Protein AF-A0A6V7THY8-F1 (afdb_monomer_lite)

Radius of gyration: 32.08 Å; chains: 1; bounding box: 74×116×94 Å

Organism: Meloidogyne enterolobii (NCBI:txid390850)

Foldseek 3Di:
DDPPPLQFEAEDEDAFPAAALLFEFEAEAFHKYWYAYDPRCPQFFKWKDKPPDPDIDTFDHPPDPPPPDPPPPGRTDMDHRHFFDKIKMFMFSDSDPDPPGDTRYIYIYGHAFWFQFAPNRDIDGQLLAEEAEDALLQQFAQVQNCLQCVLCLLLVGQEYEYQQQAAAAPLLFSQAHQALQHGHVRRVDGLVVLLVVQSCCRHVRNHFYAYADDQFWHFLNRPVCVVVLLQFLFCVVQLVCLLLQLVLQLQQLVLVCQLVVVCVVLVAHLADADVSNLVSVLCCLVPPRVVVSPSLQLQAAPLVVQLVVLLVVLVVCVVPVDPPPDDPPVQDLVVWAWAGDPNSDGNHIHTDSVSLSVHLVVVPDPDPVVSSVVNSVSSVVNSVVSVVVVVVLSVLQSVLLSVQLCQQQHDPNHVNDGGRDPVHTSDQRQWNFFPPDDDNHSVCCSVPASPDPVRRSRTGGFAADADCDVALLDQCSDPPHCCSSSVRGPGDNGITTTDCDPDCVSRVVSLVSLLVSLLSSLQSGQEYEHEPVSNDNLVSLLVSLVSSCVNPRSYAYEYADDPVDSSSVSSSCSSNVHQAYEAELLVDLFPVVSLVVQVLQAFAAVPPDDDDSYYHRDRHRRAYAYEPDDLPDWQCCVQWRLFQLLLSLLSQLNGSRHYYYYPCSQQSNNGRCRSRPHNHHRDGNVPDDCPDRCSVVSSLSSVSSSCLVVVAQRHWDWDDPDRFWIWIWRARPPPGDIDIDIGRGTRDDDDPDDPDDDDDDDPDDDDDDPDDDGDDDDDDPPPPPPPDDD

pLDDT: mean 88.6, std 13.25, range [24.89, 98.69]

InterPro domains:
  IPR010401 Glycogen debranching enzyme [PTHR10569] (7-777)
  IPR017853 Glycoside hydrolase superfamily [SSF51445] (124-683)
  IPR032788 Glycogen debranching enzyme, central domain [PF14702] (694-776)
  IPR032792 Glycogen debranching enzyme, glucanotransferase domain [PF14701] (123-556)
  IPR032792 Glycogen debranching enzyme, glucanotransferase domain [cd11327] (106-588)

Secondary structure (DSSP, 8-state):
--------EEEEEE-TT-EETT-B-EE-TT-EEEEEE-GGGTTS--EEEETTSS-EEEPPPTT-S---S------EEEEE--S-EEEEEEEES--S--TTSPPSEEEEEEEPPEEEETTTTEEEEGGG-EEEEE-GGGS-SGGGHHHHHHHHHHTT--EEEE---EEE-TT--SS-EEEEEEE-GGG-S-HHHHHHHHHHIIIII--EEEEEE--SEEETT-HHHHH-GGGB-BTTT-GGGHHHHHHHHHHHHHHHHHHTTTTGGGT--SS--SHHHHHHHHHHIIIIIGGGG-GGGGT-B-HHHHHHHHHHHHHHHHHHT-----------GGG---B--TT--TTBBB--HHHHHHHHHHT--S-HHHHHHHHHHHHHHHHHHHHHHHHHHHHHHHHHHHHHHIIIII-TTS----S-BTTB-SS--SEEPPTT----SHHHHIIIIIT-TTTGGG-EEEEEE-TT-S-TTS-TTSTT--TTTTT--EEEEEEEEB---SSTTTSHHHHHHHHHHHHHHHHH-SEEEETTGGGS-HHHHHHHHHHHHHH-TT-EEEE----S-HHHHHHHHHHHT-SEEEEEGGG-SSHHHHHHHHHHTS-EETTPPPPPSEEE---BPPPEEEESS-TTSPPHHHHS-GGGHHHHHHHHHTSSSEEEEETTTTTT--S---TTT--PPPPPGGG--TTSTTHHHHHHHHHHHHHHHHTT--EEEEEE-SSSEEEEEEE-TTT--EEEEEEE--SSS--SS-S-------SS--------------------------

Sequence (790 aa):
MSIYVNTTTLVIELNIGEFLETKVFRLEQGWKIHFKLGESLIGKAIRLNILDTDFDQIFPTFCDDAIKSLDSNENFLVFECNVFGAYKYQFYADTSSSTKSTPLGSGYFTILPQWRIGKEQKLLSVNGLCTITFLTKLLGPLNEWEERLQVANKCCFNVIHLTPVQQLGISNSSYSIAEHDKLNPLFESDFDELERLIRKIETDWNILTIQDVVWNHAAKNASWLQTHPECAYNLSNSPHLRPAYILDRALQQFSREISQGKWEMKGIPSLINSEIHLNSIYSVLKEEIIPKLKLEEFYQIDREEALKCFETKVEDIYSNNEPLSSQNSGKTLNDIVIIQDKEYRRLKSTVDIDTAIEWAVNNKSSDLSESINLFNAHLTHLNEQAKQTIDGHISAAIGAIMGHISYERVASHGPRKGLISDCSPLVTSYFLQPPHFSSQTWQEDESTLAFNPSLSPYIMAFNGWVMDCSNPLNNFAEFPSQIYLRRELICWGDSVKLNYGNSKEDCPFLWNYMENYTIKCAKIFNGLRIDNCHSTPIYVAEHLLKIARKVRKDLYVVAELFTGNEHLDNIFVNRLGISSLIREAQNAHNCHEQGRFVYRYGGDPVGAFHPKSVRPAPWDVAHALFYDQTHDNPSPIQKRTVYDSLPTAAMCAATCCATGTVRGYDEFYPKHIDVVNETRLYRKWTENNFEEAMFKARRIINELHYNLWNDGYTQTFVDQINEDITAITRHNPTNNESILLIANTCFSTFKWTPTNYKAILIDGKIEKILFELKTVEKVFFYFFKISKKI

Structure (mmCIF, N/CA/C/O backbone):
data_AF-A0A6V7THY8-F1
#
_entry.id   AF-A0A6V7THY8-F1
#
loop_
_atom_site.group_PDB
_atom_site.id
_atom_site.type_symbol
_atom_site.label_atom_id
_atom_site.label_alt_id
_atom_site.label_comp_id
_atom_site.label_asym_id
_atom_site.label_entity_id
_atom_site.label_seq_id
_atom_site.pdbx_PDB_ins_code
_atom_site.Cartn_x
_atom_site.Cartn_y
_atom_site.Cartn_z
_atom_site.occupancy
_atom_site.B_iso_or_equiv
_atom_site.auth_seq_id
_atom_site.auth_comp_id
_atom_site.auth_asym_id
_atom_site.auth_atom_id
_atom_site.pdbx_PDB_model_num
ATOM 1 N N . MET A 1 1 ? 14.273 -15.684 -36.080 1.00 38.56 1 MET A N 1
ATOM 2 C CA . MET A 1 1 ? 14.506 -17.123 -36.364 1.00 38.56 1 MET A CA 1
ATOM 3 C C . MET A 1 1 ? 15.888 -17.446 -35.806 1.00 38.56 1 MET A C 1
ATOM 5 O O . MET A 1 1 ? 16.804 -16.766 -36.229 1.00 38.56 1 MET A O 1
ATOM 9 N N . SER A 1 2 ? 16.136 -18.336 -34.842 1.00 24.89 2 SER A N 1
ATOM 10 C CA . SER A 1 2 ? 15.401 -19.491 -34.309 1.00 24.89 2 SER A CA 1
ATOM 11 C C . SER A 1 2 ? 14.853 -19.274 -32.893 1.00 24.89 2 SER A C 1
ATOM 13 O O . SER A 1 2 ? 15.573 -18.855 -31.994 1.00 24.89 2 SER A O 1
ATOM 15 N N . ILE A 1 3 ? 13.588 -19.636 -32.702 1.00 31.80 3 ILE A N 1
ATOM 16 C CA . ILE A 1 3 ? 12.950 -19.809 -31.400 1.00 31.80 3 ILE A CA 1
ATOM 17 C C . ILE A 1 3 ? 13.517 -21.112 -30.814 1.00 31.80 3 ILE A C 1
ATOM 19 O O . ILE A 1 3 ? 12.978 -22.186 -31.063 1.00 31.80 3 ILE A O 1
ATOM 23 N N . TYR A 1 4 ? 14.624 -21.044 -30.075 1.00 33.59 4 TYR A N 1
ATOM 24 C CA . TYR A 1 4 ? 14.852 -22.046 -29.038 1.00 33.59 4 TYR A CA 1
ATOM 25 C C . TYR A 1 4 ? 13.881 -21.680 -27.918 1.00 33.59 4 TYR A C 1
ATOM 27 O O . TYR A 1 4 ? 14.177 -20.820 -27.092 1.00 33.59 4 TYR A O 1
ATOM 35 N N . VAL A 1 5 ? 12.686 -22.280 -27.919 1.00 42.34 5 VAL A N 1
ATOM 36 C CA . VAL A 1 5 ? 11.927 -22.397 -26.672 1.00 42.34 5 VAL A CA 1
ATOM 37 C C . VAL A 1 5 ? 12.810 -23.273 -25.800 1.00 42.34 5 VAL A C 1
ATOM 39 O O . VAL A 1 5 ? 12.836 -24.490 -25.963 1.00 42.34 5 VAL A O 1
ATOM 42 N N . ASN A 1 6 ? 13.640 -22.651 -24.966 1.00 50.47 6 ASN A N 1
ATOM 43 C CA . ASN A 1 6 ? 14.367 -23.363 -23.933 1.00 50.47 6 ASN A CA 1
ATOM 44 C C . ASN A 1 6 ? 13.284 -23.942 -23.021 1.00 50.47 6 ASN A C 1
ATOM 46 O O . ASN A 1 6 ? 12.713 -23.226 -22.200 1.00 50.47 6 ASN A O 1
ATOM 50 N N . THR A 1 7 ? 12.924 -25.209 -23.224 1.00 66.44 7 THR A N 1
ATOM 51 C CA . THR A 1 7 ? 11.981 -25.921 -22.364 1.00 66.44 7 THR A CA 1
ATOM 52 C C . THR A 1 7 ? 12.693 -26.198 -21.047 1.00 66.44 7 THR A C 1
ATOM 54 O O . THR A 1 7 ? 13.232 -27.283 -20.826 1.00 66.44 7 THR A O 1
ATOM 57 N N . THR A 1 8 ? 12.786 -25.161 -20.217 1.00 87.31 8 THR A N 1
ATOM 58 C CA . THR A 1 8 ? 13.294 -25.255 -18.855 1.00 87.31 8 THR A CA 1
ATOM 59 C C . THR A 1 8 ? 12.282 -26.034 -18.035 1.00 87.31 8 THR A C 1
ATOM 61 O O . THR A 1 8 ? 11.085 -25.742 -18.043 1.00 87.31 8 THR A O 1
ATOM 64 N N . THR A 1 9 ? 12.786 -27.022 -17.315 1.00 90.81 9 THR A N 1
ATOM 65 C CA . THR A 1 9 ? 12.021 -27.886 -16.437 1.00 90.81 9 THR A CA 1
ATOM 66 C C . THR A 1 9 ? 12.539 -27.714 -15.020 1.00 90.81 9 THR A C 1
ATOM 68 O O . THR A 1 9 ? 13.699 -28.016 -14.723 1.00 90.81 9 THR A O 1
ATOM 71 N N . LEU A 1 10 ? 11.672 -27.236 -14.135 1.00 93.06 10 LEU A N 1
ATOM 72 C CA . LEU A 1 10 ? 11.971 -27.118 -12.718 1.00 93.06 10 LEU A CA 1
ATOM 73 C C . LEU A 1 10 ? 11.437 -28.330 -11.960 1.00 93.06 10 LEU A C 1
ATOM 75 O O . LEU A 1 10 ? 10.308 -28.758 -12.170 1.00 93.06 10 LEU A O 1
ATOM 79 N N . VAL A 1 11 ? 12.245 -28.884 -11.065 1.00 93.06 11 VAL A N 1
ATOM 80 C CA . VAL A 1 11 ? 11.870 -30.023 -10.225 1.00 93.06 11 VAL A CA 1
ATOM 81 C C . VAL A 1 11 ? 11.447 -29.507 -8.856 1.00 93.06 11 VAL A C 1
ATOM 83 O O . VAL A 1 11 ? 12.230 -28.830 -8.188 1.00 93.06 11 VAL A O 1
ATOM 86 N N . ILE A 1 12 ? 10.225 -29.837 -8.439 1.00 93.56 12 ILE A N 1
ATOM 87 C CA . ILE A 1 12 ? 9.730 -29.602 -7.080 1.00 93.56 12 ILE A CA 1
ATOM 88 C C . ILE A 1 12 ? 9.644 -30.958 -6.385 1.00 93.56 12 ILE A C 1
ATOM 90 O O . ILE A 1 12 ? 8.882 -31.834 -6.794 1.00 93.56 12 ILE A O 1
ATOM 94 N N . GLU A 1 13 ? 10.458 -31.135 -5.352 1.00 93.12 13 GLU A N 1
ATOM 95 C CA . GLU A 1 13 ? 10.439 -32.332 -4.518 1.00 93.12 13 GLU A CA 1
ATOM 96 C C . GLU A 1 13 ? 9.394 -32.175 -3.407 1.00 93.12 13 GLU A C 1
ATOM 98 O O . GLU A 1 13 ? 9.304 -31.122 -2.782 1.00 93.12 13 GLU A O 1
ATOM 103 N N . LEU A 1 14 ? 8.574 -33.205 -3.202 1.00 92.56 14 LEU A N 1
ATOM 104 C CA . LEU A 1 14 ? 7.492 -33.215 -2.220 1.00 92.56 14 LEU A CA 1
ATOM 105 C C . LEU A 1 14 ? 7.930 -33.988 -0.972 1.00 92.56 14 LEU A C 1
ATOM 107 O O . LEU A 1 14 ? 8.219 -35.182 -1.077 1.00 92.56 14 LEU A O 1
ATOM 111 N N . ASN A 1 15 ? 7.914 -33.356 0.207 1.00 92.94 15 ASN A N 1
ATOM 112 C CA . ASN A 1 15 ? 8.159 -34.041 1.481 1.00 92.94 15 ASN A CA 1
ATOM 113 C C . ASN A 1 15 ? 7.073 -33.785 2.529 1.00 92.94 15 ASN A C 1
ATOM 115 O O . ASN A 1 15 ? 6.497 -32.703 2.621 1.00 92.94 15 ASN A O 1
ATOM 119 N N . ILE A 1 16 ? 6.811 -34.792 3.366 1.00 91.94 16 ILE A N 1
ATOM 120 C CA . ILE A 1 16 ? 5.845 -34.689 4.468 1.00 91.94 16 ILE A CA 1
ATOM 121 C C . ILE A 1 16 ? 6.255 -33.570 5.427 1.00 91.94 16 ILE A C 1
ATOM 123 O O . ILE A 1 16 ? 7.393 -33.527 5.886 1.00 91.94 16 ILE A O 1
ATOM 127 N N . GLY A 1 17 ? 5.296 -32.717 5.783 1.00 91.75 17 GLY A N 1
ATOM 128 C CA . GLY A 1 17 ? 5.489 -31.609 6.714 1.00 91.75 17 GLY A CA 1
ATOM 129 C C . GLY A 1 17 ? 6.031 -30.334 6.066 1.00 91.75 17 GLY A C 1
ATOM 130 O O . GLY A 1 17 ? 6.183 -29.333 6.764 1.00 91.75 17 GLY A O 1
ATOM 131 N N . GLU A 1 18 ? 6.291 -30.325 4.755 1.00 92.19 18 GLU A N 1
ATOM 132 C CA . GLU A 1 18 ? 6.730 -29.119 4.051 1.00 92.19 18 GLU A CA 1
ATOM 133 C C . GLU A 1 18 ? 5.539 -28.242 3.645 1.00 92.19 18 GLU A C 1
ATOM 135 O O . GLU A 1 18 ? 4.796 -28.540 2.707 1.00 92.19 18 GLU A O 1
ATOM 140 N N . PHE A 1 19 ? 5.376 -27.123 4.355 1.00 92.94 19 PHE A N 1
ATOM 141 C CA . PHE A 1 19 ? 4.416 -26.061 4.046 1.00 92.94 19 PHE A CA 1
ATOM 142 C C . PHE A 1 19 ? 5.172 -24.797 3.620 1.00 92.94 19 PHE A C 1
ATOM 144 O O . PHE A 1 19 ? 5.582 -23.975 4.438 1.00 92.94 19 PHE A O 1
ATOM 151 N N . LEU A 1 20 ? 5.394 -24.653 2.315 1.00 92.44 20 LEU A N 1
ATOM 152 C CA . LEU A 1 20 ? 6.287 -23.655 1.719 1.00 92.44 20 LEU A CA 1
ATOM 153 C C . LEU A 1 20 ? 5.583 -22.321 1.414 1.00 92.44 20 LEU A C 1
ATOM 155 O O . LEU A 1 20 ? 5.788 -21.729 0.357 1.00 92.44 20 LEU A O 1
ATOM 159 N N . GLU A 1 21 ? 4.749 -21.821 2.328 1.00 89.75 21 GLU A N 1
ATOM 160 C CA . GLU A 1 21 ? 3.950 -20.602 2.096 1.00 89.75 21 GLU A CA 1
ATOM 161 C C . GLU A 1 21 ? 4.799 -19.324 1.998 1.00 89.75 21 GLU A C 1
ATOM 163 O O . GLU A 1 21 ? 4.410 -18.364 1.336 1.00 89.75 21 GLU A O 1
ATOM 168 N N . THR A 1 22 ? 5.982 -19.323 2.616 1.00 90.75 22 THR A N 1
ATOM 169 C CA . THR A 1 22 ? 6.921 -18.188 2.650 1.00 90.75 22 THR A CA 1
ATOM 170 C C . THR A 1 22 ? 7.981 -18.242 1.548 1.00 90.75 22 THR A C 1
ATOM 172 O O . THR A 1 22 ? 8.873 -17.388 1.506 1.00 90.75 22 THR A O 1
ATOM 175 N N . LYS A 1 23 ? 7.934 -19.256 0.674 1.00 91.88 23 LYS A N 1
ATOM 176 C CA . LYS A 1 23 ? 8.887 -19.450 -0.424 1.00 91.88 23 LYS A CA 1
ATOM 177 C C . LYS A 1 23 ? 8.230 -19.073 -1.741 1.00 91.88 23 LYS A C 1
ATOM 179 O O . LYS A 1 23 ? 7.163 -19.586 -2.060 1.00 91.88 23 LYS A O 1
ATOM 184 N N . VAL A 1 24 ? 8.866 -18.188 -2.499 1.00 91.56 24 VAL A N 1
ATOM 185 C CA . VAL A 1 24 ? 8.371 -17.765 -3.811 1.00 91.56 24 VAL A CA 1
ATOM 186 C C . VAL A 1 24 ? 9.108 -18.554 -4.881 1.00 91.56 24 VAL A C 1
ATOM 188 O O . VAL A 1 24 ? 10.338 -18.553 -4.933 1.00 91.56 24 VAL A O 1
ATOM 191 N N . PHE A 1 25 ? 8.344 -19.222 -5.739 1.00 92.38 25 PHE A N 1
ATOM 192 C CA . PHE A 1 25 ? 8.850 -19.886 -6.933 1.00 92.38 25 PHE A CA 1
ATOM 193 C C . PHE A 1 25 ? 8.282 -19.168 -8.153 1.00 92.38 25 PHE A C 1
ATOM 195 O O . PHE A 1 25 ? 7.062 -19.091 -8.311 1.00 92.38 25 PHE A O 1
ATOM 202 N N . ARG A 1 26 ? 9.158 -18.631 -9.005 1.00 90.44 26 ARG A N 1
ATOM 203 C CA . ARG A 1 26 ? 8.773 -17.919 -10.229 1.00 90.44 26 ARG A CA 1
ATOM 204 C C . ARG A 1 26 ? 9.093 -18.768 -11.448 1.00 90.44 26 ARG A C 1
ATOM 206 O O . ARG A 1 26 ? 10.175 -19.345 -11.535 1.00 90.44 26 ARG A O 1
ATOM 213 N N . LEU A 1 27 ? 8.158 -18.821 -12.386 1.00 90.94 27 LEU A N 1
ATOM 214 C CA . LEU A 1 27 ? 8.309 -19.529 -13.651 1.00 90.94 27 LEU A CA 1
ATOM 215 C C . LEU A 1 27 ? 7.903 -18.629 -14.808 1.00 90.94 27 LEU A C 1
ATOM 217 O O . LEU A 1 27 ? 7.045 -17.758 -14.662 1.00 90.94 27 LEU A O 1
ATOM 221 N N . GLU A 1 28 ? 8.494 -18.863 -15.970 1.00 87.94 28 GLU A N 1
ATOM 222 C CA . GLU A 1 28 ? 8.056 -18.226 -17.206 1.00 87.94 28 GLU A CA 1
ATOM 223 C C . GLU A 1 28 ? 7.037 -19.101 -17.936 1.00 87.94 28 GLU A C 1
ATOM 225 O O . GLU A 1 28 ? 6.996 -20.327 -17.785 1.00 87.94 28 GLU A O 1
ATOM 230 N N . GLN A 1 29 ? 6.211 -18.459 -18.756 1.00 87.00 29 GLN A N 1
ATOM 231 C CA . GLN A 1 29 ? 5.264 -19.162 -19.605 1.00 87.00 29 GLN A CA 1
ATOM 232 C C . GLN A 1 29 ? 6.005 -20.087 -20.590 1.00 87.00 29 GLN A C 1
ATOM 234 O O . GLN A 1 29 ? 6.966 -19.682 -21.242 1.00 87.00 29 GLN A O 1
ATOM 239 N N . GLY A 1 30 ? 5.553 -21.337 -20.699 1.00 86.00 30 GLY A N 1
ATOM 240 C CA . GLY A 1 30 ? 6.170 -22.379 -21.528 1.00 86.00 30 GLY A CA 1
ATOM 241 C C . GLY A 1 30 ? 7.208 -23.251 -20.810 1.00 86.00 30 GLY A C 1
ATOM 242 O O . GLY A 1 30 ? 7.709 -24.206 -21.408 1.00 86.00 30 GLY A O 1
ATOM 243 N N . TRP A 1 31 ? 7.528 -22.968 -19.542 1.00 91.62 31 TRP A N 1
ATOM 244 C CA . TRP A 1 31 ? 8.326 -23.873 -18.704 1.00 91.62 31 TRP A CA 1
ATOM 245 C C . TRP A 1 31 ? 7.500 -25.082 -18.236 1.00 91.62 31 TRP A C 1
ATOM 247 O O . TRP A 1 31 ? 6.274 -25.122 -18.376 1.00 91.62 31 TRP A O 1
ATOM 257 N N . LYS A 1 32 ? 8.175 -26.088 -17.673 1.00 93.00 32 LYS A N 1
ATOM 258 C CA . LYS A 1 32 ? 7.543 -27.273 -17.076 1.00 93.00 32 LYS A CA 1
ATOM 259 C C . LYS A 1 32 ? 7.929 -27.422 -15.611 1.00 93.00 32 LYS A C 1
ATOM 261 O O . LYS A 1 32 ? 9.049 -27.093 -15.225 1.00 93.00 32 LYS A O 1
ATOM 266 N N . ILE A 1 33 ? 7.021 -27.969 -14.811 1.00 93.81 33 ILE A N 1
ATOM 267 C CA . ILE A 1 33 ? 7.302 -28.413 -13.445 1.00 93.81 33 ILE A CA 1
ATOM 268 C C . ILE A 1 33 ? 7.242 -29.933 -13.408 1.00 93.81 33 ILE A C 1
ATOM 270 O O . ILE A 1 33 ? 6.241 -30.521 -13.808 1.00 93.81 33 ILE A O 1
ATOM 274 N N . HIS A 1 34 ? 8.300 -30.565 -12.909 1.00 93.19 34 HIS A N 1
ATOM 275 C CA . HIS A 1 34 ? 8.313 -31.977 -12.550 1.00 93.19 34 HIS A CA 1
ATOM 276 C C . HIS A 1 34 ? 8.151 -32.093 -11.035 1.00 93.19 34 HIS A C 1
ATOM 278 O O . HIS A 1 34 ? 9.072 -31.786 -10.277 1.00 93.19 34 HIS A O 1
ATOM 284 N N . PHE A 1 35 ? 6.985 -32.543 -10.587 1.00 92.19 35 PHE A N 1
ATOM 285 C CA . PHE A 1 35 ? 6.763 -32.880 -9.188 1.00 92.19 35 PHE A CA 1
ATOM 286 C C . PHE A 1 35 ? 7.299 -34.275 -8.912 1.00 92.19 35 PHE A C 1
ATOM 288 O O . PHE A 1 35 ? 6.857 -35.239 -9.535 1.00 92.19 35 PHE A O 1
ATOM 295 N N . LYS A 1 36 ? 8.236 -34.393 -7.975 1.00 91.62 36 LYS A N 1
ATOM 296 C CA . LYS A 1 36 ? 8.888 -35.653 -7.614 1.00 91.62 36 LYS A CA 1
ATOM 297 C C . LYS A 1 36 ? 8.614 -35.982 -6.150 1.00 91.62 36 LYS A C 1
ATOM 299 O O . LYS A 1 36 ? 8.664 -35.100 -5.300 1.00 91.62 36 LYS A O 1
ATOM 304 N N . LEU A 1 37 ? 8.363 -37.253 -5.845 1.00 89.62 37 LEU A N 1
ATOM 305 C CA . LEU A 1 37 ? 8.283 -37.710 -4.456 1.00 89.62 37 LEU A CA 1
ATOM 306 C C . LEU A 1 37 ? 9.672 -37.676 -3.815 1.00 89.62 37 LEU A C 1
ATOM 308 O O . LEU A 1 37 ? 10.607 -38.285 -4.343 1.00 89.62 37 LEU A O 1
ATOM 312 N N . GLY A 1 38 ? 9.790 -36.979 -2.687 1.00 88.50 38 GLY A N 1
ATOM 313 C CA . GLY A 1 38 ? 10.984 -37.020 -1.856 1.00 88.50 38 GLY A CA 1
ATOM 314 C C . GLY A 1 38 ? 11.039 -38.262 -0.972 1.00 88.50 38 GLY A C 1
ATOM 315 O O . GLY A 1 38 ? 10.109 -39.075 -0.938 1.00 88.50 38 GLY A O 1
ATOM 316 N N . GLU A 1 39 ? 12.139 -38.416 -0.234 1.00 87.25 39 GLU A N 1
ATOM 317 C CA . GLU A 1 39 ? 12.438 -39.627 0.548 1.00 87.25 39 GLU A CA 1
ATOM 318 C C . GLU A 1 39 ? 11.319 -40.005 1.532 1.00 87.25 39 GLU A C 1
ATOM 320 O O . GLU A 1 39 ? 10.984 -41.178 1.697 1.00 87.25 39 GLU A O 1
ATOM 325 N N . SER A 1 40 ? 10.668 -39.004 2.128 1.00 87.38 40 SER A N 1
ATOM 326 C CA . SER A 1 40 ? 9.582 -39.187 3.105 1.00 87.38 40 SER A CA 1
ATOM 327 C C . SER A 1 40 ? 8.282 -39.784 2.530 1.00 87.38 40 SER A C 1
ATOM 329 O O . SER A 1 40 ? 7.419 -40.264 3.285 1.00 87.38 40 SER A O 1
ATOM 331 N N . LEU A 1 41 ? 8.131 -39.758 1.202 1.00 84.38 41 LEU A N 1
ATOM 332 C CA . LEU A 1 41 ? 6.946 -40.207 0.467 1.00 84.38 41 LEU A CA 1
ATOM 333 C C . LEU A 1 41 ? 7.179 -41.493 -0.340 1.00 84.38 41 LEU A C 1
ATOM 335 O O . LEU A 1 41 ? 6.242 -41.996 -0.961 1.00 84.38 41 LEU A O 1
ATOM 339 N N . ILE A 1 42 ? 8.393 -42.054 -0.318 1.00 80.00 42 ILE A N 1
ATOM 340 C CA . ILE A 1 42 ? 8.716 -43.284 -1.051 1.00 80.00 42 ILE A CA 1
ATOM 341 C C . ILE A 1 42 ? 7.791 -44.428 -0.608 1.00 80.00 42 ILE A C 1
ATOM 343 O O . ILE A 1 42 ? 7.595 -44.676 0.582 1.00 80.00 42 ILE A O 1
ATOM 347 N N . GLY A 1 43 ? 7.216 -45.131 -1.587 1.00 74.25 43 GLY A N 1
ATOM 348 C CA . GLY A 1 43 ? 6.334 -46.281 -1.364 1.00 74.25 43 GLY A CA 1
ATOM 349 C C . GLY A 1 43 ? 4.908 -45.932 -0.927 1.00 74.25 43 GLY A C 1
ATOM 350 O O . GLY A 1 43 ? 4.119 -46.843 -0.685 1.00 74.25 43 GLY A O 1
ATOM 351 N N . LYS A 1 44 ? 4.551 -44.645 -0.836 1.00 79.75 44 LYS A N 1
ATOM 352 C CA . LYS A 1 44 ? 3.187 -44.199 -0.522 1.00 79.75 44 LYS A CA 1
ATOM 353 C C . LYS A 1 44 ? 2.429 -43.870 -1.806 1.00 79.75 44 LYS A C 1
ATOM 355 O O . LYS A 1 44 ? 2.993 -43.297 -2.733 1.00 79.75 44 LYS A O 1
ATOM 360 N N . ALA A 1 45 ? 1.141 -44.200 -1.843 1.00 84.69 45 ALA A N 1
ATOM 361 C CA . ALA A 1 45 ? 0.247 -43.711 -2.885 1.00 84.69 45 ALA A CA 1
ATOM 362 C C . ALA A 1 45 ? -0.080 -42.245 -2.581 1.00 84.69 45 ALA A C 1
ATOM 364 O O . ALA A 1 45 ? -0.692 -41.954 -1.555 1.00 84.69 45 ALA A O 1
ATOM 365 N N . ILE A 1 46 ? 0.383 -41.328 -3.429 1.00 88.69 46 ILE A N 1
ATOM 366 C CA . ILE A 1 46 ? 0.246 -39.887 -3.208 1.00 88.69 46 ILE A CA 1
ATOM 367 C C . ILE A 1 46 ? -0.596 -39.280 -4.314 1.00 88.69 46 ILE A C 1
ATOM 369 O O . ILE A 1 46 ? -0.327 -39.494 -5.493 1.00 88.69 46 ILE A O 1
ATOM 373 N N . ARG A 1 47 ? -1.590 -38.488 -3.924 1.00 89.81 47 ARG A N 1
ATOM 374 C CA . ARG A 1 47 ? -2.371 -37.637 -4.820 1.00 89.81 47 ARG A CA 1
ATOM 375 C C . ARG A 1 47 ? -1.855 -36.208 -4.733 1.00 89.81 47 ARG A C 1
ATOM 377 O O . ARG A 1 47 ? -1.690 -35.699 -3.628 1.00 89.81 47 ARG A O 1
ATOM 384 N N . LEU A 1 48 ? -1.618 -35.571 -5.872 1.00 90.75 48 LEU A N 1
ATOM 385 C CA . LEU A 1 48 ? -1.220 -34.175 -6.012 1.00 90.75 48 LEU A CA 1
ATOM 386 C C . LEU A 1 48 ? -2.340 -33.404 -6.708 1.00 90.75 48 LEU A C 1
ATOM 388 O O . LEU A 1 48 ? -2.719 -33.733 -7.829 1.00 90.75 48 LEU A O 1
ATOM 392 N N . ASN A 1 49 ? -2.809 -32.349 -6.055 1.00 92.69 49 ASN A N 1
ATOM 393 C CA . ASN A 1 49 ? -3.807 -31.430 -6.575 1.00 92.69 49 ASN A CA 1
ATOM 394 C C . ASN A 1 49 ? -3.190 -30.030 -6.693 1.00 92.69 49 ASN A C 1
ATOM 396 O O . ASN A 1 49 ? -2.528 -29.558 -5.764 1.00 92.69 49 ASN A O 1
ATOM 400 N N . ILE A 1 50 ? -3.403 -29.371 -7.830 1.00 92.38 50 ILE A N 1
ATOM 401 C CA . ILE A 1 50 ? -3.111 -27.948 -8.011 1.00 92.38 50 ILE A CA 1
ATOM 402 C C . ILE A 1 50 ? -4.445 -27.203 -8.036 1.00 92.38 50 ILE A C 1
ATOM 404 O O . ILE A 1 50 ? -5.229 -27.331 -8.979 1.00 92.38 50 ILE A O 1
ATOM 408 N N . LEU A 1 51 ? -4.690 -26.412 -6.992 1.00 89.00 51 LEU A N 1
ATOM 409 C CA . LEU A 1 51 ? -5.959 -25.723 -6.785 1.00 89.00 51 LEU A CA 1
ATOM 410 C C . LEU A 1 51 ? -6.275 -24.764 -7.936 1.00 89.00 51 LEU A C 1
ATOM 412 O O . LEU A 1 51 ? -5.375 -24.211 -8.570 1.00 89.00 51 LEU A O 1
ATOM 416 N N . ASP A 1 52 ? -7.572 -24.543 -8.164 1.00 81.62 52 ASP A N 1
ATOM 417 C CA . ASP A 1 52 ? -8.102 -23.690 -9.235 1.00 81.62 52 ASP A CA 1
ATOM 418 C C . ASP A 1 52 ? -7.677 -24.146 -10.659 1.00 81.62 52 ASP A C 1
ATOM 420 O O . ASP A 1 52 ? -7.721 -23.365 -11.613 1.00 81.62 52 ASP A O 1
ATOM 424 N N . THR A 1 53 ? -7.303 -25.427 -10.818 1.00 83.94 53 THR A N 1
ATOM 425 C CA . THR A 1 53 ? -7.020 -26.095 -12.103 1.00 83.94 53 THR A CA 1
ATOM 426 C C . THR A 1 53 ? -7.654 -27.487 -12.170 1.00 83.94 53 THR A C 1
ATOM 428 O O . THR A 1 53 ? -8.079 -28.030 -11.154 1.00 83.94 53 THR A O 1
ATOM 431 N N . ASP A 1 54 ? -7.657 -28.097 -13.359 1.00 82.38 54 ASP A N 1
ATOM 432 C CA . ASP A 1 54 ? -8.084 -29.493 -13.555 1.00 82.38 54 ASP A CA 1
ATOM 433 C C . ASP A 1 54 ? -6.982 -30.516 -13.194 1.00 82.38 54 ASP A C 1
ATOM 435 O O . ASP A 1 54 ? -7.123 -31.714 -13.450 1.00 82.38 54 ASP A O 1
ATOM 439 N N . PHE A 1 55 ? -5.849 -30.066 -12.639 1.00 85.69 55 PHE A N 1
ATOM 440 C CA . PHE A 1 55 ? -4.721 -30.932 -12.321 1.00 85.69 55 PHE A CA 1
ATOM 441 C C . PHE A 1 55 ? -4.914 -31.613 -10.965 1.00 85.69 55 PHE A C 1
ATOM 443 O O . PHE A 1 55 ? -4.636 -31.044 -9.907 1.00 85.69 55 PHE A O 1
ATOM 450 N N . ASP A 1 56 ? -5.353 -32.867 -11.016 1.00 86.50 56 ASP A N 1
ATOM 451 C CA . ASP A 1 56 ? -5.507 -33.722 -9.847 1.00 86.50 56 ASP A CA 1
ATOM 452 C C . ASP A 1 56 ? -5.104 -35.162 -10.189 1.00 86.50 56 ASP A C 1
ATOM 454 O O . ASP A 1 56 ? -5.830 -35.890 -10.870 1.00 86.50 56 ASP A O 1
ATOM 458 N N . GLN A 1 57 ? -3.886 -35.540 -9.807 1.00 85.12 57 GLN A N 1
ATOM 459 C CA . GLN A 1 57 ? -3.218 -36.741 -10.307 1.00 85.12 57 GLN A CA 1
ATOM 460 C C . GLN A 1 57 ? -2.630 -37.577 -9.173 1.00 85.12 57 GLN A C 1
ATOM 462 O O . GLN A 1 57 ? -2.180 -37.055 -8.156 1.00 85.12 57 GLN A O 1
ATOM 467 N N . ILE A 1 58 ? -2.610 -38.896 -9.358 1.00 85.06 58 ILE A N 1
ATOM 468 C CA . ILE A 1 58 ? -2.010 -39.847 -8.418 1.00 85.06 58 ILE A CA 1
ATOM 469 C C . ILE A 1 58 ? -0.651 -40.274 -8.974 1.00 85.06 58 ILE A C 1
ATOM 471 O O . ILE A 1 58 ? -0.534 -40.601 -10.154 1.00 85.06 58 ILE A O 1
ATOM 475 N N . PHE A 1 59 ? 0.378 -40.267 -8.130 1.00 83.19 59 PHE A N 1
ATOM 476 C CA . PHE A 1 59 ? 1.699 -40.761 -8.501 1.00 83.19 59 PHE A CA 1
ATOM 477 C C . PHE A 1 59 ? 1.645 -42.262 -8.830 1.00 83.19 59 PHE A C 1
ATOM 479 O O . PHE A 1 59 ? 1.008 -43.012 -8.086 1.00 83.19 59 PHE A O 1
ATOM 486 N N . PRO A 1 60 ? 2.340 -42.726 -9.886 1.00 68.25 60 PRO A N 1
ATOM 487 C CA . PRO A 1 60 ? 2.394 -44.146 -10.220 1.00 68.25 60 PRO A CA 1
ATOM 488 C C . PRO A 1 60 ? 2.942 -44.964 -9.041 1.00 68.25 60 PRO A C 1
ATOM 490 O O . PRO A 1 60 ? 4.063 -44.735 -8.583 1.00 68.25 60 PRO A O 1
ATOM 493 N N . THR A 1 61 ? 2.167 -45.920 -8.528 1.00 61.31 61 THR A N 1
ATOM 494 C CA . THR A 1 61 ? 2.644 -46.872 -7.515 1.00 61.31 61 THR A CA 1
ATOM 495 C C . THR A 1 61 ? 3.393 -48.021 -8.182 1.00 61.31 61 THR A C 1
ATOM 497 O O . THR A 1 61 ? 2.914 -48.593 -9.153 1.00 61.31 61 THR A O 1
ATOM 500 N N . PHE A 1 62 ? 4.537 -48.421 -7.618 1.00 54.38 62 PHE A N 1
ATOM 501 C CA . PHE A 1 62 ? 5.399 -49.523 -8.091 1.00 54.38 62 PHE A CA 1
ATOM 502 C C . PHE A 1 62 ? 4.740 -50.927 -8.132 1.00 54.38 62 PHE A C 1
ATOM 504 O O . PHE A 1 62 ? 5.437 -51.915 -8.339 1.00 54.38 62 PHE A O 1
ATOM 511 N N . CYS A 1 63 ? 3.427 -51.040 -7.918 1.00 44.31 63 CYS A N 1
ATOM 512 C CA . CYS A 1 63 ? 2.707 -52.297 -7.704 1.00 44.31 63 CYS A CA 1
ATOM 513 C C . CYS A 1 63 ? 1.603 -52.559 -8.747 1.00 44.31 63 CYS A C 1
ATOM 515 O O . CYS A 1 63 ? 0.614 -53.209 -8.426 1.00 44.31 63 CYS A O 1
ATOM 517 N N . ASP A 1 64 ? 1.754 -52.056 -9.975 1.00 41.22 64 ASP A N 1
ATOM 518 C CA . ASP A 1 64 ? 0.959 -52.534 -11.111 1.00 41.22 64 ASP A CA 1
ATOM 519 C C . ASP A 1 64 ? 1.814 -53.495 -11.955 1.00 41.22 64 ASP A C 1
ATOM 521 O O . ASP A 1 64 ? 2.853 -53.117 -12.498 1.00 41.22 64 ASP A O 1
ATOM 525 N N . ASP A 1 65 ? 1.363 -54.749 -12.079 1.00 37.19 65 ASP A N 1
ATOM 526 C CA . ASP A 1 65 ? 2.002 -55.888 -12.775 1.00 37.19 65 ASP A CA 1
ATOM 527 C C . ASP A 1 65 ? 2.156 -55.719 -14.310 1.00 37.19 65 ASP A C 1
ATOM 529 O O . ASP A 1 65 ? 2.299 -56.685 -15.064 1.00 37.19 65 ASP A O 1
ATOM 533 N N . ALA A 1 66 ? 2.163 -54.488 -14.818 1.00 35.75 66 ALA A N 1
ATOM 534 C CA . ALA A 1 66 ? 2.268 -54.168 -16.237 1.00 35.75 66 ALA A CA 1
ATOM 535 C C . ALA A 1 66 ? 3.580 -53.442 -16.585 1.00 35.75 66 ALA A C 1
ATOM 537 O O . ALA A 1 66 ? 3.594 -52.498 -17.370 1.00 35.75 66 ALA A O 1
ATOM 538 N N . ILE A 1 67 ? 4.719 -53.917 -16.072 1.00 44.34 67 ILE A N 1
ATOM 539 C CA . ILE A 1 67 ? 6.039 -53.520 -16.590 1.00 44.34 67 ILE A CA 1
ATOM 540 C C . ILE A 1 67 ? 6.342 -54.352 -17.847 1.00 44.34 67 ILE A C 1
ATOM 542 O O . ILE A 1 67 ? 7.088 -55.329 -17.816 1.00 44.34 67 ILE A O 1
ATOM 546 N N . LYS A 1 68 ? 5.732 -53.981 -18.979 1.00 35.84 68 LYS A N 1
ATOM 547 C CA . LYS A 1 68 ? 6.100 -54.482 -20.318 1.00 35.84 68 LYS A CA 1
ATOM 548 C C . LYS A 1 68 ? 6.051 -53.379 -21.379 1.00 35.84 68 LYS A C 1
ATOM 550 O O . LYS A 1 68 ? 5.325 -53.494 -22.354 1.00 35.84 68 LYS A O 1
ATOM 555 N N . SER A 1 69 ? 6.871 -52.349 -21.196 1.00 34.41 69 SER A N 1
ATOM 556 C CA . SER A 1 69 ? 7.622 -51.662 -22.264 1.00 34.41 69 SER A CA 1
ATOM 557 C C . SER A 1 69 ? 8.354 -50.476 -21.639 1.00 34.41 69 SER A C 1
ATOM 559 O O . SER A 1 69 ? 7.770 -49.415 -21.429 1.00 34.41 69 SER A O 1
ATOM 561 N N . LEU A 1 70 ? 9.623 -50.673 -21.282 1.00 36.16 70 LEU A N 1
ATOM 562 C CA . LEU A 1 70 ? 10.475 -49.591 -20.806 1.00 36.16 70 LEU A CA 1
ATOM 563 C C . LEU A 1 70 ? 10.754 -48.606 -21.946 1.00 36.16 70 LEU A C 1
ATOM 565 O O . LEU A 1 70 ? 11.531 -48.913 -22.842 1.00 36.16 70 LEU A O 1
ATOM 569 N N . ASP A 1 71 ? 10.122 -47.441 -21.842 1.00 39.12 71 ASP A N 1
ATOM 570 C CA . ASP A 1 71 ? 10.805 -46.138 -21.889 1.00 39.12 71 ASP A CA 1
ATOM 571 C C . ASP A 1 71 ? 10.300 -45.176 -20.777 1.00 39.12 71 ASP A C 1
ATOM 573 O O . ASP A 1 71 ? 10.658 -44.004 -20.742 1.00 39.12 71 ASP A O 1
ATOM 577 N N . SER A 1 72 ? 9.500 -45.648 -19.807 1.00 44.66 72 SER A N 1
ATOM 578 C CA . SER A 1 72 ? 8.892 -44.824 -18.747 1.00 44.66 72 SER A CA 1
ATOM 579 C C . SER A 1 72 ? 9.611 -44.992 -17.399 1.00 44.66 72 SER A C 1
ATOM 581 O O . SER A 1 72 ? 9.148 -45.713 -16.516 1.00 44.66 72 SER A O 1
ATOM 583 N N . ASN A 1 73 ? 10.767 -44.347 -17.249 1.00 46.41 73 ASN A N 1
ATOM 584 C CA . ASN A 1 73 ? 11.605 -44.377 -16.039 1.00 46.41 73 ASN A CA 1
ATOM 585 C C . ASN A 1 73 ? 11.412 -43.130 -15.146 1.00 46.41 73 ASN A C 1
ATOM 587 O O . ASN A 1 73 ? 12.329 -42.702 -14.445 1.00 46.41 73 ASN A O 1
ATOM 591 N N . GLU A 1 74 ? 10.241 -42.497 -15.196 1.00 57.12 74 GLU A N 1
ATOM 592 C CA . GLU A 1 74 ? 10.040 -41.155 -14.648 1.00 57.12 74 GLU A CA 1
ATOM 593 C C . GLU A 1 74 ? 9.014 -41.158 -13.503 1.00 57.12 74 GLU A C 1
ATOM 595 O O . GLU A 1 74 ? 7.809 -41.073 -13.708 1.00 57.12 74 GLU A O 1
ATOM 600 N N . ASN A 1 75 ? 9.514 -41.254 -12.261 1.00 73.81 75 ASN A N 1
ATOM 601 C CA . ASN A 1 75 ? 8.750 -41.129 -11.005 1.00 73.81 75 ASN A CA 1
ATOM 602 C C . ASN A 1 75 ? 8.324 -39.672 -10.720 1.00 73.81 75 ASN A C 1
ATOM 604 O O . ASN A 1 75 ? 8.579 -39.141 -9.633 1.00 73.81 75 ASN A O 1
ATOM 608 N N . PHE A 1 76 ? 7.744 -38.983 -11.697 1.00 83.75 76 PHE A N 1
ATOM 609 C CA . PHE A 1 76 ? 7.308 -37.603 -11.527 1.00 83.75 76 PHE A CA 1
ATOM 610 C C . PHE A 1 76 ? 6.026 -37.295 -12.294 1.00 83.75 76 PHE A C 1
ATOM 612 O O . PHE A 1 76 ? 5.705 -37.939 -13.288 1.00 83.75 76 PHE A O 1
ATOM 619 N N . LEU A 1 77 ? 5.305 -36.279 -11.828 1.00 88.50 77 LEU A N 1
ATOM 620 C CA . LEU A 1 77 ? 4.144 -35.719 -12.514 1.00 88.50 77 LEU A CA 1
ATOM 621 C C . LEU A 1 77 ? 4.533 -34.395 -13.171 1.00 88.50 77 LEU A C 1
ATOM 623 O O . LEU A 1 77 ? 5.261 -33.597 -12.577 1.00 88.50 77 LEU A O 1
ATOM 627 N N . VAL A 1 78 ? 4.053 -34.162 -14.391 1.00 90.69 78 VAL A N 1
ATOM 628 C CA . VAL A 1 78 ? 4.413 -32.982 -15.186 1.00 90.69 78 VAL A CA 1
ATOM 629 C C . VAL A 1 78 ? 3.266 -31.985 -15.199 1.00 90.69 78 VAL A C 1
ATOM 631 O O . VAL A 1 78 ? 2.168 -32.315 -15.636 1.00 90.69 78 VAL A O 1
ATOM 634 N N . PHE A 1 79 ? 3.543 -30.750 -14.794 1.00 91.69 79 PHE A N 1
ATOM 635 C CA . PHE A 1 79 ? 2.646 -29.615 -14.987 1.00 91.69 79 PHE A CA 1
ATOM 636 C C . PHE A 1 79 ? 3.239 -28.649 -16.014 1.00 91.69 79 PHE A C 1
ATOM 638 O O . PHE A 1 79 ? 4.391 -28.229 -15.891 1.00 91.69 79 PHE A O 1
ATOM 645 N N . GLU A 1 80 ? 2.461 -28.294 -17.035 1.00 91.69 80 GLU A N 1
ATOM 646 C CA . GLU A 1 80 ? 2.883 -27.342 -18.064 1.00 91.69 80 GLU A CA 1
ATOM 647 C C . GLU A 1 80 ? 2.472 -25.913 -17.700 1.00 91.69 80 GLU A C 1
ATOM 649 O O . GLU A 1 80 ? 1.293 -25.613 -17.500 1.00 91.69 80 GLU A O 1
ATOM 654 N N . CYS A 1 81 ? 3.444 -25.001 -17.654 1.00 90.19 81 CYS A N 1
ATOM 655 C CA . CYS A 1 81 ? 3.234 -23.618 -17.242 1.00 90.19 81 CYS A CA 1
ATOM 656 C C . CYS A 1 81 ? 2.711 -22.754 -18.396 1.00 90.19 81 CYS A C 1
ATOM 658 O O . CYS A 1 81 ? 3.398 -21.862 -18.890 1.00 90.19 81 CYS A O 1
ATOM 660 N N . ASN A 1 82 ? 1.487 -23.027 -18.847 1.00 86.12 82 ASN A N 1
ATOM 661 C CA . ASN A 1 82 ? 0.921 -22.396 -20.043 1.00 86.12 82 ASN A CA 1
ATOM 662 C C . ASN A 1 82 ? 0.094 -21.135 -19.756 1.00 86.12 82 ASN A C 1
ATOM 664 O O . ASN A 1 82 ? -0.096 -20.319 -20.658 1.00 86.12 82 ASN A O 1
ATOM 668 N N . VAL A 1 83 ? -0.414 -20.971 -18.534 1.00 85.88 83 VAL A N 1
ATOM 669 C CA . VAL A 1 83 ? -1.330 -19.882 -18.164 1.00 85.88 83 VAL A CA 1
ATOM 670 C C . VAL A 1 83 ? -0.717 -19.065 -17.031 1.00 85.88 83 VAL A C 1
ATOM 672 O O . VAL A 1 83 ? -0.179 -19.626 -16.082 1.00 85.88 83 VAL A O 1
ATOM 675 N N . PHE A 1 84 ? -0.783 -17.736 -17.147 1.00 86.88 84 PHE A N 1
ATOM 676 C CA . PHE A 1 84 ? -0.396 -16.831 -16.067 1.00 86.88 84 PHE A CA 1
ATOM 677 C C . PHE A 1 84 ? -1.259 -17.078 -14.825 1.00 86.88 84 PHE A C 1
ATOM 679 O O . PHE A 1 84 ? -2.482 -17.197 -14.914 1.00 86.88 84 PHE A O 1
ATOM 686 N N . GLY A 1 85 ? -0.626 -17.086 -13.656 1.00 86.12 85 GLY A N 1
ATOM 687 C CA . GLY A 1 85 ? -1.332 -17.191 -12.391 1.00 86.12 85 GLY A CA 1
ATOM 688 C C . GLY A 1 85 ? -0.414 -17.578 -11.245 1.00 86.12 85 GLY A C 1
ATOM 689 O O . GLY A 1 85 ? 0.721 -18.009 -11.449 1.00 86.12 85 GLY A O 1
ATOM 690 N N . ALA A 1 86 ? -0.938 -17.430 -10.033 1.00 89.12 86 ALA A N 1
ATOM 691 C CA . ALA A 1 86 ? -0.375 -18.060 -8.852 1.00 89.12 86 ALA A CA 1
ATOM 692 C C . ALA A 1 86 ? -1.201 -19.293 -8.516 1.00 89.12 86 ALA A C 1
ATOM 694 O O . ALA A 1 86 ? -2.429 -19.228 -8.447 1.00 89.12 86 ALA A O 1
ATOM 695 N N . TYR A 1 87 ? -0.504 -20.400 -8.324 1.00 91.88 87 TYR A N 1
ATOM 696 C CA . TYR A 1 87 ? -1.087 -21.712 -8.136 1.00 91.88 87 TYR A CA 1
ATOM 697 C C . TYR A 1 87 ? -0.636 -22.263 -6.795 1.00 91.88 87 TYR A C 1
ATOM 699 O O . TYR A 1 87 ? 0.544 -22.182 -6.447 1.00 91.88 87 TYR A O 1
ATOM 707 N N . LYS A 1 88 ? -1.577 -22.843 -6.052 1.00 94.31 88 LYS A N 1
ATOM 708 C CA . LYS A 1 88 ? -1.291 -23.587 -4.828 1.00 94.31 88 LYS A CA 1
ATOM 709 C C . LYS A 1 88 ? -1.329 -25.070 -5.148 1.00 94.31 88 LYS A C 1
ATOM 711 O O . LYS A 1 88 ? -2.337 -25.548 -5.658 1.00 94.31 88 LYS A O 1
ATOM 716 N N . TYR A 1 89 ? -0.274 -25.798 -4.811 1.00 94.50 89 TYR A N 1
ATOM 717 C CA . TYR A 1 89 ? -0.284 -27.256 -4.872 1.00 94.50 89 TYR A CA 1
ATOM 718 C C . TYR A 1 89 ? -0.399 -27.849 -3.471 1.00 94.50 89 TYR A C 1
ATOM 720 O O . TYR A 1 89 ? 0.159 -27.323 -2.504 1.00 94.50 89 TYR A O 1
ATOM 728 N N . GLN A 1 90 ? -1.131 -28.951 -3.361 1.00 95.12 90 GLN A N 1
ATOM 729 C CA . GLN A 1 90 ? -1.328 -29.715 -2.134 1.00 95.12 90 GLN A CA 1
ATOM 730 C C . GLN A 1 90 ? -1.262 -31.202 -2.460 1.00 95.12 90 GLN A C 1
ATOM 732 O O . GLN A 1 90 ? -1.723 -31.628 -3.518 1.00 95.12 90 GLN A O 1
ATOM 737 N N . PHE A 1 91 ? -0.700 -32.001 -1.558 1.00 92.69 91 PHE A N 1
ATOM 738 C CA . PHE A 1 91 ? -0.626 -33.445 -1.757 1.00 92.69 91 PHE A CA 1
ATOM 739 C C . PHE A 1 91 ? -1.050 -34.228 -0.517 1.00 92.69 91 PHE A C 1
ATOM 741 O O . PHE A 1 91 ? -0.911 -33.763 0.615 1.00 92.69 91 PHE A O 1
ATOM 748 N N . TYR A 1 92 ? -1.587 -35.425 -0.748 1.00 91.25 92 TYR A N 1
ATOM 749 C CA . TYR A 1 92 ? -2.324 -36.218 0.235 1.00 91.25 92 TYR A CA 1
ATOM 750 C C . TYR A 1 92 ? -1.915 -37.693 0.166 1.00 91.25 92 TYR A C 1
ATOM 752 O O . TYR A 1 92 ? -1.569 -38.191 -0.904 1.00 91.25 92 TYR A O 1
ATOM 760 N N . ALA A 1 93 ? -1.983 -38.396 1.304 1.00 85.62 93 ALA A N 1
ATOM 761 C CA . ALA A 1 93 ? -1.866 -39.862 1.350 1.00 85.62 93 ALA A CA 1
ATOM 762 C C . ALA A 1 93 ? -3.159 -40.570 0.919 1.00 85.62 93 ALA A C 1
ATOM 764 O O . ALA A 1 93 ? -3.115 -41.715 0.477 1.00 85.62 93 ALA A O 1
ATOM 765 N N . ASP A 1 94 ? -4.311 -39.918 1.090 1.00 79.62 94 ASP A N 1
ATOM 766 C CA . ASP A 1 94 ? -5.582 -40.444 0.606 1.00 79.62 94 ASP A CA 1
ATOM 767 C C . ASP A 1 94 ? -5.694 -40.172 -0.899 1.00 79.62 94 ASP A C 1
ATOM 769 O O . ASP A 1 94 ? -5.589 -39.032 -1.354 1.00 79.62 94 ASP A O 1
ATOM 773 N N . THR A 1 95 ? -5.873 -41.236 -1.679 1.00 74.62 95 THR A N 1
ATOM 774 C CA . THR A 1 95 ? -6.056 -41.151 -3.131 1.00 74.62 95 THR A CA 1
ATOM 775 C C . THR A 1 95 ? -7.509 -40.873 -3.517 1.00 74.62 95 THR A C 1
ATOM 777 O O . THR A 1 95 ? -7.777 -40.476 -4.655 1.00 74.62 95 THR A O 1
ATOM 780 N N . SER A 1 96 ? -8.454 -41.011 -2.581 1.00 70.94 96 SER A N 1
ATOM 781 C CA . SER A 1 96 ? -9.854 -40.662 -2.798 1.00 70.94 96 SER A CA 1
ATOM 782 C C . SER A 1 96 ? -10.027 -39.146 -2.951 1.00 70.94 96 SER A C 1
ATOM 784 O O . SER A 1 96 ? -9.297 -38.350 -2.371 1.00 70.94 96 SER A O 1
ATOM 786 N N . SER A 1 97 ? -11.005 -38.711 -3.751 1.00 63.62 97 SER A N 1
ATOM 787 C CA . SER A 1 97 ? -11.293 -37.281 -3.988 1.00 63.62 97 SER A CA 1
ATOM 788 C C . SER A 1 97 ? -12.022 -36.603 -2.834 1.00 63.62 97 SER A C 1
ATOM 790 O O . SER A 1 97 ? -12.674 -35.578 -3.028 1.00 63.62 97 SER A O 1
ATOM 792 N N . SER A 1 98 ? -11.971 -37.189 -1.639 1.00 59.41 98 SER A N 1
ATOM 793 C CA . SER A 1 98 ? -12.649 -36.633 -0.482 1.00 59.41 98 SER A CA 1
ATOM 794 C C . SER A 1 98 ? -11.880 -35.402 0.008 1.00 59.41 98 SER A C 1
ATOM 796 O O . SER A 1 98 ? -10.738 -35.478 0.450 1.00 59.41 98 SER A O 1
ATOM 798 N N . THR A 1 99 ? -12.529 -34.240 -0.028 1.00 54.44 99 THR A N 1
ATOM 799 C CA . THR A 1 99 ? -11.984 -32.949 0.430 1.00 54.44 99 THR A CA 1
ATOM 800 C C . THR A 1 99 ? -11.776 -32.864 1.950 1.00 54.44 99 THR A C 1
ATOM 802 O O . THR A 1 99 ? -11.456 -31.800 2.471 1.00 54.44 99 THR A O 1
ATOM 805 N N . LYS A 1 100 ? -11.968 -33.970 2.686 1.00 60.59 100 LYS A N 1
ATOM 806 C CA . LYS A 1 100 ? -11.842 -34.034 4.149 1.00 60.59 100 LYS A CA 1
ATOM 807 C C . LYS A 1 100 ? -10.455 -34.466 4.631 1.00 60.59 100 LYS A C 1
ATOM 809 O O . LYS A 1 100 ? -10.195 -34.371 5.829 1.00 60.59 100 LYS A O 1
ATOM 814 N N . SER A 1 101 ? -9.573 -34.946 3.752 1.00 73.31 101 SER A N 1
ATOM 815 C CA . SER A 1 101 ? -8.215 -35.334 4.146 1.00 73.31 101 SER A CA 1
ATOM 816 C C . SER A 1 101 ? -7.321 -34.109 4.337 1.00 73.31 101 SER A C 1
ATOM 818 O O . SER A 1 101 ? -7.276 -33.227 3.481 1.00 73.31 101 SER A O 1
ATOM 820 N N . THR A 1 102 ? -6.562 -34.064 5.430 1.00 84.81 102 THR A N 1
ATOM 821 C CA . THR A 1 102 ? -5.551 -33.023 5.662 1.00 84.81 102 THR A CA 1
ATOM 822 C C . THR A 1 102 ? -4.367 -33.191 4.701 1.00 84.81 102 THR A C 1
ATOM 824 O O . THR A 1 102 ? -3.885 -34.318 4.549 1.00 84.81 102 THR A O 1
ATOM 827 N N . PRO A 1 103 ? -3.864 -32.112 4.073 1.00 91.06 103 PRO A N 1
ATOM 828 C CA . PRO A 1 103 ? -2.697 -32.194 3.197 1.00 91.06 103 PRO A CA 1
ATOM 829 C C . PRO A 1 103 ? -1.442 -32.593 3.983 1.00 91.06 103 PRO A C 1
ATOM 831 O O . PRO A 1 103 ? -1.231 -32.133 5.104 1.00 91.06 103 PRO A O 1
ATOM 834 N N . LEU A 1 104 ? -0.597 -33.432 3.382 1.00 92.44 104 LEU A N 1
ATOM 835 C CA . LEU A 1 104 ? 0.710 -33.822 3.927 1.00 92.44 104 LEU A CA 1
ATOM 836 C C . LEU A 1 104 ? 1.762 -32.714 3.784 1.00 92.44 104 LEU A C 1
ATOM 838 O O . LEU A 1 104 ? 2.757 -32.722 4.504 1.00 92.44 104 LEU A O 1
ATOM 842 N N . GLY A 1 105 ? 1.543 -31.794 2.849 1.00 93.88 105 GLY A N 1
ATOM 843 C CA . GLY A 1 105 ? 2.363 -30.620 2.585 1.00 93.88 105 GLY A CA 1
ATOM 844 C C . GLY A 1 105 ? 1.739 -29.774 1.476 1.00 93.88 105 GLY A C 1
ATOM 845 O O . GLY A 1 105 ? 0.761 -30.177 0.832 1.00 93.88 105 GLY A O 1
ATOM 846 N N . SER A 1 106 ? 2.274 -28.573 1.274 1.00 95.38 106 SER A N 1
ATOM 847 C CA . SER A 1 106 ? 1.797 -27.652 0.239 1.00 95.38 106 SER A CA 1
ATOM 848 C C . SER A 1 106 ? 2.818 -26.575 -0.095 1.00 95.38 106 SER A C 1
ATOM 850 O O . SER A 1 106 ? 3.655 -26.223 0.734 1.00 95.38 106 SER A O 1
ATOM 852 N N . GLY A 1 107 ? 2.671 -25.962 -1.262 1.00 95.06 107 GLY A N 1
ATOM 853 C CA . GLY A 1 107 ? 3.426 -24.772 -1.629 1.00 95.06 107 GLY A CA 1
ATOM 854 C C . GLY A 1 107 ? 2.733 -23.984 -2.728 1.00 95.06 107 GLY A C 1
ATOM 855 O O . GLY A 1 107 ? 1.624 -24.317 -3.152 1.00 95.06 107 GLY A O 1
ATOM 856 N N . TYR A 1 108 ? 3.405 -22.931 -3.181 1.00 94.81 108 TYR A N 1
ATOM 857 C CA . TYR A 1 108 ? 2.917 -22.060 -4.240 1.00 94.81 108 TYR A CA 1
ATOM 858 C C . TYR A 1 108 ? 3.938 -21.960 -5.360 1.00 94.81 108 TYR A C 1
ATOM 860 O O . TYR A 1 108 ? 5.133 -22.140 -5.142 1.00 94.81 108 TYR A O 1
ATOM 868 N N . PHE A 1 109 ? 3.467 -21.640 -6.553 1.00 93.50 109 PHE A N 1
ATOM 869 C CA . PHE A 1 109 ? 4.317 -21.172 -7.632 1.00 93.50 109 PHE A CA 1
ATOM 870 C C . PHE A 1 109 ? 3.565 -20.152 -8.479 1.00 93.50 109 PHE A C 1
ATOM 872 O O . PHE A 1 109 ? 2.348 -20.242 -8.652 1.00 93.50 109 PHE A O 1
ATOM 879 N N . THR A 1 110 ? 4.301 -19.186 -9.015 1.00 91.81 110 THR A N 1
ATOM 880 C CA . THR A 1 110 ? 3.752 -18.111 -9.837 1.00 91.81 110 THR A CA 1
ATOM 881 C C . THR A 1 110 ? 4.347 -18.198 -11.227 1.00 91.81 110 THR A C 1
ATOM 883 O O . THR A 1 110 ? 5.560 -18.099 -11.408 1.00 91.81 110 THR A O 1
ATOM 886 N N . ILE A 1 111 ? 3.482 -18.361 -12.219 1.00 91.50 111 ILE A N 1
ATOM 887 C CA . ILE A 1 111 ? 3.843 -18.207 -13.624 1.00 91.50 111 ILE A CA 1
ATOM 888 C C . ILE A 1 111 ? 3.726 -16.719 -13.923 1.00 91.50 111 ILE A C 1
ATOM 890 O O . ILE A 1 111 ? 2.678 -16.145 -13.648 1.00 91.50 111 ILE A O 1
ATOM 894 N N . LEU A 1 112 ? 4.786 -16.085 -14.424 1.00 89.31 112 LEU A N 1
ATOM 895 C CA . LEU A 1 112 ? 4.808 -14.661 -14.757 1.00 89.31 112 LEU A CA 1
ATOM 896 C C . LEU A 1 112 ? 4.097 -14.393 -16.095 1.00 89.31 112 LEU A C 1
ATOM 898 O O . LEU A 1 112 ? 4.173 -15.220 -17.007 1.00 89.31 112 LEU A O 1
ATOM 902 N N . PRO A 1 113 ? 3.407 -13.247 -16.233 1.00 88.25 113 PRO A N 1
ATOM 903 C CA . PRO A 1 113 ? 2.689 -12.918 -17.451 1.00 88.25 113 PRO A CA 1
ATOM 904 C C . PRO A 1 113 ? 3.664 -12.487 -18.550 1.00 88.25 113 PRO A C 1
ATOM 906 O O . PRO A 1 113 ? 4.693 -11.858 -18.294 1.00 88.25 113 PRO A O 1
ATOM 909 N N . GLN A 1 114 ? 3.309 -12.809 -19.789 1.00 88.00 114 GLN A N 1
ATOM 910 C CA . GLN A 1 114 ? 3.949 -12.289 -20.989 1.00 88.00 114 GLN A CA 1
ATOM 911 C C . GLN A 1 114 ? 2.863 -11.741 -21.905 1.00 88.00 114 GLN A C 1
ATOM 913 O O . GLN A 1 114 ? 1.841 -12.392 -22.125 1.00 88.00 114 GLN A O 1
ATOM 918 N N . TRP A 1 115 ? 3.092 -10.553 -22.456 1.00 90.94 115 TRP A N 1
ATOM 919 C CA . TRP A 1 115 ? 2.119 -9.888 -23.317 1.00 90.94 115 TRP A CA 1
ATOM 920 C C . TRP A 1 115 ? 2.621 -9.815 -24.748 1.00 90.94 115 TRP A C 1
ATOM 922 O O . TRP A 1 115 ? 3.813 -9.642 -25.002 1.00 90.94 115 TRP A O 1
ATOM 932 N N . ARG A 1 116 ? 1.691 -9.903 -25.696 1.00 89.31 116 ARG A N 1
ATOM 933 C CA . ARG A 1 116 ? 1.926 -9.531 -27.091 1.00 89.31 116 ARG A CA 1
ATOM 934 C C . ARG A 1 116 ? 1.130 -8.276 -27.379 1.00 89.31 116 ARG A C 1
ATOM 936 O O . ARG A 1 116 ? -0.092 -8.327 -27.482 1.00 89.31 116 ARG A O 1
ATOM 943 N N . ILE A 1 117 ? 1.830 -7.154 -27.471 1.00 87.56 117 ILE A N 1
ATOM 944 C CA . ILE A 1 117 ? 1.210 -5.832 -27.565 1.00 87.56 117 ILE A CA 1
ATOM 945 C C . ILE A 1 117 ? 1.329 -5.264 -28.974 1.00 87.56 117 ILE A C 1
ATOM 947 O O . ILE A 1 117 ? 2.281 -5.553 -29.708 1.00 87.56 117 ILE A O 1
ATOM 951 N N . GLY A 1 118 ? 0.355 -4.434 -29.341 1.00 85.38 118 GLY A N 1
ATOM 952 C CA . GLY A 1 118 ? 0.363 -3.736 -30.616 1.00 85.38 118 GLY A CA 1
ATOM 953 C C . GLY A 1 118 ? 0.016 -4.571 -31.840 1.00 85.38 118 GLY A C 1
ATOM 954 O O . GLY A 1 118 ? -0.183 -5.788 -31.793 1.00 85.38 118 GLY A O 1
ATOM 955 N N . LYS A 1 119 ? 0.012 -3.893 -32.989 1.00 83.12 119 LYS A N 1
ATOM 956 C CA . LYS A 1 119 ? -0.229 -4.515 -34.305 1.00 83.12 119 LYS A CA 1
ATOM 957 C C . LYS A 1 119 ? 0.870 -5.507 -34.694 1.00 83.12 119 LYS A C 1
ATOM 959 O O . LYS A 1 119 ? 0.588 -6.506 -35.344 1.00 83.12 119 LYS A O 1
ATOM 964 N N . GLU A 1 120 ? 2.101 -5.253 -34.258 1.00 82.88 120 GLU A N 1
ATOM 965 C CA . GLU A 1 120 ? 3.272 -6.097 -34.535 1.00 82.88 120 GLU A CA 1
ATOM 966 C C . GLU A 1 120 ? 3.431 -7.260 -33.544 1.00 82.88 120 GLU A C 1
ATOM 968 O O . GLU A 1 120 ? 4.345 -8.068 -33.695 1.00 82.88 120 GLU A O 1
ATOM 973 N N . GLN A 1 121 ? 2.546 -7.372 -32.542 1.00 85.19 121 GLN A N 1
ATOM 974 C CA . GLN A 1 121 ? 2.569 -8.446 -31.541 1.00 85.19 121 GLN A CA 1
ATOM 975 C C . GLN A 1 121 ? 3.923 -8.555 -30.822 1.00 85.19 121 GLN A C 1
ATOM 977 O O . GLN A 1 121 ? 4.450 -9.653 -30.590 1.00 85.19 121 GLN A O 1
ATOM 982 N N . LYS A 1 122 ? 4.475 -7.388 -30.466 1.00 86.69 122 LYS A N 1
ATOM 983 C CA . LYS A 1 122 ? 5.745 -7.237 -29.755 1.00 86.69 122 LYS A CA 1
ATOM 984 C C . LYS A 1 122 ? 5.657 -7.965 -28.416 1.00 86.69 122 LYS A C 1
ATOM 986 O O . LYS A 1 122 ? 4.730 -7.721 -27.646 1.00 86.69 122 LYS A O 1
ATOM 991 N N . LEU A 1 123 ? 6.603 -8.866 -28.158 1.00 87.31 123 LEU A N 1
ATOM 992 C CA . LEU A 1 123 ? 6.660 -9.606 -26.900 1.00 87.31 123 LEU A CA 1
ATOM 993 C C . LEU A 1 123 ? 7.162 -8.681 -25.788 1.00 87.31 123 LEU A C 1
ATOM 995 O O . LEU A 1 123 ? 8.202 -8.044 -25.936 1.00 87.31 123 LEU A O 1
ATOM 999 N N . LEU A 1 124 ? 6.426 -8.624 -24.683 1.00 90.75 124 LEU A N 1
ATOM 1000 C CA . LEU A 1 124 ? 6.779 -7.859 -23.499 1.00 90.75 124 LEU A CA 1
ATOM 1001 C C . LEU A 1 124 ? 6.787 -8.786 -22.280 1.00 90.75 124 LEU A C 1
ATOM 1003 O O . LEU A 1 124 ? 5.806 -9.477 -22.006 1.00 90.75 124 LEU A O 1
ATOM 1007 N N . SER A 1 125 ? 7.912 -8.792 -21.568 1.00 91.12 125 SER A N 1
ATOM 1008 C CA . SER A 1 125 ? 8.115 -9.523 -20.315 1.00 91.12 125 SER A CA 1
ATOM 1009 C C . SER A 1 125 ? 8.136 -8.553 -19.139 1.00 91.12 125 SER A C 1
ATOM 1011 O O . SER A 1 125 ? 8.490 -7.384 -19.305 1.00 91.12 125 SER A O 1
ATOM 1013 N N . VAL A 1 126 ? 7.820 -9.055 -17.945 1.00 92.50 126 VAL A N 1
ATOM 1014 C CA . VAL A 1 126 ? 7.804 -8.274 -16.701 1.00 92.50 126 VAL A CA 1
ATOM 1015 C C . VAL A 1 126 ? 9.154 -7.601 -16.415 1.00 92.50 126 VAL A C 1
ATOM 1017 O O . VAL A 1 126 ? 9.186 -6.450 -15.995 1.00 92.50 126 VAL A O 1
ATOM 1020 N N . ASN A 1 127 ? 10.272 -8.270 -16.708 1.00 92.50 127 ASN A N 1
ATOM 1021 C CA . ASN A 1 127 ? 11.610 -7.727 -16.443 1.00 92.50 127 ASN A CA 1
ATOM 1022 C C . ASN A 1 127 ? 12.030 -6.606 -17.412 1.00 92.50 127 ASN A C 1
ATOM 1024 O O . ASN A 1 127 ? 13.043 -5.968 -17.172 1.00 92.50 127 ASN A O 1
ATOM 1028 N N . GLY A 1 128 ? 11.297 -6.401 -18.513 1.00 93.19 128 GLY A N 1
ATOM 1029 C CA . GLY A 1 128 ? 11.564 -5.345 -19.496 1.00 93.19 128 GLY A CA 1
ATOM 1030 C C . GLY A 1 128 ? 10.568 -4.186 -19.422 1.00 93.19 128 GLY A C 1
ATOM 1031 O O . GLY A 1 128 ? 10.453 -3.418 -20.383 1.00 93.19 128 GLY A O 1
ATOM 1032 N N . LEU A 1 129 ? 9.781 -4.098 -18.345 1.00 96.38 129 LEU A N 1
ATOM 1033 C CA . LEU A 1 129 ? 8.790 -3.040 -18.169 1.00 96.38 129 LEU A CA 1
ATOM 1034 C C . LEU A 1 129 ? 9.460 -1.729 -17.737 1.00 96.38 129 LEU A C 1
ATOM 1036 O O . LEU A 1 129 ? 10.220 -1.690 -16.775 1.00 96.38 129 LEU A O 1
ATOM 1040 N N . CYS A 1 130 ? 9.095 -0.643 -18.407 1.00 97.69 130 CYS A N 1
ATOM 1041 C CA . CYS A 1 130 ? 9.418 0.738 -18.073 1.00 97.69 130 CYS A CA 1
ATOM 1042 C C . CYS A 1 130 ? 8.102 1.472 -17.811 1.00 97.69 130 CYS A C 1
ATOM 1044 O O . CYS A 1 130 ? 7.350 1.766 -18.748 1.00 97.69 130 CYS A O 1
ATOM 1046 N N . THR A 1 131 ? 7.831 1.767 -16.541 1.00 98.38 131 THR A N 1
ATOM 1047 C CA . THR A 1 131 ? 6.561 2.326 -16.065 1.00 98.38 131 THR A CA 1
ATOM 1048 C C . THR A 1 131 ? 6.681 3.816 -15.768 1.00 98.38 131 THR A C 1
ATOM 1050 O O . THR A 1 131 ? 7.633 4.248 -15.123 1.00 98.38 131 THR A O 1
ATOM 1053 N N . ILE A 1 132 ? 5.684 4.600 -16.171 1.00 98.50 132 ILE A N 1
ATOM 1054 C CA . ILE A 1 132 ? 5.526 5.995 -15.743 1.00 98.50 132 ILE A CA 1
ATOM 1055 C C . ILE A 1 132 ? 4.168 6.192 -15.065 1.00 98.50 132 ILE A C 1
ATOM 1057 O O . ILE A 1 132 ? 3.131 5.822 -15.612 1.00 98.50 132 ILE A O 1
ATOM 1061 N N . THR A 1 133 ? 4.180 6.775 -13.868 1.00 98.50 133 THR A N 1
ATOM 1062 C CA . THR A 1 133 ? 2.978 7.080 -13.083 1.00 98.50 133 THR A CA 1
ATOM 1063 C C . THR A 1 133 ? 2.467 8.488 -13.365 1.00 98.50 133 THR A C 1
ATOM 1065 O O . THR A 1 133 ? 3.243 9.445 -13.353 1.00 98.50 133 THR A O 1
ATOM 1068 N N . PHE A 1 134 ? 1.152 8.624 -13.532 1.00 98.44 134 PHE A N 1
ATOM 1069 C CA . PHE A 1 134 ? 0.447 9.900 -13.605 1.00 98.44 134 PHE A CA 1
ATOM 1070 C C . PHE A 1 134 ? -0.621 9.988 -12.519 1.00 98.44 134 PHE A C 1
ATOM 1072 O O . PHE A 1 134 ? -1.428 9.071 -12.357 1.00 98.44 134 PHE A O 1
ATOM 1079 N N . LEU A 1 135 ? -0.685 11.143 -11.850 1.00 98.00 135 LEU A N 1
ATOM 1080 C CA . LEU A 1 135 ? -1.870 11.509 -11.083 1.00 98.00 135 LEU A CA 1
ATOM 1081 C C . LEU A 1 135 ? -2.991 11.864 -12.064 1.00 98.00 135 LEU A C 1
ATOM 1083 O O . LEU A 1 135 ? -2.944 12.898 -12.733 1.00 98.00 135 LEU A O 1
ATOM 1087 N N . THR A 1 136 ? -3.999 11.007 -12.163 1.00 97.62 136 THR A N 1
ATOM 1088 C CA . THR A 1 136 ? -5.101 11.118 -13.136 1.00 97.62 136 THR A CA 1
ATOM 1089 C C . THR A 1 136 ? -5.854 12.433 -13.037 1.00 97.62 136 THR A C 1
ATOM 1091 O O . THR A 1 136 ? -6.167 13.041 -14.059 1.00 97.62 136 THR A O 1
ATOM 1094 N N . LYS A 1 137 ? -6.067 12.943 -11.819 1.00 96.38 137 LYS A N 1
ATOM 1095 C CA . LYS A 1 137 ? -6.705 14.249 -11.599 1.00 96.38 137 LYS A CA 1
ATOM 1096 C C . LYS A 1 137 ? -5.949 15.425 -12.233 1.00 96.38 137 LYS A C 1
ATOM 1098 O O . LYS A 1 137 ? -6.529 16.485 -12.423 1.00 96.38 137 LYS A O 1
ATOM 1103 N N . LEU A 1 138 ? -4.669 15.264 -12.575 1.00 97.69 138 LEU A N 1
ATOM 1104 C CA . LEU A 1 138 ? -3.857 16.305 -13.215 1.00 97.69 138 LEU A CA 1
ATOM 1105 C C . LEU A 1 138 ? -3.819 16.169 -14.748 1.00 97.69 138 LEU A C 1
ATOM 1107 O O . LEU A 1 138 ? -3.150 16.954 -15.422 1.00 97.69 138 LEU A O 1
ATOM 1111 N N . LEU A 1 139 ? -4.533 15.195 -15.324 1.00 97.75 139 LEU A N 1
ATOM 1112 C CA . LEU A 1 139 ? -4.656 15.030 -16.775 1.00 97.75 139 LEU A CA 1
ATOM 1113 C C . LEU A 1 139 ? -5.773 15.889 -17.387 1.00 97.75 139 LEU A C 1
ATOM 1115 O O . LEU A 1 139 ? -5.746 16.117 -18.593 1.00 97.75 139 LEU A O 1
ATOM 1119 N N . GLY A 1 140 ? -6.708 16.409 -16.586 1.00 95.88 140 GLY A N 1
ATOM 1120 C CA . GLY A 1 140 ? -7.810 17.249 -17.069 1.00 95.88 140 GLY A CA 1
ATOM 1121 C C . GLY A 1 140 ? -8.835 16.477 -17.918 1.00 95.88 140 GLY A C 1
ATOM 1122 O O . GLY A 1 140 ? -8.963 15.264 -17.743 1.00 95.88 140 GLY A O 1
ATOM 1123 N N . PRO A 1 141 ? -9.559 17.155 -18.829 1.00 97.38 141 PRO A N 1
ATOM 1124 C CA . PRO A 1 141 ? -10.559 16.533 -19.704 1.00 97.38 141 PRO A CA 1
ATOM 1125 C C . PRO A 1 141 ? -9.986 15.404 -20.574 1.00 97.38 141 PRO A C 1
ATOM 1127 O O . PRO A 1 141 ? -8.856 15.511 -21.060 1.00 97.38 141 PRO A O 1
ATOM 1130 N N . LEU A 1 142 ? -10.757 14.330 -20.801 1.00 97.81 142 LEU A N 1
ATOM 1131 C CA . LEU A 1 142 ? -10.273 13.102 -21.459 1.00 97.81 142 LEU A CA 1
ATOM 1132 C C . LEU A 1 142 ? -9.734 13.349 -22.879 1.00 97.81 142 LEU A C 1
ATOM 1134 O O . LEU A 1 142 ? -8.754 12.730 -23.293 1.00 97.81 142 LEU A O 1
ATOM 1138 N N . ASN A 1 143 ? -10.323 14.292 -23.616 1.00 96.62 143 ASN A N 1
ATOM 1139 C CA . ASN A 1 143 ? -9.894 14.657 -24.971 1.00 96.62 143 ASN A CA 1
ATOM 1140 C C . ASN A 1 143 ? -8.459 15.222 -25.042 1.00 96.62 143 ASN A C 1
ATOM 1142 O O . ASN A 1 143 ? -7.854 15.209 -26.111 1.00 96.62 143 ASN A O 1
ATOM 1146 N N . GLU A 1 144 ? -7.896 15.689 -23.927 1.00 96.75 144 GLU A N 1
ATOM 1147 C CA . GLU A 1 144 ? -6.526 16.201 -23.846 1.00 96.75 144 GLU A CA 1
ATOM 1148 C C . GLU A 1 144 ? -5.528 15.172 -23.282 1.00 96.75 144 GLU A C 1
ATOM 1150 O O . GLU A 1 144 ? -4.318 15.426 -23.254 1.00 96.75 144 GLU A O 1
ATOM 1155 N N . TRP A 1 145 ? -6.000 14.003 -22.831 1.00 97.94 145 TRP A N 1
ATOM 1156 C CA . TRP A 1 145 ? -5.140 12.982 -22.224 1.00 97.94 145 TRP A CA 1
ATOM 1157 C C . TRP A 1 145 ? -4.092 12.464 -23.193 1.00 97.94 145 TRP A C 1
ATOM 1159 O O . TRP A 1 145 ? -2.953 12.264 -22.788 1.00 97.94 145 TRP A O 1
ATOM 1169 N N . GLU A 1 146 ? -4.440 12.282 -24.468 1.00 96.81 146 GLU A N 1
ATOM 1170 C CA . GLU A 1 146 ? -3.491 11.797 -25.471 1.00 96.81 146 GLU A CA 1
ATOM 1171 C C . GLU A 1 146 ? -2.256 12.708 -25.547 1.00 96.81 146 GLU A C 1
ATOM 1173 O O . GLU A 1 146 ? -1.130 12.221 -25.481 1.00 96.81 146 GLU A O 1
ATOM 1178 N N . GLU A 1 147 ? -2.436 14.032 -25.570 1.00 96.69 147 GLU A N 1
ATOM 1179 C CA . GLU A 1 147 ? -1.318 14.982 -25.596 1.00 96.69 147 GLU A CA 1
ATOM 1180 C C . GLU A 1 147 ? -0.507 14.982 -24.295 1.00 96.69 147 GLU A C 1
ATOM 1182 O O . GLU A 1 147 ? 0.706 15.185 -24.331 1.00 96.69 147 GLU A O 1
ATOM 1187 N N . ARG A 1 148 ? -1.135 14.763 -23.136 1.00 97.00 148 ARG A N 1
ATOM 1188 C CA . ARG A 1 148 ? -0.431 14.744 -21.839 1.00 97.00 148 ARG A CA 1
ATOM 1189 C C . ARG A 1 148 ? 0.296 13.428 -21.573 1.00 97.00 148 ARG A C 1
ATOM 1191 O O . ARG A 1 148 ? 1.396 13.440 -21.022 1.00 97.00 148 ARG A O 1
ATOM 1198 N N . LEU A 1 149 ? -0.278 12.308 -22.004 1.00 98.00 149 LEU A N 1
ATOM 1199 C CA . LEU A 1 149 ? 0.300 10.969 -21.880 1.00 98.00 149 LEU A CA 1
ATOM 1200 C C . LEU A 1 149 ? 1.361 10.691 -22.948 1.00 98.00 149 LEU A C 1
ATOM 1202 O O . LEU A 1 149 ? 2.175 9.786 -22.776 1.00 98.00 149 LEU A O 1
ATOM 1206 N N . GLN A 1 150 ? 1.414 11.480 -24.026 1.00 96.88 150 GLN A N 1
ATOM 1207 C CA . GLN A 1 150 ? 2.352 11.279 -25.134 1.00 96.88 150 GLN A CA 1
ATOM 1208 C C . GLN A 1 150 ? 3.830 11.272 -24.707 1.00 96.88 150 GLN A C 1
ATOM 1210 O O . GLN A 1 150 ? 4.651 10.661 -25.395 1.00 96.88 150 GLN A O 1
ATOM 1215 N N . VAL A 1 151 ? 4.182 11.864 -23.558 1.00 96.25 151 VAL A N 1
ATOM 1216 C CA . VAL A 1 151 ? 5.530 11.726 -22.981 1.00 96.25 151 VAL A CA 1
ATOM 1217 C C . VAL A 1 151 ? 5.924 10.263 -22.754 1.00 96.25 151 VAL A C 1
ATOM 1219 O O . VAL A 1 151 ? 7.077 9.916 -23.005 1.00 96.25 151 VAL A O 1
ATOM 1222 N N . ALA A 1 152 ? 4.977 9.398 -22.368 1.00 97.38 152 ALA A N 1
ATOM 1223 C CA . ALA A 1 152 ? 5.216 7.974 -22.160 1.00 97.38 152 ALA A CA 1
ATOM 1224 C C . ALA A 1 152 ? 5.742 7.321 -23.447 1.00 97.38 152 ALA A C 1
ATOM 1226 O O . ALA A 1 152 ? 6.814 6.721 -23.461 1.00 97.38 152 ALA A O 1
ATOM 1227 N N . ASN A 1 153 ? 5.042 7.551 -24.560 1.00 96.31 153 ASN A N 1
ATOM 1228 C CA . ASN A 1 153 ? 5.427 7.050 -25.877 1.00 96.31 153 ASN A CA 1
ATOM 1229 C C . ASN A 1 153 ? 6.761 7.655 -26.355 1.00 96.31 153 ASN A C 1
ATOM 1231 O O . ASN A 1 153 ? 7.675 6.941 -26.762 1.00 96.31 153 ASN A O 1
ATOM 1235 N N . LYS A 1 154 ? 6.925 8.979 -26.251 1.00 96.38 154 LYS A N 1
ATOM 1236 C CA . LYS A 1 154 ? 8.124 9.678 -26.752 1.00 96.38 154 LYS A CA 1
ATOM 1237 C C . LYS A 1 154 ? 9.399 9.350 -25.974 1.00 96.38 154 LYS A C 1
ATOM 1239 O O . LYS A 1 154 ? 10.482 9.429 -26.551 1.00 96.38 154 LYS A O 1
ATOM 1244 N N . CYS A 1 155 ? 9.267 8.960 -24.708 1.00 96.81 155 CYS A N 1
ATOM 1245 C CA . CYS A 1 155 ? 10.373 8.523 -23.859 1.00 96.81 155 CYS A CA 1
ATOM 1246 C C . CYS A 1 155 ? 10.481 6.991 -23.753 1.00 96.81 155 CYS A C 1
ATOM 1248 O O . CYS A 1 155 ? 11.183 6.496 -22.875 1.00 96.81 155 CYS A O 1
ATOM 1250 N N . CYS A 1 156 ? 9.810 6.238 -24.632 1.00 96.31 156 CYS A N 1
ATOM 1251 C CA . CYS A 1 156 ? 9.882 4.775 -24.710 1.00 96.31 156 CYS A CA 1
ATOM 1252 C C . CYS A 1 156 ? 9.507 4.035 -23.414 1.00 96.31 156 CYS A C 1
ATOM 1254 O O . CYS A 1 156 ? 10.026 2.954 -23.140 1.00 96.31 156 CYS A O 1
ATOM 1256 N N . PHE A 1 157 ? 8.584 4.591 -22.630 1.00 97.94 157 PHE A N 1
ATOM 1257 C CA . PHE A 1 157 ? 7.881 3.811 -21.616 1.00 97.94 157 PHE A CA 1
ATOM 1258 C C . PHE A 1 157 ? 6.934 2.822 -22.299 1.00 97.94 157 PHE A C 1
ATOM 1260 O O . PHE A 1 157 ? 6.388 3.110 -23.363 1.00 97.94 157 PHE A O 1
ATOM 1267 N N . ASN A 1 158 ? 6.737 1.658 -21.686 1.00 97.06 158 ASN A N 1
ATOM 1268 C CA . ASN A 1 158 ? 5.853 0.603 -22.194 1.00 97.06 158 ASN A CA 1
ATOM 1269 C C . ASN A 1 158 ? 4.732 0.239 -21.205 1.00 97.06 158 ASN A C 1
ATOM 1271 O O . ASN A 1 158 ? 3.876 -0.583 -21.532 1.00 97.06 158 ASN A O 1
ATOM 1275 N N . VAL A 1 159 ? 4.690 0.904 -20.043 1.00 98.25 159 VAL A N 1
ATOM 1276 C CA . VAL A 1 159 ? 3.564 0.873 -19.106 1.00 98.25 159 VAL A CA 1
ATOM 1277 C C . VAL A 1 159 ? 3.228 2.289 -18.635 1.00 98.25 159 VAL A C 1
ATOM 1279 O O . VAL A 1 159 ? 4.106 3.044 -18.215 1.00 98.25 159 VAL A O 1
ATOM 1282 N N . ILE A 1 160 ? 1.946 2.643 -18.662 1.00 98.69 160 ILE A N 1
ATOM 1283 C CA . ILE A 1 160 ? 1.401 3.814 -17.970 1.00 98.69 160 ILE A CA 1
ATOM 1284 C C . ILE A 1 160 ? 0.690 3.330 -16.712 1.00 98.69 160 ILE A C 1
ATOM 1286 O O . ILE A 1 160 ? -0.174 2.460 -16.779 1.00 98.69 160 ILE A O 1
ATOM 1290 N N . HIS A 1 161 ? 1.040 3.909 -15.572 1.00 98.62 161 HIS A N 1
ATOM 1291 C CA . HIS A 1 161 ? 0.333 3.717 -14.317 1.00 98.62 161 HIS A CA 1
ATOM 1292 C C . HIS A 1 161 ? -0.519 4.950 -14.007 1.00 98.62 161 HIS A C 1
ATOM 1294 O O . HIS A 1 161 ? -0.021 6.076 -13.989 1.00 98.62 161 HIS A O 1
ATOM 1300 N N . LEU A 1 162 ? -1.809 4.731 -13.782 1.00 98.56 162 LEU A N 1
ATOM 1301 C CA . LEU A 1 162 ? -2.782 5.758 -13.448 1.00 98.56 162 LEU A CA 1
ATOM 1302 C C . LEU A 1 162 ? -3.253 5.575 -12.001 1.00 98.56 162 LEU A C 1
ATOM 1304 O O . LEU A 1 162 ? -3.698 4.488 -11.631 1.00 98.56 162 LEU A O 1
ATOM 1308 N N . THR A 1 163 ? -3.221 6.648 -11.206 1.00 97.94 163 THR A N 1
ATOM 1309 C CA . THR A 1 163 ? -3.955 6.706 -9.923 1.00 97.94 163 THR A CA 1
ATOM 1310 C C . THR A 1 163 ? -5.468 6.618 -10.158 1.00 97.94 163 THR A C 1
ATOM 1312 O O . THR A 1 163 ? -5.884 6.753 -11.308 1.00 97.94 163 THR A O 1
ATOM 1315 N N . PRO A 1 164 ? -6.339 6.394 -9.155 1.00 97.88 164 PRO A N 1
ATOM 1316 C CA . PRO A 1 164 ? -7.783 6.190 -9.367 1.00 97.88 164 PRO A CA 1
ATOM 1317 C C . PRO A 1 164 ? -8.432 7.172 -10.358 1.00 97.88 164 PRO A C 1
ATOM 1319 O O . PRO A 1 164 ? -8.282 8.389 -10.247 1.00 97.88 164 PRO A O 1
ATOM 1322 N N . VAL A 1 165 ? -9.136 6.647 -11.367 1.00 98.06 165 VAL A N 1
ATOM 1323 C CA . VAL A 1 165 ? -9.900 7.446 -12.355 1.00 98.06 165 VAL A CA 1
ATOM 1324 C C . VAL A 1 165 ? -11.321 7.758 -11.886 1.00 98.06 165 VAL A C 1
ATOM 1326 O O . VAL A 1 165 ? -12.060 8.489 -12.542 1.00 98.06 165 VAL A O 1
ATOM 1329 N N . GLN A 1 166 ? -11.718 7.167 -10.766 1.00 98.00 166 GLN A N 1
ATOM 1330 C CA . GLN A 1 166 ? -13.054 7.250 -10.206 1.00 98.00 166 GLN A CA 1
ATOM 1331 C C . GLN A 1 166 ? -13.344 8.644 -9.641 1.00 98.00 166 GLN A C 1
ATOM 1333 O O . GLN A 1 166 ? -12.455 9.481 -9.466 1.00 98.00 166 GLN A O 1
ATOM 1338 N N . GLN A 1 167 ? -14.616 8.906 -9.350 1.00 97.69 167 GLN A N 1
ATOM 1339 C CA . GLN A 1 167 ? -15.028 10.154 -8.725 1.00 97.69 167 GLN A CA 1
ATOM 1340 C C . GLN A 1 167 ? -14.417 10.295 -7.324 1.00 97.69 167 GLN A C 1
ATOM 1342 O O . GLN A 1 167 ? -14.692 9.501 -6.423 1.00 97.69 167 GLN A O 1
ATOM 1347 N N . LEU A 1 168 ? -13.618 11.348 -7.142 1.00 97.38 168 LEU A N 1
ATOM 1348 C CA . LEU A 1 168 ? -12.936 11.647 -5.884 1.00 97.38 168 LEU A CA 1
ATOM 1349 C C . LEU A 1 168 ? -13.873 12.296 -4.854 1.00 97.38 168 LEU A C 1
ATOM 1351 O O . LEU A 1 168 ? -14.914 12.872 -5.184 1.00 97.38 168 LEU A O 1
ATOM 1355 N N . GLY A 1 169 ? -13.479 12.197 -3.588 1.00 96.06 169 GLY A N 1
ATOM 1356 C CA . GLY A 1 169 ? -14.135 12.816 -2.446 1.00 96.06 169 GLY A CA 1
ATOM 1357 C C . GLY A 1 169 ? -13.811 14.295 -2.253 1.00 96.06 169 GLY A C 1
ATOM 1358 O O . GLY A 1 169 ? -13.057 14.912 -3.004 1.00 96.06 169 GLY A O 1
ATOM 1359 N N . ILE A 1 170 ? -14.366 14.869 -1.184 1.00 94.44 170 ILE A N 1
ATOM 1360 C CA . ILE A 1 170 ? -14.243 16.304 -0.869 1.00 94.44 170 ILE A CA 1
ATOM 1361 C C . ILE A 1 170 ? -12.820 16.764 -0.541 1.00 94.44 170 ILE A C 1
ATOM 1363 O O . ILE A 1 170 ? -12.550 17.958 -0.614 1.00 94.44 170 ILE A O 1
ATOM 1367 N N . SER A 1 171 ? -11.913 15.853 -0.175 1.00 93.56 171 SER A N 1
ATOM 1368 C CA . SER A 1 171 ? -10.499 16.195 0.017 1.00 93.56 171 SER A CA 1
ATOM 1369 C C . SER A 1 171 ? -9.760 16.406 -1.302 1.00 93.56 171 SER A C 1
ATOM 1371 O O . SER A 1 171 ? -8.676 16.978 -1.287 1.00 93.56 171 SER A O 1
ATOM 1373 N N . ASN A 1 172 ? -10.316 15.946 -2.431 1.00 94.81 172 ASN A N 1
ATOM 1374 C CA . ASN A 1 172 ? -9.630 15.877 -3.722 1.00 94.81 172 ASN A CA 1
ATOM 1375 C C . ASN A 1 172 ? -8.334 15.029 -3.688 1.00 94.81 172 ASN A C 1
ATOM 1377 O O . ASN A 1 172 ? -7.452 15.174 -4.544 1.00 94.81 172 ASN A O 1
ATOM 1381 N N . SER A 1 173 ? -8.213 14.142 -2.692 1.00 95.88 173 SER A N 1
ATOM 1382 C CA . SER A 1 173 ? -7.184 13.104 -2.642 1.00 95.88 173 SER A CA 1
ATOM 1383 C C . SER A 1 173 ? -7.401 12.102 -3.767 1.00 95.88 173 SER A C 1
ATOM 1385 O O . SER A 1 173 ? -8.524 11.654 -3.985 1.00 95.88 173 SER A O 1
ATOM 1387 N N . SER A 1 174 ? -6.319 11.717 -4.445 1.00 95.00 174 SER A N 1
ATOM 1388 C CA . SER A 1 174 ? -6.367 10.741 -5.543 1.00 95.00 174 SER A CA 1
ATOM 1389 C C . SER A 1 174 ? -6.825 9.350 -5.080 1.00 95.00 174 SER A C 1
ATOM 1391 O O . SER A 1 174 ? -7.323 8.588 -5.897 1.00 95.00 174 SER A O 1
ATOM 1393 N N . TYR A 1 175 ? -6.720 9.043 -3.782 1.00 96.12 175 TYR A N 1
ATOM 1394 C CA . TYR A 1 175 ? -7.088 7.743 -3.201 1.00 96.12 175 TYR A CA 1
ATOM 1395 C C . TYR A 1 175 ? -8.405 7.757 -2.417 1.00 96.12 175 TYR A C 1
ATOM 1397 O O . TYR A 1 175 ? -8.975 6.706 -2.142 1.00 96.12 175 TYR A O 1
ATOM 1405 N N . SER A 1 176 ? -8.951 8.939 -2.114 1.00 96.88 176 SER A N 1
ATOM 1406 C CA . SER A 1 176 ? -10.233 9.059 -1.416 1.00 96.88 176 SER A CA 1
ATOM 1407 C C . SER A 1 176 ? -11.382 9.053 -2.429 1.00 96.88 176 SER A C 1
ATOM 1409 O O . SER A 1 176 ? -11.804 10.101 -2.919 1.00 96.88 176 SER A O 1
ATOM 1411 N N . ILE A 1 177 ? -11.873 7.862 -2.784 1.00 97.88 177 ILE A N 1
ATOM 1412 C CA . ILE A 1 177 ? -12.905 7.665 -3.819 1.00 97.88 177 ILE A CA 1
ATOM 1413 C C . ILE A 1 177 ? -14.311 7.793 -3.218 1.00 97.88 177 ILE A C 1
ATOM 1415 O O . ILE A 1 177 ? -14.673 7.052 -2.303 1.00 97.88 177 ILE A O 1
ATOM 1419 N N . ALA A 1 178 ? -15.129 8.706 -3.746 1.00 97.38 178 ALA A N 1
ATOM 1420 C CA . ALA A 1 178 ? -16.523 8.875 -3.330 1.00 97.38 178 ALA A CA 1
ATOM 1421 C C . ALA A 1 178 ? -17.462 7.879 -4.019 1.00 97.38 178 ALA A C 1
ATOM 1423 O O . ALA A 1 178 ? -18.287 7.258 -3.354 1.00 97.38 178 ALA A O 1
ATOM 1424 N N . GLU A 1 179 ? -17.319 7.703 -5.333 1.00 96.81 179 GLU A N 1
ATOM 1425 C CA . GLU A 1 179 ? -18.158 6.804 -6.133 1.00 96.81 179 GLU A CA 1
ATOM 1426 C C . GLU A 1 179 ? -17.255 5.964 -7.043 1.00 96.81 179 GLU A C 1
ATOM 1428 O O . GLU A 1 179 ? -16.645 6.479 -7.980 1.00 96.81 179 GLU A O 1
ATOM 1433 N N . HIS A 1 180 ? -17.143 4.666 -6.754 1.00 96.00 180 HIS A N 1
ATOM 1434 C CA . HIS A 1 180 ? -16.243 3.750 -7.468 1.00 96.00 180 HIS A CA 1
ATOM 1435 C C . HIS A 1 180 ? -16.785 3.360 -8.849 1.00 96.00 180 HIS A C 1
ATOM 1437 O O . HIS A 1 180 ? -16.051 2.904 -9.727 1.00 96.00 180 HIS A O 1
ATOM 1443 N N . ASP A 1 181 ? -18.092 3.519 -9.044 1.00 93.69 181 ASP A N 1
ATOM 1444 C CA . ASP A 1 181 ? -18.817 3.172 -10.256 1.00 93.69 181 ASP A CA 1
ATOM 1445 C C . ASP A 1 181 ? -18.919 4.325 -11.262 1.00 93.69 181 ASP A C 1
ATOM 1447 O O . ASP A 1 181 ? -19.378 4.077 -12.382 1.00 93.69 181 ASP A O 1
ATOM 1451 N N . LYS A 1 182 ? -18.469 5.533 -10.886 1.00 96.00 182 LYS A N 1
ATOM 1452 C CA . LYS A 1 182 ? -18.475 6.755 -11.700 1.00 96.00 182 LYS A CA 1
ATOM 1453 C C . LYS A 1 182 ? -17.062 7.231 -12.002 1.00 96.00 182 LYS A C 1
ATOM 1455 O O . LYS A 1 182 ? -16.164 7.138 -11.169 1.00 96.00 182 LYS A O 1
ATOM 1460 N N . LEU A 1 183 ? -16.887 7.771 -13.202 1.00 96.94 183 LEU A N 1
ATOM 1461 C CA . LEU A 1 183 ? -15.652 8.425 -13.609 1.00 96.94 183 LEU A CA 1
ATOM 1462 C C . LEU A 1 183 ? -15.546 9.799 -12.933 1.00 96.94 183 LEU A C 1
ATOM 1464 O O . LEU A 1 183 ? -16.566 10.426 -12.640 1.00 96.94 183 LEU A O 1
ATOM 1468 N N . ASN A 1 184 ? -14.325 10.279 -12.698 1.00 97.00 184 ASN A N 1
ATOM 1469 C CA . ASN A 1 184 ? -14.117 11.634 -12.207 1.00 97.00 184 ASN A CA 1
ATOM 1470 C C . ASN A 1 184 ? -14.766 12.662 -13.159 1.00 97.00 184 ASN A C 1
ATOM 1472 O O . ASN A 1 184 ? -14.393 12.710 -14.335 1.00 97.00 184 ASN A O 1
ATOM 1476 N N . PRO A 1 185 ? -15.690 13.516 -12.670 1.00 96.06 185 PRO A N 1
ATOM 1477 C CA . PRO A 1 185 ? -16.357 14.524 -13.492 1.00 96.06 185 PRO A CA 1
ATOM 1478 C C . PRO A 1 185 ? -15.402 15.477 -14.218 1.00 96.06 185 PRO A C 1
ATOM 1480 O O . PRO A 1 185 ? -15.759 15.998 -15.270 1.00 96.06 185 PRO A O 1
ATOM 1483 N N . LEU A 1 186 ? -14.183 15.671 -13.696 1.00 95.56 186 LEU A N 1
ATOM 1484 C CA . LEU A 1 186 ? -13.133 16.475 -14.330 1.00 95.56 186 LEU A CA 1
ATOM 1485 C C . LEU A 1 186 ? -12.796 16.010 -15.755 1.00 95.56 186 LEU A C 1
ATOM 1487 O O . LEU A 1 186 ? -12.304 16.795 -16.561 1.00 95.56 186 LEU A O 1
ATOM 1491 N N . PHE A 1 187 ? -13.019 14.732 -16.058 1.00 97.06 187 PHE A N 1
ATOM 1492 C CA . PHE A 1 187 ? -12.661 14.160 -17.351 1.00 97.06 187 PHE A CA 1
ATOM 1493 C C . PHE A 1 187 ? -13.715 14.441 -18.428 1.00 97.06 187 PHE A C 1
ATOM 1495 O O . PHE A 1 187 ? -13.425 14.205 -19.597 1.00 97.06 187 PHE A O 1
ATOM 1502 N N . GLU A 1 188 ? -14.895 14.955 -18.046 1.00 96.31 188 GLU A N 1
ATOM 1503 C CA . GLU A 1 188 ? -16.001 15.320 -18.950 1.00 96.31 188 GLU A CA 1
ATOM 1504 C C . GLU A 1 188 ? -16.385 14.188 -19.922 1.00 96.31 188 GLU A C 1
ATOM 1506 O O . GLU A 1 188 ? -16.645 14.413 -21.100 1.00 96.31 188 GLU A O 1
ATOM 1511 N N . SER A 1 189 ? -16.380 12.948 -19.425 1.00 96.06 189 SER A N 1
ATOM 1512 C CA . SER A 1 189 ? -16.451 11.734 -20.241 1.00 96.06 189 SER A CA 1
ATOM 1513 C C . SER A 1 189 ? -17.061 10.557 -19.469 1.00 96.06 189 SER A C 1
ATOM 1515 O O . SER A 1 189 ? -17.321 10.650 -18.268 1.00 96.06 189 SER A O 1
ATOM 1517 N N . ASP A 1 190 ? -17.259 9.427 -20.150 1.00 95.69 190 ASP A N 1
ATOM 1518 C CA . ASP A 1 190 ? -17.649 8.146 -19.564 1.00 95.69 190 ASP A CA 1
ATOM 1519 C C . ASP A 1 190 ? -16.539 7.076 -19.650 1.00 95.69 190 ASP A C 1
ATOM 1521 O O . ASP A 1 190 ? -15.447 7.294 -20.191 1.00 95.69 190 ASP A O 1
ATOM 1525 N N . PHE A 1 191 ? -16.816 5.907 -19.064 1.00 96.81 191 PHE A N 1
ATOM 1526 C CA . PHE A 1 191 ? -15.901 4.766 -19.071 1.00 96.81 191 PHE A CA 1
ATOM 1527 C C . PHE A 1 191 ? -15.736 4.118 -20.451 1.00 96.81 191 PHE A C 1
ATOM 1529 O O . PHE A 1 191 ? -14.696 3.506 -20.686 1.00 96.81 191 PHE A O 1
ATOM 1536 N N . ASP A 1 192 ? -16.709 4.238 -21.357 1.00 96.94 192 ASP A N 1
ATOM 1537 C CA . ASP A 1 192 ? -16.627 3.639 -22.692 1.00 96.94 192 ASP A CA 1
ATOM 1538 C C . ASP A 1 192 ? -15.646 4.427 -23.575 1.00 96.94 192 ASP A C 1
ATOM 1540 O O . ASP A 1 192 ? -14.879 3.846 -24.348 1.00 96.94 192 ASP A O 1
ATOM 1544 N N . GLU A 1 193 ? -15.620 5.756 -23.452 1.00 97.25 193 GLU A N 1
ATOM 1545 C CA . GLU A 1 193 ? -14.603 6.601 -24.085 1.00 97.25 193 GLU A CA 1
ATOM 1546 C C . GLU A 1 193 ? -13.208 6.336 -23.509 1.00 97.25 193 GLU A C 1
ATOM 1548 O O . GLU A 1 193 ? -12.241 6.213 -24.267 1.00 97.25 193 GLU A O 1
ATOM 1553 N N . LEU A 1 194 ? -13.105 6.192 -22.181 1.00 98.00 194 LEU A N 1
ATOM 1554 C CA . LEU A 1 194 ? -11.850 5.839 -21.518 1.00 98.00 194 LEU A CA 1
ATOM 1555 C C . LEU A 1 194 ? -11.343 4.478 -22.009 1.00 98.00 194 LEU A C 1
ATOM 1557 O O . LEU A 1 194 ? -10.182 4.366 -22.395 1.00 98.00 194 LEU A O 1
ATOM 1561 N N . GLU A 1 195 ? -12.209 3.461 -22.067 1.00 97.81 195 GLU A N 1
ATOM 1562 C CA . GLU A 1 195 ? -11.863 2.132 -22.584 1.00 97.81 195 GLU A CA 1
ATOM 1563 C C . GLU A 1 195 ? -11.348 2.218 -24.030 1.00 97.81 195 GLU A C 1
ATOM 1565 O O . GLU A 1 195 ? -10.340 1.592 -24.368 1.00 97.81 195 GLU A O 1
ATOM 1570 N N . ARG A 1 196 ? -11.978 3.040 -24.883 1.00 98.00 196 ARG A N 1
ATOM 1571 C CA . ARG A 1 196 ? -11.502 3.287 -26.255 1.00 98.00 196 ARG A CA 1
ATOM 1572 C C . ARG A 1 196 ? -10.117 3.932 -26.288 1.00 98.00 196 ARG A C 1
ATOM 1574 O O . ARG A 1 196 ? -9.288 3.508 -27.093 1.00 98.00 196 ARG A O 1
ATOM 1581 N N . LEU A 1 197 ? -9.850 4.924 -25.435 1.00 97.88 197 LEU A N 1
ATOM 1582 C CA . LEU A 1 197 ? -8.538 5.571 -25.357 1.00 97.88 197 LEU A CA 1
ATOM 1583 C C . LEU A 1 197 ? -7.454 4.592 -24.888 1.00 97.88 197 LEU A C 1
ATOM 1585 O O . LEU A 1 197 ? -6.399 4.517 -25.514 1.00 97.88 197 LEU A O 1
ATOM 1589 N N . ILE A 1 198 ? -7.716 3.812 -23.836 1.00 97.50 198 ILE A N 1
ATOM 1590 C CA . ILE A 1 198 ? -6.752 2.829 -23.319 1.00 97.50 198 ILE A CA 1
ATOM 1591 C C . ILE A 1 198 ? -6.442 1.761 -24.372 1.00 97.50 198 ILE A C 1
ATOM 1593 O O . ILE A 1 198 ? -5.271 1.478 -24.628 1.00 97.50 198 ILE A O 1
ATOM 1597 N N . ARG A 1 199 ? -7.462 1.243 -25.070 1.00 96.00 199 ARG A N 1
ATOM 1598 C CA . ARG A 1 199 ? -7.260 0.313 -26.194 1.00 96.00 199 ARG A CA 1
ATOM 1599 C C . ARG A 1 199 ? -6.432 0.940 -27.314 1.00 96.00 199 ARG A C 1
ATOM 1601 O O . ARG A 1 199 ? -5.561 0.273 -27.862 1.00 96.00 199 ARG A O 1
ATOM 1608 N N . LYS A 1 200 ? -6.664 2.216 -27.640 1.00 96.19 200 LYS A N 1
ATOM 1609 C CA . LYS A 1 200 ? -5.869 2.946 -28.640 1.00 96.19 200 LYS A CA 1
ATOM 1610 C C . LYS A 1 200 ? -4.397 3.046 -28.220 1.00 96.19 200 LYS A C 1
ATOM 1612 O O . LYS A 1 200 ? -3.522 2.783 -29.039 1.00 96.19 200 LYS A O 1
ATOM 1617 N N . ILE A 1 201 ? -4.117 3.386 -26.961 1.00 96.44 201 ILE A N 1
ATOM 1618 C CA . ILE A 1 201 ? -2.750 3.446 -26.411 1.00 96.44 201 ILE A CA 1
ATOM 1619 C C . ILE A 1 201 ? -2.069 2.070 -26.503 1.00 96.44 201 ILE A C 1
ATOM 1621 O O . ILE A 1 201 ? -0.931 1.971 -26.968 1.00 96.44 201 ILE A O 1
ATOM 1625 N N . GLU A 1 202 ? -2.781 1.000 -26.152 1.00 94.94 202 GLU A N 1
ATOM 1626 C CA . GLU A 1 202 ? -2.281 -0.374 -26.256 1.00 94.94 202 GLU A CA 1
ATOM 1627 C C . GLU A 1 202 ? -1.944 -0.764 -27.705 1.00 94.94 202 GLU A C 1
ATOM 1629 O O . GLU A 1 202 ? -0.868 -1.311 -27.966 1.00 94.94 202 GLU A O 1
ATOM 1634 N N . THR A 1 203 ? -2.825 -0.462 -28.665 1.00 94.06 203 THR A N 1
ATOM 1635 C CA . THR A 1 203 ? -2.656 -0.893 -30.062 1.00 94.06 203 THR A CA 1
ATOM 1636 C C . THR A 1 203 ? -1.705 -0.027 -30.874 1.00 94.06 203 THR A C 1
ATOM 1638 O O . THR A 1 203 ? -0.982 -0.556 -31.720 1.00 94.06 203 THR A O 1
ATOM 1641 N N . ASP A 1 204 ? -1.747 1.292 -30.676 1.00 95.25 204 ASP A N 1
ATOM 1642 C CA . ASP A 1 204 ? -1.018 2.252 -31.507 1.00 95.25 204 ASP A CA 1
ATOM 1643 C C . ASP A 1 204 ? 0.331 2.639 -30.897 1.00 95.25 204 ASP A C 1
ATOM 1645 O O . ASP A 1 204 ? 1.255 2.965 -31.643 1.00 95.25 204 ASP A O 1
ATOM 1649 N N . TRP A 1 205 ? 0.466 2.635 -29.565 1.00 95.31 205 TRP A N 1
ATOM 1650 C CA . TRP A 1 205 ? 1.718 3.012 -28.893 1.00 95.31 205 TRP A CA 1
ATOM 1651 C C . TRP A 1 205 ? 2.489 1.817 -28.339 1.00 95.31 205 TRP A C 1
ATOM 1653 O O . TRP A 1 205 ? 3.645 1.986 -27.962 1.00 95.31 205 TRP A O 1
ATOM 1663 N N . ASN A 1 206 ? 1.900 0.615 -28.330 1.00 95.38 206 ASN A N 1
ATOM 1664 C CA . ASN A 1 206 ? 2.484 -0.573 -27.702 1.00 95.38 206 ASN A CA 1
ATOM 1665 C C . ASN A 1 206 ? 2.758 -0.329 -26.206 1.00 95.38 206 ASN A C 1
ATOM 1667 O O . ASN A 1 206 ? 3.843 -0.640 -25.710 1.00 95.38 206 ASN A O 1
ATOM 1671 N N . ILE A 1 207 ? 1.797 0.281 -25.506 1.00 97.19 207 ILE A N 1
ATOM 1672 C CA . ILE A 1 207 ? 1.906 0.627 -24.085 1.00 97.19 207 ILE A CA 1
ATOM 1673 C C . ILE A 1 207 ? 0.746 0.000 -23.320 1.00 97.19 207 ILE A C 1
ATOM 1675 O O . ILE A 1 207 ? -0.416 0.253 -23.629 1.00 97.19 207 ILE A O 1
ATOM 1679 N N . LEU A 1 208 ? 1.059 -0.791 -22.298 1.00 97.31 208 LEU A N 1
ATOM 1680 C CA . LEU A 1 208 ? 0.061 -1.310 -21.365 1.00 97.31 208 LEU A CA 1
ATOM 1681 C C . LEU A 1 208 ? -0.375 -0.206 -20.401 1.00 97.31 208 LEU A C 1
ATOM 1683 O O . LEU A 1 208 ? 0.427 0.652 -20.034 1.00 97.31 208 LEU A O 1
ATOM 1687 N N . THR A 1 209 ? -1.619 -0.248 -19.931 1.00 98.12 209 THR A N 1
ATOM 1688 C CA . THR A 1 209 ? -2.068 0.663 -18.867 1.00 98.12 209 THR A CA 1
ATOM 1689 C C . THR A 1 209 ? -2.461 -0.119 -17.625 1.00 98.12 209 THR A C 1
ATOM 1691 O O . THR A 1 209 ? -3.203 -1.097 -17.718 1.00 98.12 209 THR A O 1
ATOM 1694 N N . ILE A 1 210 ? -1.981 0.319 -16.465 1.00 98.06 210 ILE A N 1
ATOM 1695 C CA . ILE A 1 210 ? -2.374 -0.201 -15.157 1.00 98.06 210 ILE A CA 1
ATOM 1696 C C . ILE A 1 210 ? -3.006 0.889 -14.301 1.00 98.06 210 ILE A C 1
ATOM 1698 O O . ILE A 1 210 ? -2.700 2.070 -14.457 1.00 98.06 210 ILE A O 1
ATOM 1702 N N . GLN A 1 211 ? -3.873 0.470 -13.390 1.00 97.56 211 GLN A N 1
ATOM 1703 C CA . GLN A 1 211 ? -4.699 1.357 -12.585 1.00 97.56 211 GLN A CA 1
ATOM 1704 C C . GLN A 1 211 ? -4.613 0.983 -11.108 1.00 97.56 211 GLN A C 1
ATOM 1706 O O . GLN A 1 211 ? -4.710 -0.194 -10.761 1.00 97.56 211 GLN A O 1
ATOM 1711 N N . ASP A 1 212 ? -4.480 1.977 -10.239 1.00 97.62 212 ASP A N 1
ATOM 1712 C CA . ASP A 1 212 ? -4.647 1.778 -8.801 1.00 97.62 212 ASP A CA 1
ATOM 1713 C C . ASP A 1 212 ? -6.053 1.292 -8.445 1.00 97.62 212 ASP A C 1
ATOM 1715 O O . ASP A 1 212 ? -7.050 1.824 -8.944 1.00 97.62 212 ASP A O 1
ATOM 1719 N N . VAL A 1 213 ? -6.124 0.327 -7.530 1.00 97.12 213 VAL A N 1
ATOM 1720 C CA . VAL A 1 213 ? -7.354 -0.114 -6.873 1.00 97.12 213 VAL A CA 1
ATOM 1721 C C . VAL A 1 213 ? -7.286 0.146 -5.376 1.00 97.12 213 VAL A C 1
ATOM 1723 O O . VAL A 1 213 ? -6.291 -0.148 -4.716 1.00 97.12 213 VAL A O 1
ATOM 1726 N N . VAL A 1 214 ? -8.388 0.671 -4.846 1.00 96.56 214 VAL A N 1
ATOM 1727 C CA . VAL A 1 214 ? -8.572 0.993 -3.434 1.00 96.56 214 VAL A CA 1
ATOM 1728 C C . VAL A 1 214 ? -9.736 0.147 -2.939 1.00 96.56 214 VAL A C 1
ATOM 1730 O O . VAL A 1 214 ? -10.867 0.318 -3.385 1.00 96.56 214 VAL A O 1
ATOM 1733 N N . TRP A 1 215 ? -9.445 -0.816 -2.067 1.00 96.06 215 TRP A N 1
ATOM 1734 C CA . TRP A 1 215 ? -10.448 -1.737 -1.515 1.00 96.06 215 TRP A CA 1
ATOM 1735 C C . TRP A 1 215 ? -10.667 -1.541 -0.017 1.00 96.06 215 TRP A C 1
ATOM 1737 O O . TRP A 1 215 ? -11.655 -2.007 0.536 1.00 96.06 215 TRP A O 1
ATOM 1747 N N . ASN A 1 216 ? -9.751 -0.873 0.672 1.00 94.00 216 ASN A N 1
ATOM 1748 C CA . ASN A 1 216 ? -9.721 -0.762 2.130 1.00 94.00 216 ASN A CA 1
ATOM 1749 C C . ASN A 1 216 ? -10.498 0.448 2.681 1.00 94.00 216 ASN A C 1
ATOM 1751 O O . ASN A 1 216 ? -10.829 0.443 3.871 1.00 94.00 216 ASN A O 1
ATOM 1755 N N . HIS A 1 217 ? -10.771 1.469 1.862 1.00 95.88 217 HIS A N 1
ATOM 1756 C CA . HIS A 1 217 ? -11.458 2.688 2.286 1.00 95.88 217 HIS A CA 1
ATOM 1757 C C . HIS A 1 217 ? -12.279 3.357 1.176 1.00 95.88 217 HIS A C 1
ATOM 1759 O O . HIS A 1 217 ? -12.103 3.067 -0.002 1.00 95.88 217 HIS A O 1
ATOM 1765 N N . ALA A 1 218 ? -13.162 4.274 1.573 1.00 97.38 218 ALA A N 1
ATOM 1766 C CA . ALA A 1 218 ? -13.911 5.162 0.685 1.00 97.38 218 ALA A CA 1
ATOM 1767 C C . ALA A 1 218 ? -13.948 6.587 1.253 1.00 97.38 218 ALA A C 1
ATOM 1769 O O . ALA A 1 218 ? -13.707 6.795 2.442 1.00 97.38 218 ALA A O 1
ATOM 1770 N N . ALA A 1 219 ? -14.255 7.585 0.428 1.00 97.44 219 ALA A N 1
ATOM 1771 C CA . ALA A 1 219 ? -14.298 8.970 0.875 1.00 97.44 219 ALA A CA 1
ATOM 1772 C C . ALA A 1 219 ? -15.379 9.203 1.936 1.00 97.44 219 ALA A C 1
ATOM 1774 O O . ALA A 1 219 ? -16.490 8.681 1.855 1.00 97.44 219 ALA A O 1
ATOM 1775 N N . LYS A 1 220 ? -15.097 10.093 2.889 1.00 94.88 220 LYS A N 1
ATOM 1776 C CA . LYS A 1 220 ? -16.033 10.449 3.968 1.00 94.88 220 LYS A CA 1
ATOM 1777 C C . LYS A 1 220 ? -17.360 11.060 3.509 1.00 94.88 220 LYS A C 1
ATOM 1779 O O . LYS A 1 220 ? -18.295 11.147 4.296 1.00 94.88 220 LYS A O 1
ATOM 1784 N N . ASN A 1 221 ? -17.433 11.529 2.265 1.00 95.12 221 ASN A N 1
ATOM 1785 C CA . ASN A 1 221 ? -18.640 12.079 1.650 1.00 95.12 221 ASN A CA 1
ATOM 1786 C C . ASN A 1 221 ? -19.281 11.128 0.624 1.00 95.12 221 ASN A C 1
ATOM 1788 O O . ASN A 1 221 ? -20.107 11.579 -0.169 1.00 95.12 221 ASN A O 1
ATOM 1792 N N . ALA A 1 222 ? -18.878 9.855 0.593 1.00 96.12 222 ALA A N 1
ATOM 1793 C CA . ALA A 1 222 ? -19.481 8.851 -0.270 1.00 96.12 222 ALA A CA 1
ATOM 1794 C C . ALA A 1 222 ? -20.966 8.674 0.078 1.00 96.12 222 ALA A C 1
ATOM 1796 O O . ALA A 1 222 ? -21.320 8.399 1.227 1.00 96.12 222 ALA A O 1
ATOM 1797 N N . SER A 1 223 ? -21.845 8.848 -0.910 1.00 94.12 223 SER A N 1
ATOM 1798 C CA . SER A 1 223 ? -23.290 8.877 -0.663 1.00 94.12 223 SER A CA 1
ATOM 1799 C C . SER A 1 223 ? -23.836 7.501 -0.282 1.00 94.12 223 SER A C 1
ATOM 1801 O O . SER A 1 223 ? -24.678 7.382 0.608 1.00 94.12 223 SER A O 1
ATOM 1803 N N . TRP A 1 224 ? -23.282 6.446 -0.881 1.00 95.75 224 TRP A N 1
ATOM 1804 C CA . TRP A 1 224 ? -23.681 5.066 -0.629 1.00 95.75 224 TRP A CA 1
ATOM 1805 C C . TRP A 1 224 ? -23.382 4.594 0.803 1.00 95.75 224 TRP A C 1
ATOM 1807 O O . TRP A 1 224 ? -24.092 3.728 1.308 1.00 95.75 224 TRP A O 1
ATOM 1817 N N . LEU A 1 225 ? -22.404 5.192 1.501 1.00 95.75 225 LEU A N 1
ATOM 1818 C CA . LEU A 1 225 ? -22.164 4.912 2.923 1.00 95.75 225 LEU A CA 1
ATOM 1819 C C . LEU A 1 225 ? -23.307 5.426 3.809 1.00 95.75 225 LEU A C 1
ATOM 1821 O O . LEU A 1 225 ? -23.566 4.855 4.861 1.00 95.75 225 LEU A O 1
ATOM 1825 N N . GLN A 1 226 ? -24.036 6.464 3.388 1.00 92.38 226 GLN A N 1
ATOM 1826 C CA . GLN A 1 226 ? -25.227 6.913 4.117 1.00 92.38 226 GLN A CA 1
ATOM 1827 C C . GLN A 1 226 ? -26.398 5.943 3.935 1.00 92.38 226 GLN A C 1
ATOM 1829 O O . GLN A 1 226 ? -27.202 5.773 4.843 1.00 92.38 226 GLN A O 1
ATOM 1834 N N . THR A 1 227 ? -26.506 5.292 2.777 1.00 94.94 227 THR A N 1
ATOM 1835 C CA . THR A 1 227 ? -27.532 4.264 2.549 1.00 94.94 227 THR A CA 1
ATOM 1836 C C . THR A 1 227 ? -27.159 2.910 3.147 1.00 94.94 227 THR A C 1
ATOM 1838 O O . THR A 1 227 ? -28.050 2.164 3.537 1.00 94.94 227 THR A O 1
ATOM 1841 N N . HIS A 1 228 ? -25.858 2.617 3.231 1.00 96.56 228 HIS A N 1
ATOM 1842 C CA . HIS A 1 228 ? -25.300 1.343 3.679 1.00 96.56 228 HIS A CA 1
ATOM 1843 C C . HIS A 1 228 ? -24.223 1.541 4.764 1.00 96.56 228 HIS A C 1
ATOM 1845 O O . HIS A 1 228 ? -23.044 1.239 4.537 1.00 96.56 228 HIS A O 1
ATOM 1851 N N . PRO A 1 229 ? -24.587 2.075 5.948 1.00 96.25 229 PRO A N 1
ATOM 1852 C CA . PRO A 1 229 ? -23.631 2.344 7.021 1.00 96.25 229 PRO A CA 1
ATOM 1853 C C . PRO A 1 229 ? -22.954 1.079 7.570 1.00 96.25 229 PRO A C 1
ATOM 1855 O O . PRO A 1 229 ? -21.863 1.160 8.134 1.00 96.25 229 PRO A O 1
ATOM 1858 N N . GLU A 1 230 ? -23.558 -0.097 7.379 1.00 96.25 230 GLU A N 1
ATOM 1859 C CA . GLU A 1 230 ? -22.993 -1.401 7.734 1.00 96.25 230 GLU A CA 1
ATOM 1860 C C . GLU A 1 230 ? -21.679 -1.719 7.008 1.00 96.25 230 GLU A C 1
ATOM 1862 O O . GLU A 1 230 ? -20.898 -2.526 7.507 1.00 96.25 230 GLU A O 1
ATOM 1867 N N . CYS A 1 231 ? -21.408 -1.061 5.874 1.00 97.44 231 CYS A N 1
ATOM 1868 C CA . CYS A 1 231 ? -20.197 -1.257 5.074 1.00 97.44 231 CYS A CA 1
ATOM 1869 C C . CYS A 1 231 ? -18.935 -0.639 5.690 1.00 97.44 231 CYS A C 1
ATOM 1871 O O . CYS A 1 231 ? -17.844 -0.826 5.153 1.00 97.44 231 CYS A O 1
ATOM 1873 N N . ALA A 1 232 ? -19.060 0.119 6.779 1.00 97.44 232 ALA A N 1
ATOM 1874 C CA . ALA A 1 232 ? -17.942 0.707 7.506 1.00 97.44 232 ALA A CA 1
ATOM 1875 C C . ALA A 1 232 ? -17.848 0.137 8.924 1.00 97.44 232 ALA A C 1
ATOM 1877 O O . ALA A 1 232 ? -18.844 -0.312 9.494 1.00 97.44 232 ALA A O 1
ATOM 1878 N N . TYR A 1 233 ? -16.662 0.197 9.531 1.00 97.25 233 TYR A N 1
ATOM 1879 C CA . TYR A 1 233 ? -16.550 -0.015 10.978 1.00 97.25 233 TYR A CA 1
ATOM 1880 C C . TYR A 1 233 ? -17.246 1.146 11.683 1.00 97.25 233 TYR A C 1
ATOM 1882 O O . TYR A 1 233 ? -16.843 2.297 11.518 1.00 97.25 233 TYR A O 1
ATOM 1890 N N . ASN A 1 234 ? -18.301 0.859 12.440 1.00 96.75 234 ASN A N 1
ATOM 1891 C CA . ASN A 1 234 ? -19.120 1.866 13.106 1.00 96.75 234 ASN A CA 1
ATOM 1892 C C . ASN A 1 234 ? -19.472 1.445 14.539 1.00 96.75 234 ASN A C 1
ATOM 1894 O O . ASN A 1 234 ? -19.228 0.313 14.949 1.00 96.75 234 ASN A O 1
ATOM 1898 N N . LEU A 1 235 ? -20.064 2.344 15.324 1.00 96.06 235 LEU A N 1
ATOM 1899 C CA . LEU A 1 235 ? -20.351 2.069 16.739 1.00 96.06 235 LEU A CA 1
ATOM 1900 C C . LEU A 1 235 ? -21.493 1.065 16.977 1.00 96.06 235 LEU A C 1
ATOM 1902 O O . LEU A 1 235 ? -21.718 0.666 18.123 1.00 96.06 235 LEU A O 1
ATOM 1906 N N . SER A 1 236 ? -22.216 0.664 15.927 1.00 95.31 236 SER A N 1
ATOM 1907 C CA . SER A 1 236 ? -23.251 -0.371 15.991 1.00 95.31 236 SER A CA 1
ATOM 1908 C C . SER A 1 236 ? -22.689 -1.768 15.720 1.00 95.31 236 SER A C 1
ATOM 1910 O O . SER A 1 236 ? -23.001 -2.688 16.466 1.00 95.31 236 SER A O 1
ATOM 1912 N N . ASN A 1 237 ? -21.882 -1.947 14.669 1.00 95.25 237 ASN A N 1
ATOM 1913 C CA . ASN A 1 237 ? -21.299 -3.249 14.311 1.00 95.25 237 ASN A CA 1
ATOM 1914 C C . ASN A 1 237 ? -19.958 -3.525 15.012 1.00 95.25 237 ASN A C 1
ATOM 1916 O O . ASN A 1 237 ? -19.534 -4.674 15.085 1.00 95.25 237 ASN A O 1
ATOM 1920 N N . SER A 1 238 ? -19.313 -2.484 15.548 1.00 96.38 238 SER A N 1
ATOM 1921 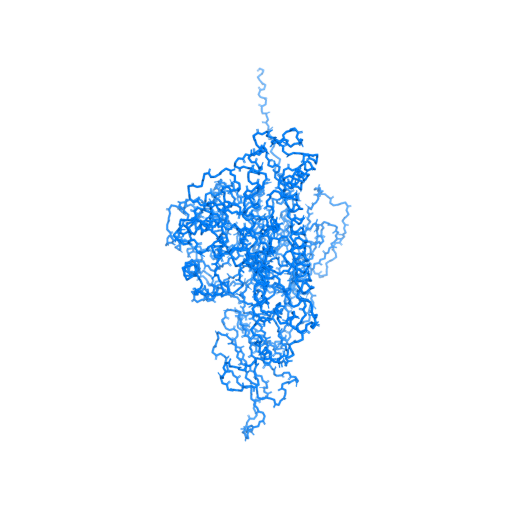C CA . SER A 1 238 ? -18.012 -2.544 16.220 1.00 96.38 238 SER A CA 1
ATOM 1922 C C . SER A 1 238 ? -18.050 -1.808 17.571 1.00 96.38 238 SER A C 1
ATOM 1924 O O . SER A 1 238 ? -17.389 -0.775 17.734 1.00 96.38 238 SER A O 1
ATOM 1926 N N . PRO A 1 239 ? -18.826 -2.289 18.567 1.00 95.62 239 PRO A N 1
ATOM 1927 C CA . PRO A 1 239 ? -19.014 -1.574 19.833 1.00 95.62 239 PRO A CA 1
ATOM 1928 C C . PRO A 1 239 ? -17.724 -1.359 20.639 1.00 95.62 239 PRO A C 1
ATOM 1930 O O . PRO A 1 239 ? -17.646 -0.403 21.409 1.00 95.62 239 PRO A O 1
ATOM 1933 N N . HIS A 1 240 ? -16.683 -2.173 20.420 1.00 95.69 240 HIS A N 1
ATOM 1934 C CA . HIS A 1 240 ? -15.361 -2.004 21.043 1.00 95.69 240 HIS A CA 1
ATOM 1935 C C . HIS A 1 240 ? -14.689 -0.670 20.701 1.00 95.69 240 HIS A C 1
ATOM 1937 O O . HIS A 1 240 ? -13.771 -0.247 21.398 1.00 95.69 240 HIS A O 1
ATOM 1943 N N . LEU A 1 241 ? -15.157 0.026 19.660 1.00 97.06 241 LEU A N 1
ATOM 1944 C CA . LEU A 1 241 ? -14.680 1.354 19.280 1.00 97.06 241 LEU A CA 1
ATOM 1945 C C . LEU A 1 241 ? -15.323 2.492 20.091 1.00 97.06 241 LEU A C 1
ATOM 1947 O O . LEU A 1 241 ? -14.842 3.622 20.016 1.00 97.06 241 LEU A O 1
ATOM 1951 N N . ARG A 1 242 ? -16.373 2.238 20.888 1.00 96.19 242 ARG A N 1
ATOM 1952 C CA . ARG A 1 242 ? -17.068 3.284 21.668 1.00 96.19 242 ARG A CA 1
ATOM 1953 C C . ARG A 1 242 ? -16.141 4.025 22.641 1.00 96.19 242 ARG A C 1
ATOM 1955 O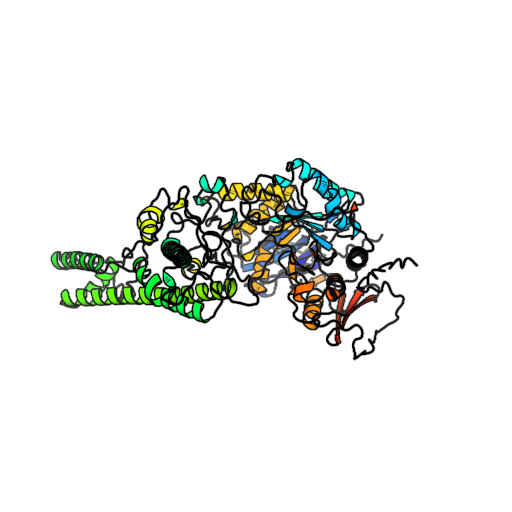 O . ARG A 1 242 ? -16.134 5.255 22.582 1.00 96.19 242 ARG A O 1
ATOM 1962 N N . PRO A 1 243 ? -15.287 3.360 23.448 1.00 96.62 243 PRO A N 1
ATOM 1963 C CA . PRO A 1 243 ? -14.329 4.067 24.303 1.00 96.62 243 PRO A CA 1
ATOM 1964 C C . PRO A 1 243 ? -13.366 4.960 23.503 1.00 96.62 243 PRO A C 1
ATOM 1966 O O . PRO A 1 243 ? -13.058 6.079 23.914 1.00 96.62 243 PRO A O 1
ATOM 1969 N N . ALA A 1 244 ? -12.931 4.500 22.324 1.00 97.56 244 ALA A N 1
ATOM 1970 C CA . ALA A 1 244 ? -12.064 5.271 21.436 1.00 97.56 244 ALA A CA 1
ATOM 1971 C C . ALA A 1 244 ? -12.782 6.486 20.826 1.00 97.56 244 ALA A C 1
ATOM 1973 O O . ALA A 1 244 ? -12.176 7.549 20.690 1.00 97.56 244 ALA A O 1
ATOM 1974 N N . TYR A 1 245 ? -14.069 6.353 20.492 1.00 97.31 245 TYR A N 1
ATOM 1975 C CA . TYR A 1 245 ? -14.896 7.467 20.031 1.00 97.31 245 TYR A CA 1
ATOM 1976 C C . TYR A 1 245 ? -15.033 8.544 21.107 1.00 97.31 245 TYR A C 1
ATOM 1978 O O . TYR A 1 245 ? -14.807 9.715 20.815 1.00 97.31 245 TYR A O 1
ATOM 1986 N N . ILE A 1 246 ? -15.312 8.169 22.360 1.00 97.25 246 ILE A N 1
ATOM 1987 C CA . ILE A 1 246 ? -15.408 9.138 23.464 1.00 97.25 246 ILE A CA 1
ATOM 1988 C C . ILE A 1 246 ? -14.088 9.890 23.665 1.00 97.25 246 ILE A C 1
ATOM 1990 O O . ILE A 1 246 ? -14.093 11.117 23.794 1.00 97.25 246 ILE A O 1
ATOM 1994 N N . LEU A 1 247 ? -12.952 9.187 23.607 1.00 97.44 247 LEU A N 1
ATOM 1995 C CA . LEU A 1 247 ? -11.636 9.827 23.633 1.00 97.44 247 LEU A CA 1
ATOM 1996 C C . LEU A 1 247 ? -11.442 10.788 22.447 1.00 97.44 247 LEU A C 1
ATOM 1998 O O . LEU A 1 247 ? -11.000 11.918 22.650 1.00 97.44 247 LEU A O 1
ATOM 2002 N N . ASP A 1 248 ? -11.801 10.389 21.222 1.00 97.25 248 ASP A N 1
ATOM 2003 C CA . ASP A 1 248 ? -11.711 11.262 20.043 1.00 97.25 248 ASP A CA 1
ATOM 2004 C C . ASP A 1 248 ? -12.549 12.535 20.216 1.00 97.25 248 ASP A C 1
ATOM 2006 O O . ASP A 1 248 ? -12.052 13.641 19.995 1.00 97.25 248 ASP A O 1
ATOM 2010 N N . ARG A 1 249 ? -13.794 12.407 20.686 1.00 96.12 249 ARG A N 1
ATOM 2011 C CA . ARG A 1 249 ? -14.690 13.545 20.933 1.00 96.12 249 ARG A CA 1
ATOM 2012 C C . ARG A 1 249 ? -14.152 14.483 22.008 1.00 96.12 249 ARG A C 1
ATOM 2014 O O . ARG A 1 249 ? -14.178 15.700 21.809 1.00 96.12 249 ARG A O 1
ATOM 2021 N N . ALA A 1 250 ? -13.581 13.946 23.084 1.00 97.06 250 ALA A N 1
ATOM 2022 C CA . ALA A 1 250 ? -12.926 14.745 24.116 1.00 97.06 250 ALA A CA 1
ATOM 2023 C C . ALA A 1 250 ? -11.724 15.534 23.568 1.00 97.06 250 ALA A C 1
ATOM 2025 O O . ALA A 1 250 ? -11.553 16.708 23.900 1.00 97.06 250 ALA A O 1
ATOM 2026 N N . LEU A 1 251 ? -10.927 14.934 22.678 1.00 96.69 251 LEU A N 1
ATOM 2027 C CA . LEU A 1 251 ? -9.803 15.609 22.020 1.00 96.69 251 LEU A CA 1
ATOM 2028 C C . LEU A 1 251 ? -10.269 16.696 21.041 1.00 96.69 251 LEU A C 1
ATOM 2030 O O . LEU A 1 251 ? -9.665 17.768 20.986 1.00 96.69 251 LEU A O 1
ATOM 2034 N N . GLN A 1 252 ? -11.359 16.466 20.302 1.00 95.19 252 GLN A N 1
ATOM 2035 C CA . GLN A 1 252 ? -11.944 17.492 19.431 1.00 95.19 252 GLN A CA 1
ATOM 2036 C C . GLN A 1 252 ? -12.511 18.664 20.241 1.00 95.19 252 GLN A C 1
ATOM 2038 O O . GLN A 1 252 ? -12.292 19.821 19.880 1.00 95.19 252 GLN A O 1
ATOM 2043 N N . GLN A 1 253 ? -13.181 18.391 21.365 1.00 95.31 253 GLN A N 1
ATOM 2044 C CA . GLN A 1 253 ? -13.617 19.435 22.293 1.00 95.31 253 GLN A CA 1
ATOM 2045 C C . GLN A 1 253 ? -12.416 20.218 22.839 1.00 95.31 253 GLN A C 1
ATOM 2047 O O . GLN A 1 253 ? -12.414 21.447 22.788 1.00 95.31 253 GLN A O 1
ATOM 2052 N N . PHE A 1 254 ? -11.366 19.529 23.291 1.00 95.94 254 PHE A N 1
ATOM 2053 C CA . PHE A 1 254 ? -10.141 20.163 23.780 1.00 95.94 254 PHE A CA 1
ATOM 2054 C C . PHE A 1 254 ? -9.487 21.058 22.715 1.00 95.94 254 PHE A C 1
ATOM 2056 O O . PHE A 1 254 ? -9.118 22.196 23.000 1.00 95.94 254 PHE A O 1
ATOM 2063 N N . SER A 1 255 ? -9.434 20.601 21.461 1.00 95.75 255 SER A N 1
ATOM 2064 C CA . SER A 1 255 ? -8.951 21.398 20.330 1.00 95.75 255 SER A CA 1
ATOM 2065 C C . SER A 1 255 ? -9.747 22.696 20.141 1.00 95.75 255 SER A C 1
ATOM 2067 O O . SER A 1 255 ? -9.152 23.758 19.943 1.00 95.75 255 SER A O 1
ATOM 2069 N N . ARG A 1 256 ? -11.084 22.639 20.218 1.00 94.38 256 ARG A N 1
ATOM 2070 C CA . ARG A 1 256 ? -11.937 23.838 20.127 1.00 94.38 256 ARG A CA 1
ATOM 2071 C C . ARG A 1 256 ? -11.677 24.787 21.291 1.00 94.38 256 ARG A C 1
ATOM 2073 O O . ARG A 1 256 ? -11.491 25.980 21.073 1.00 94.38 256 ARG A O 1
ATOM 2080 N N . GLU A 1 257 ? -11.587 24.269 22.510 1.00 95.06 257 GLU A N 1
ATOM 2081 C CA . GLU A 1 257 ? -11.306 25.084 23.693 1.00 95.06 257 GLU A CA 1
ATOM 2082 C C . GLU A 1 257 ? -9.944 25.798 23.616 1.00 95.06 257 GLU A C 1
ATOM 2084 O O . GLU A 1 257 ? -9.831 26.947 24.047 1.00 95.06 257 GLU A O 1
ATOM 2089 N N . ILE A 1 258 ? -8.921 25.160 23.033 1.00 95.44 258 ILE A N 1
ATOM 2090 C CA . ILE A 1 258 ? -7.624 25.804 22.769 1.00 95.44 258 ILE A CA 1
ATOM 2091 C C . ILE A 1 258 ? -7.773 26.933 21.743 1.00 95.44 258 ILE A C 1
ATOM 2093 O O . ILE A 1 258 ? -7.256 28.026 21.967 1.00 95.44 258 ILE A O 1
ATOM 2097 N N . SER A 1 259 ? -8.503 26.711 20.643 1.00 94.19 259 SER A N 1
ATOM 2098 C CA . SER A 1 259 ? -8.738 27.768 19.643 1.00 94.19 259 SER A CA 1
ATOM 2099 C C . SER A 1 259 ? -9.482 28.984 20.212 1.00 94.19 259 SER A C 1
ATOM 2101 O O . SER A 1 259 ? -9.274 30.101 19.748 1.00 94.19 259 SER A O 1
ATOM 2103 N N . GLN A 1 260 ? -10.294 28.781 21.254 1.00 93.75 260 GLN A N 1
ATOM 2104 C CA . GLN A 1 260 ? -11.026 29.826 21.976 1.00 93.75 260 GLN A CA 1
ATOM 2105 C C . GLN A 1 260 ? -10.198 30.504 23.086 1.00 93.75 260 GLN A C 1
ATOM 2107 O O . GLN A 1 260 ? -10.713 31.380 23.777 1.00 93.75 260 GLN A O 1
ATOM 2112 N N . GLY A 1 261 ? -8.940 30.099 23.293 1.00 93.12 261 GLY A N 1
ATOM 2113 C CA . GLY A 1 261 ? -8.039 30.691 24.290 1.00 93.12 261 GLY A CA 1
ATOM 2114 C C . GLY A 1 261 ? -8.289 30.245 25.737 1.00 93.12 261 GLY A C 1
ATOM 2115 O O . GLY A 1 261 ? -7.684 30.779 26.664 1.00 93.12 261 GLY A O 1
ATOM 2116 N N . LYS A 1 262 ? -9.137 29.234 25.975 1.00 94.75 262 LYS A N 1
ATOM 2117 C CA . LYS A 1 262 ? -9.507 28.783 27.335 1.00 94.75 262 LYS A CA 1
ATOM 2118 C C . LYS A 1 262 ? -8.312 28.264 28.151 1.00 94.75 262 LYS A C 1
ATOM 2120 O O . LYS A 1 262 ? -8.342 28.297 29.380 1.00 94.75 262 LYS A O 1
ATOM 2125 N N . TRP A 1 263 ? -7.267 27.790 27.474 1.00 94.88 263 TRP A N 1
ATOM 2126 C CA . TRP A 1 263 ? -6.107 27.128 28.079 1.00 94.88 263 TRP A CA 1
ATOM 2127 C C . TRP A 1 263 ? -4.836 27.994 28.122 1.00 94.88 263 TRP A C 1
ATOM 2129 O O . TRP A 1 263 ? -3.788 27.521 28.568 1.00 94.88 263 TRP A O 1
ATOM 2139 N N . GLU A 1 264 ? -4.916 29.276 27.748 1.00 92.75 264 GLU A N 1
ATOM 2140 C CA . GLU A 1 264 ? -3.758 30.187 27.732 1.00 92.75 264 GLU A CA 1
ATOM 2141 C C . GLU A 1 264 ? -3.114 30.342 29.116 1.00 92.75 264 GLU A C 1
ATOM 2143 O O . GLU A 1 264 ? -1.892 30.289 29.244 1.00 92.75 264 GLU A O 1
ATOM 2148 N N . MET A 1 265 ? -3.930 30.420 30.173 1.00 92.12 265 MET A N 1
ATOM 2149 C CA . MET A 1 265 ? -3.454 30.508 31.562 1.00 92.12 265 MET A CA 1
ATOM 2150 C C . MET A 1 265 ? -2.690 29.261 32.028 1.00 92.12 265 MET A C 1
ATOM 2152 O O . MET A 1 265 ? -1.948 29.332 33.005 1.00 92.12 265 MET A O 1
ATOM 2156 N N . LYS A 1 266 ? -2.852 28.125 31.337 1.00 91.38 266 LYS A N 1
ATOM 2157 C CA . LYS A 1 266 ? -2.088 26.888 31.567 1.00 91.38 266 LYS A CA 1
ATOM 2158 C C . LYS A 1 266 ? -0.928 26.722 30.582 1.00 91.38 266 LYS A C 1
ATOM 2160 O O . LYS A 1 266 ? -0.348 25.646 30.489 1.00 91.38 266 LYS A O 1
ATOM 2165 N N . GLY A 1 267 ? -0.579 27.780 29.848 1.00 91.38 267 GLY A N 1
ATOM 2166 C CA . GLY A 1 267 ? 0.544 27.790 28.914 1.00 91.38 267 GLY A CA 1
ATOM 2167 C C . GLY A 1 267 ? 0.266 27.078 27.589 1.00 91.38 267 GLY A C 1
ATOM 2168 O O . GLY A 1 267 ? 1.216 26.636 26.944 1.00 91.38 267 GLY A O 1
ATOM 2169 N N . ILE A 1 268 ? -1.006 26.945 27.188 1.00 94.94 268 ILE A N 1
ATOM 2170 C CA . ILE A 1 268 ? -1.407 26.345 25.907 1.00 94.94 268 ILE A CA 1
ATOM 2171 C C . ILE A 1 268 ? -2.078 27.420 25.036 1.00 94.94 268 ILE A C 1
ATOM 2173 O O . ILE A 1 268 ? -3.286 27.641 25.153 1.00 94.94 268 ILE A O 1
ATOM 2177 N N . PRO A 1 269 ? -1.313 28.116 24.178 1.00 93.88 269 PRO A N 1
ATOM 2178 C CA . PRO A 1 269 ? -1.870 29.072 23.225 1.00 93.88 269 PRO A CA 1
ATOM 2179 C C . PRO A 1 269 ? -2.500 28.372 22.010 1.00 93.88 269 PRO A C 1
ATOM 2181 O O . PRO A 1 269 ? -2.277 27.188 21.761 1.00 93.88 269 PRO A O 1
ATOM 2184 N N . SER A 1 270 ? -3.227 29.126 21.183 1.00 92.56 270 SER A N 1
ATOM 2185 C CA . SER A 1 270 ? -3.786 28.633 19.910 1.00 92.56 270 SER A CA 1
ATOM 2186 C C . SER A 1 270 ? -2.727 28.289 18.848 1.00 92.56 270 SER A C 1
ATOM 2188 O O . SER A 1 270 ? -3.015 27.547 17.904 1.00 92.56 270 SER A O 1
ATOM 2190 N N . LEU A 1 271 ? -1.497 28.801 19.000 1.00 94.75 271 LEU A N 1
ATOM 2191 C CA . LEU A 1 271 ? -0.335 28.485 18.166 1.00 94.75 271 LEU A CA 1
ATOM 2192 C C . LEU A 1 271 ? 0.657 27.589 18.918 1.00 94.75 271 LEU A C 1
ATOM 2194 O O . LEU A 1 271 ? 1.419 28.050 19.769 1.00 94.75 271 LEU A O 1
ATOM 2198 N N . ILE A 1 272 ? 0.714 26.313 18.553 1.00 93.88 272 ILE A N 1
ATOM 2199 C CA . ILE A 1 272 ? 1.649 25.352 19.148 1.00 93.88 272 ILE A CA 1
ATOM 2200 C C . ILE A 1 272 ? 2.926 25.300 18.309 1.00 93.88 272 ILE A C 1
ATOM 2202 O O . ILE A 1 272 ? 2.891 24.860 17.167 1.00 93.88 272 ILE A O 1
ATOM 2206 N N . ASN A 1 273 ? 4.052 25.766 18.853 1.00 93.81 273 ASN A N 1
ATOM 2207 C CA . ASN A 1 273 ? 5.325 25.843 18.126 1.00 93.81 273 ASN A CA 1
ATOM 2208 C C . ASN A 1 273 ? 6.569 25.632 19.012 1.00 93.81 273 ASN A C 1
ATOM 2210 O O . ASN A 1 273 ? 7.686 25.863 18.553 1.00 93.81 273 ASN A O 1
ATOM 2214 N N . SER A 1 274 ? 6.395 25.226 20.273 1.00 93.56 274 SER A N 1
ATOM 2215 C CA . SER A 1 274 ? 7.488 25.069 21.235 1.00 93.56 274 SER A CA 1
ATOM 2216 C C . SER A 1 274 ? 7.320 23.809 22.083 1.00 93.56 274 SER A C 1
ATOM 2218 O O . SER A 1 274 ? 6.201 23.350 22.317 1.00 93.56 274 SER A O 1
ATOM 2220 N N . GLU A 1 275 ? 8.433 23.276 22.590 1.00 93.12 275 GLU A N 1
ATOM 2221 C CA . GLU A 1 275 ? 8.431 22.132 23.515 1.00 93.12 275 GLU A CA 1
ATOM 2222 C C . GLU A 1 275 ? 7.731 22.450 24.843 1.00 93.12 275 GLU A C 1
ATOM 2224 O O . GLU A 1 275 ? 7.114 21.577 25.447 1.00 93.12 275 GLU A O 1
ATOM 2229 N N . ILE A 1 276 ? 7.755 23.714 25.275 1.00 94.81 276 ILE A N 1
ATOM 2230 C CA . ILE A 1 276 ? 7.049 24.159 26.482 1.00 94.81 276 ILE A CA 1
ATOM 2231 C C . ILE A 1 276 ? 5.543 23.940 26.313 1.00 94.81 276 ILE A C 1
ATOM 2233 O O . ILE A 1 276 ? 4.901 23.402 27.212 1.00 94.81 276 ILE A O 1
ATOM 2237 N N . HIS A 1 277 ? 4.987 24.285 25.146 1.00 94.94 277 HIS A N 1
ATOM 2238 C CA . HIS A 1 277 ? 3.568 24.057 24.869 1.00 94.94 277 HIS A CA 1
ATOM 2239 C C . HIS A 1 277 ? 3.239 22.556 24.850 1.00 94.94 277 HIS A C 1
ATOM 2241 O O . HIS A 1 277 ? 2.181 22.163 25.336 1.00 94.94 277 HIS A O 1
ATOM 2247 N N . LEU A 1 278 ? 4.144 21.710 24.336 1.00 95.25 278 LEU A N 1
ATOM 2248 C CA . LEU A 1 278 ? 3.967 20.253 24.349 1.00 95.25 278 LEU A CA 1
ATOM 2249 C C . LEU A 1 278 ? 3.897 19.707 25.780 1.00 95.25 278 LEU A C 1
ATOM 2251 O O . LEU A 1 278 ? 2.998 18.929 26.088 1.00 95.25 278 LEU A O 1
ATOM 2255 N N . ASN A 1 279 ? 4.787 20.153 26.667 1.00 96.06 279 ASN A N 1
ATOM 2256 C CA . ASN A 1 279 ? 4.773 19.735 28.070 1.00 96.06 279 ASN A CA 1
ATOM 2257 C C . ASN A 1 279 ? 3.480 20.165 28.778 1.00 96.06 279 ASN A C 1
ATOM 2259 O O . ASN A 1 279 ? 2.876 19.361 29.485 1.00 96.06 279 ASN A O 1
ATOM 2263 N N . SER A 1 280 ? 3.008 21.393 28.539 1.00 96.56 280 SER A N 1
ATOM 2264 C CA . SER A 1 280 ? 1.729 21.869 29.082 1.00 96.56 280 SER A CA 1
ATOM 2265 C C . SER A 1 280 ? 0.543 21.036 28.586 1.00 96.56 280 SER A C 1
ATOM 2267 O O . SER A 1 280 ? -0.318 20.657 29.381 1.00 96.56 280 SER A O 1
ATOM 2269 N N . ILE A 1 281 ? 0.507 20.705 27.288 1.00 96.88 281 ILE A N 1
ATOM 2270 C CA . ILE A 1 281 ? -0.526 19.834 26.706 1.00 96.88 281 ILE A CA 1
ATOM 2271 C C . ILE A 1 281 ? -0.488 18.447 27.350 1.00 96.88 281 ILE A C 1
ATOM 2273 O O . ILE A 1 281 ? -1.536 17.936 27.741 1.00 96.88 281 ILE A O 1
ATOM 2277 N N . TYR A 1 282 ? 0.698 17.854 27.498 1.00 97.06 282 TYR A N 1
ATOM 2278 C CA . TYR A 1 282 ? 0.863 16.546 28.129 1.00 97.06 282 TYR A CA 1
ATOM 2279 C C . TYR A 1 282 ? 0.299 16.527 29.556 1.00 97.06 282 TYR A C 1
ATOM 2281 O O . TYR A 1 282 ? -0.497 15.643 29.884 1.00 97.06 282 TYR A O 1
ATOM 2289 N N . SER A 1 283 ? 0.647 17.520 30.382 1.00 96.56 283 SER A N 1
ATOM 2290 C CA . SER A 1 283 ? 0.139 17.620 31.755 1.00 96.56 283 SER A CA 1
ATOM 2291 C C . SER A 1 283 ? -1.383 17.764 31.790 1.00 96.56 283 SER A C 1
ATOM 2293 O O . SER A 1 283 ? -2.050 17.028 32.513 1.00 96.56 283 SER A O 1
ATOM 2295 N N . VAL A 1 284 ? -1.960 18.636 30.954 1.00 96.94 284 VAL A N 1
ATOM 2296 C CA . VAL A 1 284 ? -3.420 18.832 30.889 1.00 96.94 284 VAL A CA 1
ATOM 2297 C C . VAL A 1 284 ? -4.150 17.567 30.426 1.00 96.94 284 VAL A C 1
ATOM 2299 O O . VAL A 1 284 ? -5.180 17.202 31.001 1.00 96.94 284 VAL A O 1
ATOM 2302 N N . LEU A 1 285 ? -3.626 16.862 29.419 1.00 96.44 285 LEU A N 1
ATOM 2303 C CA . LEU A 1 285 ? -4.211 15.603 28.954 1.00 96.44 285 LEU A CA 1
ATOM 2304 C C . LEU A 1 285 ? -4.222 14.550 30.065 1.00 96.44 285 LEU A C 1
ATOM 2306 O O . LEU A 1 285 ? -5.257 13.922 30.297 1.00 96.44 285 LEU A O 1
ATOM 2310 N N . LYS A 1 286 ? -3.089 14.394 30.758 1.00 95.69 286 LYS A N 1
ATOM 2311 C CA . LYS A 1 286 ? -2.886 13.382 31.796 1.00 95.69 286 LYS A CA 1
ATOM 2312 C C . LYS A 1 286 ? -3.670 13.665 33.078 1.00 95.69 286 LYS A C 1
ATOM 2314 O O . LYS A 1 286 ? -4.192 12.730 33.674 1.00 95.69 286 LYS A O 1
ATOM 2319 N N . GLU A 1 287 ? -3.738 14.919 33.512 1.00 95.06 287 GLU A N 1
ATOM 2320 C CA . GLU A 1 287 ? -4.279 15.280 34.830 1.00 95.06 287 GLU A CA 1
ATOM 2321 C C . GLU A 1 287 ? -5.745 15.731 34.779 1.00 95.06 287 GLU A C 1
ATOM 2323 O O . GLU A 1 287 ? -6.469 15.567 35.759 1.00 95.06 287 GLU A O 1
ATOM 2328 N N . GLU A 1 288 ? -6.217 16.277 33.650 1.00 94.38 288 GLU A N 1
ATOM 2329 C CA . GLU A 1 288 ? -7.525 16.942 33.600 1.00 94.38 288 GLU A CA 1
ATOM 2330 C C . GLU A 1 288 ? -8.485 16.446 32.530 1.00 94.38 288 GLU A C 1
ATOM 2332 O O . GLU A 1 288 ? -9.690 16.467 32.780 1.00 94.38 288 GLU A O 1
ATOM 2337 N N . ILE A 1 289 ? -8.013 16.079 31.338 1.00 95.38 289 ILE A N 1
ATOM 2338 C CA . ILE A 1 289 ? -8.911 15.687 30.242 1.00 95.38 289 ILE A CA 1
ATOM 2339 C C . ILE A 1 289 ? -9.248 14.204 30.335 1.00 95.38 289 ILE A C 1
ATOM 2341 O O . ILE A 1 289 ? -10.416 13.858 30.500 1.00 95.38 289 ILE A O 1
ATOM 2345 N N . ILE A 1 290 ? -8.240 13.331 30.270 1.00 95.12 290 ILE A N 1
ATOM 2346 C CA . ILE A 1 290 ? -8.453 11.882 30.191 1.00 95.12 290 ILE A CA 1
ATOM 2347 C C . ILE A 1 290 ? -9.066 11.304 31.478 1.00 95.12 290 ILE A C 1
ATOM 2349 O O . ILE A 1 290 ? -10.027 10.542 31.355 1.00 95.12 290 ILE A O 1
ATOM 2353 N N . PRO A 1 291 ? -8.644 11.696 32.700 1.00 95.50 291 PRO A N 1
ATOM 2354 C CA . PRO A 1 291 ? -9.253 11.169 33.925 1.00 95.50 291 PRO A CA 1
ATOM 2355 C C . PRO A 1 291 ? -10.761 11.439 34.048 1.00 95.50 291 PRO A C 1
ATOM 2357 O O . PRO A 1 291 ? -11.479 10.666 34.674 1.00 95.50 291 PRO A O 1
ATOM 2360 N N . LYS A 1 292 ? -11.278 12.513 33.429 1.00 96.00 292 LYS A N 1
ATOM 2361 C CA . LYS A 1 292 ? -12.721 12.821 33.437 1.00 96.00 292 LYS A CA 1
ATOM 2362 C C . LYS A 1 292 ? -13.547 11.857 32.588 1.00 96.00 292 LYS A C 1
ATOM 2364 O O . LYS A 1 292 ? -14.751 11.761 32.809 1.00 96.00 292 LYS A O 1
ATOM 2369 N N . LEU A 1 293 ? -12.922 11.175 31.628 1.00 95.56 293 LEU A N 1
ATOM 2370 C CA . LEU A 1 293 ? -13.594 10.234 30.731 1.00 95.56 293 LEU A CA 1
ATOM 2371 C C . LEU A 1 293 ? -13.897 8.901 31.414 1.00 95.56 293 LEU A C 1
ATOM 2373 O O . LEU A 1 293 ? -14.795 8.197 30.953 1.00 95.56 293 LEU A O 1
ATOM 2377 N N . LYS A 1 294 ? -13.147 8.565 32.475 1.00 95.94 294 LYS A N 1
ATOM 2378 C CA . LYS A 1 294 ? -13.240 7.302 33.218 1.00 95.94 294 LYS A CA 1
ATOM 2379 C C . LYS A 1 294 ? -13.356 6.090 32.289 1.00 95.94 294 LYS A C 1
ATOM 2381 O O . LYS A 1 294 ? -14.351 5.365 32.301 1.00 95.94 294 LYS A O 1
ATOM 2386 N N . LEU A 1 295 ? -12.395 5.950 31.376 1.00 96.12 295 LEU A N 1
ATOM 2387 C CA . LEU A 1 295 ? -12.451 4.945 30.310 1.00 96.12 295 LEU A CA 1
ATOM 2388 C C . LEU A 1 295 ? -12.434 3.512 30.861 1.00 96.12 295 LEU A C 1
ATOM 2390 O O . LEU A 1 295 ? -12.951 2.604 30.216 1.00 96.12 295 LEU A O 1
ATOM 2394 N N . GLU A 1 296 ? -11.887 3.314 32.058 1.00 96.06 296 GLU A N 1
ATOM 2395 C CA . GLU A 1 296 ? -11.897 2.053 32.790 1.00 96.06 296 GLU A CA 1
ATOM 2396 C C . GLU A 1 296 ? -13.315 1.549 33.089 1.00 96.06 296 GLU A C 1
ATOM 2398 O O . GLU A 1 296 ? -13.539 0.340 33.074 1.00 96.06 296 GLU A O 1
ATOM 2403 N N . GLU A 1 297 ? -14.299 2.442 33.263 1.00 96.50 297 GLU A N 1
ATOM 2404 C CA . GLU A 1 297 ? -15.680 2.047 33.558 1.00 96.50 297 GLU A CA 1
ATOM 2405 C C . GLU A 1 297 ? -16.279 1.207 32.418 1.00 96.50 297 GLU A C 1
ATOM 2407 O O . GLU A 1 297 ? -17.108 0.344 32.680 1.00 96.50 297 GLU A O 1
ATOM 2412 N N . PHE A 1 298 ? -15.841 1.377 31.165 1.00 95.94 298 PHE A N 1
ATOM 2413 C CA . PHE A 1 298 ? -16.301 0.558 30.032 1.00 95.94 298 PHE A CA 1
ATOM 2414 C C . PHE A 1 298 ? -15.870 -0.916 30.109 1.00 95.94 298 PHE A C 1
ATOM 2416 O O . PHE A 1 298 ? -16.421 -1.757 29.397 1.00 95.94 298 PHE A O 1
ATOM 2423 N N . TYR A 1 299 ? -14.896 -1.228 30.964 1.00 96.19 299 TYR A N 1
ATOM 2424 C CA . TYR A 1 299 ? -14.298 -2.556 31.124 1.00 96.19 299 TYR A CA 1
ATOM 2425 C C . TYR A 1 299 ? -14.543 -3.144 32.518 1.00 96.19 299 TYR A C 1
ATOM 2427 O O . TYR A 1 299 ? -14.251 -4.311 32.760 1.00 96.19 299 TYR A O 1
ATOM 2435 N N . GLN A 1 300 ? -15.087 -2.349 33.438 1.00 96.75 300 GLN A N 1
ATOM 2436 C CA . GLN A 1 300 ? -15.320 -2.740 34.823 1.00 96.75 300 GLN A CA 1
ATOM 2437 C C . GLN A 1 300 ? -16.719 -3.313 35.047 1.00 96.75 300 GLN A C 1
ATOM 2439 O O . GLN A 1 300 ? -17.653 -3.110 34.265 1.00 96.75 300 GLN A O 1
ATOM 2444 N N . ILE A 1 301 ? -16.837 -4.035 36.154 1.00 96.25 301 ILE A N 1
ATOM 2445 C CA . ILE A 1 301 ? -18.074 -4.622 36.658 1.00 96.25 301 ILE A CA 1
ATOM 2446 C C . ILE A 1 301 ? -18.692 -3.670 37.681 1.00 96.25 301 ILE A C 1
ATOM 2448 O O . ILE A 1 301 ? -17.975 -3.123 38.529 1.00 96.25 301 ILE A O 1
ATOM 2452 N N . ASP A 1 302 ? -20.017 -3.520 37.654 1.00 95.69 302 ASP A N 1
ATOM 2453 C CA . ASP A 1 302 ? -20.751 -2.970 38.793 1.00 95.69 302 ASP A CA 1
ATOM 2454 C C . ASP A 1 302 ? -20.649 -3.945 39.971 1.00 95.69 302 ASP A C 1
ATOM 2456 O O . ASP A 1 302 ? -21.320 -4.978 40.043 1.00 95.69 302 ASP A O 1
ATOM 2460 N N . ARG A 1 303 ? -19.743 -3.616 40.892 1.00 93.25 303 ARG A N 1
ATOM 2461 C CA . ARG A 1 303 ? -19.437 -4.443 42.055 1.00 93.25 303 ARG A CA 1
ATOM 2462 C C . ARG A 1 303 ? -20.654 -4.630 42.955 1.00 93.25 303 ARG A C 1
ATOM 2464 O O . ARG A 1 303 ? -20.816 -5.714 43.500 1.00 93.25 303 ARG A O 1
ATOM 2471 N N . GLU A 1 304 ? -21.476 -3.600 43.136 1.00 92.94 304 GLU A N 1
ATOM 2472 C CA . GLU A 1 304 ? -22.634 -3.669 44.033 1.00 92.94 304 GLU A CA 1
ATOM 2473 C C . GLU A 1 304 ? -23.726 -4.555 43.432 1.00 92.94 304 GLU A C 1
ATOM 2475 O O . GLU A 1 304 ? -24.285 -5.405 44.125 1.00 92.94 304 GLU A O 1
ATOM 2480 N N . GLU A 1 305 ? -23.978 -4.413 42.128 1.00 91.75 305 GLU A N 1
ATOM 2481 C CA . GLU A 1 305 ? -24.932 -5.252 41.398 1.00 91.75 305 GLU A CA 1
ATOM 2482 C C . GLU A 1 305 ? -24.485 -6.725 41.388 1.00 91.75 305 GLU A C 1
ATOM 2484 O O . GLU A 1 305 ? -25.259 -7.614 41.752 1.00 91.75 305 GLU A O 1
ATOM 2489 N N . ALA A 1 306 ? -23.218 -6.992 41.052 1.00 91.50 306 ALA A N 1
ATOM 2490 C CA . ALA A 1 306 ? -22.672 -8.348 41.007 1.00 91.50 306 ALA A CA 1
ATOM 2491 C C . ALA A 1 306 ? -22.643 -9.024 42.387 1.00 91.50 306 ALA A C 1
ATOM 2493 O O . ALA A 1 306 ? -22.993 -10.202 42.502 1.00 91.50 306 ALA A O 1
ATOM 2494 N N . LEU A 1 307 ? -22.267 -8.283 43.437 1.00 91.94 307 LEU A N 1
ATOM 2495 C CA . LEU A 1 307 ? -22.244 -8.793 44.806 1.00 91.94 307 LEU A CA 1
ATOM 2496 C C . LEU A 1 307 ? -23.652 -9.161 45.275 1.00 91.94 307 LEU A C 1
ATOM 2498 O O . LEU A 1 307 ? -23.860 -10.268 45.757 1.00 91.94 307 LEU A O 1
ATOM 2502 N N . LYS A 1 308 ? -24.636 -8.291 45.039 1.00 91.81 308 LYS A N 1
ATOM 2503 C CA . LYS A 1 308 ? -26.032 -8.547 45.409 1.00 91.81 308 LYS A CA 1
ATOM 2504 C C . LYS A 1 308 ? -26.613 -9.773 44.699 1.00 91.81 308 LYS A C 1
ATOM 2506 O O . LYS A 1 308 ? -27.352 -10.554 45.304 1.00 91.81 308 LYS A O 1
ATOM 2511 N N . CYS A 1 309 ? -26.289 -9.961 43.417 1.00 89.56 309 CYS A N 1
ATOM 2512 C CA . CYS A 1 309 ? -26.689 -11.154 42.669 1.00 89.56 309 CYS A CA 1
ATOM 2513 C C . CYS A 1 309 ? -26.075 -12.434 43.248 1.00 89.56 309 CYS A C 1
ATOM 2515 O O . CYS A 1 309 ? -26.759 -13.455 43.327 1.00 89.56 309 CYS A O 1
ATOM 2517 N N . PHE A 1 310 ? -24.806 -12.378 43.651 1.00 88.94 310 PHE A N 1
ATOM 2518 C CA . PHE A 1 310 ? -24.124 -13.491 44.300 1.00 88.94 310 PHE A CA 1
ATOM 2519 C C . PHE A 1 310 ? -24.726 -13.798 45.677 1.00 88.94 310 PHE A C 1
ATOM 2521 O O . PHE A 1 310 ? -25.104 -14.939 45.919 1.00 88.94 310 PHE A O 1
ATOM 2528 N N . GLU A 1 311 ? -24.902 -12.787 46.532 1.00 88.56 311 GLU A N 1
ATOM 2529 C CA . GLU A 1 311 ? -25.515 -12.918 47.863 1.00 88.56 311 GLU A CA 1
ATOM 2530 C C . GLU A 1 311 ? -26.880 -13.609 47.786 1.00 88.56 311 GLU A C 1
ATOM 2532 O O . GLU A 1 311 ? -27.080 -14.640 48.423 1.00 88.56 311 GLU A O 1
ATOM 2537 N N . THR A 1 312 ? -27.771 -13.115 46.919 1.00 87.12 312 THR A N 1
ATOM 2538 C CA . THR A 1 312 ? -29.129 -13.666 46.763 1.00 87.12 312 THR A CA 1
ATOM 2539 C C . THR A 1 312 ? -29.098 -15.147 46.368 1.00 87.12 312 THR A C 1
ATOM 2541 O O . THR A 1 312 ? -29.769 -15.976 46.977 1.00 87.12 312 THR A O 1
ATOM 2544 N N . LYS A 1 313 ? -28.288 -15.507 45.361 1.00 84.81 313 LYS A N 1
ATOM 2545 C CA . LYS A 1 313 ? -28.215 -16.894 44.875 1.00 84.81 313 LYS A CA 1
ATOM 2546 C C . LYS A 1 313 ? -27.566 -17.839 45.888 1.00 84.81 313 LYS A C 1
ATOM 2548 O O . LYS A 1 313 ? -27.961 -18.998 45.978 1.00 84.81 313 LYS A O 1
ATOM 2553 N N . VAL A 1 314 ? -26.559 -17.375 46.625 1.00 82.06 314 VAL A N 1
ATOM 2554 C CA . VAL A 1 314 ? -25.898 -18.200 47.639 1.00 82.06 314 VAL A CA 1
ATOM 2555 C C . VAL A 1 314 ? -26.830 -18.410 48.837 1.00 82.06 314 VAL A C 1
ATOM 2557 O O . VAL A 1 314 ? -26.959 -19.542 49.302 1.00 82.06 314 VAL A O 1
ATOM 2560 N N . GLU A 1 315 ? -27.544 -17.378 49.293 1.00 80.62 315 GLU A N 1
ATOM 2561 C CA . GLU A 1 315 ? -28.556 -17.497 50.354 1.00 80.62 315 GLU A CA 1
ATOM 2562 C C . GLU A 1 315 ? -29.666 -18.500 50.001 1.00 80.62 315 GLU A C 1
ATOM 2564 O O . GLU A 1 315 ? -30.041 -19.318 50.847 1.00 80.62 315 GLU A O 1
ATOM 2569 N N . ASP A 1 316 ? -30.140 -18.502 48.751 1.00 79.25 316 ASP A N 1
ATOM 2570 C CA . ASP A 1 316 ? -31.145 -19.456 48.264 1.00 79.25 316 ASP A CA 1
ATOM 2571 C C . ASP A 1 316 ? -30.651 -20.913 48.328 1.00 79.25 316 ASP A C 1
ATOM 2573 O O . ASP A 1 316 ? -31.396 -21.812 48.726 1.00 79.25 316 ASP A O 1
ATOM 2577 N N . ILE A 1 317 ? -29.381 -21.160 47.991 1.00 75.06 317 ILE A N 1
ATOM 2578 C CA . ILE A 1 317 ? -28.766 -22.499 48.026 1.00 75.06 317 ILE A CA 1
ATOM 2579 C C . ILE A 1 317 ? -28.612 -22.997 49.467 1.00 75.06 317 ILE A C 1
ATOM 2581 O O . ILE A 1 317 ? -28.968 -24.141 49.766 1.00 75.06 317 ILE A O 1
ATOM 2585 N N . TYR A 1 318 ? -28.130 -22.139 50.373 1.00 71.31 318 TYR A N 1
ATOM 2586 C CA . TYR A 1 318 ? -28.004 -22.479 51.795 1.00 71.31 318 TYR A CA 1
ATOM 2587 C C . TYR A 1 318 ? -29.371 -22.658 52.478 1.00 71.31 318 TYR A C 1
ATOM 2589 O O . TYR A 1 318 ? -29.484 -23.458 53.407 1.00 71.31 318 TYR A O 1
ATOM 2597 N N . SER A 1 319 ? -30.413 -21.962 52.011 1.00 70.19 319 SER A N 1
ATOM 2598 C CA . SER A 1 319 ? -31.771 -22.053 52.567 1.00 70.19 319 SER A CA 1
ATOM 2599 C C . SER A 1 319 ? -32.553 -23.277 52.076 1.00 70.19 319 SER A C 1
ATOM 2601 O O . SER A 1 319 ? -33.334 -23.844 52.841 1.00 70.19 319 SER A O 1
ATOM 2603 N N . ASN A 1 320 ? -32.345 -23.717 50.829 1.00 62.97 320 ASN A N 1
ATOM 2604 C CA . ASN A 1 320 ? -33.133 -24.793 50.212 1.00 62.97 320 ASN A CA 1
ATOM 2605 C C . ASN A 1 320 ? -32.525 -26.203 50.337 1.00 62.97 320 ASN A C 1
ATOM 2607 O O . ASN A 1 320 ? -33.171 -27.163 49.916 1.00 62.97 320 ASN A O 1
ATOM 2611 N N . ASN A 1 321 ? -31.336 -26.371 50.939 1.00 57.06 321 ASN A N 1
ATOM 2612 C CA . ASN A 1 321 ? -30.650 -27.674 51.063 1.00 57.06 321 ASN A CA 1
ATOM 2613 C C . ASN A 1 321 ? -30.574 -28.441 49.721 1.00 57.06 321 ASN A C 1
ATOM 2615 O O . ASN A 1 321 ? -30.644 -29.675 49.695 1.00 57.06 321 ASN A O 1
ATOM 2619 N N . GLU A 1 322 ? -30.467 -27.733 48.592 1.00 52.56 322 GLU A N 1
ATOM 2620 C CA . GLU A 1 322 ? -30.371 -28.401 47.298 1.00 52.56 322 GLU A CA 1
ATOM 2621 C C . GLU A 1 322 ? -29.040 -29.168 47.207 1.00 52.56 322 GLU A C 1
ATOM 2623 O O . GLU A 1 322 ? -27.973 -28.593 47.450 1.00 52.56 322 GLU A O 1
ATOM 2628 N N . PRO A 1 323 ? -29.056 -30.469 46.855 1.00 46.84 323 PRO A N 1
ATOM 2629 C CA . PRO A 1 323 ? -27.834 -31.211 46.627 1.00 46.84 323 PRO A CA 1
ATOM 2630 C C . PRO A 1 323 ? -27.256 -30.755 45.291 1.00 46.84 323 PRO A C 1
ATOM 2632 O O . PRO A 1 323 ? -27.634 -31.257 44.232 1.00 46.84 323 PRO A O 1
ATOM 2635 N N . LEU A 1 324 ? -26.322 -29.807 45.336 1.00 51.81 324 LEU A N 1
ATOM 2636 C CA . LEU A 1 324 ? -25.479 -29.500 44.189 1.00 51.81 324 LEU A CA 1
ATOM 2637 C C . LEU A 1 324 ? -24.723 -30.773 43.817 1.00 51.81 324 LEU A C 1
ATOM 2639 O O . LEU A 1 324 ? -23.945 -31.318 44.605 1.00 51.81 324 LEU A O 1
ATOM 2643 N N . SER A 1 325 ? -25.026 -31.290 42.626 1.00 46.75 325 SER A N 1
ATOM 2644 C CA . SER A 1 325 ? -24.412 -32.492 42.084 1.00 46.75 325 SER A CA 1
ATOM 2645 C C . SER A 1 325 ? -22.900 -32.368 42.186 1.00 46.75 325 SER A C 1
ATOM 2647 O O . SER A 1 325 ? -22.307 -31.457 41.614 1.00 46.75 325 SER A O 1
ATOM 2649 N N . SER A 1 326 ? -22.295 -33.298 42.918 1.00 43.81 326 SER A N 1
ATOM 2650 C CA . SER A 1 326 ? -20.860 -33.430 43.114 1.00 43.81 326 SER A CA 1
ATOM 2651 C C . SER A 1 326 ? -20.154 -33.696 41.782 1.00 43.81 326 SER A C 1
ATOM 2653 O O . SER A 1 326 ? -19.831 -34.837 41.451 1.00 43.81 326 SER A O 1
ATOM 2655 N N . GLN A 1 327 ? -19.910 -32.651 41.003 1.00 47.28 327 GLN A N 1
ATOM 2656 C CA . GLN A 1 327 ? -18.796 -32.630 40.077 1.00 47.28 327 GLN A CA 1
ATOM 2657 C C . GLN A 1 327 ? -17.709 -31.796 40.742 1.00 47.28 327 GLN A C 1
ATOM 2659 O O . GLN A 1 327 ? -17.832 -30.585 40.875 1.00 47.28 327 GLN A O 1
ATOM 2664 N N . ASN A 1 328 ? -16.657 -32.471 41.215 1.00 49.38 328 ASN A N 1
ATOM 2665 C CA . ASN A 1 328 ? -15.405 -31.837 41.621 1.00 49.38 328 ASN A CA 1
ATOM 2666 C C . ASN A 1 328 ? -14.801 -31.136 40.391 1.00 49.38 328 ASN A C 1
ATOM 2668 O O . ASN A 1 328 ? -13.933 -31.698 39.728 1.00 49.38 328 ASN A O 1
ATOM 2672 N N . SER A 1 329 ? -15.277 -29.937 40.053 1.00 55.34 329 SER A N 1
ATOM 2673 C CA . SER A 1 329 ? -14.716 -29.131 38.967 1.00 55.34 329 SER A CA 1
ATOM 2674 C C . SER A 1 329 ? -13.402 -28.458 39.384 1.00 55.34 329 SER A C 1
ATOM 2676 O O . SER A 1 329 ? -12.653 -28.010 38.523 1.00 55.34 329 SER A O 1
ATOM 2678 N N . GLY A 1 330 ? -13.073 -28.430 40.686 1.00 64.19 330 GLY A N 1
ATOM 2679 C CA . GLY A 1 330 ? -11.813 -27.874 41.192 1.00 64.19 330 GLY A CA 1
ATOM 2680 C C . GLY A 1 330 ? -11.653 -26.374 40.929 1.00 64.19 330 GLY A C 1
ATOM 2681 O O . GLY A 1 330 ? -10.529 -25.881 40.970 1.00 64.19 330 GLY A O 1
ATOM 2682 N N . LYS A 1 331 ? -12.755 -25.665 40.640 1.00 71.88 331 LYS A N 1
ATOM 2683 C CA . LYS A 1 331 ? -12.726 -24.248 40.279 1.00 71.88 331 LYS A CA 1
ATOM 2684 C C . LYS A 1 331 ? -12.290 -23.366 41.444 1.00 71.88 331 LYS A C 1
ATOM 2686 O O . LYS A 1 331 ? -12.695 -23.540 42.594 1.00 71.88 331 LYS A O 1
ATOM 2691 N N . THR A 1 332 ? -11.458 -22.399 41.109 1.00 81.38 332 THR A N 1
ATOM 2692 C CA . THR A 1 332 ? -10.818 -21.428 41.987 1.00 81.38 332 THR A CA 1
ATOM 2693 C C . THR A 1 332 ? -11.347 -20.024 41.695 1.00 81.38 332 THR A C 1
ATOM 2695 O O . THR A 1 332 ? -11.910 -19.773 40.632 1.00 81.38 332 THR A O 1
ATOM 2698 N N . LEU A 1 333 ? -11.114 -19.069 42.603 1.00 82.06 333 LEU A N 1
ATOM 2699 C CA . LEU A 1 333 ? -11.405 -17.647 42.351 1.00 82.06 333 LEU A CA 1
ATOM 2700 C C . LEU A 1 333 ? -10.760 -17.135 41.055 1.00 82.06 333 LEU A C 1
ATOM 2702 O O . LEU A 1 333 ? -11.339 -16.300 40.374 1.00 82.06 333 LEU A O 1
ATOM 2706 N N . ASN A 1 334 ? -9.595 -17.668 40.679 1.00 85.31 334 ASN A N 1
ATOM 2707 C CA . ASN A 1 334 ? -8.889 -17.265 39.462 1.00 85.31 334 ASN A CA 1
ATOM 2708 C C . ASN A 1 334 ? -9.622 -17.662 38.171 1.00 85.31 334 ASN A C 1
ATOM 2710 O O . ASN A 1 334 ? -9.347 -17.079 37.127 1.00 85.31 334 ASN A O 1
ATOM 2714 N N . ASP A 1 335 ? -10.553 -18.618 38.233 1.00 86.00 335 ASP A N 1
ATOM 2715 C CA . ASP A 1 335 ? -11.388 -19.001 37.089 1.00 86.00 335 ASP A CA 1
ATOM 2716 C C . ASP A 1 335 ? -12.531 -17.997 36.849 1.00 86.00 335 ASP A C 1
ATOM 2718 O O . ASP A 1 335 ? -13.156 -17.995 35.788 1.00 86.00 335 ASP A O 1
ATOM 2722 N N . ILE A 1 336 ? -12.794 -17.115 37.821 1.00 88.88 336 ILE A N 1
ATOM 2723 C CA . ILE A 1 336 ? -13.757 -16.021 37.715 1.00 88.88 336 ILE A CA 1
ATOM 2724 C C . ILE A 1 336 ? -13.039 -14.823 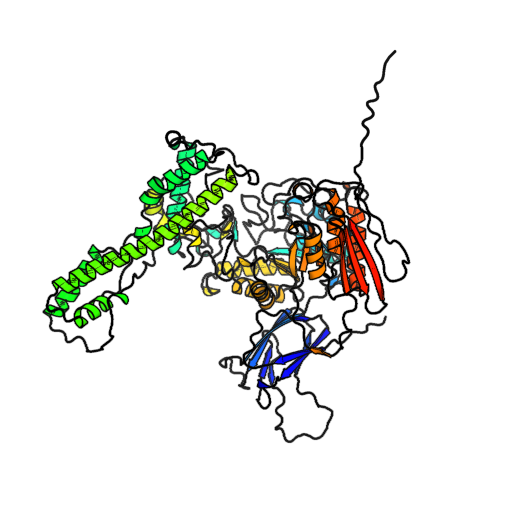37.092 1.00 88.88 336 ILE A C 1
ATOM 2726 O O . ILE A 1 336 ? -12.303 -14.098 37.767 1.00 88.88 336 ILE A O 1
ATOM 2730 N N . VAL A 1 337 ? -13.277 -14.617 35.800 1.00 93.06 337 VAL A N 1
ATOM 2731 C CA . VAL A 1 337 ? -12.712 -13.519 35.006 1.00 93.06 337 VAL A CA 1
ATOM 2732 C C . VAL A 1 337 ? -13.799 -12.551 34.549 1.00 93.06 337 VAL A C 1
ATOM 2734 O O . VAL A 1 337 ? -14.977 -12.907 34.477 1.00 93.06 337 VAL A O 1
ATOM 2737 N N . ILE A 1 338 ? -13.403 -11.319 34.219 1.00 93.81 338 ILE A N 1
ATOM 2738 C CA . ILE A 1 338 ? -14.322 -10.330 33.651 1.00 93.81 338 ILE A CA 1
ATOM 2739 C C . ILE A 1 338 ? -14.795 -10.797 32.271 1.00 93.81 338 ILE A C 1
ATOM 2741 O O . ILE A 1 338 ? -13.997 -11.067 31.375 1.00 93.81 338 ILE A O 1
ATOM 2745 N N . ILE A 1 339 ? -16.109 -10.819 32.092 1.00 94.56 339 ILE A N 1
ATOM 2746 C CA . ILE A 1 339 ? -16.794 -10.985 30.817 1.00 94.56 339 ILE A CA 1
ATOM 2747 C C . ILE A 1 339 ? -17.180 -9.588 30.329 1.00 94.56 339 ILE A C 1
ATOM 2749 O O . ILE A 1 339 ? -18.078 -8.947 30.882 1.00 94.56 339 ILE A O 1
ATOM 2753 N N . GLN A 1 340 ? -16.483 -9.113 29.298 1.00 94.88 340 GLN A N 1
ATOM 2754 C CA . GLN A 1 340 ? -16.693 -7.790 28.708 1.00 94.88 340 GLN A CA 1
ATOM 2755 C C . GLN A 1 340 ? -18.133 -7.620 28.197 1.00 94.88 340 GLN A C 1
ATOM 2757 O O . GLN A 1 340 ? -18.654 -8.489 27.491 1.00 94.88 340 GLN A O 1
ATOM 2762 N N . ASP A 1 341 ? -18.761 -6.478 28.501 1.00 95.69 341 ASP A N 1
ATOM 2763 C CA . ASP A 1 341 ? -20.054 -6.115 27.907 1.00 95.69 341 ASP A CA 1
ATOM 2764 C C . ASP A 1 341 ? -19.925 -5.993 26.385 1.00 95.69 341 ASP A C 1
ATOM 2766 O O . ASP A 1 341 ? -19.097 -5.226 25.888 1.00 95.69 341 ASP A O 1
ATOM 2770 N N . LYS A 1 342 ? -20.787 -6.696 25.643 1.00 93.69 342 LYS A N 1
ATOM 2771 C CA . LYS A 1 342 ? -20.792 -6.678 24.168 1.00 93.69 342 LYS A CA 1
ATOM 2772 C C . LYS A 1 342 ? -21.027 -5.281 23.602 1.00 93.69 342 LYS A C 1
ATOM 2774 O O . LYS A 1 342 ? -20.523 -4.966 22.533 1.00 93.69 342 LYS A O 1
ATOM 2779 N N . GLU A 1 343 ? -21.770 -4.454 24.331 1.00 93.50 343 GLU A N 1
ATOM 2780 C CA . GLU A 1 343 ? -22.080 -3.077 23.962 1.00 93.50 343 GLU A CA 1
ATOM 2781 C C . GLU A 1 343 ? -21.072 -2.066 24.533 1.00 93.50 343 GLU A C 1
ATOM 2783 O O . GLU A 1 343 ? -21.206 -0.875 24.263 1.00 93.50 343 GLU A O 1
ATOM 2788 N N . TYR A 1 344 ? -20.067 -2.492 25.307 1.00 94.81 344 TYR A N 1
ATOM 2789 C CA . TYR A 1 344 ? -19.101 -1.591 25.945 1.00 94.81 344 TYR A CA 1
ATOM 2790 C C . TYR A 1 344 ? -19.794 -0.423 26.666 1.00 94.81 344 TYR A C 1
ATOM 2792 O O . TYR A 1 344 ? -19.494 0.743 26.421 1.00 94.81 344 TYR A O 1
ATOM 2800 N N . ARG A 1 345 ? -20.784 -0.723 27.515 1.00 94.50 345 ARG A N 1
ATOM 2801 C CA . ARG A 1 345 ? -21.414 0.252 28.419 1.00 94.50 345 ARG A CA 1
ATOM 2802 C C . ARG A 1 345 ? -20.635 0.338 29.730 1.00 94.50 345 ARG A C 1
ATOM 2804 O O . ARG A 1 345 ? -20.030 -0.636 30.174 1.00 94.50 345 ARG A O 1
ATOM 2811 N N . ARG A 1 346 ? -20.691 1.503 30.376 1.00 94.88 346 ARG A N 1
ATOM 2812 C CA . ARG A 1 346 ? -20.051 1.734 31.679 1.00 94.88 346 ARG A CA 1
ATOM 2813 C C . ARG A 1 346 ? -20.610 0.793 32.749 1.00 94.88 346 ARG A C 1
ATOM 2815 O O . ARG A 1 346 ? -21.826 0.694 32.890 1.00 94.88 346 ARG A O 1
ATOM 2822 N N . LEU A 1 347 ? -19.720 0.148 33.501 1.00 95.44 347 LEU A N 1
ATOM 2823 C CA . LEU A 1 347 ? -19.981 -0.750 34.631 1.00 95.44 347 LEU A CA 1
ATOM 2824 C C . LEU A 1 347 ? -20.918 -1.925 34.305 1.00 95.44 347 LEU A C 1
ATOM 2826 O O . LEU A 1 347 ? -21.585 -2.458 35.184 1.00 95.44 347 LEU A O 1
ATOM 2830 N N . LYS A 1 348 ? -20.994 -2.339 33.035 1.00 95.94 348 LYS A N 1
ATOM 2831 C CA . LYS A 1 348 ? -21.868 -3.441 32.594 1.00 95.94 348 LYS A CA 1
ATOM 2832 C C . LYS A 1 348 ? -21.129 -4.704 32.184 1.00 95.94 348 LYS A C 1
ATOM 2834 O O . LYS A 1 348 ? -21.779 -5.660 31.763 1.00 95.94 348 LYS A O 1
ATOM 2839 N N . SER A 1 349 ? -19.807 -4.740 32.341 1.00 95.56 349 SER A N 1
ATOM 2840 C CA . SER A 1 349 ? -19.092 -6.014 32.286 1.00 95.56 349 SER A CA 1
ATOM 2841 C C . SER A 1 349 ? -19.522 -6.886 33.465 1.00 95.56 349 SER A C 1
ATOM 2843 O O . SER A 1 349 ? -19.941 -6.386 34.508 1.00 95.56 349 SER A O 1
ATOM 2845 N N . THR A 1 350 ? -19.481 -8.200 33.288 1.00 95.00 350 THR A N 1
ATOM 2846 C CA . THR A 1 350 ? -20.047 -9.165 34.244 1.00 95.00 350 THR A CA 1
ATOM 2847 C C . THR A 1 350 ? -19.022 -10.227 34.620 1.00 95.00 350 THR A C 1
ATOM 2849 O O . THR A 1 350 ? -17.914 -10.243 34.093 1.00 95.00 350 THR A O 1
ATOM 2852 N N . VAL A 1 351 ? -19.378 -11.112 35.545 1.00 94.00 351 VAL A N 1
ATOM 2853 C CA . VAL A 1 351 ? -18.638 -12.345 35.835 1.00 94.00 351 VAL A CA 1
ATOM 2854 C C . VAL A 1 351 ? -19.605 -13.517 35.795 1.00 94.00 351 VAL A C 1
ATOM 2856 O O . VAL A 1 351 ? -20.812 -13.335 35.971 1.00 94.00 351 VAL A O 1
ATOM 2859 N N . ASP A 1 352 ? -19.086 -14.722 35.585 1.00 91.75 352 ASP A N 1
ATOM 2860 C CA . ASP A 1 352 ? -19.885 -15.935 35.715 1.00 91.75 352 ASP A CA 1
ATOM 2861 C C . ASP A 1 352 ? -20.211 -16.195 37.196 1.00 91.75 352 ASP A C 1
ATOM 2863 O O . ASP A 1 352 ? -19.391 -16.704 37.966 1.00 91.75 352 ASP A O 1
ATOM 2867 N N . ILE A 1 353 ? -21.428 -15.811 37.589 1.00 88.69 353 ILE A N 1
ATOM 2868 C CA . ILE A 1 353 ? -21.933 -15.974 38.954 1.00 88.69 353 ILE A CA 1
ATOM 2869 C C . ILE A 1 353 ? -22.089 -17.454 39.316 1.00 88.69 353 ILE A C 1
ATOM 2871 O O . ILE A 1 353 ? -21.902 -17.807 40.476 1.00 88.69 353 ILE A O 1
ATOM 2875 N N . ASP A 1 354 ? -22.384 -18.333 38.358 1.00 86.75 354 ASP A N 1
ATOM 2876 C CA . ASP A 1 354 ? -22.575 -19.755 38.648 1.00 86.75 354 ASP A CA 1
ATOM 2877 C C . ASP A 1 354 ? -21.221 -20.415 38.964 1.00 86.75 354 ASP A C 1
ATOM 2879 O O . ASP A 1 354 ? -21.095 -21.146 39.946 1.00 86.75 354 ASP A O 1
ATOM 2883 N N . THR A 1 355 ? -20.160 -20.032 38.244 1.00 86.12 355 THR A N 1
ATOM 2884 C CA . THR A 1 355 ? -18.779 -20.399 38.604 1.00 86.12 355 THR A CA 1
ATOM 2885 C C . THR A 1 355 ? -18.368 -19.841 39.977 1.00 86.12 355 THR A C 1
ATOM 2887 O O . THR A 1 355 ? -17.695 -20.531 40.748 1.00 86.12 355 THR A O 1
ATOM 2890 N N . ALA A 1 356 ? -18.790 -18.620 40.325 1.00 86.19 356 ALA A N 1
ATOM 2891 C CA . ALA A 1 356 ? -18.536 -18.056 41.653 1.00 86.19 356 ALA A CA 1
ATOM 2892 C C . ALA A 1 356 ? -19.235 -18.848 42.771 1.00 86.19 356 ALA A C 1
ATOM 2894 O O . ALA A 1 356 ? -18.661 -19.060 43.840 1.00 86.19 356 ALA A O 1
ATOM 2895 N N . ILE A 1 357 ? -20.453 -19.327 42.519 1.00 83.50 357 ILE A N 1
ATOM 2896 C CA . ILE A 1 357 ? -21.214 -20.169 43.448 1.00 83.50 357 ILE A CA 1
ATOM 2897 C C . ILE A 1 357 ? -20.542 -21.533 43.628 1.00 83.50 357 ILE A C 1
ATOM 2899 O O . ILE A 1 357 ? -20.362 -21.972 44.765 1.00 83.50 357 ILE A O 1
ATOM 2903 N N . GLU A 1 358 ? -20.120 -22.184 42.538 1.00 81.94 358 GLU A N 1
ATOM 2904 C CA . GLU A 1 358 ? -19.372 -23.449 42.602 1.00 81.94 358 GLU A CA 1
ATOM 2905 C C . GLU A 1 358 ? -18.120 -23.315 43.478 1.00 81.94 358 GLU A C 1
ATOM 2907 O O . GLU A 1 358 ? -17.839 -24.182 44.308 1.00 81.94 358 GLU A O 1
ATOM 2912 N N . TRP A 1 359 ? -17.382 -22.210 43.327 1.00 85.38 359 TRP A N 1
ATOM 2913 C CA . TRP A 1 359 ? -16.232 -21.909 44.174 1.00 85.38 359 TRP A CA 1
ATOM 2914 C C . TRP A 1 359 ? -16.633 -21.777 45.652 1.00 85.38 359 TRP A C 1
ATOM 2916 O O . TRP A 1 359 ? -16.032 -22.432 46.504 1.00 85.38 359 TRP A O 1
ATOM 2926 N N . ALA A 1 360 ? -17.661 -20.981 45.962 1.00 80.44 360 ALA A N 1
ATOM 2927 C CA . ALA A 1 360 ? -18.091 -20.723 47.337 1.00 80.44 360 ALA A CA 1
ATOM 2928 C C . ALA A 1 360 ? -18.534 -22.001 48.068 1.00 80.44 360 ALA A C 1
ATOM 2930 O O . ALA A 1 360 ? -18.176 -22.218 49.226 1.00 80.44 360 ALA A O 1
ATOM 2931 N N . VAL A 1 361 ? -19.254 -22.886 47.375 1.00 75.62 361 VAL A N 1
ATOM 2932 C CA . VAL A 1 361 ? -19.726 -24.170 47.918 1.00 75.62 361 VAL A CA 1
ATOM 2933 C C . VAL A 1 361 ? -18.564 -25.147 48.141 1.00 75.62 361 VAL A C 1
ATOM 2935 O O . VAL A 1 361 ? -18.513 -25.841 49.159 1.00 75.62 361 VAL A O 1
ATOM 2938 N N . ASN A 1 362 ? -17.587 -25.177 47.229 1.00 73.12 362 ASN A N 1
ATOM 2939 C CA . ASN A 1 362 ? -16.416 -26.050 47.339 1.00 73.12 362 ASN A CA 1
ATOM 2940 C C . ASN A 1 362 ? -15.430 -25.611 48.429 1.00 73.12 362 ASN A C 1
ATOM 2942 O O . ASN A 1 362 ? -14.725 -26.456 48.987 1.00 73.12 362 ASN A O 1
ATOM 2946 N N . ASN A 1 363 ? -15.385 -24.317 48.760 1.00 68.88 363 ASN A N 1
ATOM 2947 C CA . ASN A 1 363 ? -14.404 -23.772 49.696 1.00 68.88 363 ASN A CA 1
ATOM 2948 C C . ASN A 1 363 ? -14.672 -24.132 51.173 1.00 68.88 363 ASN A C 1
ATOM 2950 O O . ASN A 1 363 ? -13.845 -23.823 52.026 1.00 68.88 363 ASN A O 1
ATOM 2954 N N . LYS A 1 364 ? -15.786 -24.820 51.486 1.00 58.91 364 LYS A N 1
ATOM 2955 C CA . LYS A 1 364 ? -16.148 -25.340 52.825 1.00 58.91 364 LYS A CA 1
ATOM 2956 C C . LYS A 1 364 ? -15.931 -24.350 53.987 1.00 58.91 364 LYS A C 1
ATOM 2958 O O . LYS A 1 364 ? -15.710 -24.783 55.119 1.00 58.91 364 LYS A O 1
ATOM 2963 N N . SER A 1 365 ? -16.011 -23.040 53.750 1.00 55.12 365 SER A N 1
ATOM 2964 C CA . SER A 1 365 ? -16.074 -22.066 54.837 1.00 55.12 365 SER A CA 1
ATOM 2965 C C . SER A 1 365 ? -17.465 -22.167 55.450 1.00 55.12 365 SER A C 1
ATOM 2967 O O . SER A 1 365 ? -18.464 -21.913 54.786 1.00 55.12 365 SER A O 1
ATOM 2969 N N . SER A 1 366 ? -17.550 -22.557 56.718 1.00 54.53 366 SER A N 1
ATOM 2970 C CA . SER A 1 366 ? -18.807 -22.643 57.475 1.00 54.53 366 SER A CA 1
ATOM 2971 C C . SER A 1 366 ? -19.495 -21.284 57.698 1.00 54.53 366 SER A C 1
ATOM 2973 O O . SER A 1 366 ? -20.536 -21.234 58.347 1.00 54.53 366 SER A O 1
ATOM 2975 N N . ASP A 1 367 ? -18.912 -20.195 57.185 1.00 68.69 367 ASP A N 1
ATOM 2976 C CA . ASP A 1 367 ? -19.393 -18.825 57.304 1.00 68.69 367 ASP A CA 1
ATOM 2977 C C . ASP A 1 367 ? -19.637 -18.212 55.915 1.00 68.69 367 ASP A C 1
ATOM 2979 O O . ASP A 1 367 ? -18.709 -17.933 55.152 1.00 68.69 367 ASP A O 1
ATOM 2983 N N . LEU A 1 368 ? -20.914 -17.990 55.601 1.00 74.06 368 LEU A N 1
ATOM 2984 C CA . LEU A 1 368 ? -21.377 -17.330 54.381 1.00 74.06 368 LEU A CA 1
ATOM 2985 C C . LEU A 1 368 ? -20.773 -15.922 54.225 1.00 74.06 368 LEU A C 1
ATOM 2987 O O . LEU A 1 368 ? -20.468 -15.490 53.111 1.00 74.06 368 LEU A O 1
ATOM 2991 N N . SER A 1 369 ? -20.552 -15.218 55.339 1.00 79.38 369 SER A N 1
ATOM 2992 C CA . SER A 1 369 ? -20.012 -13.858 55.323 1.00 79.38 369 SER A CA 1
ATOM 2993 C C . SER A 1 369 ? -18.556 -13.813 54.849 1.00 79.38 369 SER A C 1
ATOM 2995 O O . SER A 1 369 ? -18.140 -12.856 54.193 1.00 79.38 369 SER A O 1
ATOM 2997 N N . GLU A 1 370 ? -17.781 -14.870 55.103 1.00 82.88 370 GLU A N 1
ATOM 2998 C CA . GLU A 1 370 ? -16.398 -14.983 54.644 1.00 82.88 370 GLU A CA 1
ATOM 2999 C C . GLU A 1 370 ? -16.337 -15.146 53.120 1.00 82.88 370 GLU A C 1
ATOM 3001 O O . GLU A 1 370 ? -15.564 -14.454 52.454 1.00 82.88 370 GLU A O 1
ATOM 3006 N N . SER A 1 371 ? -17.205 -15.987 52.544 1.00 81.88 371 SER A N 1
ATOM 3007 C CA . SER A 1 371 ? -17.282 -16.177 51.089 1.00 81.88 371 SER A CA 1
ATOM 3008 C C . SER A 1 371 ? -17.686 -14.891 50.357 1.00 81.88 371 SER A C 1
ATOM 3010 O O . SER A 1 371 ? -17.086 -14.558 49.335 1.00 81.88 371 SER A O 1
ATOM 3012 N N . ILE A 1 372 ? -18.652 -14.139 50.900 1.00 85.88 372 ILE A N 1
ATOM 3013 C CA . ILE A 1 372 ? -19.092 -12.842 50.355 1.00 85.88 372 ILE A CA 1
ATOM 3014 C C . ILE A 1 372 ? -17.942 -11.824 50.385 1.00 85.88 372 ILE A C 1
ATOM 3016 O O . ILE A 1 372 ? -17.670 -11.162 49.382 1.00 85.88 372 ILE A O 1
ATOM 3020 N N . ASN A 1 373 ? -17.213 -11.731 51.502 1.00 88.62 373 ASN A N 1
ATOM 3021 C CA . ASN A 1 373 ? -16.076 -10.816 51.632 1.00 88.62 373 ASN A CA 1
ATOM 3022 C C . ASN A 1 373 ? -14.934 -11.155 50.663 1.00 88.62 373 ASN A C 1
ATOM 3024 O O . ASN A 1 373 ? -14.375 -10.255 50.033 1.00 88.62 373 ASN A O 1
ATOM 3028 N N . LEU A 1 374 ? -14.605 -12.441 50.515 1.00 89.25 374 LEU A N 1
ATOM 3029 C CA . LEU A 1 374 ? -13.589 -12.910 49.570 1.00 89.25 374 LEU A CA 1
ATOM 3030 C C . LEU A 1 374 ? -13.995 -12.641 48.116 1.00 89.25 374 LEU A C 1
ATOM 3032 O O . LEU A 1 374 ? -13.169 -12.174 47.331 1.00 89.25 374 LEU A O 1
ATOM 3036 N N . PHE A 1 375 ? -15.264 -12.859 47.761 1.00 90.25 375 PHE A N 1
ATOM 3037 C C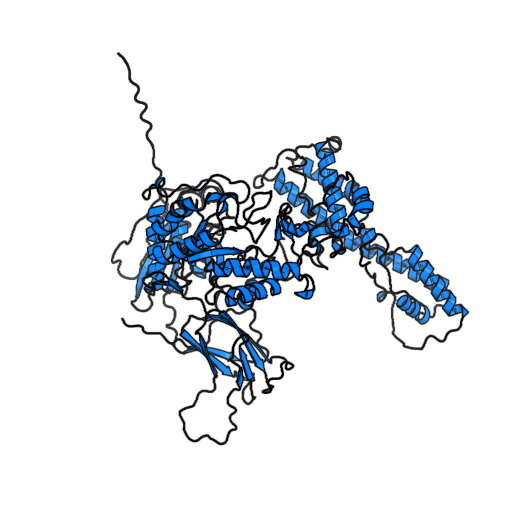A . PHE A 1 375 ? -15.772 -12.542 46.428 1.00 90.25 375 PHE A CA 1
ATOM 3038 C C . PHE A 1 375 ? -15.746 -11.032 46.151 1.00 90.25 375 PHE A C 1
ATOM 3040 O O . PHE A 1 375 ? -15.266 -10.609 45.103 1.00 90.25 375 PHE A O 1
ATOM 3047 N N . ASN A 1 376 ? -16.159 -10.196 47.107 1.00 92.88 376 ASN A N 1
ATOM 3048 C CA . ASN A 1 376 ? -16.091 -8.737 46.985 1.00 92.88 376 ASN A CA 1
ATOM 3049 C C . ASN A 1 376 ? -14.643 -8.221 46.832 1.00 92.88 376 ASN A C 1
ATOM 3051 O O . ASN A 1 376 ? -14.365 -7.324 46.026 1.00 92.88 376 ASN A O 1
ATOM 3055 N N . ALA A 1 377 ? -13.701 -8.806 47.580 1.00 92.88 377 ALA A N 1
ATOM 3056 C CA . ALA A 1 377 ? -12.276 -8.520 47.435 1.00 92.88 377 ALA A CA 1
ATOM 3057 C C . ALA A 1 377 ? -11.764 -8.926 46.043 1.00 92.88 377 ALA A C 1
ATOM 3059 O O . ALA A 1 377 ? -11.020 -8.166 45.422 1.00 92.88 377 ALA A O 1
ATOM 3060 N N . HIS A 1 378 ? -12.216 -10.068 45.519 1.00 93.50 378 HIS A N 1
ATOM 3061 C CA . HIS A 1 378 ? -11.878 -10.529 44.172 1.00 93.50 378 HIS A CA 1
ATOM 3062 C C . HIS A 1 378 ? -12.466 -9.641 43.074 1.00 93.50 378 HIS A C 1
ATOM 3064 O O . HIS A 1 378 ? -11.738 -9.240 42.176 1.00 93.50 378 HIS A O 1
ATOM 3070 N N . LEU A 1 379 ? -13.733 -9.226 43.173 1.00 93.81 379 LEU A N 1
ATOM 3071 C CA . LEU A 1 379 ? -14.328 -8.251 42.248 1.00 93.81 379 LEU A CA 1
ATOM 3072 C C . LEU A 1 379 ? -13.562 -6.920 42.254 1.00 93.81 379 LEU A C 1
ATOM 3074 O O . LEU A 1 379 ? -13.324 -6.326 41.203 1.00 93.81 379 LEU A O 1
ATOM 3078 N N . THR A 1 380 ? -13.132 -6.463 43.435 1.00 95.38 380 THR A N 1
ATOM 3079 C CA . THR A 1 380 ? -12.288 -5.266 43.566 1.00 95.38 380 THR A CA 1
ATOM 3080 C C . THR A 1 380 ? -10.934 -5.475 42.883 1.00 95.38 380 THR A C 1
ATOM 3082 O O . THR A 1 380 ? -10.469 -4.593 42.164 1.00 95.38 380 THR A O 1
ATOM 3085 N N . HIS A 1 381 ? -10.328 -6.651 43.052 1.00 95.12 381 HIS A N 1
ATOM 3086 C CA . HIS A 1 381 ? -9.085 -7.015 42.380 1.00 95.12 381 HIS A CA 1
ATOM 3087 C C . HIS A 1 381 ? -9.237 -7.059 40.852 1.00 95.12 381 HIS A C 1
ATOM 3089 O O . HIS A 1 381 ? -8.407 -6.484 40.151 1.00 95.12 381 HIS A O 1
ATOM 3095 N N . LEU A 1 382 ? -10.309 -7.663 40.331 1.00 95.31 382 LEU A N 1
ATOM 3096 C CA . LEU A 1 382 ? -10.608 -7.713 38.897 1.00 95.31 382 LEU A CA 1
ATOM 3097 C C . LEU A 1 382 ? -10.786 -6.307 38.305 1.00 95.31 382 LEU A C 1
ATOM 3099 O O . LEU A 1 382 ? -10.184 -5.990 37.280 1.00 95.31 382 LEU A O 1
ATOM 3103 N N . ASN A 1 383 ? -11.554 -5.435 38.966 1.00 96.50 383 ASN A N 1
ATOM 3104 C CA . ASN A 1 383 ? -11.732 -4.052 38.514 1.00 96.50 383 ASN A CA 1
ATOM 3105 C C . ASN A 1 383 ? -10.416 -3.252 38.532 1.00 96.50 383 ASN A C 1
ATOM 3107 O O . ASN A 1 383 ? -10.205 -2.413 37.652 1.00 96.50 383 ASN A O 1
ATOM 3111 N N . GLU A 1 384 ? -9.525 -3.514 39.492 1.00 96.25 384 GLU A N 1
ATOM 3112 C CA . GLU A 1 384 ? -8.189 -2.909 39.548 1.00 96.25 384 GLU A CA 1
ATOM 3113 C C . GLU A 1 384 ? -7.273 -3.445 38.433 1.00 96.25 384 GLU A C 1
ATOM 3115 O O . GLU A 1 384 ? -6.583 -2.662 37.786 1.00 96.25 384 GLU A O 1
ATOM 3120 N N . GLN A 1 385 ? -7.311 -4.747 38.124 1.00 95.25 385 GLN A N 1
ATOM 3121 C CA . GLN A 1 385 ? -6.586 -5.321 36.980 1.00 95.25 385 GLN A CA 1
ATOM 3122 C C . GLN A 1 385 ? -7.062 -4.735 35.640 1.00 95.25 385 GLN A C 1
ATOM 3124 O O . GLN A 1 385 ? -6.247 -4.387 34.778 1.00 95.25 385 GLN A O 1
ATOM 3129 N N . ALA A 1 386 ? -8.381 -4.592 35.466 1.00 95.00 386 ALA A N 1
ATOM 3130 C CA . ALA A 1 386 ? -8.961 -3.952 34.290 1.00 95.00 386 ALA A CA 1
ATOM 3131 C C . ALA A 1 386 ? -8.476 -2.504 34.173 1.00 95.00 386 ALA A C 1
ATOM 3133 O O . ALA A 1 386 ? -7.974 -2.103 33.124 1.00 95.00 386 ALA A O 1
ATOM 3134 N N . LYS A 1 387 ? -8.530 -1.746 35.273 1.00 96.25 387 LYS A N 1
ATOM 3135 C CA . LYS A 1 387 ? -8.020 -0.375 35.326 1.00 96.25 387 LYS A CA 1
ATOM 3136 C C . LYS A 1 387 ? -6.540 -0.295 34.952 1.00 96.25 387 LYS A C 1
ATOM 3138 O O . LYS A 1 387 ? -6.200 0.498 34.088 1.00 96.25 387 LYS A O 1
ATOM 3143 N N . GLN A 1 388 ? -5.680 -1.146 35.512 1.00 96.56 388 GLN A N 1
ATOM 3144 C CA . GLN A 1 388 ? -4.248 -1.169 35.181 1.00 96.56 388 GLN A CA 1
ATOM 3145 C C . GLN A 1 388 ? -3.995 -1.432 33.691 1.00 96.56 388 GLN A C 1
ATOM 3147 O O . GLN A 1 388 ? -3.123 -0.811 33.080 1.00 96.56 388 GLN A O 1
ATOM 3152 N N . THR A 1 389 ? -4.785 -2.323 33.088 1.00 95.38 389 THR A N 1
ATOM 3153 C CA . THR A 1 389 ? -4.722 -2.606 31.647 1.00 95.38 389 THR A CA 1
ATOM 3154 C C . THR A 1 389 ? -5.096 -1.366 30.829 1.00 95.38 389 THR A C 1
ATOM 3156 O O . THR A 1 389 ? -4.376 -0.984 29.902 1.00 95.38 389 THR A O 1
ATOM 3159 N N . ILE A 1 390 ? -6.187 -0.690 31.204 1.00 96.12 390 ILE A N 1
ATOM 3160 C CA . ILE A 1 390 ? -6.643 0.537 30.540 1.00 96.12 390 ILE A CA 1
ATOM 3161 C C . ILE A 1 390 ? -5.676 1.705 30.765 1.00 96.12 390 ILE A C 1
ATOM 3163 O O . ILE A 1 390 ? -5.398 2.435 29.817 1.00 96.12 390 ILE A O 1
ATOM 3167 N N . ASP A 1 391 ? -5.078 1.844 31.947 1.00 95.81 391 ASP A N 1
ATOM 3168 C CA . ASP A 1 391 ? -4.044 2.843 32.242 1.00 95.81 391 ASP A CA 1
ATOM 3169 C C . ASP A 1 391 ? -2.809 2.658 31.342 1.00 95.81 391 ASP A C 1
ATOM 3171 O O . ASP A 1 391 ? -2.217 3.635 30.864 1.00 95.81 391 ASP A O 1
ATOM 3175 N N . GLY A 1 392 ? -2.448 1.407 31.036 1.00 96.94 392 GLY A N 1
ATOM 3176 C CA . GLY A 1 392 ? -1.436 1.082 30.030 1.00 96.94 392 GLY A CA 1
ATOM 3177 C C . GLY A 1 392 ? -1.818 1.574 28.627 1.00 96.94 392 GLY A C 1
ATOM 3178 O O . GLY A 1 392 ? -1.006 2.210 27.949 1.00 96.94 392 GLY A O 1
ATOM 3179 N N . HIS A 1 393 ? -3.064 1.348 28.198 1.00 96.19 393 HIS A N 1
ATOM 3180 C CA . HIS A 1 393 ? -3.566 1.841 26.909 1.00 96.19 393 HIS A CA 1
ATOM 3181 C C . HIS A 1 393 ? -3.663 3.369 26.845 1.00 96.19 393 HIS A C 1
ATOM 3183 O O . HIS A 1 393 ? -3.296 3.956 25.828 1.00 96.19 393 HIS A O 1
ATOM 3189 N N . ILE A 1 394 ? -4.092 4.025 27.924 1.00 96.44 394 ILE A N 1
ATOM 3190 C CA . ILE A 1 394 ? -4.129 5.486 28.048 1.00 96.44 394 ILE A CA 1
ATOM 3191 C C . ILE A 1 394 ? -2.716 6.066 27.957 1.00 96.44 394 ILE A C 1
ATOM 3193 O O . ILE A 1 394 ? -2.501 7.061 27.267 1.00 96.44 394 ILE A O 1
ATOM 3197 N N . SER A 1 395 ? -1.738 5.437 28.611 1.00 96.75 395 SER A N 1
ATOM 3198 C CA . SER A 1 395 ? -0.343 5.885 28.553 1.00 96.75 395 SER A CA 1
ATOM 3199 C C . SER A 1 395 ? 0.205 5.816 27.125 1.00 96.75 395 SER A C 1
ATOM 3201 O O . SER A 1 395 ? 0.843 6.767 26.667 1.00 96.75 395 SER A O 1
ATOM 3203 N N . ALA A 1 396 ? -0.107 4.740 26.391 1.00 96.00 396 ALA A N 1
ATOM 3204 C CA . ALA A 1 396 ? 0.203 4.631 24.965 1.00 96.00 396 ALA A CA 1
ATOM 3205 C C . ALA A 1 396 ? -0.524 5.707 24.135 1.00 96.00 396 ALA A C 1
ATOM 3207 O O . ALA A 1 396 ? 0.111 6.369 23.316 1.00 96.00 396 ALA A O 1
ATOM 3208 N N . ALA A 1 397 ? -1.810 5.956 24.415 1.00 96.94 397 ALA A N 1
ATOM 3209 C CA . ALA A 1 397 ? -2.605 6.994 23.757 1.00 96.94 397 ALA A CA 1
ATOM 3210 C C . ALA A 1 397 ? -2.005 8.387 23.905 1.00 96.94 397 ALA A C 1
ATOM 3212 O O . ALA A 1 397 ? -1.857 9.101 22.915 1.00 96.94 397 ALA A O 1
ATOM 3213 N N . ILE A 1 398 ? -1.612 8.770 25.120 1.00 97.38 398 ILE A N 1
ATOM 3214 C CA . ILE A 1 398 ? -0.957 10.055 25.365 1.00 97.38 398 ILE A CA 1
ATOM 3215 C C . ILE A 1 398 ? 0.364 10.125 24.594 1.00 97.38 398 ILE A C 1
ATOM 3217 O O . ILE A 1 398 ? 0.623 11.128 23.932 1.00 97.38 398 ILE A O 1
ATOM 3221 N N . GLY A 1 399 ? 1.177 9.063 24.631 1.00 96.56 399 GLY A N 1
ATOM 3222 C CA . GLY A 1 399 ? 2.432 8.996 23.880 1.00 96.56 399 GLY A CA 1
ATOM 3223 C C . GLY A 1 399 ? 2.231 9.226 22.380 1.00 96.56 399 GLY A C 1
ATOM 3224 O O . GLY A 1 399 ? 2.901 10.076 21.790 1.00 96.56 399 GLY A O 1
ATOM 3225 N N . ALA A 1 400 ? 1.258 8.538 21.779 1.00 95.62 400 ALA A N 1
ATOM 3226 C CA . ALA A 1 400 ? 0.952 8.666 20.360 1.00 95.62 400 ALA A CA 1
ATOM 3227 C C . ALA A 1 400 ? 0.386 10.054 20.008 1.00 95.62 400 ALA A C 1
ATOM 3229 O O . ALA A 1 400 ? 0.867 10.695 19.072 1.00 95.62 400 ALA A O 1
ATOM 3230 N N . ILE A 1 401 ? -0.556 10.582 20.804 1.00 97.00 401 ILE A N 1
ATOM 3231 C CA . ILE A 1 401 ? -1.090 11.949 20.654 1.00 97.00 401 ILE A CA 1
ATOM 3232 C C . ILE A 1 401 ? 0.049 12.976 20.667 1.00 97.00 401 ILE A C 1
ATOM 3234 O O . ILE A 1 401 ? 0.118 13.832 19.784 1.00 97.00 401 ILE A O 1
ATOM 3238 N N . MET A 1 402 ? 0.962 12.885 21.637 1.00 97.19 402 MET A N 1
ATOM 3239 C CA . MET A 1 402 ? 2.093 13.806 21.740 1.00 97.19 402 MET A CA 1
ATOM 3240 C C . MET A 1 402 ? 3.058 13.671 20.562 1.00 97.19 402 MET A C 1
ATOM 3242 O O . MET A 1 402 ? 3.535 14.689 20.057 1.00 97.19 402 MET A O 1
ATOM 3246 N N . GLY A 1 403 ? 3.303 12.448 20.082 1.00 95.25 403 GLY A N 1
ATOM 3247 C CA . GLY A 1 403 ? 4.082 12.195 18.870 1.00 95.25 403 GLY A CA 1
ATOM 3248 C C . GLY A 1 403 ? 3.485 12.891 17.644 1.00 95.25 403 GLY A C 1
ATOM 3249 O O . GLY A 1 403 ? 4.192 13.617 16.942 1.00 95.25 403 GLY A O 1
ATOM 3250 N N . HIS A 1 404 ? 2.170 12.759 17.438 1.00 94.38 404 HIS A N 1
ATOM 3251 C CA . HIS A 1 404 ? 1.457 13.432 16.351 1.00 94.38 404 HIS A CA 1
ATOM 3252 C C . HIS A 1 404 ? 1.535 14.958 16.456 1.00 94.38 404 HIS A C 1
ATOM 3254 O O . HIS A 1 404 ? 1.891 15.615 15.480 1.00 94.38 404 HIS A O 1
ATOM 3260 N N . ILE A 1 405 ? 1.249 15.536 17.627 1.00 96.06 405 ILE A N 1
ATOM 3261 C CA . ILE A 1 405 ? 1.282 16.997 17.814 1.00 96.06 405 ILE A CA 1
ATOM 3262 C C . ILE A 1 405 ? 2.703 17.529 17.597 1.00 96.06 405 ILE A C 1
ATOM 3264 O O . ILE A 1 405 ? 2.888 18.537 16.912 1.00 96.06 405 ILE A O 1
ATOM 3268 N N . SER A 1 406 ? 3.709 16.839 18.143 1.00 95.94 406 SER A N 1
ATOM 3269 C CA . SER A 1 406 ? 5.117 17.198 17.976 1.00 95.94 406 SER A CA 1
ATOM 3270 C C . SER A 1 406 ? 5.501 17.242 16.497 1.00 95.94 406 SER A C 1
ATOM 3272 O O . SER A 1 406 ? 5.999 18.266 16.025 1.00 95.94 406 SER A O 1
ATOM 3274 N N . TYR A 1 407 ? 5.186 16.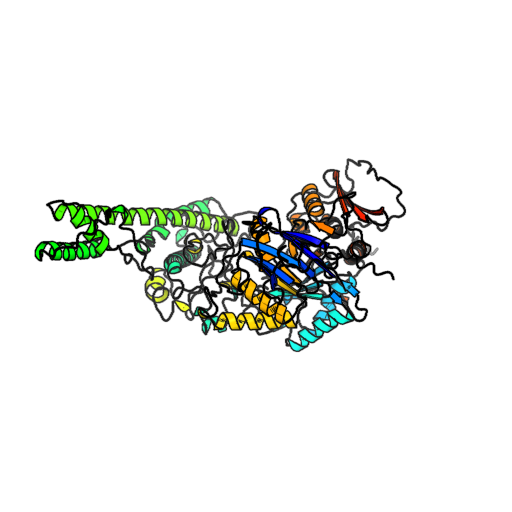187 15.740 1.00 94.50 407 TYR A N 1
ATOM 3275 C CA . TYR A 1 407 ? 5.465 16.126 14.307 1.00 94.50 407 TYR A CA 1
ATOM 3276 C C . TYR A 1 407 ? 4.698 17.196 13.519 1.00 94.50 407 TYR A C 1
ATOM 3278 O O . TYR A 1 407 ? 5.289 17.962 12.762 1.00 94.50 407 TYR A O 1
ATOM 3286 N N . GLU A 1 408 ? 3.382 17.297 13.704 1.00 94.06 408 GLU A N 1
ATOM 3287 C CA . GLU A 1 408 ? 2.544 18.151 12.861 1.00 94.06 408 GLU A CA 1
ATOM 3288 C C . GLU A 1 408 ? 2.727 19.651 13.109 1.00 94.06 408 GLU A C 1
ATOM 3290 O O . GLU A 1 408 ? 2.471 20.450 12.204 1.00 94.06 408 GLU A O 1
ATOM 3295 N N . ARG A 1 409 ? 3.137 20.050 14.318 1.00 94.25 409 ARG A N 1
ATOM 3296 C CA . ARG A 1 409 ? 3.145 21.458 14.749 1.00 94.25 409 ARG A CA 1
ATOM 3297 C C . ARG A 1 409 ? 4.545 21.999 15.045 1.00 94.25 409 ARG A C 1
ATOM 3299 O O . ARG A 1 409 ? 4.821 23.149 14.713 1.00 94.25 409 ARG A O 1
ATOM 3306 N N . VAL A 1 410 ? 5.431 21.196 15.640 1.00 94.12 410 VAL A N 1
ATOM 3307 C CA . VAL A 1 410 ? 6.712 21.679 16.199 1.00 94.12 410 VAL A CA 1
ATOM 3308 C C . VAL A 1 410 ? 7.919 21.247 15.363 1.00 94.12 410 VAL A C 1
ATOM 3310 O O . VAL A 1 410 ? 8.805 22.062 15.087 1.00 94.12 410 VAL A O 1
ATOM 3313 N N . ALA A 1 411 ? 7.963 19.985 14.936 1.00 93.00 411 ALA A N 1
ATOM 3314 C CA . ALA A 1 411 ? 9.116 19.399 14.267 1.00 93.00 411 ALA A CA 1
ATOM 3315 C C . ALA A 1 411 ? 9.533 20.187 13.014 1.00 93.00 411 ALA A C 1
ATOM 3317 O O . ALA A 1 411 ? 8.714 20.663 12.227 1.00 93.00 411 ALA A O 1
ATOM 3318 N N . SER A 1 412 ? 10.844 20.318 12.797 1.00 88.44 412 SER A N 1
ATOM 3319 C CA . SER A 1 412 ? 11.387 21.009 11.619 1.00 88.44 412 SER A CA 1
ATOM 3320 C C . SER A 1 412 ? 11.118 20.293 10.302 1.00 88.44 412 SER A C 1
ATOM 3322 O O . SER A 1 412 ? 11.000 20.950 9.274 1.00 88.44 412 SER A O 1
ATOM 3324 N N . HIS A 1 413 ? 11.010 18.969 10.357 1.00 83.75 413 HIS A N 1
ATOM 3325 C CA . HIS A 1 413 ? 10.753 18.082 9.227 1.00 83.75 413 HIS A CA 1
ATOM 3326 C C . HIS A 1 413 ? 9.266 17.714 9.079 1.00 83.75 413 HIS A C 1
ATOM 3328 O O . HIS A 1 413 ? 8.924 16.885 8.240 1.00 83.75 413 HIS A O 1
ATOM 3334 N N . GLY A 1 414 ? 8.391 18.292 9.907 1.00 86.31 414 GLY A N 1
ATOM 3335 C CA . GLY A 1 414 ? 6.946 18.113 9.819 1.00 86.31 414 GLY A CA 1
ATOM 3336 C C . GLY A 1 414 ? 6.246 19.273 9.102 1.00 86.31 414 GLY A C 1
ATOM 3337 O O . GLY A 1 414 ? 6.881 20.270 8.751 1.00 86.31 414 GLY A O 1
ATOM 3338 N N . PRO A 1 415 ? 4.921 19.184 8.893 1.00 86.94 415 PRO A N 1
ATOM 3339 C CA . PRO A 1 415 ? 4.159 20.168 8.122 1.00 86.94 415 PRO A CA 1
ATOM 3340 C C . PRO A 1 415 ? 4.034 21.546 8.791 1.00 86.94 415 PRO A C 1
ATOM 3342 O O . PRO A 1 415 ? 3.645 22.498 8.116 1.00 86.94 415 PRO A O 1
ATOM 3345 N N . ARG A 1 416 ? 4.340 21.670 10.094 1.00 89.56 416 ARG A N 1
ATOM 3346 C CA . ARG A 1 416 ? 4.222 22.912 10.886 1.00 89.56 416 ARG A CA 1
ATOM 3347 C C . ARG A 1 416 ? 2.875 23.609 10.674 1.00 89.56 416 ARG A C 1
ATOM 3349 O O . ARG A 1 416 ? 2.806 24.784 10.305 1.00 89.56 416 ARG A O 1
ATOM 3356 N N . LYS A 1 417 ? 1.789 22.860 10.884 1.00 88.38 417 LYS A N 1
ATOM 3357 C CA . LYS A 1 417 ? 0.419 23.374 10.771 1.00 88.38 417 LYS A CA 1
ATOM 3358 C C . LYS A 1 417 ? 0.266 24.594 11.692 1.00 88.38 417 LYS A C 1
ATOM 3360 O O . LYS A 1 417 ? 0.706 24.557 12.836 1.00 88.38 417 LYS A O 1
ATOM 3365 N N . GLY A 1 418 ? -0.359 25.656 11.180 1.00 89.94 418 GLY A N 1
ATOM 3366 C CA . GLY A 1 418 ? -0.462 26.966 11.839 1.00 89.94 418 GLY A CA 1
ATOM 3367 C C . GLY A 1 418 ? -1.367 26.997 13.077 1.00 89.94 418 GLY A C 1
ATOM 3368 O O . GLY A 1 418 ? -1.219 26.201 13.997 1.00 89.94 418 GLY A O 1
ATOM 3369 N N . LEU A 1 419 ? -2.308 27.941 13.128 1.00 93.88 419 LEU A N 1
ATOM 3370 C CA . LEU A 1 419 ? -3.243 28.062 14.253 1.00 93.88 419 LEU A CA 1
ATOM 3371 C C . LEU A 1 419 ? -4.172 26.844 14.355 1.00 93.88 419 LEU A C 1
ATOM 3373 O O . LEU A 1 419 ? -4.527 26.223 13.347 1.00 93.88 419 LEU A O 1
ATOM 3377 N N . ILE A 1 420 ? -4.573 26.510 15.580 1.00 93.62 420 ILE A N 1
ATOM 3378 C CA . ILE A 1 420 ? -5.629 25.525 15.820 1.00 93.62 420 ILE A CA 1
ATOM 3379 C C . ILE A 1 420 ? -6.976 26.143 15.432 1.00 93.62 420 ILE A C 1
ATOM 3381 O O . ILE A 1 420 ? -7.314 27.245 15.857 1.00 93.62 420 ILE A O 1
ATOM 3385 N N . SER A 1 421 ? -7.729 25.430 14.599 1.00 90.31 421 SER A N 1
ATOM 3386 C CA . SER A 1 421 ? -9.046 25.832 14.089 1.00 90.31 421 SER A CA 1
ATOM 3387 C C . SER A 1 421 ? -9.880 24.596 13.756 1.00 90.31 421 SER A C 1
ATOM 3389 O O . SER A 1 421 ? -9.349 23.487 13.751 1.00 90.31 421 SER A O 1
ATOM 3391 N N . ASP A 1 422 ? -11.155 24.768 13.406 1.00 84.06 422 ASP A N 1
ATOM 3392 C CA . ASP A 1 422 ? -12.013 23.647 12.991 1.00 84.06 422 ASP A CA 1
ATOM 3393 C C . ASP A 1 422 ? -11.480 22.915 11.746 1.00 84.06 422 ASP A C 1
ATOM 3395 O O . ASP A 1 422 ? -11.598 21.697 11.635 1.00 84.06 422 ASP A O 1
ATOM 3399 N N . CYS A 1 423 ? -10.832 23.640 10.827 1.00 84.44 423 CYS A N 1
ATOM 3400 C CA . CYS A 1 423 ? -10.211 23.062 9.630 1.00 84.44 423 CYS A CA 1
ATOM 3401 C C . CYS A 1 423 ? -8.820 22.460 9.898 1.00 84.44 423 CYS A C 1
ATOM 3403 O O . CYS A 1 423 ? -8.295 21.725 9.065 1.00 84.44 423 CYS A O 1
ATOM 3405 N N . SER A 1 424 ? -8.198 22.793 11.032 1.00 90.94 424 SER A N 1
ATOM 3406 C CA . SER A 1 424 ? -6.868 22.320 11.427 1.00 90.94 424 SER A CA 1
ATOM 3407 C C . SER A 1 424 ? -6.844 22.074 12.941 1.00 90.94 424 SER A C 1
ATOM 3409 O O . SER A 1 424 ? -6.252 22.872 13.684 1.00 90.94 424 SER A O 1
ATOM 3411 N N . PRO A 1 425 ? -7.521 21.010 13.420 1.00 94.00 425 PRO A N 1
ATOM 3412 C CA . PRO A 1 425 ? -7.616 20.700 14.843 1.00 94.00 425 PRO A CA 1
ATOM 3413 C C . PRO A 1 425 ? -6.265 20.248 15.412 1.00 94.00 425 PRO A C 1
ATOM 3415 O O . PRO A 1 425 ? -5.335 19.927 14.669 1.00 94.00 425 PRO A O 1
ATOM 3418 N N . LEU A 1 426 ? -6.142 20.218 16.742 1.00 95.06 426 LEU A N 1
ATOM 3419 C CA . LEU A 1 426 ? -4.929 19.785 17.446 1.00 95.06 426 LEU A CA 1
ATOM 3420 C C . LEU A 1 426 ? -4.477 18.388 16.995 1.00 95.06 426 LEU A C 1
ATOM 3422 O O . LEU A 1 426 ? -3.290 18.177 16.769 1.00 95.06 426 LEU A O 1
ATOM 3426 N N . VAL A 1 427 ? -5.435 17.472 16.841 1.00 94.94 427 VAL A N 1
ATOM 3427 C CA . VAL A 1 427 ? -5.241 16.124 16.301 1.00 94.94 427 VAL A CA 1
ATOM 3428 C C . VAL A 1 427 ? -6.364 15.780 15.329 1.00 94.94 427 VAL A C 1
ATOM 3430 O O . VAL A 1 427 ? -7.512 16.198 15.509 1.00 94.94 427 VAL A O 1
ATOM 3433 N N . THR A 1 428 ? -6.042 14.981 14.315 1.00 94.19 428 THR A N 1
ATOM 3434 C CA . THR A 1 428 ? -7.016 14.448 13.355 1.00 94.19 428 THR A CA 1
ATOM 3435 C C . THR A 1 428 ? -8.088 13.631 14.081 1.00 94.19 428 THR A C 1
ATOM 3437 O O . THR A 1 428 ? -7.773 12.802 14.942 1.00 94.19 428 THR A O 1
ATOM 3440 N N . SER A 1 429 ? -9.359 13.868 13.746 1.00 94.75 429 SER A N 1
ATOM 3441 C CA . SER A 1 429 ? -10.461 13.037 14.241 1.00 94.75 429 SER A CA 1
ATOM 3442 C C . SER A 1 429 ? -10.357 11.637 13.647 1.00 94.75 429 SER A C 1
ATOM 3444 O O . SER A 1 429 ? -9.963 11.480 12.494 1.00 94.75 429 SER A O 1
ATOM 3446 N N . TYR A 1 430 ? -10.672 10.620 14.440 1.00 97.31 430 TYR A N 1
ATOM 3447 C CA . TYR A 1 430 ? -10.651 9.219 14.008 1.00 97.31 430 TYR A CA 1
ATOM 3448 C C . TYR A 1 430 ? -12.004 8.725 13.500 1.00 97.31 430 TYR A C 1
ATOM 3450 O O . TYR A 1 430 ? -12.067 7.636 12.933 1.00 97.31 430 TYR A O 1
ATOM 3458 N N . PHE A 1 431 ? -13.070 9.505 13.686 1.00 97.06 431 PHE A N 1
ATOM 3459 C CA . PHE A 1 431 ? -14.423 9.090 13.346 1.00 97.06 431 PHE A CA 1
ATOM 3460 C C . PHE A 1 431 ? -15.161 10.154 12.537 1.00 97.06 431 PHE A C 1
ATOM 3462 O O . PHE A 1 431 ? -15.185 11.340 12.884 1.00 97.06 431 PHE A O 1
ATOM 3469 N N . LEU A 1 432 ? -15.838 9.704 11.486 1.00 95.75 432 LEU A N 1
ATOM 3470 C CA . LEU A 1 432 ? -16.873 10.468 10.814 1.00 95.75 432 LEU A CA 1
ATOM 3471 C C . LEU A 1 432 ? -18.039 10.692 11.780 1.00 95.75 432 LEU A C 1
ATOM 3473 O O . LEU A 1 432 ? -18.415 9.796 12.531 1.00 95.75 432 LEU A O 1
ATOM 3477 N N . GLN A 1 433 ? -18.600 11.897 11.762 1.00 93.50 433 GLN A N 1
ATOM 3478 C CA . GLN A 1 433 ? -19.764 12.251 12.571 1.00 93.50 433 GLN A CA 1
ATOM 3479 C C . GLN A 1 433 ? -21.055 12.057 11.759 1.00 93.50 433 GLN A C 1
ATOM 3481 O O . GLN A 1 433 ? -21.018 12.198 10.532 1.00 93.50 433 GLN A O 1
ATOM 3486 N N . PRO A 1 434 ? -22.195 11.770 12.415 1.00 90.44 434 PRO A N 1
ATOM 3487 C CA . PRO A 1 434 ? -23.459 11.542 11.727 1.00 90.44 434 PRO A CA 1
ATOM 3488 C C . PRO A 1 434 ? -23.959 12.805 11.001 1.00 90.44 434 PRO A C 1
ATOM 3490 O O . PRO A 1 434 ? -23.545 13.926 11.323 1.00 90.44 434 PRO A O 1
ATOM 3493 N N . PRO A 1 435 ? -24.895 12.664 10.044 1.00 80.94 435 PRO A N 1
ATOM 3494 C CA . PRO A 1 435 ? -25.592 13.806 9.462 1.00 80.94 435 PRO A CA 1
ATOM 3495 C C . PRO A 1 435 ? -26.232 14.688 10.547 1.00 80.94 435 PRO A C 1
ATOM 3497 O O . PRO A 1 435 ? -26.723 14.186 11.554 1.00 80.94 435 PRO A O 1
ATOM 3500 N N . HIS A 1 436 ? -26.242 16.008 10.336 1.00 79.19 436 HIS A N 1
ATOM 3501 C CA . HIS A 1 436 ? -26.786 16.998 11.284 1.00 79.19 436 HIS A CA 1
ATOM 3502 C C . HIS A 1 436 ? -26.114 17.025 12.672 1.00 79.19 436 HIS A C 1
ATOM 3504 O O . HIS A 1 436 ? -26.709 17.487 13.644 1.00 79.19 436 HIS A O 1
ATOM 3510 N N . PHE A 1 437 ? -24.859 16.581 12.766 1.00 83.88 437 PHE A N 1
ATOM 3511 C CA . PHE A 1 437 ? -24.056 16.671 13.983 1.00 83.88 437 PHE A CA 1
ATOM 3512 C C . PHE A 1 437 ? -23.905 18.122 14.487 1.00 83.88 437 PHE A C 1
ATOM 3514 O O . PHE A 1 437 ? -23.340 18.970 13.795 1.00 83.88 437 PHE A O 1
ATOM 3521 N N . SER A 1 438 ? -24.374 18.400 15.710 1.00 82.00 438 SER A N 1
ATOM 3522 C CA . SER A 1 438 ? -24.324 19.739 16.332 1.00 82.00 438 SER A CA 1
ATOM 3523 C C . SER A 1 438 ? -23.757 19.769 17.755 1.00 82.00 438 SER A C 1
ATOM 3525 O O . SER A 1 438 ? -23.604 20.850 18.330 1.00 82.00 438 SER A O 1
ATOM 3527 N N . SER A 1 439 ? -23.471 18.603 18.331 1.00 81.94 439 SER A N 1
ATOM 3528 C CA . SER A 1 439 ? -23.028 18.463 19.717 1.00 81.94 439 SER A CA 1
ATOM 3529 C C . SER A 1 439 ? -21.689 19.165 19.977 1.00 81.94 439 SER A C 1
ATOM 3531 O O . SER A 1 439 ? -20.801 19.242 19.111 1.00 81.94 439 SER A O 1
ATOM 3533 N N . GLN A 1 440 ? -21.565 19.724 21.182 1.00 82.88 440 GLN A N 1
ATOM 3534 C CA . GLN A 1 440 ? -20.401 20.509 21.598 1.00 82.88 440 GLN A CA 1
ATOM 3535 C C . GLN A 1 440 ? -19.544 19.792 22.638 1.00 82.88 440 GLN A C 1
ATOM 3537 O O . GLN A 1 440 ? -18.369 20.138 22.782 1.00 82.88 440 GLN A O 1
ATOM 3542 N N . THR A 1 441 ? -20.103 18.802 23.338 1.00 90.56 441 THR A N 1
ATOM 3543 C CA . THR A 1 441 ? -19.422 18.117 24.438 1.00 90.56 441 THR A CA 1
ATOM 3544 C C . THR A 1 441 ? -19.392 16.608 24.246 1.00 90.56 441 THR A C 1
ATOM 3546 O O . THR A 1 441 ? -20.326 16.013 23.710 1.00 90.56 441 THR A O 1
ATOM 3549 N N . TRP A 1 442 ? -18.328 15.965 24.726 1.00 92.50 442 TRP A N 1
ATOM 3550 C CA . TRP A 1 442 ? -18.216 14.507 24.640 1.00 92.50 442 TRP A CA 1
ATOM 3551 C C . TRP A 1 442 ? -19.287 13.782 25.477 1.00 92.50 442 TRP A C 1
ATOM 3553 O O . TRP A 1 442 ? -19.668 12.668 25.134 1.00 92.50 442 TRP A O 1
ATOM 3563 N N . GLN A 1 443 ? -19.811 14.402 26.542 1.00 93.31 443 GLN A N 1
ATOM 3564 C CA . GLN A 1 443 ? -20.893 13.842 27.365 1.00 93.31 443 GLN A CA 1
ATOM 3565 C C . GLN A 1 443 ? -22.227 13.777 26.609 1.00 93.31 443 GLN A C 1
ATOM 3567 O O . GLN A 1 443 ? -22.970 12.796 26.714 1.00 93.31 443 GLN A O 1
ATOM 3572 N N . GLU A 1 444 ? -22.544 14.823 25.842 1.00 89.19 444 GLU A N 1
ATOM 3573 C CA . GLU A 1 444 ? -23.696 14.826 24.937 1.00 89.19 444 GLU A CA 1
ATOM 3574 C C . GLU A 1 444 ? -23.516 13.756 23.856 1.00 89.19 444 GLU A C 1
ATOM 3576 O O . GLU A 1 444 ? -24.443 12.989 23.598 1.00 89.19 444 GLU A O 1
ATOM 3581 N N . ASP A 1 445 ? -22.312 13.641 23.286 1.00 88.81 445 ASP A N 1
ATOM 3582 C CA . ASP A 1 445 ? -21.997 12.622 22.277 1.00 88.81 445 ASP A CA 1
ATOM 3583 C C . ASP A 1 445 ? -22.173 11.198 22.819 1.00 88.81 445 ASP A C 1
ATOM 3585 O O . ASP A 1 445 ? -22.759 10.343 22.152 1.00 88.81 445 ASP A O 1
ATOM 3589 N N . GLU A 1 446 ? -21.724 10.939 24.048 1.00 89.88 446 GLU A N 1
ATOM 3590 C CA . GLU A 1 446 ? -21.913 9.648 24.707 1.00 89.88 446 GLU A CA 1
ATOM 3591 C C . GLU A 1 446 ? -23.401 9.332 24.902 1.00 89.88 446 GLU A C 1
ATOM 3593 O O . GLU A 1 446 ? -23.884 8.288 24.465 1.00 89.88 446 GLU A O 1
ATOM 3598 N N . SER A 1 447 ? -24.140 10.249 25.528 1.00 86.31 447 SER A N 1
ATOM 3599 C CA . SER A 1 447 ? -25.531 10.015 25.931 1.00 86.31 447 SER A CA 1
ATOM 3600 C C . SER A 1 447 ? -26.529 10.009 24.770 1.00 86.31 447 SER A C 1
ATOM 3602 O O . SER A 1 447 ? -27.550 9.327 24.856 1.00 86.31 447 SER A O 1
ATOM 3604 N N . THR A 1 448 ? -26.258 10.746 23.688 1.00 85.81 448 THR A N 1
ATOM 3605 C CA . THR A 1 448 ? -27.229 10.956 22.597 1.00 85.81 448 THR A CA 1
ATOM 3606 C C . THR A 1 448 ? -26.843 10.308 21.271 1.00 85.81 448 THR A C 1
ATOM 3608 O O . THR A 1 448 ? -27.736 10.059 20.453 1.00 85.81 448 THR A O 1
ATOM 3611 N N . LEU A 1 449 ? -25.555 10.009 21.049 1.00 88.62 449 LEU A N 1
ATOM 3612 C CA . LEU A 1 449 ? -25.055 9.498 19.770 1.00 88.62 449 LEU A CA 1
ATOM 3613 C C . LEU A 1 449 ? -24.477 8.086 19.887 1.00 88.62 449 LEU A C 1
ATOM 3615 O O . LEU A 1 449 ? -24.951 7.183 19.200 1.00 88.62 449 LEU A O 1
ATOM 3619 N N . ALA A 1 450 ? -23.485 7.877 20.761 1.00 88.38 450 ALA A N 1
ATOM 3620 C CA . ALA A 1 450 ? -22.683 6.649 20.791 1.00 88.38 450 ALA A CA 1
ATOM 3621 C C . ALA A 1 450 ? -23.522 5.377 21.012 1.00 88.38 450 ALA A C 1
ATOM 3623 O O . ALA A 1 450 ? -23.266 4.347 20.386 1.00 88.38 450 ALA A O 1
ATOM 3624 N N . PHE A 1 451 ? -24.549 5.473 21.860 1.00 90.00 451 PHE A N 1
ATOM 3625 C CA . PHE A 1 451 ? -25.460 4.374 22.194 1.00 90.00 451 PHE A CA 1
ATOM 3626 C C . PHE A 1 451 ? -26.829 4.474 21.502 1.00 90.00 451 PHE A C 1
ATOM 3628 O O . PHE A 1 451 ? -27.709 3.661 21.772 1.00 90.00 451 PHE A O 1
ATOM 3635 N N . ASN A 1 452 ? -27.037 5.455 20.617 1.00 90.94 452 ASN A N 1
ATOM 3636 C CA . ASN A 1 452 ? -28.307 5.629 19.916 1.00 90.94 452 ASN A CA 1
ATOM 3637 C C . ASN A 1 452 ? -28.355 4.741 18.662 1.00 90.94 452 ASN A C 1
ATOM 3639 O O . ASN A 1 452 ? -27.618 5.022 17.715 1.00 90.94 452 ASN A O 1
ATOM 3643 N N . PRO A 1 453 ? -29.255 3.740 18.581 1.00 89.50 453 PRO A N 1
ATOM 3644 C CA . PRO A 1 453 ? -29.302 2.809 17.451 1.00 89.50 453 PRO A CA 1
ATOM 3645 C C . PRO A 1 453 ? -29.553 3.469 16.088 1.00 89.50 453 PRO A C 1
ATOM 3647 O O . PRO A 1 453 ? -29.211 2.898 15.059 1.00 89.50 453 PRO A O 1
ATOM 3650 N N . SER A 1 454 ? -30.153 4.664 16.064 1.00 90.62 454 SER A N 1
ATOM 3651 C CA . SER A 1 454 ? -30.432 5.388 14.816 1.00 90.62 454 SER A CA 1
ATOM 3652 C C . SER A 1 454 ? -29.237 6.200 14.309 1.00 90.62 454 SER A C 1
ATOM 3654 O O . SER A 1 454 ? -29.190 6.524 13.127 1.00 90.62 454 SER A O 1
ATOM 3656 N N . LEU A 1 455 ? -28.287 6.557 15.182 1.00 92.31 455 LEU A N 1
ATOM 3657 C CA . LEU A 1 455 ? -27.169 7.457 14.857 1.00 92.31 455 LEU A CA 1
ATOM 3658 C C . LEU A 1 455 ? -25.805 6.765 14.926 1.00 92.31 455 LEU A C 1
ATOM 3660 O O . LEU A 1 455 ? -24.920 7.095 14.138 1.00 92.31 455 LEU A O 1
ATOM 3664 N N . SER A 1 456 ? -25.641 5.781 15.810 1.00 92.88 456 SER A N 1
ATOM 3665 C CA . SER A 1 456 ? -24.400 5.022 15.979 1.00 92.88 456 SER A CA 1
ATOM 3666 C C . SER A 1 456 ? -23.889 4.325 14.704 1.00 92.88 456 SER A C 1
ATOM 3668 O O . SER A 1 456 ? -22.665 4.280 14.542 1.00 92.88 456 SER A O 1
ATOM 3670 N N . PRO A 1 457 ? -24.732 3.870 13.744 1.00 95.38 457 PRO A N 1
ATOM 3671 C CA . PRO A 1 457 ? -24.238 3.322 12.477 1.00 95.38 457 PRO A CA 1
ATOM 3672 C C . PRO A 1 457 ? -23.521 4.360 11.601 1.00 95.38 457 PRO A C 1
ATOM 3674 O O . PRO A 1 457 ? -22.653 4.013 10.807 1.00 95.38 457 PRO A O 1
ATOM 3677 N N . TYR A 1 458 ? -23.856 5.644 11.755 1.00 95.50 458 TYR A N 1
ATOM 3678 C CA . TYR A 1 458 ? -23.282 6.739 10.968 1.00 95.50 458 TYR A CA 1
ATOM 3679 C C . TYR A 1 458 ? -22.004 7.321 11.581 1.00 95.50 458 TYR A C 1
ATOM 3681 O O . TYR A 1 458 ? -21.375 8.191 10.979 1.00 95.50 458 TYR A O 1
ATOM 3689 N N . ILE A 1 459 ? -21.608 6.844 12.764 1.00 96.75 459 ILE A N 1
ATOM 3690 C CA . ILE A 1 459 ? -20.312 7.159 13.359 1.00 96.75 459 ILE A CA 1
ATOM 3691 C C . ILE A 1 459 ? -19.315 6.115 12.878 1.00 96.75 459 ILE A C 1
ATOM 3693 O O . ILE A 1 459 ? -19.246 5.015 13.424 1.00 96.75 459 ILE A O 1
ATOM 3697 N N . MET A 1 460 ? -18.566 6.458 11.834 1.00 97.75 460 MET A N 1
ATOM 3698 C CA . MET A 1 460 ? -17.716 5.514 11.106 1.00 97.75 460 MET A CA 1
ATOM 3699 C C . MET A 1 460 ? -16.239 5.779 11.365 1.00 97.75 460 MET A C 1
ATOM 3701 O O . MET A 1 460 ? -15.802 6.927 11.344 1.00 97.75 460 MET A O 1
ATOM 3705 N N . ALA A 1 461 ? -15.453 4.731 11.570 1.00 97.75 461 ALA A N 1
ATOM 3706 C CA . ALA A 1 461 ? -14.019 4.832 11.780 1.00 97.75 461 ALA A CA 1
ATOM 3707 C C . ALA A 1 461 ? -13.282 5.175 10.475 1.00 97.75 461 ALA A C 1
ATOM 3709 O O . ALA A 1 461 ? -13.520 4.580 9.419 1.00 97.75 461 ALA A O 1
ATOM 3710 N N . PHE A 1 462 ? -12.348 6.119 10.546 1.00 97.44 462 PHE A N 1
ATOM 3711 C CA . PHE A 1 462 ? -11.447 6.425 9.441 1.00 97.44 462 PHE A CA 1
ATOM 3712 C C . PHE A 1 462 ? -10.322 5.397 9.324 1.00 97.44 462 PHE A C 1
ATOM 3714 O O . PHE A 1 462 ? -9.931 4.763 10.303 1.00 97.44 462 PHE A O 1
ATOM 3721 N N . ASN A 1 463 ? -9.817 5.223 8.106 1.00 94.88 463 ASN A N 1
ATOM 3722 C CA . ASN A 1 463 ? -8.687 4.359 7.790 1.00 94.88 463 ASN A CA 1
ATOM 3723 C C . ASN A 1 463 ? -7.349 5.084 8.033 1.00 94.88 463 ASN A C 1
ATOM 3725 O O . ASN A 1 463 ? -7.302 6.284 8.302 1.00 94.88 463 ASN A O 1
ATOM 3729 N N . GLY A 1 464 ? -6.249 4.349 7.927 1.00 91.88 464 GLY A N 1
ATOM 3730 C CA . GLY A 1 464 ? -4.898 4.865 8.073 1.00 91.88 464 GLY A CA 1
ATOM 3731 C C . GLY A 1 464 ? -3.874 3.743 7.998 1.00 91.88 464 GLY A C 1
ATOM 3732 O O . GLY A 1 464 ? -4.152 2.665 7.470 1.00 91.88 464 GLY A O 1
ATOM 3733 N N . TRP A 1 465 ? -2.709 3.986 8.584 1.00 87.06 465 TRP A N 1
ATOM 3734 C CA . TRP A 1 465 ? -1.669 2.977 8.760 1.00 87.06 465 TRP A CA 1
ATOM 3735 C C . TRP A 1 465 ? -1.004 3.106 10.134 1.00 87.06 465 TRP A C 1
ATOM 3737 O O . TRP A 1 465 ? -1.168 4.110 10.831 1.00 87.06 465 TRP A O 1
ATOM 3747 N N . VAL A 1 466 ? -0.280 2.066 10.543 1.00 85.62 466 VAL A N 1
ATOM 3748 C CA . VAL A 1 466 ? 0.341 1.945 11.870 1.00 85.62 466 VAL A CA 1
ATOM 3749 C C . VAL A 1 466 ? 1.828 1.668 11.681 1.00 85.62 466 VAL A C 1
ATOM 3751 O O . VAL A 1 466 ? 2.172 0.749 10.941 1.00 85.62 466 VAL A O 1
ATOM 3754 N N . MET A 1 467 ? 2.697 2.453 12.331 1.00 71.19 467 MET A N 1
ATOM 3755 C CA . MET A 1 467 ? 4.154 2.389 12.116 1.00 71.19 467 MET A CA 1
ATOM 3756 C C . MET A 1 467 ? 4.770 1.026 12.450 1.00 71.19 467 MET A C 1
ATOM 3758 O O . MET A 1 467 ? 5.549 0.513 11.656 1.00 71.19 467 MET A O 1
ATOM 3762 N N . ASP A 1 468 ? 4.370 0.417 13.567 1.00 66.62 468 ASP A N 1
ATOM 3763 C CA . ASP A 1 468 ? 4.949 -0.836 14.069 1.00 66.62 468 ASP A CA 1
ATOM 3764 C C . ASP A 1 468 ? 3.879 -1.932 14.184 1.00 66.62 468 ASP A C 1
ATOM 3766 O O . ASP A 1 468 ? 3.619 -2.484 15.257 1.00 66.62 468 ASP A O 1
ATOM 3770 N N . CYS A 1 469 ? 3.191 -2.232 13.079 1.00 63.19 469 CYS A N 1
ATOM 3771 C CA . CYS A 1 469 ? 2.216 -3.318 13.073 1.00 63.19 469 CYS A CA 1
ATOM 3772 C C . CYS A 1 469 ? 2.935 -4.672 13.207 1.00 63.19 469 CYS A C 1
ATOM 3774 O O . CYS A 1 469 ? 3.543 -5.164 12.259 1.00 63.19 469 CYS A O 1
ATOM 3776 N N . SER A 1 470 ? 2.846 -5.294 14.388 1.00 59.06 470 SER A N 1
ATOM 3777 C CA . SER A 1 470 ? 3.475 -6.591 14.675 1.00 59.06 470 SER A CA 1
ATOM 3778 C C . SER A 1 470 ? 2.973 -7.725 13.774 1.00 59.06 470 SER A C 1
ATOM 3780 O O . SER A 1 470 ? 3.688 -8.708 13.578 1.00 59.06 470 SER A O 1
ATOM 3782 N N . ASN A 1 471 ? 1.765 -7.594 13.212 1.00 71.62 471 ASN A N 1
ATOM 3783 C CA . ASN A 1 471 ? 1.243 -8.506 12.204 1.00 71.62 471 ASN A CA 1
ATOM 3784 C C . ASN A 1 471 ? 0.243 -7.805 11.254 1.00 71.62 471 ASN A C 1
ATOM 3786 O O . ASN A 1 471 ? -0.928 -7.673 11.617 1.00 71.62 471 ASN A O 1
ATOM 3790 N N . PRO A 1 472 ? 0.646 -7.432 10.026 1.00 70.88 472 PRO A N 1
ATOM 3791 C CA . PRO A 1 472 ? -0.237 -6.806 9.035 1.00 70.88 472 PRO A CA 1
ATOM 3792 C C . PRO A 1 472 ? -1.372 -7.718 8.545 1.00 70.88 472 PRO A C 1
ATOM 3794 O O . PRO A 1 472 ? -2.292 -7.253 7.884 1.00 70.88 472 PRO A O 1
ATOM 3797 N N . LEU A 1 473 ? -1.347 -9.018 8.866 1.00 74.88 473 LEU A N 1
ATOM 3798 C CA . LEU A 1 473 ? -2.479 -9.909 8.596 1.00 74.88 473 LEU A CA 1
ATOM 3799 C C . LEU A 1 473 ? -3.681 -9.615 9.504 1.00 74.88 473 LEU A C 1
ATOM 3801 O O . LEU A 1 473 ? -4.803 -9.981 9.157 1.00 74.88 473 LEU A O 1
ATOM 3805 N N . ASN A 1 474 ? -3.454 -8.975 10.654 1.00 81.12 474 ASN A N 1
ATOM 3806 C CA . ASN A 1 474 ? -4.512 -8.633 11.590 1.00 81.12 474 ASN A CA 1
ATOM 3807 C C . ASN A 1 474 ? -5.083 -7.259 11.245 1.00 81.12 474 ASN A C 1
ATOM 3809 O O . ASN A 1 474 ? -4.366 -6.260 11.182 1.00 81.12 474 ASN A O 1
ATOM 3813 N N . ASN A 1 475 ? -6.398 -7.195 11.074 1.00 86.12 475 ASN A N 1
ATOM 3814 C CA . ASN A 1 475 ? -7.080 -5.939 10.828 1.00 86.12 475 ASN A CA 1
ATOM 3815 C C . ASN A 1 475 ? -7.098 -5.084 12.103 1.00 86.12 475 ASN A C 1
ATOM 3817 O O . ASN A 1 475 ? -7.711 -5.447 13.105 1.00 86.12 475 ASN A O 1
ATOM 3821 N N . PHE A 1 476 ? -6.455 -3.917 12.062 1.00 89.06 476 PHE A N 1
ATOM 3822 C CA . PHE A 1 476 ? -6.343 -3.033 13.223 1.00 89.06 476 PHE A CA 1
ATOM 3823 C C . PHE A 1 476 ? -7.675 -2.425 13.692 1.00 89.06 476 PHE A C 1
ATOM 3825 O O . PHE A 1 476 ? -7.725 -1.892 14.803 1.00 89.06 476 PHE A O 1
ATOM 3832 N N . ALA A 1 477 ? -8.729 -2.473 12.872 1.00 91.12 477 ALA A N 1
ATOM 3833 C CA . ALA A 1 477 ? -10.068 -2.015 13.244 1.00 91.12 477 ALA A CA 1
ATOM 3834 C C . ALA A 1 477 ? -10.905 -3.094 13.949 1.00 91.12 477 ALA A C 1
ATOM 3836 O O . ALA A 1 477 ? -11.869 -2.767 14.644 1.00 91.12 477 ALA A O 1
ATOM 3837 N N . GLU A 1 478 ? -10.536 -4.369 13.815 1.00 90.44 478 GLU A N 1
ATOM 3838 C CA . GLU A 1 478 ? -11.277 -5.493 14.389 1.00 90.44 478 GLU A CA 1
ATOM 3839 C C . GLU A 1 478 ? -10.866 -5.787 15.833 1.00 90.44 478 GLU A C 1
ATOM 3841 O O . GLU A 1 478 ? -9.710 -5.630 16.227 1.00 90.44 478 GLU A O 1
ATOM 3846 N N . PHE A 1 479 ? -11.821 -6.258 16.635 1.00 88.50 479 PHE A N 1
ATOM 3847 C CA . PHE A 1 479 ? -11.536 -6.795 17.963 1.00 88.50 479 PHE A CA 1
ATOM 3848 C C . PHE A 1 479 ? -10.592 -8.011 17.841 1.00 88.50 479 PHE A C 1
ATOM 3850 O O . PHE A 1 479 ? -10.814 -8.847 16.964 1.00 88.50 479 PHE A O 1
ATOM 3857 N N . PRO A 1 480 ? -9.560 -8.161 18.698 1.00 90.56 480 PRO A N 1
ATOM 3858 C CA . PRO A 1 480 ? -9.294 -7.444 19.954 1.00 90.56 480 PRO A CA 1
ATOM 3859 C C . PRO A 1 480 ? -8.351 -6.229 19.846 1.00 90.56 480 PRO A C 1
ATOM 3861 O O . PRO A 1 480 ? -7.799 -5.797 20.859 1.00 90.56 480 PRO A O 1
ATOM 3864 N N . SER A 1 481 ? -8.131 -5.671 18.651 1.00 90.75 481 SER A N 1
ATOM 3865 C CA . SER A 1 481 ? -7.244 -4.515 18.468 1.00 90.75 481 SER A CA 1
ATOM 3866 C C . SER A 1 481 ? -7.688 -3.298 19.287 1.00 90.75 481 SER A C 1
ATOM 3868 O O . SER A 1 481 ? -8.868 -2.957 19.343 1.00 90.75 481 SER A O 1
ATOM 3870 N N . GLN A 1 482 ? -6.711 -2.600 19.875 1.00 93.06 482 GLN A N 1
ATOM 3871 C CA . GLN A 1 482 ? -6.906 -1.374 20.659 1.00 93.06 482 GLN A CA 1
ATOM 3872 C C . GLN A 1 482 ? -6.291 -0.136 19.990 1.00 93.06 482 GLN A C 1
ATOM 3874 O O . GLN A 1 482 ? -6.132 0.897 20.632 1.00 93.06 482 GLN A O 1
ATOM 3879 N N . ILE A 1 483 ? -5.939 -0.208 18.703 1.00 94.25 483 ILE A N 1
ATOM 3880 C CA . ILE A 1 483 ? -5.195 0.849 17.990 1.00 94.25 483 ILE A CA 1
ATOM 3881 C C . ILE A 1 483 ? -5.950 2.189 17.964 1.00 94.25 483 ILE A C 1
ATOM 3883 O O . ILE A 1 483 ? -5.343 3.242 18.167 1.00 94.25 483 ILE A O 1
ATOM 3887 N N . TYR A 1 484 ? -7.277 2.164 17.796 1.00 96.12 484 TYR A N 1
ATOM 3888 C CA . TYR A 1 484 ? -8.103 3.378 17.844 1.00 96.12 484 TYR A CA 1
ATOM 3889 C C . TYR A 1 484 ? -8.114 4.018 19.240 1.00 96.12 484 TYR A C 1
ATOM 3891 O O . TYR A 1 484 ? -7.994 5.239 19.349 1.00 96.12 484 TYR A O 1
ATOM 3899 N N . LEU A 1 485 ? -8.213 3.210 20.305 1.00 96.69 485 LEU A N 1
ATOM 3900 C CA . LEU A 1 485 ? -8.188 3.690 21.693 1.00 96.69 485 LEU A CA 1
ATOM 3901 C C . LEU A 1 485 ? -6.798 4.209 22.078 1.00 96.69 485 LEU A C 1
ATOM 3903 O O . LEU A 1 485 ? -6.675 5.268 22.685 1.00 96.69 485 LEU A O 1
ATOM 3907 N N . ARG A 1 486 ? -5.753 3.490 21.664 1.00 96.19 486 ARG A N 1
ATOM 3908 C CA . ARG A 1 486 ? -4.341 3.834 21.872 1.00 96.19 486 ARG A CA 1
ATOM 3909 C C . ARG A 1 486 ? -3.844 4.950 20.958 1.00 96.19 486 ARG A C 1
ATOM 3911 O O . ARG A 1 486 ? -2.689 5.328 21.070 1.00 96.19 486 ARG A O 1
ATOM 3918 N N . ARG A 1 487 ? -4.677 5.484 20.057 1.00 95.69 487 ARG A N 1
ATOM 3919 C CA . ARG A 1 487 ? -4.325 6.596 19.154 1.00 95.69 487 ARG A CA 1
ATOM 3920 C C . ARG A 1 487 ? -3.053 6.355 18.327 1.00 95.69 487 ARG A C 1
ATOM 3922 O O . ARG A 1 487 ? -2.365 7.302 17.973 1.00 95.69 487 ARG A O 1
ATOM 3929 N N . GLU A 1 488 ? -2.761 5.095 18.006 1.00 94.06 488 GLU A N 1
ATOM 3930 C CA . GLU A 1 488 ? -1.551 4.673 17.275 1.00 94.06 488 GLU A CA 1
ATOM 3931 C C . GLU A 1 488 ? -1.719 4.732 15.749 1.00 94.06 488 GLU A C 1
ATOM 3933 O O . GLU A 1 488 ? -0.782 4.463 14.997 1.00 94.06 488 GLU A O 1
ATOM 3938 N N . LEU A 1 489 ? -2.920 5.076 15.280 1.00 93.12 489 LEU A N 1
ATOM 3939 C CA . LEU A 1 489 ? -3.247 5.162 13.865 1.00 93.12 489 LEU A CA 1
ATOM 3940 C C . LEU A 1 489 ? -2.796 6.507 13.283 1.00 93.12 489 LEU A C 1
ATOM 3942 O O . LEU A 1 489 ? -3.279 7.575 13.677 1.00 93.12 489 LEU A O 1
ATOM 3946 N N . ILE A 1 490 ? -1.966 6.467 12.245 1.00 92.88 490 ILE A N 1
ATOM 3947 C CA . ILE A 1 490 ? -1.762 7.620 11.365 1.00 92.88 490 ILE A CA 1
ATOM 3948 C C . ILE A 1 490 ? -2.995 7.716 10.466 1.00 92.88 490 ILE A C 1
ATOM 3950 O O . ILE A 1 490 ? -3.090 7.082 9.417 1.00 92.88 490 ILE A O 1
ATOM 3954 N N . CYS A 1 491 ? -3.986 8.454 10.964 1.00 93.94 491 CYS A N 1
ATOM 3955 C CA . CYS A 1 491 ? -5.337 8.515 10.422 1.00 93.94 491 CYS A CA 1
ATOM 3956 C C . CYS A 1 491 ? -5.436 9.400 9.171 1.00 93.94 491 CYS A C 1
ATOM 3958 O O . CYS A 1 491 ? -4.990 10.552 9.165 1.00 93.94 491 CYS A O 1
ATOM 3960 N N . TRP A 1 492 ? -6.128 8.891 8.155 1.00 94.31 492 TRP A N 1
ATOM 3961 C CA . TRP A 1 492 ? -6.564 9.635 6.980 1.00 94.31 492 TRP A CA 1
ATOM 3962 C C . TRP A 1 492 ? -7.986 10.156 7.201 1.00 94.31 492 TRP A C 1
ATOM 3964 O O . TRP A 1 492 ? -8.974 9.498 6.882 1.00 94.31 492 TRP A O 1
ATOM 3974 N N . GLY A 1 493 ? -8.102 11.370 7.752 1.00 93.12 493 GLY A N 1
ATOM 3975 C CA . GLY A 1 493 ? -9.385 11.999 8.121 1.00 93.12 493 GLY A CA 1
ATOM 3976 C C . GLY A 1 493 ? -10.320 12.368 6.953 1.00 93.12 493 GLY A C 1
ATOM 3977 O O . GLY A 1 493 ? -11.289 13.120 7.125 1.00 93.12 493 GLY A O 1
ATOM 3978 N N . ASP A 1 494 ? -10.014 11.912 5.742 1.00 93.75 494 ASP A N 1
ATOM 3979 C CA . ASP A 1 494 ? -10.860 11.994 4.557 1.00 93.75 494 ASP A CA 1
ATOM 3980 C C . ASP A 1 494 ? -11.435 10.638 4.122 1.00 93.75 494 ASP A C 1
ATOM 3982 O O . ASP A 1 494 ? -12.318 10.619 3.266 1.00 93.75 494 ASP A O 1
ATOM 3986 N N . SER A 1 495 ? -10.997 9.532 4.730 1.00 96.06 495 SER A N 1
ATOM 3987 C CA . SER A 1 495 ? -11.200 8.183 4.206 1.00 96.06 495 SER A CA 1
ATOM 3988 C C . SER A 1 495 ? -11.736 7.228 5.276 1.00 96.06 495 SER A C 1
ATOM 3990 O O . SER A 1 495 ? -11.070 6.943 6.265 1.00 96.06 495 SER A O 1
ATOM 3992 N N . VAL A 1 496 ? -12.951 6.717 5.084 1.00 97.56 496 VAL A N 1
ATOM 3993 C CA . VAL A 1 496 ? -13.654 5.776 5.973 1.00 97.56 496 VAL A CA 1
ATOM 3994 C C . VAL A 1 496 ? -13.193 4.343 5.709 1.00 97.56 496 VAL A C 1
ATOM 3996 O O . VAL A 1 496 ? -13.158 3.919 4.556 1.00 97.56 496 VAL A O 1
ATOM 3999 N N . LYS A 1 497 ? -12.859 3.586 6.764 1.00 96.69 497 LYS A N 1
ATOM 4000 C CA . LYS A 1 497 ? -12.441 2.174 6.683 1.00 96.69 497 LYS A CA 1
ATOM 4001 C C . LYS A 1 497 ? -13.636 1.284 6.340 1.00 96.69 497 LYS A C 1
ATOM 4003 O O . LYS A 1 497 ? -14.644 1.302 7.046 1.00 96.69 497 LYS A O 1
ATOM 4008 N N . LEU A 1 498 ? -13.487 0.457 5.309 1.00 97.12 498 LEU A N 1
ATOM 4009 C CA . LEU A 1 498 ? -14.519 -0.486 4.876 1.00 97.12 498 LEU A CA 1
ATOM 4010 C C . LEU A 1 498 ? -14.462 -1.795 5.672 1.00 97.12 498 LEU A C 1
ATOM 4012 O O . LEU A 1 498 ? -13.375 -2.335 5.894 1.00 97.12 498 LEU A O 1
ATOM 4016 N N . ASN A 1 499 ? -15.631 -2.292 6.077 1.00 96.50 499 ASN A N 1
ATOM 4017 C CA . ASN A 1 499 ? -15.829 -3.508 6.861 1.00 96.50 499 ASN A CA 1
ATOM 4018 C C . ASN A 1 499 ? -16.455 -4.611 5.995 1.00 96.50 499 ASN A C 1
ATOM 4020 O O . ASN A 1 499 ? -17.654 -4.591 5.726 1.00 96.50 499 ASN A O 1
ATOM 4024 N N . TYR A 1 500 ? -15.638 -5.577 5.574 1.00 95.44 500 TYR A N 1
ATOM 4025 C CA . TYR A 1 500 ? -16.084 -6.714 4.760 1.00 95.44 500 TYR A CA 1
ATOM 4026 C C . TYR A 1 500 ? -16.686 -7.860 5.583 1.00 95.44 500 TYR A C 1
ATOM 4028 O O . TYR A 1 500 ? -17.329 -8.730 4.997 1.00 95.44 500 TYR A O 1
ATOM 4036 N N . GLY A 1 501 ? -16.489 -7.871 6.907 1.00 92.88 501 GLY A N 1
ATOM 4037 C CA . GLY A 1 501 ? -16.768 -9.034 7.751 1.00 92.88 501 GLY A CA 1
ATOM 4038 C C . GLY A 1 501 ? -15.878 -10.235 7.417 1.00 92.88 501 GLY A C 1
ATOM 4039 O O . GLY A 1 501 ? -14.933 -10.122 6.648 1.00 92.88 501 GLY A O 1
ATOM 4040 N N . ASN A 1 502 ? -16.170 -11.405 7.979 1.00 90.31 502 ASN A N 1
ATOM 4041 C CA . ASN A 1 502 ? -15.383 -12.621 7.743 1.00 90.31 502 ASN A CA 1
ATOM 4042 C C . ASN A 1 502 ? -15.717 -13.294 6.404 1.00 90.31 502 ASN A C 1
ATOM 4044 O O . ASN A 1 502 ? -14.959 -14.132 5.912 1.00 90.31 502 ASN A O 1
ATOM 4048 N N . SER A 1 503 ? -16.880 -12.971 5.844 1.00 92.31 503 SER A N 1
ATOM 4049 C CA . SER A 1 503 ? -17.470 -13.640 4.692 1.00 92.31 503 SER A CA 1
ATOM 4050 C C . SER A 1 503 ? -18.334 -12.685 3.866 1.00 92.31 503 SER A C 1
ATOM 4052 O O . SER A 1 503 ? -18.656 -11.574 4.291 1.00 92.31 503 SER A O 1
ATOM 4054 N N . LYS A 1 504 ? -18.735 -13.123 2.667 1.00 93.19 504 LYS A N 1
ATOM 4055 C CA . LYS A 1 504 ? -19.589 -12.325 1.775 1.00 93.19 504 LYS A CA 1
ATOM 4056 C C . LYS A 1 504 ? -20.967 -12.060 2.388 1.00 93.19 504 LYS A C 1
ATOM 4058 O O . LYS A 1 504 ? -21.582 -11.035 2.103 1.00 93.19 504 LYS A O 1
ATOM 4063 N N . GLU A 1 505 ? -21.433 -12.975 3.228 1.00 94.25 505 GLU A N 1
ATOM 4064 C CA . GLU A 1 505 ? -22.722 -12.937 3.908 1.00 94.25 505 GLU A CA 1
ATOM 4065 C C . GLU A 1 505 ? -22.801 -11.830 4.968 1.00 94.25 505 GLU A C 1
ATOM 4067 O O . GLU A 1 505 ? -23.893 -11.326 5.225 1.00 94.25 505 GLU A O 1
ATOM 4072 N N . ASP A 1 506 ? -21.664 -11.414 5.534 1.00 93.62 506 ASP A N 1
ATOM 4073 C CA . ASP A 1 506 ? -21.614 -10.397 6.588 1.00 93.62 506 ASP A CA 1
ATOM 4074 C C . ASP A 1 506 ? -21.898 -8.983 6.052 1.00 93.62 506 ASP A C 1
ATOM 4076 O O . ASP A 1 506 ? -22.545 -8.180 6.724 1.00 93.62 506 ASP A O 1
ATOM 4080 N N . CYS A 1 507 ? -21.451 -8.672 4.827 1.00 95.81 507 CYS A N 1
ATOM 4081 C CA . CYS A 1 507 ? -21.729 -7.388 4.174 1.00 95.81 507 CYS A CA 1
ATOM 4082 C C . CYS A 1 507 ? -21.965 -7.528 2.652 1.00 95.81 507 CYS A C 1
ATOM 4084 O O . CYS A 1 507 ? -21.155 -7.066 1.839 1.00 95.81 507 CYS A O 1
ATOM 4086 N N . PRO A 1 508 ? -23.082 -8.143 2.213 1.00 96.75 508 PRO A N 1
ATOM 4087 C CA . PRO A 1 508 ? -23.273 -8.530 0.812 1.00 96.75 508 PRO A CA 1
ATOM 4088 C C . PRO A 1 508 ? -23.214 -7.362 -0.178 1.00 96.75 508 PRO A C 1
ATOM 4090 O O . PRO A 1 508 ? -22.729 -7.524 -1.301 1.00 96.75 508 PRO A O 1
ATOM 4093 N N . PHE A 1 509 ? -23.700 -6.182 0.227 1.00 97.69 509 PHE A N 1
ATOM 4094 C CA . PHE A 1 509 ? -23.654 -4.980 -0.602 1.00 97.69 509 PHE A CA 1
ATOM 4095 C C . PHE A 1 509 ? -22.211 -4.579 -0.919 1.00 97.69 509 PHE A C 1
ATOM 4097 O O . PHE A 1 509 ? -21.876 -4.437 -2.095 1.00 97.69 509 PHE A O 1
ATOM 4104 N N . LEU A 1 510 ? -21.350 -4.459 0.099 1.00 97.69 510 LEU A N 1
ATOM 4105 C CA . LEU A 1 510 ? -19.959 -4.037 -0.072 1.00 97.69 510 LEU A CA 1
ATOM 4106 C C . LEU A 1 510 ? -19.189 -4.990 -0.988 1.00 97.69 510 LEU A C 1
ATOM 4108 O O . LEU A 1 510 ? -18.514 -4.542 -1.916 1.00 97.69 510 LEU A O 1
ATOM 4112 N N . TRP A 1 511 ? -19.330 -6.299 -0.768 1.00 97.75 511 TRP A N 1
ATOM 4113 C CA . TRP A 1 511 ? -18.692 -7.312 -1.608 1.00 97.75 511 TRP A CA 1
ATOM 4114 C C . TRP A 1 511 ? -19.125 -7.188 -3.068 1.00 97.75 511 TRP A C 1
ATOM 4116 O O . TRP A 1 511 ? -18.276 -7.113 -3.951 1.00 97.75 511 TRP A O 1
ATOM 4126 N N . ASN A 1 512 ? -20.430 -7.095 -3.339 1.00 97.75 512 ASN A N 1
ATOM 4127 C CA . ASN A 1 512 ? -20.933 -6.941 -4.707 1.00 97.75 512 ASN A CA 1
ATOM 4128 C C . ASN A 1 512 ? -20.500 -5.607 -5.340 1.00 97.75 512 ASN A C 1
ATOM 4130 O O . ASN A 1 512 ? -20.167 -5.557 -6.525 1.00 97.75 512 ASN A O 1
ATOM 4134 N N . TYR A 1 513 ? -20.485 -4.522 -4.563 1.00 97.62 513 TYR A N 1
ATOM 4135 C CA . TYR A 1 513 ? -20.051 -3.205 -5.022 1.00 97.62 513 TYR A CA 1
ATOM 4136 C C . TYR A 1 513 ? -18.571 -3.222 -5.438 1.00 97.62 513 TYR A C 1
ATOM 4138 O O . TYR A 1 513 ? -18.228 -2.774 -6.536 1.00 97.62 513 TYR A O 1
ATOM 4146 N N . MET A 1 514 ? -17.707 -3.830 -4.622 1.00 97.88 514 MET A N 1
ATOM 4147 C CA . MET A 1 514 ? -16.265 -3.916 -4.881 1.00 97.88 514 MET A CA 1
ATOM 4148 C C . MET A 1 514 ? -15.891 -4.971 -5.925 1.00 97.88 514 MET A C 1
ATOM 4150 O O . MET A 1 514 ? -14.937 -4.769 -6.681 1.00 97.88 514 MET A O 1
ATOM 4154 N N . GLU A 1 515 ? -16.667 -6.050 -6.053 1.00 97.88 515 GLU A N 1
ATOM 4155 C CA . GLU A 1 515 ? -16.582 -6.977 -7.187 1.00 97.88 515 GLU A CA 1
ATOM 4156 C C . GLU A 1 515 ? -16.850 -6.240 -8.504 1.00 97.88 515 GLU A C 1
ATOM 4158 O O . GLU A 1 515 ? -16.037 -6.316 -9.425 1.00 97.88 515 GLU A O 1
ATOM 4163 N N . ASN A 1 516 ? -17.938 -5.467 -8.586 1.00 98.06 516 ASN A N 1
ATOM 4164 C CA . ASN A 1 516 ? -18.282 -4.701 -9.786 1.00 98.06 516 ASN A CA 1
ATOM 4165 C C . ASN A 1 516 ? -17.216 -3.656 -10.132 1.00 98.06 516 ASN A C 1
ATOM 4167 O O . ASN A 1 516 ? -16.838 -3.523 -11.298 1.00 98.06 516 ASN A O 1
ATOM 4171 N N . TYR A 1 517 ? -16.712 -2.936 -9.127 1.00 98.06 517 TYR A N 1
ATOM 4172 C CA . TYR A 1 517 ? -15.591 -2.012 -9.284 1.00 98.06 517 TYR A CA 1
ATOM 4173 C C . TYR A 1 517 ? -14.357 -2.721 -9.867 1.00 98.06 517 TYR A C 1
ATOM 4175 O O . TYR A 1 517 ? -13.807 -2.300 -10.886 1.00 98.06 517 TYR A O 1
ATOM 4183 N N . THR A 1 518 ? -13.980 -3.855 -9.280 1.00 98.12 518 THR A N 1
ATOM 4184 C CA . THR A 1 518 ? -12.808 -4.633 -9.694 1.00 98.12 518 THR A CA 1
ATOM 4185 C C . THR A 1 518 ? -12.962 -5.200 -11.109 1.00 98.12 518 THR A C 1
ATOM 4187 O O . THR A 1 518 ? -12.024 -5.131 -11.904 1.00 98.12 518 THR A O 1
ATOM 4190 N N . ILE A 1 519 ? -14.153 -5.697 -11.464 1.00 98.12 519 ILE A N 1
ATOM 4191 C CA . ILE A 1 519 ? -14.481 -6.175 -12.816 1.00 98.12 519 ILE A CA 1
ATOM 4192 C C . ILE A 1 519 ? -14.326 -5.047 -13.839 1.00 98.12 519 ILE A C 1
ATOM 4194 O O . ILE A 1 519 ? -13.706 -5.254 -14.884 1.00 98.12 519 ILE A O 1
ATOM 4198 N N . LYS A 1 520 ? -14.858 -3.851 -13.544 1.00 97.00 520 LYS A N 1
ATOM 4199 C CA . LYS A 1 520 ? -14.732 -2.680 -14.426 1.00 97.00 520 LYS A CA 1
ATOM 4200 C C . LYS A 1 520 ? -13.264 -2.316 -14.654 1.00 97.00 520 LYS A C 1
ATOM 4202 O O . LYS A 1 520 ? -12.855 -2.172 -15.805 1.00 97.00 520 LYS A O 1
ATOM 4207 N N . CYS A 1 521 ? -12.460 -2.242 -13.592 1.00 97.75 521 CYS A N 1
ATOM 4208 C CA . CYS A 1 521 ? -11.030 -1.950 -13.710 1.00 97.75 521 CYS A CA 1
ATOM 4209 C C . CYS A 1 521 ? -10.287 -3.017 -14.531 1.00 97.75 521 CYS A C 1
ATOM 4211 O O . CYS A 1 521 ? -9.562 -2.671 -15.460 1.00 97.75 521 CYS A O 1
ATOM 4213 N N . ALA A 1 522 ? -10.510 -4.307 -14.264 1.00 97.25 522 ALA A N 1
ATOM 4214 C CA . ALA A 1 522 ? -9.852 -5.398 -14.991 1.00 97.25 522 ALA A CA 1
ATOM 4215 C C . ALA A 1 522 ? -10.247 -5.475 -16.480 1.00 97.25 522 ALA A C 1
ATOM 4217 O O . ALA A 1 522 ? -9.464 -5.940 -17.313 1.00 97.25 522 ALA A O 1
ATOM 4218 N N . LYS A 1 523 ? -11.457 -5.014 -16.830 1.00 97.31 523 LYS A N 1
ATOM 4219 C CA . LYS A 1 523 ? -11.914 -4.915 -18.222 1.00 97.31 523 LYS A CA 1
ATOM 4220 C C . LYS A 1 523 ? -11.154 -3.824 -18.983 1.00 97.31 523 LYS A C 1
ATOM 4222 O O . LYS A 1 523 ? -10.701 -4.073 -20.099 1.00 97.31 523 LYS A O 1
ATOM 4227 N N . ILE A 1 524 ? -11.016 -2.641 -18.381 1.00 97.62 524 ILE A N 1
ATOM 4228 C CA . ILE A 1 524 ? -10.431 -1.456 -19.027 1.00 97.62 524 ILE A CA 1
ATOM 4229 C C . ILE A 1 524 ? -8.901 -1.532 -19.061 1.00 97.62 524 ILE A C 1
ATOM 4231 O O . ILE A 1 524 ? -8.298 -1.243 -20.090 1.00 97.62 524 ILE A O 1
ATOM 4235 N N . PHE A 1 525 ? -8.273 -1.942 -17.959 1.00 97.88 525 PHE A N 1
ATOM 4236 C CA . PHE A 1 525 ? -6.824 -1.874 -17.772 1.00 97.88 525 PHE A CA 1
ATOM 4237 C C . PHE A 1 525 ? -6.159 -3.250 -17.893 1.00 97.88 525 PHE A C 1
ATOM 4239 O O . PHE A 1 525 ? -6.771 -4.286 -17.635 1.00 97.88 525 PHE A O 1
ATOM 4246 N N . ASN A 1 526 ? -4.882 -3.267 -18.277 1.00 96.69 526 ASN A N 1
ATOM 4247 C CA . ASN A 1 526 ? -4.071 -4.481 -18.414 1.00 96.69 526 ASN A CA 1
ATOM 4248 C C . ASN A 1 526 ? -3.536 -4.999 -17.068 1.00 96.69 526 ASN A C 1
ATOM 4250 O O . ASN A 1 526 ? -3.066 -6.134 -16.979 1.00 96.69 526 ASN A O 1
ATOM 4254 N N . GLY A 1 527 ? -3.606 -4.182 -16.019 1.00 96.94 527 GLY A N 1
ATOM 4255 C CA . GLY A 1 527 ? -3.124 -4.530 -14.692 1.00 96.94 527 GLY A CA 1
ATOM 4256 C C . GLY A 1 527 ? -3.655 -3.617 -13.599 1.00 96.94 527 GLY A C 1
ATOM 4257 O O . GLY A 1 527 ? -4.205 -2.552 -13.879 1.00 96.94 527 GLY A O 1
ATOM 4258 N N . LEU A 1 528 ? -3.473 -4.049 -12.355 1.00 97.88 528 LEU A N 1
ATOM 4259 C CA . LEU A 1 528 ? -3.899 -3.334 -11.157 1.00 97.88 528 LEU A CA 1
ATOM 4260 C C . LEU A 1 528 ? -2.697 -3.087 -10.240 1.00 97.88 528 LEU A C 1
ATOM 4262 O O . LEU A 1 528 ? -1.901 -4.002 -10.010 1.00 97.88 528 LEU A O 1
ATOM 4266 N N . ARG A 1 529 ? -2.588 -1.875 -9.688 1.00 97.69 529 ARG A N 1
ATOM 4267 C CA . ARG A 1 529 ? -1.735 -1.587 -8.528 1.00 97.69 529 ARG A CA 1
ATOM 4268 C C . ARG A 1 529 ? -2.612 -1.613 -7.278 1.00 97.69 529 ARG A C 1
ATOM 4270 O O . ARG A 1 529 ? -3.633 -0.943 -7.227 1.00 97.69 529 ARG A O 1
ATOM 4277 N N . ILE A 1 530 ? -2.254 -2.427 -6.293 1.00 96.06 530 ILE A N 1
ATOM 4278 C CA . ILE A 1 530 ? -2.970 -2.512 -5.019 1.00 96.06 530 ILE A CA 1
ATOM 4279 C C . ILE A 1 530 ? -2.321 -1.521 -4.065 1.00 96.06 530 ILE A C 1
ATOM 4281 O O . ILE A 1 530 ? -1.202 -1.754 -3.588 1.00 96.06 530 ILE A O 1
ATOM 4285 N N . ASP A 1 531 ? -3.034 -0.431 -3.812 1.00 88.69 531 ASP A N 1
ATOM 4286 C CA . ASP A 1 531 ? -2.631 0.582 -2.852 1.00 88.69 531 ASP A CA 1
ATOM 4287 C C . ASP A 1 531 ? -2.747 0.046 -1.421 1.00 88.69 531 ASP A C 1
ATOM 4289 O O . ASP A 1 531 ? -3.732 -0.621 -1.080 1.00 88.69 531 ASP A O 1
ATOM 4293 N N . ASN A 1 532 ? -1.730 0.303 -0.591 1.00 86.38 532 ASN A N 1
ATOM 4294 C CA . ASN A 1 532 ? -1.691 -0.123 0.810 1.00 86.38 532 ASN A CA 1
ATOM 4295 C C . ASN A 1 532 ? -2.176 -1.585 1.008 1.00 86.38 532 ASN A C 1
ATOM 4297 O O . ASN A 1 532 ? -3.100 -1.884 1.778 1.00 86.38 532 ASN A O 1
ATOM 4301 N N . CYS A 1 533 ? -1.562 -2.517 0.266 1.00 88.38 533 CYS A N 1
ATOM 4302 C CA . CYS A 1 533 ? -2.013 -3.910 0.178 1.00 88.38 533 CYS A CA 1
ATOM 4303 C C . CYS A 1 533 ? -2.043 -4.609 1.547 1.00 88.38 533 CYS A C 1
ATOM 4305 O O . CYS A 1 533 ? -2.903 -5.453 1.791 1.00 88.38 533 CYS A O 1
ATOM 4307 N N . HIS A 1 534 ? -1.137 -4.233 2.452 1.00 82.31 534 HIS A N 1
ATOM 4308 C CA . HIS A 1 534 ? -1.044 -4.789 3.803 1.00 82.31 534 HIS A CA 1
ATOM 4309 C C . HIS A 1 534 ? -2.219 -4.394 4.713 1.00 82.31 534 HIS A C 1
ATOM 4311 O O . HIS A 1 534 ? -2.456 -5.069 5.704 1.00 82.31 534 HIS A O 1
ATOM 4317 N N . SER A 1 535 ? -2.975 -3.341 4.385 1.00 83.19 535 SER A N 1
ATOM 4318 C CA . SER A 1 535 ? -4.157 -2.920 5.160 1.00 83.19 535 SER A CA 1
ATOM 4319 C C . SER A 1 535 ? -5.481 -3.465 4.607 1.00 83.19 535 SER A C 1
ATOM 4321 O O . SER A 1 535 ? -6.556 -3.189 5.160 1.00 83.19 535 SER A O 1
ATOM 4323 N N . THR A 1 536 ? -5.426 -4.212 3.501 1.00 87.31 536 THR A N 1
ATOM 4324 C CA . THR A 1 536 ? -6.579 -4.926 2.944 1.00 87.31 536 THR A CA 1
ATOM 4325 C C . THR A 1 536 ? -6.565 -6.366 3.454 1.00 87.31 536 THR A C 1
ATOM 4327 O O . THR A 1 536 ? -5.557 -7.050 3.266 1.00 87.31 536 THR A O 1
ATOM 4330 N N . PRO A 1 537 ? -7.658 -6.869 4.063 1.00 89.38 537 PRO A N 1
ATOM 4331 C CA . PRO A 1 537 ? -7.706 -8.256 4.503 1.00 89.38 537 PRO A CA 1
ATOM 4332 C C . PRO A 1 537 ? -7.391 -9.210 3.348 1.00 89.38 537 PRO A C 1
ATOM 4334 O O . PRO A 1 537 ? -7.988 -9.133 2.272 1.00 89.38 537 PRO A O 1
ATOM 4337 N N . ILE A 1 538 ? -6.438 -10.115 3.569 1.00 90.44 538 ILE A N 1
ATOM 4338 C CA . ILE A 1 538 ? -5.855 -10.924 2.491 1.00 90.44 538 ILE A CA 1
ATOM 4339 C C . ILE A 1 538 ? -6.897 -11.781 1.758 1.00 90.44 538 ILE A C 1
ATOM 4341 O O . ILE A 1 538 ? -6.801 -11.941 0.548 1.00 90.44 538 ILE A O 1
ATOM 4345 N N . TYR A 1 539 ? -7.925 -12.282 2.456 1.00 91.31 539 TYR A N 1
ATOM 4346 C CA . TYR A 1 539 ? -8.998 -13.076 1.843 1.00 91.31 539 TYR A CA 1
ATOM 4347 C C . TYR A 1 539 ? -9.901 -12.236 0.922 1.00 91.31 539 TYR A C 1
ATOM 4349 O O . TYR A 1 539 ? -10.360 -12.739 -0.102 1.00 91.31 539 TYR A O 1
ATOM 4357 N N . VAL A 1 540 ? -10.108 -10.950 1.236 1.00 94.00 540 VAL A N 1
ATOM 4358 C CA . VAL A 1 540 ? -10.842 -10.010 0.373 1.00 94.00 540 VAL A CA 1
ATOM 4359 C C . VAL A 1 540 ? -10.044 -9.758 -0.899 1.00 94.00 540 VAL A C 1
ATOM 4361 O O . VAL A 1 540 ? -10.561 -9.941 -2.000 1.00 94.00 540 VAL A O 1
ATOM 4364 N N . ALA A 1 541 ? -8.765 -9.396 -0.757 1.00 94.94 541 ALA A N 1
ATOM 4365 C CA . ALA A 1 541 ? -7.885 -9.153 -1.897 1.00 94.94 541 ALA A CA 1
ATOM 4366 C C . ALA A 1 541 ? -7.742 -10.404 -2.783 1.00 94.94 541 ALA A C 1
ATOM 4368 O O . ALA A 1 541 ? -7.788 -10.302 -4.008 1.00 94.94 541 ALA A O 1
ATOM 4369 N N . GLU A 1 542 ? -7.625 -11.590 -2.176 1.00 93.69 542 GLU A N 1
ATOM 4370 C CA . GLU A 1 542 ? -7.550 -12.869 -2.888 1.00 93.69 542 GLU A CA 1
ATOM 4371 C C . GLU A 1 542 ? -8.804 -13.098 -3.744 1.00 93.69 542 GLU A C 1
ATOM 4373 O O . GLU A 1 542 ? -8.699 -13.410 -4.932 1.00 93.69 542 GLU A O 1
ATOM 4378 N N . HIS A 1 543 ? -9.995 -12.889 -3.176 1.00 94.88 543 HIS A N 1
ATOM 4379 C CA . HIS A 1 543 ? -11.257 -13.020 -3.905 1.00 94.88 543 HIS A CA 1
ATOM 4380 C C . HIS A 1 543 ? -11.390 -11.999 -5.040 1.00 94.88 543 HIS A C 1
ATOM 4382 O O . HIS A 1 543 ? -11.681 -12.377 -6.178 1.00 94.88 543 HIS A O 1
ATOM 4388 N N . LEU A 1 544 ? -11.133 -10.717 -4.767 1.00 96.81 544 LEU A N 1
ATOM 4389 C CA . LEU A 1 544 ? -11.251 -9.651 -5.766 1.00 96.81 544 LEU A CA 1
ATOM 4390 C C . LEU A 1 544 ? -10.268 -9.856 -6.929 1.00 96.81 544 LEU A C 1
ATOM 4392 O O . LEU A 1 544 ? -10.657 -9.719 -8.090 1.00 96.81 544 LEU A O 1
ATOM 4396 N N . LEU A 1 545 ? -9.033 -10.294 -6.662 1.00 95.81 545 LEU A N 1
ATOM 4397 C CA . LEU A 1 545 ? -8.075 -10.651 -7.714 1.00 95.81 545 LEU A CA 1
ATOM 4398 C C . LEU A 1 545 ? -8.491 -11.896 -8.500 1.00 95.81 545 LEU A C 1
ATOM 4400 O O . LEU A 1 545 ? -8.291 -11.932 -9.715 1.00 95.81 545 LEU A O 1
ATOM 4404 N N . LYS A 1 546 ? -9.100 -12.904 -7.861 1.00 93.50 546 LYS A N 1
ATOM 4405 C CA . LYS A 1 546 ? -9.669 -14.058 -8.580 1.00 93.50 546 LYS A CA 1
ATOM 4406 C C . LYS A 1 546 ? -10.763 -13.610 -9.547 1.00 93.50 546 LYS A C 1
ATOM 4408 O O . LYS A 1 546 ? -10.783 -14.059 -10.692 1.00 93.50 546 LYS A O 1
ATOM 4413 N N . ILE A 1 547 ? -11.636 -12.694 -9.131 1.00 95.38 547 ILE A N 1
ATOM 4414 C CA . ILE A 1 547 ? -12.649 -12.095 -10.010 1.00 95.38 547 ILE A CA 1
ATOM 4415 C C . ILE A 1 547 ? -11.993 -11.292 -11.144 1.00 95.38 547 ILE A C 1
ATOM 4417 O O . ILE A 1 547 ? -12.345 -11.490 -12.307 1.00 95.38 547 ILE A O 1
ATOM 4421 N N . ALA A 1 548 ? -10.989 -10.465 -10.842 1.00 96.25 548 ALA A N 1
ATOM 4422 C CA . ALA A 1 548 ? -10.244 -9.707 -11.847 1.00 96.25 548 ALA A CA 1
ATOM 4423 C C . ALA A 1 548 ? -9.591 -10.624 -12.898 1.00 96.25 548 ALA A C 1
ATOM 4425 O O . ALA A 1 548 ? -9.698 -10.375 -14.099 1.00 96.25 548 ALA A O 1
ATOM 4426 N N . ARG A 1 549 ? -8.981 -11.737 -12.469 1.00 93.31 549 ARG A N 1
ATOM 4427 C CA . ARG A 1 549 ? -8.332 -12.714 -13.360 1.00 93.31 549 ARG A CA 1
ATOM 4428 C C . ARG A 1 549 ? -9.304 -13.536 -14.202 1.00 93.31 549 ARG A C 1
ATOM 4430 O O . ARG A 1 549 ? -8.936 -13.980 -15.288 1.00 93.31 549 ARG A O 1
ATOM 4437 N N . LYS A 1 550 ? -10.551 -13.717 -13.750 1.00 93.69 550 LYS A N 1
ATOM 4438 C CA . LYS A 1 550 ? -11.616 -14.296 -14.590 1.00 93.69 550 LYS A CA 1
ATOM 4439 C C . LYS A 1 550 ? -11.952 -13.386 -15.772 1.00 93.69 550 LYS A C 1
ATOM 4441 O O . LYS A 1 550 ? -12.245 -13.894 -16.850 1.00 93.69 550 LYS A O 1
ATOM 4446 N N . VAL A 1 551 ? -11.890 -12.067 -15.574 1.00 95.44 551 VAL A N 1
ATOM 4447 C CA . VAL A 1 551 ? -12.089 -11.068 -16.637 1.00 95.44 551 VAL A CA 1
ATOM 4448 C C . VAL A 1 551 ? -10.858 -10.987 -17.540 1.00 95.44 551 VAL A C 1
ATOM 4450 O O . VAL A 1 551 ? -10.991 -11.007 -18.762 1.00 95.44 551 VAL A O 1
ATOM 4453 N N . ARG A 1 552 ? -9.660 -10.935 -16.946 1.00 92.44 552 ARG A N 1
ATOM 4454 C CA . ARG A 1 552 ? -8.386 -10.808 -17.659 1.00 92.44 552 ARG A CA 1
ATOM 4455 C C . ARG A 1 552 ? -7.363 -11.819 -17.143 1.00 92.44 552 ARG A C 1
ATOM 4457 O O . ARG A 1 552 ? -6.761 -11.633 -16.090 1.00 92.44 552 ARG A O 1
ATOM 4464 N N . LYS A 1 553 ? -7.142 -12.888 -17.911 1.00 90.19 553 LYS A N 1
ATOM 4465 C CA . LYS A 1 553 ? -6.271 -14.009 -17.515 1.00 90.19 553 LYS A CA 1
ATOM 4466 C C . LYS A 1 553 ? -4.789 -13.666 -17.427 1.00 90.19 553 LYS A C 1
ATOM 4468 O O . LYS A 1 553 ? -4.066 -14.457 -16.853 1.00 90.19 553 LYS A O 1
ATOM 4473 N N . ASP A 1 554 ? -4.345 -12.559 -18.009 1.00 90.38 554 ASP A N 1
ATOM 4474 C CA . ASP A 1 554 ? -2.957 -12.083 -18.081 1.00 90.38 554 ASP A CA 1
ATOM 4475 C C . ASP A 1 554 ? -2.748 -10.779 -17.283 1.00 90.38 554 ASP A C 1
ATOM 4477 O O . ASP A 1 554 ? -1.874 -9.972 -17.598 1.00 90.38 554 ASP A O 1
ATOM 4481 N N . LEU A 1 555 ? -3.583 -10.555 -16.261 1.00 94.50 555 LEU A N 1
ATOM 4482 C CA . LEU A 1 555 ? -3.595 -9.340 -15.449 1.00 94.50 555 LEU A CA 1
ATOM 4483 C C . LEU A 1 555 ? -2.264 -9.114 -14.715 1.00 94.50 555 LEU A C 1
ATOM 4485 O O . LEU A 1 555 ? -1.906 -9.887 -13.826 1.00 94.50 555 LEU A O 1
ATOM 4489 N N . TYR A 1 556 ? -1.579 -8.007 -15.008 1.00 96.00 556 TYR A N 1
ATOM 4490 C CA . TYR A 1 556 ? -0.406 -7.595 -14.233 1.00 96.00 556 TYR A CA 1
ATOM 4491 C C . TYR A 1 556 ? -0.832 -7.087 -12.851 1.00 96.00 556 TYR A C 1
ATOM 4493 O O . TYR A 1 556 ? -1.659 -6.183 -12.764 1.00 96.00 556 TYR A O 1
ATOM 4501 N N . VAL A 1 557 ? -0.277 -7.634 -11.768 1.00 96.62 557 VAL A N 1
ATOM 4502 C CA . VAL A 1 557 ? -0.605 -7.186 -10.404 1.00 96.62 557 VAL A CA 1
ATOM 4503 C C . VAL A 1 557 ? 0.635 -6.617 -9.734 1.00 96.62 557 VAL A C 1
ATOM 4505 O O . VAL A 1 557 ? 1.624 -7.322 -9.533 1.00 96.62 557 VAL A O 1
ATOM 4508 N N . VAL A 1 558 ? 0.563 -5.348 -9.353 1.00 96.50 558 VAL A N 1
ATOM 4509 C CA . VAL A 1 558 ? 1.597 -4.650 -8.588 1.00 96.50 558 VAL A CA 1
ATOM 4510 C C . VAL A 1 558 ? 1.057 -4.387 -7.191 1.00 96.50 558 VAL A C 1
ATOM 4512 O O . VAL A 1 558 ? -0.111 -4.043 -7.049 1.00 96.50 558 VAL A O 1
ATOM 4515 N N . ALA A 1 559 ? 1.877 -4.523 -6.155 1.00 94.50 559 ALA A N 1
ATOM 4516 C CA . ALA A 1 559 ? 1.458 -4.169 -4.803 1.00 94.50 559 ALA A CA 1
ATOM 4517 C C . ALA A 1 559 ? 2.470 -3.260 -4.115 1.00 94.50 559 ALA A C 1
ATOM 4519 O O . ALA A 1 559 ? 3.686 -3.478 -4.176 1.00 94.50 559 ALA A O 1
ATOM 4520 N N . GLU A 1 560 ? 1.935 -2.269 -3.413 1.00 88.31 560 GLU A N 1
ATOM 4521 C CA . GLU A 1 560 ? 2.656 -1.570 -2.365 1.00 88.31 560 GLU A CA 1
ATOM 4522 C C . GLU A 1 560 ? 2.550 -2.381 -1.068 1.00 88.31 560 GLU A C 1
ATOM 4524 O O . GLU A 1 560 ? 1.493 -2.466 -0.432 1.00 88.31 560 GLU A O 1
ATOM 4529 N N . LEU A 1 561 ? 3.652 -3.038 -0.705 1.00 85.31 561 LEU A N 1
ATOM 4530 C CA . LEU A 1 561 ? 3.704 -3.948 0.431 1.00 85.31 561 LEU A CA 1
ATOM 4531 C C . LEU A 1 561 ? 5.003 -3.751 1.212 1.00 85.31 561 LEU A C 1
ATOM 4533 O O . LEU A 1 561 ? 6.098 -3.999 0.695 1.00 85.31 561 LEU A O 1
ATOM 4537 N N . PHE A 1 562 ? 4.845 -3.313 2.461 1.00 78.69 562 PHE A N 1
ATOM 4538 C CA . PHE A 1 562 ? 5.926 -3.001 3.388 1.00 78.69 562 PHE A CA 1
ATOM 4539 C C . PHE A 1 562 ? 5.634 -3.631 4.753 1.00 78.69 562 PHE A C 1
ATOM 4541 O O . PHE A 1 562 ? 5.336 -2.938 5.718 1.00 78.69 562 PHE A O 1
ATOM 4548 N N . THR A 1 563 ? 5.686 -4.961 4.851 1.00 73.31 563 THR A N 1
ATOM 4549 C CA . THR A 1 563 ? 5.415 -5.645 6.133 1.00 73.31 563 THR A CA 1
ATOM 4550 C C . THR A 1 563 ? 6.596 -5.605 7.110 1.00 73.31 563 THR A C 1
ATOM 4552 O O . THR A 1 563 ? 6.475 -6.058 8.244 1.00 73.31 563 THR A O 1
ATOM 4555 N N . GLY A 1 564 ? 7.769 -5.134 6.666 1.00 76.00 564 GLY A N 1
ATOM 4556 C CA . GLY A 1 564 ? 9.020 -5.205 7.430 1.00 76.00 564 GLY A CA 1
ATOM 4557 C C . GLY A 1 564 ? 9.604 -6.621 7.546 1.00 76.00 564 GLY A C 1
ATOM 4558 O O . GLY A 1 564 ? 10.678 -6.789 8.121 1.00 76.00 564 GLY A O 1
ATOM 4559 N N . ASN A 1 565 ? 8.940 -7.638 6.981 1.00 83.19 565 ASN A N 1
ATOM 4560 C CA . ASN A 1 565 ? 9.359 -9.033 7.034 1.00 83.19 565 ASN A CA 1
ATOM 4561 C C . ASN A 1 565 ? 9.168 -9.717 5.671 1.00 83.19 565 ASN A C 1
ATOM 4563 O O . ASN A 1 565 ? 8.050 -9.991 5.243 1.00 83.19 565 ASN A O 1
ATOM 4567 N N . GLU A 1 566 ? 10.274 -10.078 5.018 1.00 85.25 566 GLU A N 1
ATOM 4568 C CA . GLU A 1 566 ? 10.262 -10.726 3.699 1.00 85.25 566 GLU A CA 1
ATOM 4569 C C . GLU A 1 566 ? 9.440 -12.030 3.668 1.00 85.25 566 GLU A C 1
ATOM 4571 O O . GLU A 1 566 ? 8.802 -12.337 2.664 1.00 85.25 566 GLU A O 1
ATOM 4576 N N . HIS A 1 567 ? 9.383 -12.788 4.769 1.00 88.69 567 HIS A N 1
ATOM 4577 C CA . HIS A 1 567 ? 8.556 -13.995 4.828 1.00 88.69 567 HIS A CA 1
ATOM 4578 C C . HIS A 1 567 ? 7.059 -13.682 4.783 1.00 88.69 567 HIS A C 1
ATOM 4580 O O . HIS A 1 567 ? 6.317 -14.421 4.138 1.00 88.69 567 HIS A O 1
ATOM 4586 N N . LEU A 1 568 ? 6.621 -12.602 5.438 1.00 87.81 568 LEU A N 1
ATOM 4587 C CA . LEU A 1 568 ? 5.230 -12.153 5.376 1.00 87.81 568 LEU A CA 1
ATOM 4588 C C . LEU A 1 568 ? 4.910 -11.586 3.992 1.00 87.81 568 LEU A C 1
ATOM 4590 O O . LEU A 1 568 ? 3.881 -11.951 3.426 1.00 87.81 568 LEU A O 1
ATOM 4594 N N . ASP A 1 569 ? 5.811 -10.787 3.411 1.00 89.56 569 ASP A N 1
ATOM 4595 C CA . ASP A 1 569 ? 5.666 -10.299 2.033 1.00 89.56 569 ASP A CA 1
ATOM 4596 C C . ASP A 1 569 ? 5.435 -11.464 1.056 1.00 89.56 569 ASP A C 1
ATOM 4598 O O . ASP A 1 569 ? 4.519 -11.428 0.232 1.00 89.56 569 ASP A O 1
ATOM 4602 N N . ASN A 1 570 ? 6.213 -12.540 1.196 1.00 92.06 570 ASN A N 1
ATOM 4603 C CA . ASN A 1 570 ? 6.101 -13.722 0.345 1.00 92.06 570 ASN A CA 1
ATOM 4604 C C . ASN A 1 570 ? 4.755 -14.446 0.488 1.00 92.06 570 ASN A C 1
ATOM 4606 O O . ASN A 1 570 ? 4.249 -14.964 -0.507 1.00 92.06 570 ASN A O 1
ATOM 4610 N N . ILE A 1 571 ? 4.140 -14.449 1.677 1.00 91.56 571 ILE A N 1
ATOM 4611 C CA . ILE A 1 571 ? 2.791 -15.011 1.866 1.00 91.56 571 ILE A CA 1
ATOM 4612 C C . ILE A 1 571 ? 1.772 -14.226 1.034 1.00 91.56 571 ILE A C 1
ATOM 4614 O O . ILE A 1 571 ? 0.957 -14.834 0.337 1.00 91.56 571 ILE A O 1
ATOM 4618 N N . PHE A 1 572 ? 1.825 -12.890 1.064 1.00 92.69 572 PHE A N 1
ATOM 4619 C CA . PHE A 1 572 ? 0.954 -12.051 0.236 1.00 92.69 572 PHE A CA 1
ATOM 4620 C C . PHE A 1 572 ? 1.220 -12.281 -1.252 1.00 92.69 572 PHE A C 1
ATOM 4622 O O . PHE A 1 572 ? 0.274 -12.494 -2.008 1.00 92.69 572 PHE A O 1
ATOM 4629 N N . VAL A 1 573 ? 2.489 -12.305 -1.674 1.00 93.69 573 VAL A N 1
ATOM 4630 C CA . VAL A 1 573 ? 2.865 -12.557 -3.074 1.00 93.69 573 VAL A CA 1
ATOM 4631 C C . VAL A 1 573 ? 2.291 -13.878 -3.569 1.00 93.69 573 VAL A C 1
ATOM 4633 O O . VAL A 1 573 ? 1.650 -13.905 -4.617 1.00 93.69 573 VAL A O 1
ATOM 4636 N N . ASN A 1 574 ? 2.464 -14.948 -2.796 1.00 93.38 574 ASN A N 1
ATOM 4637 C CA . ASN A 1 574 ? 2.013 -16.286 -3.151 1.00 93.38 574 ASN A CA 1
ATOM 4638 C C . ASN A 1 574 ? 0.486 -16.408 -3.179 1.00 93.38 574 ASN A C 1
ATOM 4640 O O . ASN A 1 574 ? -0.074 -16.914 -4.149 1.00 93.38 574 ASN A O 1
ATOM 4644 N N . ARG A 1 575 ? -0.204 -15.927 -2.138 1.00 91.94 575 ARG A N 1
ATOM 4645 C CA . ARG A 1 575 ? -1.666 -16.062 -2.028 1.00 91.94 575 ARG A CA 1
ATOM 4646 C C . ARG A 1 575 ? -2.421 -15.164 -2.999 1.00 91.94 575 ARG A C 1
ATOM 4648 O O . ARG A 1 575 ? -3.405 -15.589 -3.594 1.00 91.94 575 ARG A O 1
ATOM 4655 N N . LEU A 1 576 ? -1.965 -13.925 -3.163 1.00 93.44 576 LEU A N 1
ATOM 4656 C CA . LEU A 1 576 ? -2.604 -12.957 -4.052 1.00 93.44 576 LEU A CA 1
ATOM 4657 C C . LEU A 1 576 ? -2.131 -13.121 -5.502 1.00 93.44 576 LEU A C 1
ATOM 4659 O O . LEU A 1 576 ? -2.795 -12.671 -6.435 1.00 93.44 576 LEU A O 1
ATOM 4663 N N . GLY A 1 577 ? -0.996 -13.781 -5.731 1.00 92.88 577 GLY A N 1
ATOM 4664 C CA . GLY A 1 577 ? -0.335 -13.856 -7.033 1.00 92.88 577 GLY A CA 1
ATOM 4665 C C . GLY A 1 577 ? 0.156 -12.499 -7.522 1.00 92.88 577 GLY A C 1
ATOM 4666 O O . GLY A 1 577 ? -0.050 -12.136 -8.681 1.00 92.88 577 GLY A O 1
ATOM 4667 N N . ILE A 1 578 ? 0.753 -11.719 -6.624 1.00 95.00 578 ILE A N 1
ATOM 4668 C CA . ILE A 1 578 ? 1.342 -10.431 -6.988 1.00 95.00 578 ILE A CA 1
ATOM 4669 C C . ILE A 1 578 ? 2.476 -10.684 -7.985 1.00 95.00 578 ILE A C 1
ATOM 4671 O O . ILE A 1 578 ? 3.358 -11.507 -7.745 1.00 95.00 578 ILE A O 1
ATOM 4675 N N . SER A 1 579 ? 2.445 -9.976 -9.113 1.00 94.75 579 SER A N 1
ATOM 4676 C CA . SER A 1 579 ? 3.470 -10.078 -10.149 1.00 94.75 579 SER A CA 1
ATOM 4677 C C . SER A 1 579 ? 4.723 -9.299 -9.776 1.00 94.75 579 SER A C 1
ATOM 4679 O O . SER A 1 579 ? 5.809 -9.782 -10.063 1.00 94.75 579 SER A O 1
ATOM 4681 N N . SER A 1 580 ? 4.579 -8.128 -9.143 1.00 95.56 580 SER A N 1
ATOM 4682 C CA . SER A 1 580 ? 5.701 -7.270 -8.738 1.00 95.56 580 SER A CA 1
ATOM 4683 C C . SER A 1 580 ? 5.434 -6.529 -7.431 1.00 95.56 580 SER A C 1
ATOM 4685 O O . SER A 1 580 ? 4.355 -5.971 -7.236 1.00 95.56 580 SER A O 1
ATOM 4687 N N . LEU A 1 581 ? 6.447 -6.437 -6.573 1.00 95.12 581 LEU A N 1
ATOM 4688 C CA . LEU A 1 581 ? 6.444 -5.555 -5.408 1.00 95.12 581 LEU A CA 1
ATOM 4689 C C . LEU A 1 581 ? 7.124 -4.228 -5.736 1.00 95.12 581 LEU A C 1
ATOM 4691 O O . LEU A 1 581 ? 8.180 -4.201 -6.370 1.00 95.12 581 LEU A O 1
ATOM 4695 N N . ILE A 1 582 ? 6.542 -3.125 -5.273 1.00 95.25 582 ILE A N 1
ATOM 4696 C CA . ILE A 1 582 ? 7.149 -1.800 -5.419 1.00 95.25 582 ILE A CA 1
ATOM 4697 C C . ILE A 1 582 ? 8.384 -1.700 -4.524 1.00 95.25 582 ILE A C 1
ATOM 4699 O O . ILE A 1 582 ? 8.365 -2.088 -3.351 1.00 95.25 582 ILE A O 1
ATOM 4703 N N . ARG A 1 583 ? 9.474 -1.179 -5.092 1.00 94.00 583 ARG A N 1
ATOM 4704 C CA . ARG A 1 583 ? 10.733 -0.877 -4.402 1.00 94.00 583 ARG A CA 1
ATOM 4705 C C . ARG A 1 583 ? 11.186 0.518 -4.807 1.00 94.00 583 ARG A C 1
ATOM 4707 O O . ARG A 1 583 ? 10.988 0.903 -5.951 1.00 94.00 583 ARG A O 1
ATOM 4714 N N . GLU A 1 584 ? 11.800 1.266 -3.897 1.00 94.19 584 GLU A N 1
ATOM 4715 C CA . GLU A 1 584 ? 12.083 2.690 -4.116 1.00 94.19 584 GLU A CA 1
ATOM 4716 C C . GLU A 1 584 ? 13.572 2.998 -3.948 1.00 94.19 584 GLU A C 1
ATOM 4718 O O . GLU A 1 584 ? 14.151 2.788 -2.878 1.00 94.19 584 GLU A O 1
ATOM 4723 N N . ALA A 1 585 ? 14.198 3.545 -4.989 1.00 94.56 585 ALA A N 1
ATOM 4724 C CA . ALA A 1 585 ? 15.603 3.941 -4.961 1.00 94.56 585 ALA A CA 1
ATOM 4725 C C . ALA A 1 585 ? 15.858 5.078 -3.963 1.00 94.56 585 ALA A C 1
ATOM 4727 O O . ALA A 1 585 ? 16.938 5.155 -3.372 1.00 94.56 585 ALA A O 1
ATOM 4728 N N . GLN A 1 586 ? 14.860 5.935 -3.719 1.00 92.31 586 GLN A N 1
ATOM 4729 C CA . GLN A 1 586 ? 14.972 7.029 -2.758 1.00 92.31 586 GLN A CA 1
ATOM 4730 C C . GLN A 1 586 ? 15.154 6.561 -1.308 1.00 92.31 586 GLN A C 1
ATOM 4732 O O . GLN A 1 586 ? 15.579 7.372 -0.485 1.00 92.31 586 GLN A O 1
ATOM 4737 N N . ASN A 1 587 ? 14.847 5.305 -0.969 1.00 91.69 587 ASN A N 1
ATOM 4738 C CA . ASN A 1 587 ? 15.063 4.776 0.384 1.00 91.69 587 ASN A CA 1
ATOM 4739 C C . ASN A 1 587 ? 16.538 4.474 0.676 1.00 91.69 587 ASN A C 1
ATOM 4741 O O . ASN A 1 587 ? 16.920 4.340 1.837 1.00 91.69 587 ASN A O 1
ATOM 4745 N N . ALA A 1 588 ? 17.392 4.445 -0.351 1.00 92.38 588 ALA A N 1
ATOM 4746 C CA . ALA A 1 588 ? 18.830 4.443 -0.147 1.00 92.38 588 ALA A CA 1
ATOM 4747 C C . ALA A 1 588 ? 19.281 5.797 0.422 1.00 92.38 588 ALA A C 1
ATOM 4749 O O . ALA A 1 588 ? 18.945 6.856 -0.121 1.00 92.38 588 ALA A O 1
ATOM 4750 N N . HIS A 1 589 ? 20.061 5.754 1.502 1.00 90.94 589 HIS A N 1
ATOM 4751 C CA . HIS A 1 589 ? 20.603 6.944 2.164 1.00 90.94 589 HIS A CA 1
ATOM 4752 C C . HIS A 1 589 ? 21.978 7.370 1.618 1.00 90.94 589 HIS A C 1
ATOM 4754 O O . HIS A 1 589 ? 22.412 8.488 1.880 1.00 90.94 589 HIS A O 1
ATOM 4760 N N . ASN A 1 590 ? 22.656 6.509 0.852 1.00 91.12 590 ASN A N 1
ATOM 4761 C CA . ASN A 1 590 ? 23.915 6.795 0.159 1.00 91.12 590 ASN A CA 1
ATOM 4762 C C . ASN A 1 590 ? 24.044 5.947 -1.126 1.00 91.12 590 ASN A C 1
ATOM 4764 O O . ASN A 1 590 ? 23.217 5.064 -1.384 1.00 91.12 590 ASN A O 1
ATOM 4768 N N . CYS A 1 591 ? 25.095 6.207 -1.912 1.00 91.06 591 CYS A N 1
ATOM 4769 C CA . CYS A 1 591 ? 25.381 5.496 -3.161 1.00 91.06 591 CYS A CA 1
ATOM 4770 C C . CYS A 1 591 ? 25.507 3.978 -2.955 1.00 91.06 591 CYS A C 1
ATOM 4772 O O . CYS A 1 591 ? 24.914 3.201 -3.700 1.00 91.06 591 CYS A O 1
ATOM 4774 N N . HIS A 1 592 ? 26.211 3.561 -1.899 1.00 92.75 592 HIS A N 1
ATOM 4775 C CA . HIS A 1 592 ? 26.447 2.152 -1.588 1.00 92.75 592 HIS A CA 1
ATOM 4776 C C . HIS A 1 592 ? 25.146 1.371 -1.367 1.00 92.75 592 HIS A C 1
ATOM 4778 O O . HIS A 1 592 ? 24.951 0.306 -1.949 1.00 92.75 592 HIS A O 1
ATOM 4784 N N . GLU A 1 593 ? 24.215 1.901 -0.574 1.00 94.94 593 GLU A N 1
ATOM 4785 C CA . GLU A 1 593 ? 22.922 1.247 -0.358 1.00 94.94 593 GLU A CA 1
ATOM 4786 C C . GLU A 1 593 ? 22.071 1.199 -1.631 1.00 94.94 593 GLU A C 1
ATOM 4788 O O . GLU A 1 593 ? 21.394 0.200 -1.877 1.00 94.94 593 GLU A O 1
ATOM 4793 N N . GLN A 1 594 ? 22.151 2.215 -2.496 1.00 95.31 594 GLN A N 1
ATOM 4794 C CA . GLN A 1 594 ? 21.493 2.151 -3.801 1.00 95.31 594 GLN A CA 1
ATOM 4795 C C . GLN A 1 594 ? 22.119 1.066 -4.686 1.00 95.31 594 GLN A C 1
ATOM 4797 O O . GLN A 1 594 ? 21.390 0.304 -5.321 1.00 95.31 594 GLN A O 1
ATOM 4802 N N . GLY A 1 595 ? 23.448 0.928 -4.669 1.00 95.44 595 GLY A N 1
ATOM 4803 C CA . GLY A 1 595 ? 24.165 -0.176 -5.308 1.00 95.44 595 GLY A CA 1
ATOM 4804 C C . GLY A 1 595 ? 23.714 -1.548 -4.795 1.00 95.44 595 GLY A C 1
ATOM 4805 O O . GLY A 1 595 ? 23.500 -2.462 -5.589 1.00 95.44 595 GLY A O 1
ATOM 4806 N N . ARG A 1 596 ? 23.454 -1.694 -3.488 1.00 95.25 596 ARG A N 1
ATOM 4807 C CA . ARG A 1 596 ? 22.900 -2.937 -2.915 1.00 95.25 596 ARG A CA 1
ATOM 4808 C C . ARG A 1 596 ? 21.496 -3.252 -3.416 1.00 95.25 596 ARG A C 1
ATOM 4810 O O . ARG A 1 596 ? 21.200 -4.424 -3.646 1.00 95.25 596 ARG A O 1
ATOM 4817 N N . PHE A 1 597 ? 20.636 -2.247 -3.592 1.00 94.06 597 PHE A N 1
ATOM 4818 C CA . PHE A 1 597 ? 19.318 -2.453 -4.203 1.00 94.06 597 PHE A CA 1
ATOM 4819 C C . PHE A 1 597 ? 19.451 -2.899 -5.658 1.00 94.06 597 PHE A C 1
ATOM 4821 O O . PHE A 1 597 ? 18.830 -3.889 -6.041 1.00 94.06 597 PHE A O 1
ATOM 4828 N N . VAL A 1 598 ? 20.315 -2.241 -6.438 1.00 94.69 598 VAL A N 1
ATOM 4829 C CA . VAL A 1 598 ? 20.608 -2.649 -7.821 1.00 94.69 598 VAL A CA 1
ATOM 4830 C C . VAL A 1 598 ? 21.134 -4.080 -7.871 1.00 94.69 598 VAL A C 1
ATOM 4832 O O . VAL A 1 598 ? 20.687 -4.845 -8.713 1.00 94.69 598 VAL A O 1
ATOM 4835 N N . TYR A 1 599 ? 22.030 -4.473 -6.963 1.00 94.31 599 TYR A N 1
ATOM 4836 C CA . TYR A 1 599 ? 22.541 -5.843 -6.897 1.00 94.31 599 TYR A CA 1
ATOM 4837 C C . TYR A 1 599 ? 21.430 -6.845 -6.563 1.00 94.31 599 TYR A C 1
ATOM 4839 O O . TYR A 1 599 ? 21.268 -7.841 -7.262 1.00 94.31 599 TYR A O 1
ATOM 4847 N N . ARG A 1 600 ? 20.616 -6.560 -5.535 1.00 92.50 600 ARG A N 1
ATOM 4848 C CA . ARG A 1 600 ? 19.528 -7.448 -5.094 1.00 92.50 600 ARG A CA 1
ATOM 4849 C C . ARG A 1 600 ? 18.495 -7.702 -6.193 1.00 92.50 600 ARG A C 1
ATOM 4851 O O . ARG A 1 600 ? 17.997 -8.817 -6.295 1.00 92.50 600 ARG A O 1
ATOM 4858 N N . TYR A 1 601 ? 18.180 -6.688 -6.997 1.00 91.56 601 TYR A N 1
ATOM 4859 C CA . TYR A 1 601 ? 17.223 -6.787 -8.107 1.00 91.56 601 TYR A CA 1
ATOM 4860 C C . TYR A 1 601 ? 17.913 -6.911 -9.480 1.00 91.56 601 TYR A C 1
ATOM 4862 O O . TYR A 1 601 ? 17.278 -6.806 -10.529 1.00 91.56 601 TYR A O 1
ATOM 4870 N N . GLY A 1 602 ? 19.229 -7.133 -9.488 1.00 86.25 602 GLY A N 1
ATOM 4871 C CA . GLY A 1 602 ? 20.074 -7.140 -10.679 1.00 86.25 602 GLY A CA 1
ATOM 4872 C C . GLY A 1 602 ? 19.991 -8.429 -11.490 1.00 86.25 602 GLY A C 1
ATOM 4873 O O . GLY A 1 602 ? 20.346 -8.418 -12.663 1.00 86.25 602 GLY A O 1
ATOM 4874 N N . GLY A 1 603 ? 19.476 -9.516 -10.919 1.00 87.12 603 GLY A N 1
ATOM 4875 C CA . GLY A 1 603 ? 19.433 -10.837 -11.554 1.00 87.12 603 GLY A CA 1
ATOM 4876 C C . GLY A 1 603 ? 20.590 -11.727 -11.106 1.00 87.12 603 GLY A C 1
ATOM 4877 O O . GLY A 1 603 ? 21.104 -11.568 -9.999 1.00 87.12 603 GLY A O 1
ATOM 4878 N N . ASP A 1 604 ? 20.982 -12.672 -11.957 1.00 89.81 604 ASP A N 1
ATOM 4879 C CA . ASP A 1 604 ? 22.031 -13.639 -11.628 1.00 89.81 604 ASP A CA 1
ATOM 4880 C C . ASP A 1 604 ? 23.414 -12.964 -11.550 1.00 89.81 604 ASP A C 1
ATOM 4882 O O . ASP A 1 604 ? 23.694 -12.046 -12.323 1.00 89.81 604 ASP A O 1
ATOM 4886 N N . PRO A 1 605 ? 24.330 -13.416 -10.678 1.00 91.75 605 PRO A N 1
ATOM 4887 C CA . PRO A 1 605 ? 25.703 -12.919 -10.679 1.00 91.75 605 PRO A CA 1
ATOM 4888 C C . PRO A 1 605 ? 26.424 -13.191 -12.009 1.00 91.75 605 PRO A C 1
ATOM 4890 O O . PRO A 1 605 ? 26.243 -14.246 -12.624 1.00 91.75 605 PRO A O 1
ATOM 4893 N N . VAL A 1 606 ? 27.297 -12.272 -12.434 1.00 90.38 606 VAL A N 1
ATOM 4894 C CA . VAL A 1 606 ? 28.188 -12.507 -13.587 1.00 90.38 606 VAL A CA 1
ATOM 4895 C C . VAL A 1 606 ? 29.060 -13.736 -13.337 1.00 90.38 606 VAL A C 1
ATOM 4897 O O . VAL A 1 606 ? 29.692 -13.859 -12.289 1.00 90.38 606 VAL A O 1
ATOM 4900 N N . GLY A 1 607 ? 29.086 -14.651 -14.307 1.00 87.06 607 GLY A N 1
ATOM 4901 C CA . GLY A 1 607 ? 29.820 -15.912 -14.189 1.00 87.06 607 GLY A CA 1
ATOM 4902 C C . GLY A 1 607 ? 29.109 -16.974 -13.345 1.00 87.06 607 GLY A C 1
ATOM 4903 O O . GLY A 1 607 ? 29.734 -17.969 -12.975 1.00 87.06 607 GLY A O 1
ATOM 4904 N N . ALA A 1 608 ? 27.816 -16.800 -13.043 1.00 87.44 608 ALA A N 1
ATOM 4905 C CA . ALA A 1 608 ? 27.011 -17.855 -12.436 1.00 87.44 608 ALA A CA 1
ATOM 4906 C C . ALA A 1 608 ? 27.061 -19.145 -13.277 1.00 87.44 608 ALA A C 1
ATOM 4908 O O . ALA A 1 608 ? 27.086 -19.105 -14.511 1.00 87.44 608 ALA A O 1
ATOM 4909 N N . PHE A 1 609 ? 27.066 -20.301 -12.603 1.00 85.62 609 PHE A N 1
ATOM 4910 C CA . PHE A 1 609 ? 27.080 -21.602 -13.272 1.00 85.62 609 PHE A CA 1
ATOM 4911 C C . PHE A 1 609 ? 25.898 -21.726 -14.234 1.00 85.62 609 PHE A C 1
ATOM 4913 O O . PHE A 1 609 ? 24.753 -21.509 -13.838 1.00 85.62 609 PHE A O 1
ATOM 4920 N N . HIS A 1 610 ? 26.174 -22.119 -15.483 1.00 79.75 610 HIS A N 1
ATOM 4921 C CA . HIS A 1 610 ? 25.123 -22.293 -16.477 1.00 79.75 610 HIS A CA 1
ATOM 4922 C C . HIS A 1 610 ? 24.113 -23.337 -15.983 1.00 79.75 610 HIS A C 1
ATOM 4924 O O . HIS A 1 610 ? 24.485 -24.495 -15.738 1.00 79.75 610 HIS A O 1
ATOM 4930 N N . PRO A 1 611 ? 22.844 -22.954 -15.797 1.00 77.56 611 PRO A N 1
ATOM 4931 C CA . PRO A 1 611 ? 21.905 -23.829 -15.141 1.00 77.56 611 PRO A CA 1
ATOM 4932 C C . PRO A 1 611 ? 21.421 -24.887 -16.138 1.00 77.56 611 PRO A C 1
ATOM 4934 O O . PRO A 1 611 ? 21.081 -24.587 -17.281 1.00 77.56 611 PRO A O 1
ATOM 4937 N N . LYS A 1 612 ? 21.377 -26.153 -15.711 1.00 85.56 612 LYS A N 1
ATOM 4938 C CA . LYS A 1 612 ? 20.852 -27.242 -16.549 1.00 85.56 612 LYS A CA 1
ATOM 4939 C C . LYS A 1 612 ? 19.388 -26.976 -16.922 1.00 85.56 612 LYS A C 1
ATOM 4941 O O . LYS A 1 612 ? 18.646 -26.372 -16.141 1.00 85.56 612 LYS A O 1
ATOM 4946 N N . SER A 1 613 ? 18.968 -27.477 -18.088 1.00 85.19 613 SER A N 1
ATOM 4947 C CA . SER A 1 613 ? 17.575 -27.389 -18.551 1.00 85.19 613 SER A CA 1
ATOM 4948 C C . SER A 1 613 ? 16.605 -28.081 -17.596 1.00 85.19 613 SER A C 1
ATOM 4950 O O . SER A 1 613 ? 15.492 -27.606 -17.437 1.00 85.19 613 SER A O 1
ATOM 4952 N N . VAL A 1 614 ? 17.035 -29.159 -16.930 1.00 89.44 614 VAL A N 1
ATOM 4953 C CA . VAL A 1 614 ? 16.308 -29.800 -15.825 1.00 89.44 614 VAL A CA 1
ATOM 4954 C C . VAL A 1 614 ? 17.069 -29.542 -14.529 1.00 89.44 614 VAL A C 1
ATOM 4956 O O . VAL A 1 614 ? 18.237 -29.929 -14.415 1.00 89.44 614 VAL A O 1
ATOM 4959 N N . ARG A 1 615 ? 16.434 -28.883 -13.559 1.00 91.12 615 ARG A N 1
ATOM 4960 C CA . ARG A 1 615 ? 17.066 -28.513 -12.281 1.00 91.12 615 ARG A CA 1
ATOM 4961 C C . ARG A 1 615 ? 16.041 -28.343 -11.158 1.00 91.12 615 ARG A C 1
ATOM 4963 O O . ARG A 1 615 ? 14.877 -28.113 -11.466 1.00 91.12 615 ARG A O 1
ATOM 4970 N N . PRO A 1 616 ? 16.440 -28.405 -9.876 1.00 90.88 616 PRO A N 1
ATOM 4971 C CA . PRO A 1 616 ? 15.559 -28.031 -8.772 1.00 90.88 616 PRO A CA 1
ATOM 4972 C C . PRO A 1 616 ? 15.016 -26.610 -8.939 1.00 90.88 616 PRO A C 1
ATOM 4974 O O . PRO A 1 616 ? 15.737 -25.724 -9.404 1.00 90.88 616 PRO A O 1
ATOM 4977 N N . ALA A 1 617 ? 13.757 -26.399 -8.563 1.00 88.25 617 ALA A N 1
ATOM 4978 C CA . ALA A 1 617 ? 13.157 -25.074 -8.534 1.00 88.25 617 ALA A CA 1
ATOM 4979 C C . ALA A 1 617 ? 13.841 -24.228 -7.441 1.00 88.25 617 ALA A C 1
ATOM 4981 O O . ALA A 1 617 ? 13.752 -24.590 -6.265 1.00 88.25 617 ALA A O 1
ATOM 4982 N N . PRO A 1 618 ? 14.543 -23.131 -7.780 1.00 87.31 618 PRO A N 1
ATOM 4983 C CA . PRO A 1 618 ? 15.122 -22.268 -6.763 1.00 87.31 618 PRO A CA 1
ATOM 4984 C C . PRO A 1 618 ? 14.020 -21.459 -6.074 1.00 87.31 618 PRO A C 1
ATOM 4986 O O . PRO A 1 618 ? 13.041 -21.055 -6.706 1.00 87.31 618 PRO A O 1
ATOM 4989 N N . TRP A 1 619 ? 14.200 -21.189 -4.782 1.00 84.75 619 TRP A N 1
ATOM 4990 C CA . TRP A 1 619 ? 13.468 -20.103 -4.137 1.00 84.75 619 TRP A CA 1
ATOM 4991 C C . TRP A 1 619 ? 14.060 -18.784 -4.594 1.00 84.75 619 TRP A C 1
ATOM 4993 O O . TRP A 1 619 ? 15.281 -18.636 -4.645 1.00 84.75 619 TRP A O 1
ATOM 5003 N N . ASP A 1 620 ? 13.190 -17.836 -4.889 1.00 82.56 620 ASP A N 1
ATOM 5004 C CA . ASP A 1 620 ? 13.575 -16.568 -5.477 1.00 82.56 620 ASP A CA 1
ATOM 5005 C C . ASP A 1 620 ? 13.041 -15.399 -4.648 1.00 82.56 620 ASP A C 1
ATOM 5007 O O . ASP A 1 620 ? 12.122 -15.550 -3.836 1.00 82.56 620 ASP A O 1
ATOM 5011 N N . VAL A 1 621 ? 13.620 -14.223 -4.859 1.00 85.81 621 VAL A N 1
ATOM 5012 C CA . VAL A 1 621 ? 13.060 -12.977 -4.341 1.00 85.81 621 VAL A CA 1
ATOM 5013 C C . VAL A 1 621 ? 11.826 -12.634 -5.173 1.00 85.81 621 VAL A C 1
ATOM 5015 O O . VAL A 1 621 ? 11.787 -12.847 -6.389 1.00 85.81 621 VAL A O 1
ATOM 5018 N N . ALA A 1 622 ? 10.794 -12.093 -4.523 1.00 90.19 622 ALA A N 1
ATOM 5019 C CA . ALA A 1 622 ? 9.644 -11.554 -5.234 1.00 90.19 622 ALA A CA 1
ATOM 5020 C C . ALA A 1 622 ? 10.105 -10.532 -6.289 1.00 90.19 622 ALA A C 1
ATOM 5022 O O . ALA A 1 622 ? 10.964 -9.687 -6.025 1.00 90.19 622 ALA A O 1
ATOM 5023 N N . HIS A 1 623 ? 9.535 -10.618 -7.492 1.00 93.88 623 HIS A N 1
ATOM 5024 C CA . HIS A 1 623 ? 9.888 -9.714 -8.581 1.00 93.88 623 HIS A CA 1
ATOM 5025 C C . HIS A 1 623 ? 9.642 -8.253 -8.164 1.00 93.88 623 HIS A C 1
ATOM 5027 O O . HIS A 1 623 ? 8.667 -7.955 -7.469 1.00 93.88 623 HIS A O 1
ATOM 5033 N N . ALA A 1 624 ? 10.516 -7.342 -8.587 1.00 94.62 624 ALA A N 1
ATOM 5034 C CA . ALA A 1 624 ? 10.463 -5.939 -8.197 1.00 94.62 624 ALA A CA 1
ATOM 5035 C C . ALA A 1 624 ? 9.990 -5.040 -9.346 1.00 94.62 624 ALA A C 1
ATOM 5037 O O . ALA A 1 624 ? 10.354 -5.239 -10.501 1.00 94.62 624 ALA A O 1
ATOM 5038 N N . LEU A 1 625 ? 9.214 -4.013 -9.006 1.00 97.06 625 LEU A N 1
ATOM 5039 C CA . LEU A 1 625 ? 9.057 -2.804 -9.807 1.00 97.06 625 LEU A CA 1
ATOM 5040 C C . LEU A 1 625 ? 9.845 -1.697 -9.105 1.00 97.06 625 LEU A C 1
ATOM 5042 O O . LEU A 1 625 ? 9.399 -1.152 -8.091 1.00 97.06 625 LEU A O 1
ATOM 5046 N N . PHE A 1 626 ? 11.051 -1.433 -9.601 1.00 97.12 626 PHE A N 1
ATOM 5047 C CA . PHE A 1 626 ? 12.019 -0.557 -8.963 1.00 97.12 626 PHE A CA 1
ATOM 5048 C C . PHE A 1 626 ? 11.866 0.883 -9.457 1.00 97.12 626 PHE A C 1
ATOM 5050 O O . PHE A 1 626 ? 12.193 1.219 -10.596 1.00 97.12 626 PHE A O 1
ATOM 5057 N N . TYR A 1 627 ? 11.326 1.727 -8.585 1.00 97.44 627 TYR A N 1
ATOM 5058 C CA . TYR A 1 627 ? 11.073 3.132 -8.847 1.00 97.44 627 TYR A CA 1
ATOM 5059 C C . TYR A 1 627 ? 12.287 4.000 -8.537 1.00 97.44 627 TYR A C 1
ATOM 5061 O O . TYR A 1 627 ? 12.845 3.922 -7.441 1.00 97.44 627 TYR A O 1
ATOM 5069 N N . ASP A 1 628 ? 12.625 4.903 -9.457 1.00 96.00 628 ASP A N 1
ATOM 5070 C CA . ASP A 1 628 ? 13.518 6.022 -9.150 1.00 96.00 628 ASP A CA 1
ATOM 5071 C C . ASP A 1 628 ? 12.837 7.049 -8.222 1.00 96.00 628 ASP A C 1
ATOM 5073 O O . ASP A 1 628 ? 13.446 7.518 -7.258 1.00 96.00 628 ASP A O 1
ATOM 5077 N N . GLN A 1 629 ? 11.554 7.332 -8.456 1.00 95.62 629 GLN A N 1
ATOM 5078 C CA . GLN A 1 629 ? 10.658 8.085 -7.584 1.00 95.62 629 GLN A CA 1
ATOM 5079 C C . GLN A 1 629 ? 9.218 7.563 -7.723 1.00 95.62 629 GLN A C 1
ATOM 5081 O O . GLN A 1 629 ? 8.668 7.541 -8.825 1.00 95.62 629 GLN A O 1
ATOM 5086 N N . THR A 1 630 ? 8.579 7.208 -6.605 1.00 95.81 630 THR A N 1
ATOM 5087 C CA . THR A 1 630 ? 7.122 6.978 -6.540 1.00 95.81 630 THR A CA 1
ATOM 5088 C C . THR A 1 630 ? 6.363 8.293 -6.365 1.00 95.81 630 THR A C 1
ATOM 5090 O O . THR A 1 630 ? 6.940 9.326 -6.025 1.00 95.81 630 THR A O 1
ATOM 5093 N N . HIS A 1 631 ? 5.049 8.280 -6.582 1.00 93.75 631 HIS A N 1
ATOM 5094 C CA . HIS A 1 631 ? 4.235 9.486 -6.421 1.00 93.75 631 HIS A CA 1
ATOM 5095 C C . HIS A 1 631 ? 4.079 9.934 -4.955 1.00 93.75 631 HIS A C 1
ATOM 5097 O O . HIS A 1 631 ? 3.724 11.088 -4.750 1.00 93.75 631 HIS A O 1
ATOM 5103 N N . ASP A 1 632 ? 4.408 9.090 -3.968 1.00 90.62 632 ASP A N 1
ATOM 5104 C CA . ASP A 1 632 ? 4.418 9.438 -2.535 1.00 90.62 632 ASP A CA 1
ATOM 5105 C C . ASP A 1 632 ? 5.775 9.965 -2.054 1.00 90.62 632 ASP A C 1
ATOM 5107 O O . ASP A 1 632 ? 5.886 10.633 -1.024 1.00 90.62 632 ASP A O 1
ATOM 5111 N N . ASN A 1 633 ? 6.843 9.689 -2.803 1.00 91.88 633 ASN A N 1
ATOM 5112 C CA . ASN A 1 633 ? 8.178 10.142 -2.449 1.00 91.88 633 ASN A CA 1
ATOM 5113 C C . ASN A 1 633 ? 8.314 11.674 -2.571 1.00 91.88 633 ASN A C 1
ATOM 5115 O O . ASN A 1 633 ? 7.790 12.289 -3.514 1.00 91.88 633 ASN A O 1
ATOM 5119 N N . PRO A 1 634 ? 9.092 12.320 -1.678 1.00 90.50 634 PRO A N 1
ATOM 5120 C CA . PRO A 1 634 ? 9.420 13.733 -1.821 1.00 90.50 634 PRO A CA 1
ATOM 5121 C C . PRO A 1 634 ? 10.206 13.982 -3.117 1.00 90.50 634 PRO A C 1
ATOM 5123 O O . PRO A 1 634 ? 10.769 13.062 -3.717 1.00 90.50 634 PRO A O 1
ATOM 5126 N N . SER A 1 635 ? 10.278 15.246 -3.551 1.00 90.50 635 SER A N 1
ATOM 5127 C CA . SER A 1 635 ? 11.066 15.581 -4.741 1.00 90.50 635 SER A CA 1
ATOM 5128 C C . SER A 1 635 ? 12.529 15.154 -4.546 1.00 90.50 635 SER A C 1
ATOM 5130 O O . SER A 1 635 ? 13.122 15.486 -3.509 1.00 90.50 635 SER A O 1
ATOM 5132 N N . PRO A 1 636 ? 13.152 14.482 -5.535 1.00 89.69 636 PRO A N 1
ATOM 5133 C CA . PRO A 1 636 ? 14.560 14.088 -5.463 1.00 89.69 636 PRO A CA 1
ATOM 5134 C C . PRO A 1 636 ? 15.477 15.302 -5.289 1.00 89.69 636 PRO A C 1
ATOM 5136 O O . PRO A 1 636 ? 16.537 15.194 -4.685 1.00 89.69 636 PRO A O 1
ATOM 5139 N N . ILE A 1 637 ? 15.044 16.478 -5.750 1.00 89.88 637 ILE A N 1
ATOM 5140 C CA . ILE A 1 637 ? 15.775 17.739 -5.615 1.00 89.88 637 ILE A CA 1
ATOM 5141 C C . ILE A 1 637 ? 15.802 18.207 -4.156 1.00 89.88 637 ILE A C 1
ATOM 5143 O O . ILE A 1 637 ? 16.793 18.785 -3.722 1.00 89.88 637 ILE A O 1
ATOM 5147 N N . GLN A 1 638 ? 14.731 17.955 -3.399 1.00 86.69 638 GLN A N 1
ATOM 5148 C CA . GLN A 1 638 ? 14.648 18.289 -1.974 1.00 86.69 638 GLN A CA 1
ATOM 5149 C C . GLN A 1 638 ? 15.359 17.248 -1.107 1.00 86.69 638 GLN A C 1
ATOM 5151 O O . GLN A 1 638 ? 15.957 17.605 -0.096 1.00 86.69 638 GLN A O 1
ATOM 5156 N N . LYS A 1 639 ? 15.269 15.967 -1.488 1.00 87.44 639 LYS A N 1
ATOM 5157 C CA . LYS A 1 639 ? 15.865 14.854 -0.737 1.00 87.44 639 LYS A CA 1
ATOM 5158 C C . LYS A 1 639 ? 17.371 14.721 -0.972 1.00 87.44 639 LYS A C 1
ATOM 5160 O O . LYS A 1 639 ? 18.101 14.372 -0.052 1.00 87.44 639 LYS A O 1
ATOM 5165 N N . ARG A 1 640 ? 17.814 14.955 -2.208 1.00 89.19 640 ARG A N 1
ATOM 5166 C CA . ARG A 1 640 ? 19.198 14.827 -2.677 1.00 89.19 640 ARG A CA 1
ATOM 5167 C C . ARG A 1 640 ? 19.568 16.085 -3.467 1.00 89.19 640 ARG A C 1
ATOM 5169 O O . ARG A 1 640 ? 19.669 17.166 -2.897 1.00 89.19 640 ARG A O 1
ATOM 5176 N N . THR A 1 641 ? 19.753 15.962 -4.779 1.00 89.06 641 THR A N 1
ATOM 5177 C CA . THR A 1 641 ? 20.042 17.065 -5.697 1.00 89.06 641 THR A CA 1
ATOM 5178 C C . THR A 1 641 ? 19.421 16.786 -7.067 1.00 89.06 641 THR A C 1
ATOM 5180 O O . THR A 1 641 ? 19.143 15.640 -7.420 1.00 89.06 641 THR A O 1
ATOM 5183 N N . VAL A 1 642 ? 19.259 17.824 -7.893 1.00 90.50 642 VAL A N 1
ATOM 5184 C CA . VAL A 1 642 ? 18.829 17.659 -9.297 1.00 90.50 642 VAL A CA 1
ATOM 5185 C C . VAL A 1 642 ? 19.805 16.804 -10.117 1.00 90.50 642 VAL A C 1
ATOM 5187 O O . VAL A 1 642 ? 19.402 16.080 -11.025 1.00 90.50 642 VAL A O 1
ATOM 5190 N N . TYR A 1 643 ? 21.092 16.839 -9.767 1.00 90.88 643 TYR A N 1
ATOM 5191 C CA . TYR A 1 643 ? 22.147 16.115 -10.471 1.00 90.88 643 TYR A CA 1
ATOM 5192 C C . TYR A 1 643 ? 22.096 14.601 -10.239 1.00 90.88 643 TYR A C 1
ATOM 5194 O O . TYR A 1 643 ? 22.631 13.858 -11.054 1.00 90.88 643 TYR A O 1
ATOM 5202 N N . ASP A 1 644 ? 21.420 14.144 -9.180 1.00 93.00 644 ASP A N 1
ATOM 5203 C CA . ASP A 1 644 ? 21.269 12.719 -8.867 1.00 93.00 644 ASP A CA 1
ATOM 5204 C C . ASP A 1 644 ? 20.152 12.022 -9.658 1.00 93.00 644 ASP A C 1
ATOM 5206 O O . ASP A 1 644 ? 20.106 10.795 -9.726 1.00 93.00 644 ASP A O 1
ATOM 5210 N N . SER A 1 645 ? 19.254 12.783 -10.290 1.00 94.62 645 SER A N 1
ATOM 5211 C CA . SER A 1 645 ? 18.084 12.197 -10.960 1.00 94.62 645 SER A CA 1
ATOM 5212 C C . SER A 1 645 ? 18.480 11.322 -12.163 1.00 94.62 645 SER A C 1
ATOM 5214 O O . SER A 1 645 ? 18.014 10.198 -12.326 1.00 94.62 645 SER A O 1
ATOM 5216 N N . LEU A 1 646 ? 19.426 11.798 -12.974 1.00 95.38 646 LEU A N 1
ATOM 5217 C CA . LEU A 1 646 ? 19.956 11.050 -14.115 1.00 95.38 646 LEU A CA 1
ATOM 5218 C C . LEU A 1 646 ? 20.705 9.762 -13.721 1.00 95.38 646 LEU A C 1
ATOM 5220 O O . LEU A 1 646 ? 20.353 8.704 -14.250 1.00 95.38 646 LEU A O 1
ATOM 5224 N N . PRO A 1 647 ? 21.720 9.793 -12.831 1.00 95.00 647 PRO A N 1
ATOM 5225 C CA . PRO A 1 647 ? 22.423 8.577 -12.435 1.00 95.00 647 PRO A CA 1
ATOM 5226 C C . PRO A 1 647 ? 21.495 7.591 -11.720 1.00 95.00 647 PRO A C 1
ATOM 5228 O O . PRO A 1 647 ? 21.583 6.399 -11.996 1.00 95.00 647 PRO A O 1
ATOM 5231 N N . THR A 1 648 ? 20.549 8.052 -10.893 1.00 96.19 648 THR A N 1
ATOM 5232 C CA . THR A 1 648 ? 19.580 7.159 -10.238 1.00 96.19 648 THR A CA 1
ATOM 5233 C C . THR A 1 648 ? 18.677 6.444 -11.243 1.00 96.19 648 THR A C 1
ATOM 5235 O O . THR A 1 648 ? 18.542 5.220 -11.170 1.00 96.19 648 THR A O 1
ATOM 5238 N N . ALA A 1 649 ? 18.122 7.164 -12.221 1.00 97.00 649 ALA A N 1
ATOM 5239 C CA . ALA A 1 649 ? 17.348 6.569 -13.309 1.00 97.00 649 ALA A CA 1
ATOM 5240 C C . ALA A 1 649 ? 18.156 5.529 -14.103 1.00 97.00 649 ALA A C 1
ATOM 5242 O O . ALA A 1 649 ? 17.668 4.434 -14.390 1.00 97.00 649 ALA A O 1
ATOM 5243 N N . ALA A 1 650 ? 19.412 5.851 -14.417 1.00 96.69 650 ALA A N 1
ATOM 5244 C CA . ALA A 1 650 ? 20.312 4.975 -15.157 1.00 96.69 650 ALA A CA 1
ATOM 5245 C C . ALA A 1 650 ? 20.673 3.702 -14.359 1.00 96.69 650 ALA A C 1
ATOM 5247 O O . ALA A 1 650 ? 20.691 2.608 -14.920 1.00 96.69 650 ALA A O 1
ATOM 5248 N N . MET A 1 651 ? 20.893 3.824 -13.044 1.00 96.69 651 MET A N 1
ATOM 5249 C CA . MET A 1 651 ? 21.114 2.684 -12.146 1.00 96.69 651 MET A CA 1
ATOM 5250 C C . MET A 1 651 ? 19.891 1.762 -12.068 1.00 96.69 651 MET A C 1
ATOM 5252 O O . MET A 1 651 ? 20.053 0.546 -12.113 1.00 96.69 651 MET A O 1
ATOM 5256 N N . CYS A 1 652 ? 18.674 2.315 -11.984 1.00 96.06 652 CYS A N 1
ATOM 5257 C CA . CYS A 1 652 ? 17.447 1.510 -11.969 1.00 96.06 652 CYS A CA 1
ATOM 5258 C C . CYS A 1 652 ? 17.285 0.730 -13.282 1.00 96.06 652 CYS A C 1
ATOM 5260 O O . CYS A 1 652 ? 17.030 -0.470 -13.265 1.00 96.06 652 CYS A O 1
ATOM 5262 N N . ALA A 1 653 ? 17.525 1.379 -14.422 1.00 95.06 653 ALA A N 1
ATOM 5263 C CA . ALA A 1 653 ? 17.478 0.754 -15.744 1.00 95.06 653 ALA A CA 1
ATOM 5264 C C . ALA A 1 653 ? 18.520 -0.352 -15.973 1.00 95.06 653 ALA A C 1
ATOM 5266 O O . ALA A 1 653 ? 18.337 -1.200 -16.845 1.00 95.06 653 ALA A O 1
ATOM 5267 N N . ALA A 1 654 ? 19.591 -0.386 -15.180 1.00 94.44 654 ALA A N 1
ATOM 5268 C CA . ALA A 1 654 ? 20.605 -1.434 -15.226 1.00 94.44 654 ALA A CA 1
ATOM 5269 C C . ALA A 1 654 ? 20.238 -2.691 -14.404 1.00 94.44 654 ALA A C 1
ATOM 5271 O O . ALA A 1 654 ? 21.087 -3.551 -14.189 1.00 94.44 654 ALA A O 1
ATOM 5272 N N . THR A 1 655 ? 19.005 -2.816 -13.910 1.00 94.25 655 THR A N 1
ATOM 5273 C CA . THR A 1 655 ? 18.537 -3.993 -13.146 1.00 94.25 655 THR A CA 1
ATOM 5274 C C . THR A 1 655 ? 17.823 -5.032 -14.027 1.00 94.25 655 THR A C 1
ATOM 5276 O O . THR A 1 655 ? 17.455 -4.748 -15.165 1.00 94.25 655 THR A O 1
ATOM 5279 N N . CYS A 1 656 ? 17.668 -6.278 -13.543 1.00 92.81 656 CYS A N 1
ATOM 5280 C CA . CYS A 1 656 ? 16.880 -7.343 -14.204 1.00 92.81 656 CYS A CA 1
ATOM 5281 C C . CYS A 1 656 ? 15.453 -7.379 -13.637 1.00 92.81 656 CYS A C 1
ATOM 5283 O O . CYS A 1 656 ? 14.956 -8.438 -13.255 1.00 92.81 656 CYS A O 1
ATOM 5285 N N . CYS A 1 657 ? 14.810 -6.227 -13.513 1.00 94.56 657 CYS A N 1
ATOM 5286 C CA . CYS A 1 657 ? 13.445 -6.134 -13.019 1.00 94.56 657 CYS A CA 1
ATOM 5287 C C . CYS A 1 657 ? 12.737 -4.948 -13.672 1.00 94.56 657 CYS A C 1
ATOM 5289 O O . CYS A 1 657 ? 13.369 -4.133 -14.342 1.00 94.56 657 CYS A O 1
ATOM 5291 N N . ALA A 1 658 ? 11.424 -4.849 -13.481 1.00 96.50 658 ALA A N 1
ATOM 5292 C CA . ALA A 1 658 ? 10.671 -3.712 -13.989 1.00 96.50 658 ALA A CA 1
ATOM 5293 C C . ALA A 1 658 ? 11.168 -2.397 -13.369 1.00 96.50 658 ALA A C 1
ATOM 5295 O O . ALA A 1 658 ? 11.491 -2.338 -12.184 1.00 96.50 658 ALA A O 1
ATOM 5296 N N . THR A 1 659 ? 11.133 -1.315 -14.141 1.00 97.56 659 THR A N 1
ATOM 5297 C CA . THR A 1 659 ? 11.518 0.031 -13.702 1.00 97.56 659 THR A CA 1
ATOM 5298 C C . THR A 1 659 ? 10.316 0.966 -13.659 1.00 97.56 659 THR A C 1
ATOM 5300 O O . THR A 1 659 ? 9.351 0.799 -14.411 1.00 97.56 659 THR A O 1
ATOM 5303 N N . GLY A 1 660 ? 10.354 1.950 -12.762 1.00 97.44 660 GLY A N 1
ATOM 5304 C CA . GLY A 1 660 ? 9.264 2.901 -12.558 1.00 97.44 660 GLY A CA 1
ATOM 5305 C C . GLY A 1 660 ? 9.740 4.335 -12.339 1.00 97.44 660 GLY A C 1
ATOM 5306 O O . GLY A 1 660 ? 10.802 4.568 -11.767 1.00 97.44 660 GLY A O 1
ATOM 5307 N N . THR A 1 661 ? 8.922 5.298 -12.758 1.00 97.94 661 THR A N 1
ATOM 5308 C CA . THR A 1 661 ? 9.068 6.717 -12.414 1.00 97.94 661 THR A CA 1
ATOM 5309 C C . THR A 1 661 ? 7.704 7.393 -12.264 1.00 97.94 661 THR A C 1
ATOM 5311 O O . THR A 1 661 ? 6.664 6.802 -12.576 1.00 97.94 661 THR A O 1
ATOM 5314 N N . VAL A 1 662 ? 7.690 8.647 -11.817 1.00 97.12 662 VAL A N 1
ATOM 5315 C CA . VAL A 1 662 ? 6.498 9.499 -11.751 1.00 97.12 662 VAL A CA 1
ATOM 5316 C C . VAL A 1 662 ? 6.664 10.724 -12.648 1.00 97.12 662 VAL A C 1
ATOM 5318 O O . VAL A 1 662 ? 7.743 11.313 -12.743 1.00 97.12 662 VAL A O 1
ATOM 5321 N N . ARG A 1 663 ? 5.575 11.146 -13.297 1.00 96.06 663 ARG A N 1
ATOM 5322 C CA . ARG A 1 663 ? 5.535 12.395 -14.061 1.00 96.06 663 ARG A CA 1
ATOM 5323 C C . ARG A 1 663 ? 5.944 13.573 -13.170 1.00 96.06 663 ARG A C 1
ATOM 5325 O O . ARG A 1 663 ? 5.355 13.778 -12.111 1.00 96.06 663 ARG A O 1
ATOM 5332 N N . GLY A 1 664 ? 6.929 14.353 -13.610 1.00 94.50 664 GLY A N 1
ATOM 5333 C CA . GLY A 1 664 ? 7.566 15.418 -12.836 1.00 94.50 664 GLY A CA 1
ATOM 5334 C C . GLY A 1 664 ? 9.032 15.124 -12.508 1.00 94.50 664 GLY A C 1
ATOM 5335 O O . GLY A 1 664 ? 9.816 16.071 -12.420 1.00 94.50 664 GLY A O 1
ATOM 5336 N N . TYR A 1 665 ? 9.423 13.848 -12.380 1.00 95.81 665 TYR A N 1
ATOM 5337 C CA . TYR A 1 665 ? 10.813 13.452 -12.122 1.00 95.81 665 TYR A CA 1
ATOM 5338 C C . TYR A 1 665 ? 11.725 13.829 -13.293 1.00 95.81 665 TYR A C 1
ATOM 5340 O O . TYR A 1 665 ? 12.697 14.566 -13.122 1.00 95.81 665 TYR A O 1
ATOM 5348 N N . ASP A 1 666 ? 11.361 13.386 -14.502 1.00 95.44 666 ASP A N 1
ATOM 5349 C CA . ASP A 1 666 ? 12.126 13.647 -15.725 1.00 95.44 666 ASP A CA 1
ATOM 5350 C C . ASP A 1 666 ? 12.144 15.140 -16.099 1.00 95.44 666 ASP A C 1
ATOM 5352 O O . ASP A 1 666 ? 13.013 15.576 -16.849 1.00 95.44 666 ASP A O 1
ATOM 5356 N N . GLU A 1 667 ? 11.210 15.935 -15.570 1.00 93.75 667 GLU A N 1
ATOM 5357 C CA . GLU A 1 667 ? 11.128 17.392 -15.743 1.00 93.75 667 GLU A CA 1
ATOM 5358 C C . GLU A 1 667 ? 11.885 18.194 -14.685 1.00 93.75 667 GLU A C 1
ATOM 5360 O O . GLU A 1 667 ? 11.866 19.426 -14.733 1.00 93.75 667 GLU A O 1
ATOM 5365 N N . PHE A 1 668 ? 12.523 17.520 -13.725 1.00 93.38 668 PHE A N 1
ATOM 5366 C CA . PHE A 1 668 ? 13.178 18.149 -12.579 1.00 93.38 668 PHE A CA 1
ATOM 5367 C C . PHE A 1 668 ? 12.226 19.034 -11.764 1.00 93.38 668 PHE A C 1
ATOM 5369 O O . PHE A 1 668 ? 12.576 20.140 -11.340 1.00 93.38 668 PHE A O 1
ATOM 5376 N N . TYR A 1 669 ? 10.999 18.562 -11.536 1.00 93.19 669 TYR A N 1
ATOM 5377 C CA . TYR A 1 669 ? 10.034 19.312 -10.748 1.00 93.19 669 TYR A CA 1
ATOM 5378 C C . TYR A 1 669 ? 10.500 19.426 -9.275 1.00 93.19 669 TYR A C 1
ATOM 5380 O O . TYR A 1 669 ? 10.738 18.416 -8.604 1.00 93.19 669 TYR A O 1
ATOM 5388 N N . PRO A 1 670 ? 10.655 20.651 -8.734 1.00 90.62 670 PRO A N 1
ATOM 5389 C CA . PRO A 1 670 ? 11.417 20.887 -7.502 1.00 90.62 670 PRO A CA 1
ATOM 5390 C C . PRO A 1 670 ? 10.662 20.579 -6.207 1.00 90.62 670 PRO A C 1
ATOM 5392 O O . PRO A 1 670 ? 11.244 20.661 -5.129 1.00 90.62 670 PRO A O 1
ATOM 5395 N N . LYS A 1 671 ? 9.361 20.296 -6.279 1.00 91.44 671 LYS A N 1
ATOM 5396 C CA . LYS A 1 671 ? 8.509 20.056 -5.109 1.00 91.44 671 LYS A CA 1
ATOM 5397 C C . LYS A 1 671 ? 7.808 18.716 -5.243 1.00 91.44 671 LYS A C 1
ATOM 5399 O O . LYS A 1 671 ? 7.620 18.230 -6.348 1.00 91.44 671 LYS A O 1
ATOM 5404 N N . HIS A 1 672 ? 7.419 18.120 -4.128 1.00 90.00 672 HIS A N 1
ATOM 5405 C CA . HIS A 1 672 ? 6.529 16.966 -4.163 1.00 90.00 672 HIS A CA 1
ATOM 5406 C C . HIS A 1 672 ? 5.187 17.346 -4.820 1.00 90.00 672 HIS A C 1
ATOM 5408 O O . HIS A 1 672 ? 4.646 18.424 -4.552 1.00 90.00 672 HIS A O 1
ATOM 5414 N N . ILE A 1 673 ? 4.689 16.489 -5.713 1.00 93.12 673 ILE A N 1
ATOM 5415 C CA . ILE A 1 673 ? 3.387 16.652 -6.368 1.00 93.12 673 ILE A CA 1
ATOM 5416 C C . ILE A 1 673 ? 2.353 15.990 -5.462 1.00 93.12 673 ILE A C 1
ATOM 5418 O O . ILE A 1 673 ? 2.149 14.783 -5.510 1.00 93.12 673 ILE A O 1
ATOM 5422 N N . ASP A 1 674 ? 1.740 16.805 -4.611 1.00 91.31 674 ASP A N 1
ATOM 5423 C CA . ASP A 1 674 ? 0.852 16.348 -3.546 1.00 91.31 674 ASP A CA 1
ATOM 5424 C C . ASP A 1 674 ? -0.453 15.741 -4.097 1.00 91.31 674 ASP A C 1
ATOM 5426 O O . ASP A 1 674 ? -1.207 16.387 -4.837 1.00 91.31 674 ASP A O 1
ATOM 5430 N N . VAL A 1 675 ? -0.740 14.501 -3.690 1.00 93.25 675 VAL A N 1
ATOM 5431 C CA . VAL A 1 675 ? -1.903 13.721 -4.147 1.00 93.25 675 VAL A CA 1
ATOM 5432 C C . VAL A 1 675 ? -3.255 14.314 -3.743 1.00 93.25 675 VAL A C 1
ATOM 5434 O O . VAL A 1 675 ? -4.272 13.912 -4.310 1.00 93.25 675 VAL A O 1
ATOM 5437 N N . VAL A 1 676 ? -3.284 15.298 -2.837 1.00 92.44 676 VAL A N 1
ATOM 5438 C CA . VAL A 1 676 ? -4.474 15.985 -2.307 1.00 92.44 676 VAL A CA 1
ATOM 5439 C C . VAL A 1 676 ? -4.574 17.412 -2.857 1.00 92.44 676 VAL A C 1
ATOM 5441 O O . VAL A 1 676 ? -5.543 17.761 -3.530 1.00 92.44 676 VAL A O 1
ATOM 5444 N N . ASN A 1 677 ? -3.537 18.220 -2.654 1.00 92.38 677 ASN A N 1
ATOM 5445 C CA . ASN A 1 677 ? -3.569 19.669 -2.839 1.00 92.38 677 ASN A CA 1
ATOM 5446 C C . ASN A 1 677 ? -3.177 20.133 -4.248 1.00 92.38 677 ASN A C 1
ATOM 5448 O O . ASN A 1 677 ? -3.531 21.248 -4.639 1.00 92.38 677 ASN A O 1
ATOM 5452 N N . GLU A 1 678 ? -2.445 19.327 -5.026 1.00 94.94 678 GLU A N 1
ATOM 5453 C CA . GLU A 1 678 ? -2.095 19.721 -6.391 1.00 94.94 678 GLU A CA 1
ATOM 5454 C C . GLU A 1 678 ? -3.333 19.687 -7.296 1.00 94.94 678 GLU A C 1
ATOM 5456 O O . GLU A 1 678 ? -4.124 18.739 -7.286 1.00 94.94 678 GLU A O 1
ATOM 5461 N N . THR A 1 679 ? -3.491 20.750 -8.080 1.00 95.25 679 THR A N 1
ATOM 5462 C CA . THR A 1 679 ? -4.629 20.960 -8.991 1.00 95.25 679 THR A CA 1
ATOM 5463 C C . THR A 1 679 ? -4.190 21.427 -10.374 1.00 95.25 679 THR A C 1
ATOM 5465 O O . THR A 1 679 ? -4.993 21.436 -11.305 1.00 95.25 679 THR A O 1
ATOM 5468 N N . ARG A 1 680 ? -2.919 21.814 -10.545 1.00 96.00 680 ARG A N 1
ATOM 5469 C CA . ARG A 1 680 ? -2.402 22.251 -11.842 1.00 96.00 680 ARG A CA 1
ATOM 5470 C C . ARG A 1 680 ? -2.240 21.051 -12.761 1.00 96.00 680 ARG A C 1
ATOM 5472 O O . ARG A 1 680 ? -1.644 20.046 -12.387 1.00 96.00 680 ARG A O 1
ATOM 5479 N N . LEU A 1 681 ? -2.733 21.195 -13.984 1.00 96.75 681 LEU A N 1
ATOM 5480 C CA . LEU A 1 681 ? -2.645 20.142 -14.984 1.00 96.75 681 LEU A CA 1
ATOM 5481 C C . LEU A 1 681 ? -1.199 19.920 -15.437 1.00 96.75 681 LEU A C 1
ATOM 5483 O O . LEU A 1 681 ? -0.397 20.857 -15.506 1.00 96.75 681 LEU A O 1
ATOM 5487 N N . TYR A 1 682 ? -0.888 18.683 -15.816 1.00 96.62 682 TYR A N 1
ATOM 5488 C CA . TYR A 1 682 ? 0.360 18.383 -16.503 1.00 96.62 682 TYR A CA 1
ATOM 5489 C C . TYR A 1 682 ? 0.427 19.124 -17.844 1.00 96.62 682 TYR A C 1
ATOM 5491 O O . TYR A 1 682 ? -0.578 19.284 -18.545 1.00 96.62 682 TYR A O 1
ATOM 5499 N N . ARG A 1 683 ? 1.636 19.549 -18.223 1.00 94.62 683 ARG A N 1
ATOM 5500 C CA . ARG A 1 683 ? 1.883 20.165 -19.532 1.00 94.62 683 ARG A CA 1
ATOM 5501 C C . ARG A 1 683 ? 1.597 19.183 -20.655 1.00 94.62 683 ARG A C 1
ATOM 5503 O O . ARG A 1 683 ? 1.996 18.016 -20.576 1.00 94.62 683 ARG A O 1
ATOM 5510 N N . LYS A 1 684 ? 0.977 19.689 -21.716 1.00 95.69 684 LYS A N 1
ATOM 5511 C CA . LYS A 1 684 ? 0.768 18.942 -22.959 1.00 95.69 684 LYS A CA 1
ATOM 5512 C C . LYS A 1 684 ? 2.112 18.675 -23.630 1.00 95.69 684 LYS A C 1
ATOM 5514 O O . LYS A 1 684 ? 3.068 19.430 -23.458 1.00 95.69 684 LYS A O 1
ATOM 5519 N N . TRP A 1 685 ? 2.213 17.603 -24.410 1.00 93.06 685 TRP A N 1
ATOM 5520 C CA . TRP A 1 685 ? 3.456 17.276 -25.105 1.00 93.06 685 TRP A CA 1
ATOM 5521 C C . TRP A 1 685 ? 3.912 18.368 -26.076 1.00 93.06 685 TRP A C 1
ATOM 5523 O O . TRP A 1 685 ? 5.104 18.643 -26.160 1.00 93.06 685 TRP A O 1
ATOM 5533 N N . THR A 1 686 ? 2.974 19.034 -26.747 1.00 90.94 686 THR A N 1
ATOM 5534 C CA . THR A 1 686 ? 3.231 20.160 -27.661 1.00 90.94 686 THR A CA 1
ATOM 5535 C C . THR A 1 686 ? 3.924 21.350 -26.990 1.00 90.94 686 THR A C 1
ATOM 5537 O O . THR A 1 686 ? 4.570 22.145 -27.667 1.00 90.94 686 THR A O 1
ATOM 5540 N N . GLU A 1 687 ? 3.832 21.453 -25.664 1.00 89.00 687 GLU A N 1
ATOM 5541 C CA . GLU A 1 687 ? 4.465 22.490 -24.845 1.00 89.00 687 GLU A CA 1
ATOM 5542 C C . GLU A 1 687 ? 5.835 22.055 -24.296 1.00 89.00 687 GLU A C 1
ATOM 5544 O O . GLU A 1 687 ? 6.551 22.866 -23.705 1.00 89.00 687 GLU A O 1
ATOM 5549 N N . ASN A 1 688 ? 6.206 20.780 -24.452 1.0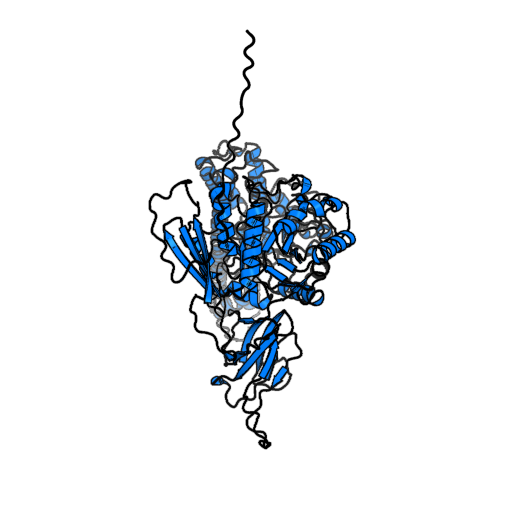0 87.19 688 ASN A N 1
ATOM 5550 C CA . ASN A 1 688 ? 7.478 20.246 -23.980 1.00 87.19 688 ASN A CA 1
ATOM 5551 C C . ASN A 1 688 ? 8.538 20.309 -25.083 1.00 87.19 688 ASN A C 1
ATOM 5553 O O . ASN A 1 688 ? 8.284 20.010 -26.249 1.00 87.19 688 ASN A O 1
ATOM 5557 N N . ASN A 1 689 ? 9.770 20.627 -24.691 1.00 87.12 689 ASN A N 1
ATOM 5558 C CA . ASN A 1 689 ? 10.930 20.490 -25.556 1.00 87.12 689 ASN A CA 1
ATOM 5559 C C . ASN A 1 689 ? 11.645 19.173 -25.236 1.00 87.12 689 ASN A C 1
ATOM 5561 O O . ASN A 1 689 ? 12.145 18.994 -24.130 1.00 87.12 689 ASN A O 1
ATOM 5565 N N . PHE A 1 690 ? 11.715 18.261 -26.208 1.00 89.06 690 PHE A N 1
ATOM 5566 C CA . PHE A 1 690 ? 12.346 16.949 -26.032 1.00 89.06 690 PHE A CA 1
ATOM 5567 C C . PHE A 1 690 ? 13.846 17.021 -25.693 1.00 89.06 690 PHE A C 1
ATOM 5569 O O . PHE A 1 690 ? 14.381 16.107 -25.071 1.00 89.06 690 PHE A O 1
ATOM 5576 N N . GLU A 1 691 ? 14.519 18.105 -26.087 1.00 86.25 691 GLU A N 1
ATOM 5577 C CA . GLU A 1 691 ? 15.939 18.344 -25.794 1.00 86.25 691 GLU A CA 1
ATOM 5578 C C . GLU A 1 691 ? 16.164 18.988 -24.413 1.00 86.25 691 GLU A C 1
ATOM 5580 O O . GLU A 1 691 ? 17.306 19.218 -24.016 1.00 86.25 691 GLU A O 1
ATOM 5585 N N . GLU A 1 692 ? 15.098 19.317 -23.680 1.00 85.06 692 GLU A N 1
ATOM 5586 C CA . GLU A 1 692 ? 15.177 19.848 -22.320 1.00 85.06 692 GLU A CA 1
ATOM 5587 C C . GLU A 1 692 ? 14.849 18.785 -21.272 1.00 85.06 692 GLU A C 1
ATOM 5589 O O . GLU A 1 692 ? 14.241 17.751 -21.555 1.00 85.06 692 GLU A O 1
ATOM 5594 N N . ALA A 1 693 ? 15.261 19.075 -20.036 1.00 89.44 693 ALA A N 1
ATOM 5595 C CA . ALA A 1 693 ? 15.131 18.179 -18.898 1.00 89.44 693 ALA A CA 1
ATOM 5596 C C . ALA A 1 693 ? 15.748 16.791 -19.182 1.00 89.44 693 ALA A C 1
ATOM 5598 O O . ALA A 1 693 ? 16.845 16.721 -19.742 1.00 89.44 693 ALA A O 1
ATOM 5599 N N . MET A 1 694 ? 15.092 15.700 -18.780 1.00 94.06 694 MET A N 1
ATOM 5600 C CA . MET A 1 694 ? 15.614 14.341 -18.930 1.00 94.06 694 MET A CA 1
ATOM 5601 C C . MET A 1 694 ? 14.933 13.521 -20.033 1.00 94.06 694 MET A C 1
ATOM 5603 O O . MET A 1 694 ? 15.257 12.351 -20.180 1.00 94.06 694 MET A O 1
ATOM 5607 N N . PHE A 1 695 ? 14.041 14.080 -20.858 1.00 95.44 695 PHE A N 1
ATOM 5608 C CA . PHE A 1 695 ? 13.235 13.278 -21.798 1.00 95.44 695 PHE A CA 1
ATOM 5609 C C . PHE A 1 695 ? 14.063 12.451 -22.788 1.00 95.44 695 PHE A C 1
ATOM 5611 O O . PHE A 1 695 ? 13.857 11.245 -22.933 1.00 95.44 695 PHE A O 1
ATOM 5618 N N . LYS A 1 696 ? 15.043 13.076 -23.448 1.00 95.31 696 LYS A N 1
ATOM 5619 C CA . LYS A 1 696 ? 15.939 12.379 -24.380 1.00 95.31 696 LYS A CA 1
ATOM 5620 C C . LYS A 1 696 ? 16.810 11.336 -23.685 1.00 95.31 696 LYS A C 1
ATOM 5622 O O . LYS A 1 696 ? 16.977 10.237 -24.206 1.00 95.31 696 LYS A O 1
ATOM 5627 N N . ALA A 1 697 ? 17.335 11.669 -22.507 1.00 96.19 697 ALA A N 1
ATOM 5628 C CA . ALA A 1 697 ? 18.114 10.739 -21.697 1.00 96.19 697 ALA A CA 1
ATOM 5629 C C . ALA A 1 697 ? 17.259 9.544 -21.251 1.00 96.19 697 ALA A C 1
ATOM 5631 O O . ALA A 1 697 ? 17.670 8.402 -21.424 1.00 96.19 697 ALA A O 1
ATOM 5632 N N . ARG A 1 698 ? 16.035 9.794 -20.773 1.00 97.19 698 ARG A N 1
ATOM 5633 C CA . ARG A 1 698 ? 15.070 8.770 -20.373 1.00 97.19 698 ARG A CA 1
ATOM 5634 C C . ARG A 1 698 ? 14.731 7.839 -21.525 1.00 97.19 698 ARG A C 1
ATOM 5636 O O . ARG A 1 698 ? 14.720 6.632 -21.324 1.00 97.19 698 ARG A O 1
ATOM 5643 N N . ARG A 1 699 ? 14.524 8.376 -22.731 1.00 97.25 699 ARG A N 1
ATOM 5644 C CA . ARG A 1 699 ? 14.319 7.560 -23.932 1.00 97.25 699 ARG A CA 1
ATOM 5645 C C . ARG A 1 699 ? 15.464 6.570 -24.144 1.00 97.25 699 ARG A C 1
ATOM 5647 O O . ARG A 1 699 ? 15.209 5.381 -24.284 1.00 97.25 699 ARG A O 1
ATOM 5654 N N . ILE A 1 700 ? 16.706 7.059 -24.133 1.00 97.00 700 ILE A N 1
ATOM 5655 C CA . ILE A 1 700 ? 17.909 6.231 -24.320 1.00 97.00 700 ILE A CA 1
ATOM 5656 C C . ILE A 1 700 ? 17.998 5.156 -23.228 1.00 97.00 700 ILE A C 1
ATOM 5658 O O . ILE A 1 700 ? 18.266 3.994 -23.522 1.00 97.00 700 ILE A O 1
ATOM 5662 N N . ILE A 1 701 ? 17.744 5.537 -21.975 1.00 96.88 701 ILE A N 1
ATOM 5663 C CA . ILE A 1 701 ? 17.798 4.647 -20.811 1.00 96.88 701 ILE A CA 1
ATOM 5664 C C . ILE A 1 701 ? 16.718 3.554 -20.892 1.00 96.88 701 ILE A C 1
ATOM 5666 O O . ILE A 1 701 ? 17.018 2.382 -20.675 1.00 96.88 701 ILE A O 1
ATOM 5670 N N . ASN A 1 702 ? 15.483 3.912 -21.251 1.00 97.31 702 ASN A N 1
ATOM 5671 C CA . ASN A 1 702 ? 14.371 2.970 -21.378 1.00 97.31 702 ASN A CA 1
ATOM 5672 C C . ASN A 1 702 ? 14.555 2.017 -22.569 1.00 97.31 702 ASN A C 1
ATOM 5674 O O . ASN A 1 702 ? 14.313 0.818 -22.434 1.00 97.31 702 ASN A O 1
ATOM 5678 N N . GLU A 1 703 ? 15.007 2.525 -23.724 1.00 95.88 703 GLU A N 1
ATOM 5679 C CA . GLU A 1 703 ? 15.358 1.692 -24.883 1.00 95.88 703 GLU A CA 1
ATOM 5680 C C . GLU A 1 703 ? 16.481 0.708 -24.518 1.00 95.88 703 GLU A C 1
ATOM 5682 O O . GLU A 1 703 ? 16.384 -0.476 -24.841 1.00 95.88 703 GLU A O 1
ATOM 5687 N N . LEU A 1 704 ? 17.510 1.166 -23.792 1.00 95.31 704 LEU A N 1
ATOM 5688 C CA . LEU A 1 704 ? 18.589 0.306 -23.308 1.00 95.31 704 LEU A CA 1
ATOM 5689 C C . LEU A 1 704 ? 18.060 -0.791 -22.378 1.00 95.31 704 LEU A C 1
ATOM 5691 O O . LEU A 1 704 ? 18.363 -1.955 -22.613 1.00 95.31 704 LEU A O 1
ATOM 5695 N N . HIS A 1 705 ? 17.271 -0.448 -21.356 1.00 96.00 705 HIS A N 1
ATOM 5696 C CA . HIS A 1 705 ? 16.709 -1.420 -20.412 1.00 96.00 705 HIS A CA 1
ATOM 5697 C C . HIS A 1 705 ? 15.893 -2.505 -21.125 1.00 96.00 705 HIS A C 1
ATOM 5699 O O . HIS A 1 705 ? 16.109 -3.701 -20.919 1.00 96.00 705 HIS A O 1
ATOM 5705 N N . TYR A 1 706 ? 15.005 -2.085 -22.030 1.00 93.88 706 TYR A N 1
ATOM 5706 C CA . TYR A 1 706 ? 14.199 -3.000 -22.827 1.00 93.88 706 TYR A CA 1
ATOM 5707 C C . TYR A 1 706 ? 15.076 -3.924 -23.691 1.00 93.88 706 TYR A C 1
ATOM 5709 O O . TYR A 1 706 ? 14.850 -5.134 -23.718 1.00 93.88 706 TYR A O 1
ATOM 5717 N N . ASN A 1 707 ? 16.087 -3.389 -24.381 1.00 93.62 707 ASN A N 1
ATOM 5718 C CA . ASN A 1 707 ? 16.964 -4.192 -25.238 1.00 93.62 707 ASN A CA 1
ATOM 5719 C C . ASN A 1 707 ? 17.841 -5.149 -24.422 1.00 93.62 707 ASN A C 1
ATOM 5721 O O . ASN A 1 707 ? 17.925 -6.321 -24.762 1.00 93.62 707 ASN A O 1
ATOM 5725 N N . LEU A 1 708 ? 18.408 -4.698 -23.297 1.00 93.88 708 LEU A N 1
ATOM 5726 C CA . LEU A 1 708 ? 19.213 -5.533 -22.398 1.00 93.88 708 LEU A CA 1
ATOM 5727 C C . LEU A 1 708 ? 18.475 -6.810 -21.990 1.00 93.88 708 LEU A C 1
ATOM 5729 O O . LEU A 1 708 ? 19.054 -7.895 -22.024 1.00 93.88 708 LEU A O 1
ATOM 5733 N N . TRP A 1 709 ? 17.198 -6.698 -21.620 1.00 91.69 709 TRP A N 1
ATOM 5734 C CA . TRP A 1 709 ? 16.405 -7.874 -21.279 1.00 91.69 709 TRP A CA 1
ATOM 5735 C C . TRP A 1 709 ? 16.168 -8.781 -22.495 1.00 91.69 709 TRP A C 1
ATOM 5737 O O . TRP A 1 709 ? 16.433 -9.980 -22.431 1.00 91.69 709 TRP A O 1
ATOM 5747 N N . ASN A 1 710 ? 15.692 -8.222 -23.611 1.00 89.88 710 ASN A N 1
ATOM 5748 C CA . ASN A 1 710 ? 15.306 -9.022 -24.780 1.00 89.88 710 ASN A CA 1
ATOM 5749 C C . ASN A 1 710 ? 16.486 -9.659 -25.515 1.00 89.88 710 ASN A C 1
ATOM 5751 O O . ASN A 1 710 ? 16.327 -10.727 -26.103 1.00 89.88 710 ASN A O 1
ATOM 5755 N N . ASP A 1 711 ? 17.656 -9.034 -25.450 1.00 92.25 711 ASP A N 1
ATOM 5756 C CA . ASP A 1 711 ? 18.884 -9.543 -26.053 1.00 92.25 711 ASP A CA 1
ATOM 5757 C C . ASP A 1 711 ? 19.589 -10.563 -25.139 1.00 92.25 711 ASP A C 1
ATOM 5759 O O . ASP A 1 711 ? 20.586 -11.158 -25.540 1.00 92.25 711 ASP A O 1
ATOM 5763 N N . GLY A 1 712 ? 19.064 -10.817 -23.932 1.00 91.38 712 GLY A N 1
ATOM 5764 C CA . GLY A 1 712 ? 19.528 -11.884 -23.042 1.00 91.38 712 GLY A CA 1
ATOM 5765 C C . GLY A 1 712 ? 20.641 -11.488 -22.070 1.00 91.38 712 GLY A C 1
ATOM 5766 O O . GLY A 1 712 ? 21.360 -12.361 -21.587 1.00 91.38 712 GLY A O 1
ATOM 5767 N N . TYR A 1 713 ? 20.798 -10.202 -21.745 1.00 93.94 713 TYR A N 1
ATOM 5768 C CA . TYR A 1 713 ? 21.723 -9.753 -20.697 1.00 93.94 713 TYR A CA 1
ATOM 5769 C C . TYR A 1 713 ? 21.106 -9.988 -19.314 1.00 93.94 713 TYR A C 1
ATOM 5771 O O . TYR A 1 713 ? 20.594 -9.056 -18.697 1.00 93.94 713 TYR A O 1
ATOM 5779 N N . THR A 1 714 ? 21.102 -11.236 -18.846 1.00 90.94 714 THR A N 1
ATOM 5780 C CA . THR A 1 714 ? 20.421 -11.653 -17.606 1.00 90.94 714 THR A CA 1
ATOM 5781 C C . THR A 1 714 ? 21.306 -11.622 -16.358 1.00 90.94 714 THR A C 1
ATOM 5783 O O . THR A 1 714 ? 20.790 -11.762 -15.248 1.00 90.94 714 THR A O 1
ATOM 5786 N N . GLN A 1 715 ? 22.621 -11.445 -16.518 1.00 93.00 715 GLN A N 1
ATOM 5787 C CA . GLN A 1 715 ? 23.568 -11.410 -15.406 1.00 93.00 715 GLN A CA 1
ATOM 5788 C C . GLN A 1 715 ? 23.987 -9.980 -15.057 1.00 93.00 715 GLN A C 1
ATOM 5790 O O . GLN A 1 715 ? 24.183 -9.153 -15.951 1.00 93.00 715 GLN A O 1
ATOM 5795 N N . THR A 1 716 ? 24.174 -9.704 -13.765 1.00 94.19 716 THR A N 1
ATOM 5796 C CA . THR A 1 716 ? 24.582 -8.391 -13.257 1.00 94.19 716 THR A CA 1
ATOM 5797 C C . THR A 1 716 ? 25.733 -8.487 -12.259 1.00 94.19 716 THR A C 1
ATOM 5799 O O . THR A 1 716 ? 25.806 -9.393 -11.429 1.00 94.19 716 THR A O 1
ATOM 5802 N N . PHE A 1 717 ? 26.649 -7.525 -12.334 1.00 93.56 717 PHE A N 1
ATOM 5803 C CA . PHE A 1 717 ? 27.703 -7.294 -11.349 1.00 93.56 717 PHE A CA 1
ATOM 5804 C C . PHE A 1 717 ? 27.707 -5.817 -10.964 1.00 93.56 717 PHE A C 1
ATOM 5806 O O . PHE A 1 717 ? 27.638 -4.952 -11.837 1.00 93.56 717 PHE A O 1
ATOM 5813 N N . VAL A 1 718 ? 27.754 -5.530 -9.665 1.00 94.69 718 VAL A N 1
ATOM 5814 C CA . VAL A 1 718 ? 27.730 -4.167 -9.126 1.00 94.69 718 VAL A CA 1
ATOM 5815 C C . VAL A 1 718 ? 28.999 -3.953 -8.320 1.00 94.69 718 VAL A C 1
ATOM 5817 O O . VAL A 1 718 ? 29.237 -4.668 -7.349 1.00 94.69 718 VAL A O 1
ATOM 5820 N N . ASP A 1 719 ? 29.793 -2.968 -8.724 1.00 92.31 719 ASP A N 1
ATOM 5821 C CA . ASP A 1 719 ? 31.053 -2.610 -8.085 1.00 92.31 719 ASP A CA 1
ATOM 5822 C C . ASP A 1 719 ? 31.013 -1.163 -7.586 1.00 92.31 719 ASP A C 1
ATOM 5824 O O . ASP A 1 719 ? 30.748 -0.222 -8.343 1.00 92.31 719 ASP A O 1
ATOM 5828 N N . GLN A 1 720 ? 31.281 -0.983 -6.294 1.00 91.12 720 GLN A N 1
ATOM 5829 C CA . GLN A 1 720 ? 31.381 0.334 -5.680 1.00 91.12 720 GLN A CA 1
ATOM 5830 C C . GLN A 1 720 ? 32.809 0.858 -5.865 1.00 91.12 720 GLN A C 1
ATOM 5832 O O . GLN A 1 720 ? 33.735 0.452 -5.162 1.00 91.12 720 GLN A O 1
ATOM 5837 N N . ILE A 1 721 ? 32.997 1.802 -6.789 1.00 89.19 721 ILE A N 1
ATOM 5838 C CA . ILE A 1 721 ? 34.328 2.320 -7.136 1.00 89.19 721 ILE A CA 1
ATOM 5839 C C . ILE A 1 721 ? 34.856 3.265 -6.052 1.00 89.19 721 ILE A C 1
ATOM 5841 O O . ILE A 1 721 ? 36.028 3.195 -5.666 1.00 89.19 721 ILE A O 1
ATOM 5845 N N . ASN A 1 722 ? 34.000 4.171 -5.578 1.00 86.69 722 ASN A N 1
ATOM 5846 C CA . ASN A 1 722 ? 34.253 5.085 -4.462 1.00 86.69 722 ASN A CA 1
ATOM 5847 C C . ASN A 1 722 ? 32.916 5.491 -3.812 1.00 86.69 722 ASN A C 1
ATOM 5849 O O . ASN A 1 722 ? 31.909 4.861 -4.084 1.00 86.69 722 ASN A O 1
ATOM 5853 N N . GLU A 1 723 ? 32.881 6.516 -2.960 1.00 87.06 723 GLU A N 1
ATOM 5854 C CA . GLU A 1 723 ? 31.663 6.927 -2.238 1.00 87.06 723 GLU A CA 1
ATOM 5855 C C . GLU A 1 723 ? 30.491 7.360 -3.142 1.00 87.06 723 GLU A C 1
ATOM 5857 O O . GLU A 1 723 ? 29.344 7.156 -2.760 1.00 87.06 723 GLU A O 1
ATOM 5862 N N . ASP A 1 724 ? 30.765 7.891 -4.339 1.00 87.25 724 ASP A N 1
ATOM 5863 C CA . ASP A 1 724 ? 29.752 8.480 -5.231 1.00 87.25 724 ASP A CA 1
ATOM 5864 C C . ASP A 1 724 ? 29.583 7.711 -6.556 1.00 87.25 724 ASP A C 1
ATOM 5866 O O . ASP A 1 724 ? 28.576 7.876 -7.249 1.00 87.25 724 ASP A O 1
ATOM 5870 N N . ILE A 1 725 ? 30.556 6.869 -6.927 1.00 89.75 725 ILE A N 1
ATOM 5871 C CA . ILE A 1 725 ? 30.616 6.178 -8.220 1.00 89.75 725 ILE A CA 1
ATOM 5872 C C . ILE A 1 725 ? 30.348 4.683 -8.053 1.00 89.75 725 ILE A C 1
ATOM 5874 O O . ILE A 1 725 ? 31.103 3.974 -7.383 1.00 89.75 725 ILE A O 1
ATOM 5878 N N . THR A 1 726 ? 29.332 4.201 -8.768 1.00 92.44 726 THR A N 1
ATOM 5879 C CA . THR A 1 726 ? 29.018 2.773 -8.916 1.00 92.44 726 THR A CA 1
ATOM 5880 C C . THR A 1 726 ? 29.168 2.352 -10.373 1.00 92.44 726 THR A C 1
ATOM 5882 O O . THR A 1 726 ? 28.679 3.029 -11.280 1.00 92.44 726 THR A O 1
ATOM 5885 N N . ALA A 1 727 ? 29.823 1.219 -10.599 1.00 93.50 727 ALA A N 1
ATOM 5886 C CA . ALA A 1 727 ? 29.913 0.559 -11.891 1.00 93.50 727 ALA A CA 1
ATOM 5887 C C . ALA A 1 727 ? 28.976 -0.658 -11.911 1.00 93.50 727 ALA A C 1
ATOM 5889 O O . ALA A 1 727 ? 29.039 -1.515 -11.035 1.00 93.50 727 ALA A O 1
ATOM 5890 N N . ILE A 1 728 ? 28.090 -0.733 -12.902 1.00 95.25 728 ILE A N 1
ATOM 5891 C CA . ILE A 1 728 ? 27.103 -1.803 -13.056 1.00 95.25 728 ILE A CA 1
ATOM 5892 C C . ILE A 1 728 ? 27.351 -2.476 -14.398 1.00 95.25 728 ILE A C 1
ATOM 5894 O O . ILE A 1 728 ? 27.255 -1.844 -15.448 1.00 95.25 728 ILE A O 1
ATOM 5898 N N . THR A 1 729 ? 27.681 -3.761 -14.370 1.00 94.38 729 THR A N 1
ATOM 5899 C CA . THR A 1 729 ? 27.888 -4.572 -15.569 1.00 94.38 729 THR A CA 1
ATOM 5900 C C . THR A 1 729 ? 26.666 -5.430 -15.818 1.00 94.38 729 THR A C 1
ATOM 5902 O O . THR A 1 729 ? 26.264 -6.186 -14.941 1.00 94.38 729 THR A O 1
ATOM 5905 N N . ARG A 1 730 ? 26.123 -5.346 -17.030 1.00 94.44 730 ARG A N 1
ATOM 5906 C CA . ARG A 1 730 ? 25.120 -6.255 -17.584 1.00 94.44 730 ARG A CA 1
ATOM 5907 C C . ARG A 1 730 ? 25.798 -7.222 -18.523 1.00 94.44 730 ARG A C 1
ATOM 5909 O O . ARG A 1 730 ? 26.405 -6.774 -19.489 1.00 94.44 730 ARG A O 1
ATOM 5916 N N . HIS A 1 731 ? 25.691 -8.515 -18.264 1.00 93.94 731 HIS A N 1
ATOM 5917 C CA . HIS A 1 731 ? 26.378 -9.546 -19.029 1.00 93.94 731 HIS A CA 1
ATOM 5918 C C . HIS A 1 731 ? 25.383 -10.509 -19.670 1.00 93.94 731 HIS A C 1
ATOM 5920 O O . HIS A 1 731 ? 24.416 -10.941 -19.035 1.00 93.94 731 HIS A O 1
ATOM 5926 N N . ASN A 1 732 ? 25.634 -10.847 -20.931 1.00 93.69 732 ASN A N 1
ATOM 5927 C CA . ASN A 1 732 ? 24.903 -11.878 -21.643 1.00 93.69 732 ASN A CA 1
ATOM 5928 C C . ASN A 1 732 ? 25.683 -13.201 -21.558 1.00 93.69 732 ASN A C 1
ATOM 5930 O O . ASN A 1 732 ? 26.739 -13.331 -22.181 1.00 93.69 732 ASN A O 1
ATOM 5934 N N . PRO A 1 733 ? 25.162 -14.210 -20.835 1.00 90.44 733 PRO A N 1
ATOM 5935 C CA . PRO A 1 733 ? 25.877 -15.461 -20.597 1.00 90.44 733 PRO A CA 1
ATOM 5936 C C . PRO A 1 733 ? 26.011 -16.353 -21.843 1.00 90.44 733 PRO A C 1
ATOM 5938 O O . PRO A 1 733 ? 26.654 -17.397 -21.775 1.00 90.44 733 PRO A O 1
ATOM 5941 N N . THR A 1 734 ? 25.375 -15.997 -22.965 1.00 89.06 734 THR A N 1
ATOM 5942 C CA . THR A 1 734 ? 25.384 -16.801 -24.198 1.00 89.06 734 THR A CA 1
ATOM 5943 C C . THR A 1 734 ? 26.460 -16.337 -25.174 1.00 89.06 734 THR A C 1
ATOM 5945 O O . THR A 1 734 ? 27.189 -17.162 -25.721 1.00 89.06 734 THR A O 1
ATOM 5948 N N . ASN A 1 735 ? 26.565 -15.026 -25.413 1.00 91.12 735 ASN A N 1
ATOM 5949 C CA . ASN A 1 735 ? 27.551 -14.454 -26.339 1.00 91.12 735 ASN A CA 1
ATOM 5950 C C . ASN A 1 735 ? 28.763 -13.821 -25.624 1.00 91.12 735 ASN A C 1
ATOM 5952 O O . ASN A 1 735 ? 29.727 -13.455 -26.291 1.00 91.12 735 ASN A O 1
ATOM 5956 N N . ASN A 1 736 ? 28.741 -13.751 -24.288 1.00 89.31 736 ASN A N 1
ATOM 5957 C CA . ASN A 1 736 ? 29.752 -13.137 -23.422 1.00 89.31 736 ASN A CA 1
ATOM 5958 C C . ASN A 1 736 ? 29.945 -11.624 -23.614 1.00 89.31 736 ASN A C 1
ATOM 5960 O O . ASN A 1 736 ? 30.953 -11.068 -23.173 1.00 89.31 736 ASN A O 1
ATOM 5964 N N . GLU A 1 737 ? 28.997 -10.940 -24.252 1.00 93.50 737 GLU A N 1
ATOM 5965 C CA . GLU A 1 737 ? 29.025 -9.486 -24.356 1.00 93.50 737 GLU A CA 1
ATOM 5966 C C . GLU A 1 737 ? 28.592 -8.843 -23.035 1.00 93.50 737 GLU A C 1
ATOM 5968 O O . GLU A 1 737 ? 27.707 -9.338 -22.331 1.00 93.50 737 GLU A O 1
ATOM 5973 N N . SER A 1 738 ? 29.199 -7.699 -22.718 1.00 94.12 738 SER A N 1
ATOM 5974 C CA . SER A 1 738 ? 28.902 -6.935 -21.510 1.00 94.12 738 SER A CA 1
ATOM 5975 C C . SER A 1 738 ? 28.643 -5.471 -21.830 1.00 94.12 738 SER A C 1
ATOM 5977 O O . SER A 1 738 ? 29.363 -4.857 -22.618 1.00 94.12 738 SER A O 1
ATOM 5979 N N . ILE A 1 739 ? 27.662 -4.886 -21.151 1.00 95.00 739 ILE A N 1
ATOM 5980 C CA . ILE A 1 739 ? 27.421 -3.446 -21.128 1.00 95.00 739 ILE A CA 1
ATOM 5981 C C . ILE A 1 739 ? 27.770 -2.938 -19.734 1.00 95.00 739 ILE A C 1
ATOM 5983 O O . ILE A 1 739 ? 27.191 -3.370 -18.740 1.00 95.00 739 ILE A O 1
ATOM 5987 N N . LEU A 1 740 ? 28.734 -2.023 -19.673 1.00 94.69 740 LEU A N 1
ATOM 5988 C CA . LEU A 1 740 ? 29.168 -1.377 -18.442 1.00 94.69 740 LEU A CA 1
ATOM 5989 C C . LEU A 1 740 ? 28.536 0.011 -18.332 1.00 94.69 740 LEU A C 1
ATOM 5991 O O . LEU A 1 740 ? 28.745 0.865 -19.194 1.00 94.69 740 LEU A O 1
ATOM 5995 N N . LEU A 1 741 ? 27.811 0.243 -17.244 1.00 95.12 741 LEU A N 1
ATOM 5996 C CA . LEU A 1 741 ? 27.253 1.533 -16.870 1.00 95.12 741 LEU A CA 1
ATOM 5997 C C . LEU A 1 741 ? 28.024 2.088 -15.674 1.00 95.12 741 LEU A C 1
ATOM 5999 O O . LEU A 1 741 ? 28.135 1.430 -14.646 1.00 95.12 741 LEU A O 1
ATOM 6003 N N . ILE A 1 742 ? 28.542 3.308 -15.796 1.00 93.88 742 ILE A N 1
ATOM 6004 C CA . ILE A 1 742 ? 29.224 4.008 -14.702 1.00 93.88 742 ILE A CA 1
ATOM 6005 C C . ILE A 1 742 ? 28.333 5.172 -14.278 1.00 93.88 742 ILE A C 1
ATOM 6007 O O . ILE A 1 742 ? 28.140 6.121 -15.038 1.00 93.88 742 ILE A O 1
ATOM 6011 N N . ALA A 1 743 ? 27.784 5.093 -13.070 1.00 93.75 743 ALA A N 1
ATOM 6012 C CA . ALA A 1 743 ? 26.923 6.118 -12.498 1.00 93.75 743 ALA A CA 1
ATOM 6013 C C . ALA A 1 743 ? 27.692 6.915 -11.444 1.00 93.75 743 ALA A C 1
ATOM 6015 O O . ALA A 1 743 ? 28.137 6.356 -10.444 1.00 93.75 743 ALA A O 1
ATOM 6016 N N . ASN A 1 744 ? 27.825 8.223 -11.663 1.00 91.38 744 ASN A N 1
ATOM 6017 C CA . ASN A 1 744 ? 28.316 9.165 -10.661 1.00 91.38 744 ASN A CA 1
ATOM 6018 C C . ASN A 1 744 ? 27.111 9.831 -9.987 1.00 91.38 744 ASN A C 1
ATOM 6020 O O . ASN A 1 744 ? 26.497 10.731 -10.562 1.00 91.38 744 ASN A O 1
ATOM 6024 N N . THR A 1 745 ? 26.738 9.317 -8.821 1.00 91.12 745 THR A N 1
ATOM 6025 C CA . THR A 1 745 ? 25.585 9.768 -8.033 1.00 91.12 745 THR A CA 1
ATOM 6026 C C . THR A 1 745 ? 25.901 11.046 -7.256 1.00 91.12 745 THR A C 1
ATOM 6028 O O . THR A 1 745 ? 27.058 11.415 -7.076 1.00 91.12 745 THR A O 1
ATOM 6031 N N . CYS A 1 746 ? 24.869 11.756 -6.803 1.00 89.25 746 CYS A N 1
ATOM 6032 C CA . CYS A 1 746 ? 25.021 13.010 -6.068 1.00 89.25 746 CYS A CA 1
ATOM 6033 C C . CYS A 1 746 ? 24.041 13.090 -4.890 1.00 89.25 746 CYS A C 1
ATOM 6035 O O . CYS A 1 746 ? 23.088 13.876 -4.890 1.00 89.25 746 CYS A O 1
ATOM 6037 N N . PHE A 1 747 ? 24.307 12.283 -3.861 1.00 87.12 747 PHE A N 1
ATOM 6038 C CA . PHE A 1 747 ? 23.519 12.239 -2.623 1.00 87.12 747 PHE A CA 1
ATOM 6039 C C . PHE A 1 747 ? 23.735 13.453 -1.714 1.00 87.12 747 PHE A C 1
ATOM 6041 O O . PHE A 1 747 ? 22.859 13.785 -0.918 1.00 87.12 747 PHE A O 1
ATOM 6048 N N . SER A 1 748 ? 24.899 14.097 -1.815 1.00 78.12 748 SER A N 1
ATOM 6049 C CA . SER A 1 748 ? 25.301 15.229 -0.977 1.00 78.12 748 SER A CA 1
ATOM 6050 C C . SER A 1 748 ? 25.613 16.472 -1.825 1.00 78.12 748 SER A C 1
ATOM 6052 O O . SER A 1 748 ? 25.046 16.653 -2.903 1.00 78.12 748 SER A O 1
ATOM 6054 N N . THR A 1 749 ? 26.469 17.377 -1.338 1.00 68.75 749 THR A N 1
ATOM 6055 C CA . THR A 1 749 ? 26.819 18.602 -2.062 1.00 68.75 749 THR A CA 1
ATOM 6056 C C . THR A 1 749 ? 27.486 18.282 -3.393 1.00 68.75 749 THR A C 1
ATOM 6058 O O . THR A 1 749 ? 28.465 17.541 -3.468 1.00 68.75 749 THR A O 1
ATOM 6061 N N . PHE A 1 750 ? 26.955 18.878 -4.457 1.00 67.19 750 PHE A N 1
ATOM 6062 C CA . PHE A 1 750 ? 27.420 18.625 -5.809 1.00 67.19 750 PHE A CA 1
ATOM 6063 C C . PHE A 1 750 ? 28.891 19.028 -5.999 1.00 67.19 750 PHE A C 1
ATOM 6065 O O . PHE A 1 750 ? 29.282 20.167 -5.730 1.00 67.19 750 PHE A O 1
ATOM 6072 N N . LYS A 1 751 ? 29.703 18.092 -6.504 1.00 64.00 751 LYS A N 1
ATOM 6073 C CA . LYS A 1 751 ? 31.119 18.296 -6.839 1.00 64.00 751 LYS A CA 1
ATOM 6074 C C . LYS A 1 751 ? 31.328 17.985 -8.323 1.00 64.00 751 LYS A C 1
ATOM 6076 O O . LYS A 1 751 ? 31.264 16.831 -8.730 1.00 64.00 751 LYS A O 1
ATOM 6081 N N . TRP A 1 752 ? 31.615 19.012 -9.132 1.00 57.31 752 TRP A N 1
ATOM 6082 C CA . TRP A 1 752 ? 31.877 18.866 -10.580 1.00 57.31 752 TRP A CA 1
ATOM 6083 C C . TRP A 1 752 ? 33.047 17.920 -10.892 1.00 57.31 752 TRP A C 1
ATOM 6085 O O . TRP A 1 752 ? 33.083 17.320 -11.967 1.00 57.31 752 TRP A O 1
ATOM 6095 N N . THR A 1 753 ? 33.993 17.800 -9.963 1.00 57.25 753 THR A N 1
ATOM 6096 C CA . THR A 1 753 ? 35.201 16.988 -10.090 1.00 57.25 753 THR A CA 1
ATOM 6097 C C . THR A 1 753 ? 35.357 16.154 -8.819 1.00 57.25 753 THR A C 1
ATOM 6099 O O . THR A 1 753 ? 35.709 16.715 -7.777 1.00 57.25 753 THR A O 1
ATOM 6102 N N . PRO A 1 754 ? 35.104 14.833 -8.862 1.00 57.50 754 PRO A N 1
ATOM 6103 C CA . PRO A 1 754 ? 35.509 13.956 -7.775 1.00 57.50 754 PRO A CA 1
ATOM 6104 C C . PRO A 1 754 ? 37.016 14.116 -7.551 1.00 57.50 754 PRO A C 1
ATOM 6106 O O . PRO A 1 754 ? 37.808 14.064 -8.490 1.00 57.50 754 PRO A O 1
ATOM 6109 N N . THR A 1 755 ? 37.430 14.354 -6.309 1.00 57.56 755 THR A N 1
ATOM 6110 C CA . THR A 1 755 ? 38.834 14.647 -5.979 1.00 57.56 755 THR A CA 1
ATOM 6111 C C . THR A 1 755 ? 39.737 13.409 -6.033 1.00 57.56 755 THR A C 1
ATOM 6113 O O . THR A 1 755 ? 40.953 13.561 -6.042 1.00 57.56 755 THR A O 1
ATOM 6116 N N . ASN A 1 756 ? 39.159 12.203 -6.129 1.00 60.56 756 ASN A N 1
ATOM 6117 C CA . ASN A 1 756 ? 39.865 10.919 -6.136 1.00 60.56 756 ASN A CA 1
ATOM 6118 C C . ASN A 1 756 ? 39.388 10.029 -7.301 1.00 60.56 756 ASN A C 1
ATOM 6120 O O . ASN A 1 756 ? 38.472 9.219 -7.139 1.00 60.56 756 ASN A O 1
ATOM 6124 N N . TYR A 1 757 ? 40.010 10.155 -8.476 1.00 64.19 757 TYR A N 1
ATOM 6125 C CA . TYR A 1 757 ? 39.792 9.211 -9.576 1.00 64.19 757 TYR A CA 1
ATOM 6126 C C . TYR A 1 757 ? 40.588 7.929 -9.326 1.00 64.19 757 TYR A C 1
ATOM 6128 O O . TYR A 1 757 ? 41.819 7.934 -9.348 1.00 64.19 757 TYR A O 1
ATOM 6136 N N . LYS A 1 758 ? 39.881 6.819 -9.109 1.00 70.75 758 LYS A N 1
ATOM 6137 C CA . LYS A 1 758 ? 40.453 5.474 -9.196 1.00 70.75 758 LYS A CA 1
ATOM 6138 C C . LYS A 1 758 ? 40.245 4.982 -10.626 1.00 70.75 758 LYS A C 1
ATOM 6140 O O . LYS A 1 758 ? 39.143 5.109 -11.156 1.00 70.75 758 LYS A O 1
ATOM 6145 N N . ALA A 1 759 ? 41.291 4.455 -11.259 1.00 79.62 759 ALA A N 1
ATOM 6146 C CA . ALA A 1 759 ? 41.136 3.814 -12.560 1.00 79.62 759 ALA A CA 1
ATOM 6147 C C . ALA A 1 759 ? 40.155 2.639 -12.423 1.00 79.62 759 ALA A C 1
ATOM 6149 O O . ALA A 1 759 ? 40.323 1.801 -11.535 1.00 79.62 759 ALA A O 1
ATOM 6150 N N . ILE A 1 760 ? 39.137 2.598 -13.283 1.00 81.19 760 ILE A N 1
ATOM 6151 C CA . ILE A 1 760 ? 38.224 1.459 -13.377 1.00 81.19 760 ILE A CA 1
ATOM 6152 C C . ILE A 1 760 ? 38.901 0.447 -14.291 1.00 81.19 760 ILE A C 1
ATOM 6154 O O . ILE A 1 760 ? 39.126 0.715 -15.472 1.00 81.19 760 ILE A O 1
ATOM 6158 N N . LEU A 1 761 ? 39.288 -0.686 -13.716 1.00 82.25 761 LEU A N 1
ATOM 6159 C CA . LEU A 1 761 ? 39.860 -1.794 -14.466 1.00 82.25 761 LEU A CA 1
ATOM 6160 C C . LEU A 1 761 ? 38.701 -2.607 -15.035 1.00 82.25 761 LEU A C 1
ATOM 6162 O O . LEU A 1 761 ? 37.827 -3.039 -14.291 1.00 82.25 761 LEU A O 1
ATOM 6166 N N . ILE A 1 762 ? 38.679 -2.758 -16.355 1.00 80.12 762 ILE A N 1
ATOM 6167 C CA . ILE A 1 762 ? 37.644 -3.503 -17.068 1.00 80.12 762 ILE A CA 1
ATOM 6168 C C . ILE A 1 762 ? 38.322 -4.707 -17.700 1.00 80.12 762 ILE A C 1
ATOM 6170 O O . ILE A 1 762 ? 39.261 -4.547 -18.482 1.00 80.12 762 ILE A O 1
ATOM 6174 N N . ASP A 1 763 ? 37.830 -5.896 -17.375 1.00 76.56 763 ASP A N 1
ATOM 6175 C CA . ASP A 1 763 ? 38.269 -7.120 -18.024 1.00 76.56 763 ASP A CA 1
ATOM 6176 C C . ASP A 1 763 ? 37.643 -7.219 -19.421 1.00 76.56 763 ASP A C 1
ATOM 6178 O O . ASP A 1 763 ? 36.431 -7.083 -19.597 1.00 76.56 763 ASP A O 1
ATOM 6182 N N . GLY A 1 764 ? 38.478 -7.447 -20.435 1.00 83.62 764 GLY A N 1
ATOM 6183 C CA . GLY A 1 764 ? 38.053 -7.570 -21.830 1.00 83.62 764 GLY A CA 1
ATOM 6184 C C . GLY A 1 764 ? 38.407 -6.361 -22.697 1.00 83.62 764 GLY A C 1
ATOM 6185 O O . GLY A 1 764 ? 39.358 -5.626 -22.431 1.00 83.62 764 GLY A O 1
ATOM 6186 N N . LYS A 1 765 ? 37.677 -6.193 -23.805 1.00 87.44 765 LYS A N 1
ATOM 6187 C CA . LYS A 1 765 ? 37.930 -5.157 -24.815 1.00 87.44 765 LYS A CA 1
ATOM 6188 C C . LYS A 1 765 ? 36.730 -4.223 -24.917 1.00 87.44 765 LYS A C 1
ATOM 6190 O O . LYS A 1 765 ? 35.632 -4.661 -25.238 1.00 87.44 765 LYS A O 1
ATOM 6195 N N . ILE A 1 766 ? 36.960 -2.927 -24.716 1.00 90.50 766 ILE A N 1
ATOM 6196 C CA . ILE A 1 766 ? 35.946 -1.899 -24.967 1.00 90.50 766 ILE A CA 1
ATOM 6197 C C . ILE A 1 766 ? 35.787 -1.739 -26.481 1.00 90.50 766 ILE A C 1
ATOM 6199 O O . ILE A 1 766 ? 36.734 -1.357 -27.171 1.00 90.50 766 ILE A O 1
ATOM 6203 N N . GLU A 1 767 ? 34.597 -2.029 -27.002 1.00 92.19 767 GLU A N 1
ATOM 6204 C CA . GLU A 1 767 ? 34.309 -1.889 -28.434 1.00 92.19 767 GLU A CA 1
ATOM 6205 C C . GLU A 1 767 ? 33.849 -0.482 -28.810 1.00 92.19 767 GLU A C 1
ATOM 6207 O O . GLU A 1 767 ? 34.300 0.078 -29.810 1.00 92.19 767 GLU A O 1
ATOM 6212 N N . LYS A 1 768 ? 32.939 0.092 -28.016 1.00 94.25 768 LYS A N 1
ATOM 6213 C CA . LYS A 1 768 ? 32.338 1.405 -28.262 1.00 94.25 768 LYS A CA 1
ATOM 6214 C C . LYS A 1 768 ? 31.774 2.015 -26.985 1.00 94.25 768 LYS A C 1
ATOM 6216 O O . LYS A 1 768 ? 31.419 1.307 -26.047 1.00 94.25 768 LYS A O 1
ATOM 6221 N N . ILE A 1 769 ? 31.624 3.334 -27.001 1.00 94.25 769 ILE A N 1
ATOM 6222 C CA . ILE A 1 769 ? 30.835 4.081 -26.019 1.00 94.25 769 ILE A CA 1
ATOM 6223 C C . ILE A 1 769 ? 29.417 4.204 -26.584 1.00 94.25 769 ILE A C 1
ATOM 6225 O O . ILE A 1 769 ? 29.245 4.735 -27.680 1.00 94.25 769 ILE A O 1
ATOM 6229 N N . LEU A 1 770 ? 28.411 3.689 -25.867 1.00 94.69 770 LEU A N 1
ATOM 6230 C CA . LEU A 1 770 ? 27.009 3.775 -26.300 1.00 94.69 770 LEU A CA 1
ATOM 6231 C C . LEU A 1 770 ? 26.469 5.202 -26.170 1.00 94.69 770 LEU A C 1
ATOM 6233 O O . LEU A 1 770 ? 25.858 5.720 -27.101 1.00 94.69 770 LEU A O 1
ATOM 6237 N N . PHE A 1 771 ? 26.707 5.831 -25.020 1.00 94.62 771 PHE A N 1
ATOM 6238 C CA . PHE A 1 771 ? 26.359 7.219 -24.746 1.00 94.62 771 PHE A CA 1
ATOM 6239 C C . PHE A 1 771 ? 27.126 7.740 -23.528 1.00 94.62 771 PHE A C 1
ATOM 6241 O O . PHE A 1 771 ? 27.552 6.972 -22.667 1.00 94.62 771 PHE A O 1
ATOM 6248 N N . GLU A 1 772 ? 27.244 9.062 -23.445 1.00 94.50 772 GLU A N 1
ATOM 6249 C CA . GLU A 1 772 ? 27.667 9.800 -22.258 1.00 94.50 772 GLU A CA 1
ATOM 6250 C C . GLU A 1 772 ? 26.596 10.857 -21.984 1.00 94.50 772 GLU A C 1
ATOM 6252 O O . GLU A 1 772 ? 26.219 11.616 -22.880 1.00 94.50 772 GLU A O 1
ATOM 6257 N N . LEU A 1 773 ? 26.057 10.872 -20.766 1.00 92.88 773 LEU A N 1
ATOM 6258 C CA . LEU A 1 773 ? 24.964 11.759 -20.383 1.00 92.88 773 LEU A CA 1
ATOM 6259 C C . LEU A 1 773 ? 25.361 12.547 -19.141 1.00 92.88 773 LEU A C 1
ATOM 6261 O O . LEU A 1 773 ? 25.949 12.007 -18.205 1.00 92.88 773 LEU A O 1
ATOM 6265 N N . LYS A 1 774 ? 25.008 13.831 -19.128 1.00 89.62 774 LYS A N 1
ATOM 6266 C CA . LYS A 1 774 ? 25.276 14.720 -18.004 1.00 89.62 774 LYS A CA 1
ATOM 6267 C C . LYS A 1 774 ? 24.181 15.763 -17.870 1.00 89.62 774 LYS A C 1
ATOM 6269 O O . LYS A 1 774 ? 23.798 16.394 -18.852 1.00 89.62 774 LYS A O 1
ATOM 6274 N N . THR A 1 775 ? 23.740 15.994 -16.640 1.00 88.94 775 THR A N 1
ATOM 6275 C CA . THR A 1 775 ? 22.863 17.119 -16.311 1.00 88.94 775 THR A CA 1
ATOM 6276 C C . THR A 1 775 ? 23.684 18.409 -16.277 1.00 88.94 775 THR A C 1
ATOM 6278 O O . THR A 1 775 ? 24.663 18.507 -15.535 1.00 88.94 775 THR A O 1
ATOM 6281 N N . VAL A 1 776 ? 23.301 19.397 -17.089 1.00 85.62 776 VAL A N 1
ATOM 6282 C CA . VAL A 1 776 ? 23.973 20.703 -17.184 1.00 85.62 776 VAL A CA 1
ATOM 6283 C C . VAL A 1 776 ? 22.954 21.812 -16.957 1.00 85.62 776 VAL A C 1
ATOM 6285 O O . VAL A 1 776 ? 21.888 21.826 -17.571 1.00 85.62 776 VAL A O 1
ATOM 6288 N N . GLU A 1 777 ? 23.290 22.762 -16.089 1.00 81.56 777 GLU A N 1
ATOM 6289 C CA . GLU A 1 777 ? 22.467 23.943 -15.850 1.00 81.56 777 GLU A CA 1
ATOM 6290 C C . GLU A 1 777 ? 22.593 24.937 -17.018 1.00 81.56 777 GLU A C 1
ATOM 6292 O O . GLU A 1 777 ? 23.697 25.312 -17.425 1.00 81.56 777 GLU A O 1
ATOM 6297 N N . LYS A 1 778 ? 21.461 25.389 -17.575 1.00 77.56 778 LYS A N 1
ATOM 6298 C CA . LYS A 1 778 ? 21.454 26.452 -18.591 1.00 77.56 778 LYS A CA 1
ATOM 6299 C C . LYS A 1 778 ? 21.662 27.807 -17.909 1.00 77.56 778 LYS A C 1
ATOM 6301 O O . LYS A 1 778 ? 20.723 28.374 -17.357 1.00 77.56 778 LYS A O 1
ATOM 6306 N N . VAL A 1 779 ? 22.868 28.368 -17.997 1.00 57.56 779 VAL A N 1
ATOM 6307 C CA . VAL A 1 779 ? 23.127 29.756 -17.578 1.00 57.56 779 VAL A CA 1
ATOM 6308 C C . VAL A 1 779 ? 22.501 30.713 -18.599 1.00 57.56 779 VAL A C 1
ATOM 6310 O O . VAL A 1 779 ? 23.050 30.934 -19.678 1.00 57.56 779 VAL A O 1
ATOM 6313 N N . PHE A 1 780 ? 21.345 31.298 -18.278 1.00 48.91 780 PHE A N 1
ATOM 6314 C CA . PHE A 1 780 ? 20.789 32.405 -19.060 1.00 48.91 780 PHE A CA 1
ATOM 6315 C C . PHE A 1 780 ? 21.524 33.705 -18.708 1.00 48.91 780 PHE A C 1
ATOM 6317 O O . PHE A 1 780 ? 21.270 34.319 -17.673 1.00 48.91 780 PHE A O 1
ATOM 6324 N N . PHE A 1 781 ? 22.421 34.165 -19.584 1.00 40.44 781 PHE A N 1
ATOM 6325 C CA . PHE A 1 781 ? 22.929 35.536 -19.517 1.00 40.44 781 PHE A CA 1
ATOM 6326 C C . PHE A 1 781 ? 21.811 36.508 -19.919 1.00 40.44 781 PHE A C 1
ATOM 6328 O O . PHE A 1 781 ? 21.543 36.709 -21.104 1.00 40.44 781 PHE A O 1
ATOM 6335 N N . TYR A 1 782 ? 21.169 37.147 -18.940 1.00 38.56 782 TYR A N 1
ATOM 6336 C CA . TYR A 1 782 ? 20.392 38.360 -19.189 1.00 38.56 782 TYR A CA 1
ATOM 6337 C C . TYR A 1 782 ? 21.355 39.474 -19.624 1.00 38.56 782 TYR A C 1
ATOM 6339 O O . TYR A 1 782 ? 21.931 40.181 -18.799 1.00 38.56 782 TYR A O 1
ATOM 6347 N N . PHE A 1 783 ? 21.543 39.654 -20.932 1.00 35.38 783 PHE A N 1
ATOM 6348 C CA . PHE A 1 783 ? 22.128 40.886 -21.453 1.00 35.38 783 PHE A CA 1
ATOM 6349 C C . PHE A 1 783 ? 21.118 42.020 -21.247 1.00 35.38 783 PHE A C 1
ATOM 6351 O O . PHE A 1 783 ? 20.241 42.255 -22.079 1.00 35.38 783 PHE A O 1
ATOM 6358 N N . PHE A 1 784 ? 21.251 42.762 -20.144 1.00 34.84 784 PHE A N 1
ATOM 6359 C CA . PHE A 1 784 ? 20.707 44.114 -20.069 1.00 34.84 784 PHE A CA 1
ATOM 6360 C C . PHE A 1 784 ? 21.402 44.946 -21.148 1.00 34.84 784 PHE A C 1
ATOM 6362 O O . PHE A 1 784 ? 22.535 45.403 -20.990 1.00 34.84 784 PHE A O 1
ATOM 6369 N N . LYS A 1 785 ? 20.725 45.131 -22.282 1.00 32.06 785 LYS A N 1
ATOM 6370 C CA . LYS A 1 785 ? 21.129 46.085 -23.309 1.00 32.06 785 LYS A CA 1
ATOM 6371 C C . LYS A 1 785 ? 20.908 47.484 -22.730 1.00 32.06 785 LYS A C 1
ATOM 6373 O O . LYS A 1 785 ? 19.848 48.075 -22.902 1.00 32.06 785 LYS A O 1
ATOM 6378 N N . ILE A 1 786 ? 21.892 48.001 -21.993 1.00 35.84 786 ILE A N 1
ATOM 6379 C CA . ILE A 1 786 ? 21.924 49.408 -21.588 1.00 35.84 786 ILE A CA 1
ATOM 6380 C C . ILE A 1 786 ? 22.149 50.214 -22.866 1.00 35.84 786 ILE A C 1
ATOM 6382 O O . ILE A 1 786 ? 23.277 50.428 -23.308 1.00 35.84 786 ILE A O 1
ATOM 6386 N N . SER A 1 787 ? 21.061 50.646 -23.494 1.00 33.47 787 SER A N 1
ATOM 6387 C CA . SER A 1 787 ? 21.091 51.695 -24.503 1.00 33.47 787 SER A CA 1
ATOM 6388 C C . SER A 1 787 ? 21.462 53.009 -23.815 1.00 33.47 787 SER A C 1
ATOM 6390 O O . SER A 1 787 ? 20.593 53.765 -23.382 1.00 33.47 787 SER A O 1
ATOM 6392 N N . LYS A 1 788 ? 22.767 53.275 -23.694 1.00 32.12 788 LYS A N 1
ATOM 6393 C CA . LYS A 1 788 ? 23.283 54.631 -23.488 1.00 32.12 788 LYS A CA 1
ATOM 6394 C C . LYS A 1 788 ? 22.910 55.449 -24.726 1.00 32.12 788 LYS A C 1
ATOM 6396 O O . LYS A 1 788 ? 23.506 55.273 -25.783 1.00 32.12 788 LYS A O 1
ATOM 6401 N N . LYS A 1 789 ? 21.913 56.325 -24.588 1.00 37.81 789 LYS A N 1
ATOM 6402 C CA . LYS A 1 789 ? 21.812 57.522 -25.426 1.00 37.81 789 LYS A CA 1
ATOM 6403 C C . LYS A 1 789 ? 22.979 58.438 -25.045 1.00 37.81 789 LYS A C 1
ATOM 6405 O O . LYS A 1 789 ? 23.083 58.815 -23.878 1.00 37.81 789 LYS A O 1
ATOM 6410 N N . ILE A 1 790 ? 23.840 58.742 -26.010 1.00 35.22 790 ILE A N 1
ATOM 6411 C CA . ILE A 1 790 ? 24.558 60.018 -26.091 1.00 35.22 790 ILE A CA 1
ATOM 6412 C C . ILE A 1 790 ? 23.903 60.772 -27.237 1.00 35.22 790 ILE A C 1
ATOM 6414 O O . ILE A 1 790 ? 23.656 60.108 -28.272 1.00 35.22 790 ILE A O 1
#